Protein AF-0000000085764142 (afdb_homodimer)

InterPro domains:
  IPR000917 Sulfatase, N-terminal [PF00884] (28-351)
  IPR017850 Alkaline-phosphatase-like, core domain superfamily [G3DSA:3.40.720.10] (28-376)
  IPR017850 Alkaline-phosphatase-like, core domain superfamily [SSF53649] (26-511)
  IPR024607 Sulfatase, conserved site [PS00523] (74-86)
  IPR050738 Sulfatase enzyme [PTHR42693] (14-482)

Radius of gyration: 31.34 Å; Cα contacts (8 Å, |Δi|>4): 2582; chains: 2; bounding box: 112×83×75 Å

Foldseek 3Di:
DPPPPPPPPPPPPPPPVPDFQDDQLALFAEEEEAEEQAAQQFAVCSPPDFFDHFQVNVLLQQFEWEQFEWFLALDFQQSLLLLFQLDRSQAQQQFDQADNFDDLQFQFFRDLPGATLLNQLVVLPAQEEEEEEARGYAHHPFQQPRCRPVVSHNHVQYAKYDDRADDLLLAPPCPRHVHRDQLHAFIDGPRATFFTNDDPACRLVRRLVSLLVVCVVQVRTHYYYYYYYRAQARNHDAYPVQQVVTPLHRSSSRVNSVSVSVNSNCVSCVVSPSQQNYKYKYKYSWHWDPLQFSSIHDHPPAFDHRLWQTCRSIGIIMGIGHPPQAGGNHYEHANAYSSQNSVQSCVSNVGDDDDPDDRNHHHCNVCRRVNRPDGDDDQKRFHDRRNDGQWMGGHQKIWGQKGADGDDPVNCCVQQVVRGGPDPDDSDNGPDDDRMDGCNVPTFMDRCVVPVHSPDTDDCVVVVVVVVVRVVVVVVCVVPDDGDHNRRDPPGDSSNRHANDPPVSGHHNDDPPPVPPPVD/DPPPPPPPPPPPPPPPVVDFQDDQLALFAEEEEAEEQAAQQFAVCSPPDFFDHFQVNVLLQQFEWEQFEWFLALDFQQSLLLLFQLDRSQAQQQFDQADNFDDLQFQFFRDLPGATLLNQLVVLPAQEEEEEEARGYAHHPFQQPRCRPVVSHNHVQYAKYDDRADDLLLAPPCPRHVHRDQLHAFIDGPRATFFGRDDPACRLVRRLVSLLVVCVVQVRHHYYYYYYYRAQAHNHDAYPVLQVVTPLHRSSSRVNSVSVSVNSNCVSCVVSPSQQNYKYKYKYSWHWDPLQFSSIHDHPPAFDHRLWQTCRSIGIIMGIGHPPQAGGNHYEHANAYSSQNSVQSCVSNVGDDDDPDDRNHHHCNVCRRVNRPDGDDDQKRFHDRRNDGQWMGGHQKIWGQKGADGDDPVNCCVQQPVRGGPDPDDSDNGPDDDRMDGCNVPTFMDRCVVPVHSPDTDDCVVVVVVVVVRVVVVVVCVVPRDGDHNRRDPPGDSSNRHANDPPVSGHHNDDPPPVPPPVD

Sequence (1040 aa):
MFALTLLYFTLWLQVICEVGCRDPLDQPNIVLIVADDMGYGDLSSFGHPTQEPGAIDRMVVEGMKFTQWYSPESMCSPSRGAMLTGRLPVRVGLYGPTERVFLPDMMAGLPKDEITIAEALKGVGYATGMTGKWHLGINEFQASDGNHLPSHHGFDDVGIITPWTHHATCDEKKQIVPFPNRNMCYLYYNTAIIQQPVSHHNLTKAMLLDAKAFIYNHEYQPFFYLFSFLQLHDSLFAAPEFQGSSVRGNYGDSLNEVSWVVGEILETLKSLKLERNTLVLFISDHGSHVEICSDGGKNSPFRGGKETTWEGGFRVPAIAWWPGVIQAGVVSQDIISSMDIFSTFLELAGAISPDDRVIDGISFKPHLLSSGKVPHTRVTIHYYCADRLMAMRYKAYKAHFFSKPNFSPDRYSALCREGWPEIRSYSCYSCYNSCIRSHELSPLLYNVEKDPEELHQLSSKKHNKILMEIWQAKEQHLNSLVKGRPLFTSDGSVSLIPCCNPPYCYCNYFPKYSLNQYTEMFALTLLYFTLWLQVICEVGCRDPLDQPNIVLIVADDMGYGDLSSFGHPTQEPGAIDRMVVEGMKFTQWYSPESMCSPSRGAMLTGRLPVRVGLYGPTERVFLPDMMAGLPKDEITIAEALKGVGYATGMTGKWHLGINEFQASDGNHLPSHHGFDDVGIITPWTHHATCDEKKQIVPFPNRNMCYLYYNTAIIQQPVSHHNLTKAMLLDAKAFIYNHEYQPFFYLFSFLQLHDSLFAAPEFQGSSVRGNYGDSLNEVSWVVGEILETLKSLKLERNTLVLFISDHGSHVEICSDGGKNSPFRGGKETTWEGGFRVPAIAWWPGVIQAGVVSQDIISSMDIFSTFLELAGAISPDDRVIDGISFKPHLLSSGKVPHTRVTIHYYCADRLMAMRYKAYKAHFFSKPNFSPDRYSALCREGWPEIRSYSCYSCYNSCIRSHELSPLLYNVEKDPEELHQLSSKKHNKILMEIWQAKEQHLNSLVKGRPLFTSDGSVSLIPCCNPPYCYCNYFPKYSLNQYTE

pLDDT: mean 91.63, std 14.53, range [23.89, 98.94]

Secondary structure (DSSP, 8-state):
-----------------------TTSS-EEEEEEESS--GGGSGGGT-SSSPP-HHHHHHHHSEEEEEEE-S-SSHHHHHHHHHHSS-HHHHT---SS-SS--TT-S--S-TTS--HHHHHHTTT-EEEEEEE--S---SSSTT--TTSGGGTT-SEEEEEESS---GGG-SSSSS-SS--TTT--EEETTEEEEES---TTHHHHHHHHHHHHHHHTTTS-EEEEEE--TTSSS----GGGTT--TT-HHHHHHHHHHHHHHHHHHHHHHTT-GGGEEEEEEESS---GGGGGGS---TTSS--TT--SHHHHEEEEEEE-TTTSPTTEEE-S-EETTHHHHHHHHHHTPPPPSSS-------HHHHHTTTSS-----EEEEEETTEEEEEEETTEEEESEE-----HHHHHHH-GGG--SS---S---SSSTTPEE-SSS-EEEETTT-TT--SPBPTTTTHHHHHHHHHHHHHHHHH--PPPP---S---GGGS--SSTTT--EE------GGGTT-/-----------------------TTSS-EEEEEEESS--GGGSGGGT-SSSPP-HHHHHHHHSEEEEEEE-S-SSHHHHHHHHHHSS-HHHHT---SS-SS--TT-S--S-TTS--HHHHHHTTT-EEEEEEE--S---SSSTT--TTSGGGTT-SEEEEEESS---GGG-SSSSS-SS--TTT--EEETTEEEEES---TTHHHHHHHHHHHHHHHTTTS-EEEEEE--TTSSS----GGGTT--TT-HHHHHHHHHHHHHHHHHHHHHHTT-GGGEEEEEEESS---GGGGGGS---TTSS--TT--SHHHHEEEEEEE-TTTSPTTEEE-S-EETTHHHHHHHHHHTPPPPSSS-------HHHHHTTTSS-----EEEEEETTEEEEEEETTEEEESEE-----HHHHHHH-GGG--SS---S---SSSTTPEE-SSS-EEEETTT-TT--SPBPTTTTHHHHHHHHHHHHHHHHH--PPPP---S---GGGS--SSTTT--EE------GGGTT-

Nearest PDB structures (foldseek):
  1n2k-assembly1_A  TM=8.769E-01  e=6.864E-48  Homo sapiens
  1e3c-assembly1_P-2  TM=8.883E-01  e=4.018E-46  Homo sapiens
  1e2s-assembly1_P-2  TM=8.815E-01  e=5.123E-46  Homo sapiens
  1e33-assembly1_P-2  TM=8.826E-01  e=1.624E-45  Homo sapiens
  6ust-assembly1_D-3  TM=7.437E-01  e=1.160E-29  Hungatella hathewayi

Solvent-accessible surface area (backbone atoms only — not comparable to full-atom values): 51839 Å² total; per-residue (Å²): 134,86,71,78,74,72,75,74,74,70,74,68,70,68,71,64,67,70,71,85,72,62,54,48,73,61,39,37,27,36,36,41,37,34,38,30,27,34,13,31,16,47,40,29,62,33,27,24,61,48,37,74,74,46,42,58,42,48,39,33,56,48,2,32,30,35,51,35,28,29,29,58,20,24,39,67,27,23,10,52,53,11,30,34,45,8,29,53,27,40,48,72,6,46,16,30,93,81,37,61,45,67,53,65,29,23,46,49,42,62,61,77,86,58,62,29,46,37,36,48,43,40,73,65,65,32,47,26,30,36,30,29,45,62,27,39,17,38,14,54,88,36,33,74,63,39,66,29,32,61,67,68,50,36,26,76,46,46,35,45,25,25,51,48,63,58,43,50,48,45,16,83,82,44,78,79,27,88,57,50,37,41,79,63,17,54,25,26,44,59,80,39,73,29,23,21,45,48,67,71,78,62,39,66,59,51,39,49,48,45,53,52,49,52,52,63,76,40,71,90,50,38,33,39,36,39,44,22,44,58,48,48,23,50,53,68,55,55,57,75,92,26,58,83,70,26,71,29,40,65,48,31,8,18,47,52,47,53,21,48,52,52,36,51,53,54,49,50,31,48,75,69,64,36,38,54,25,28,45,37,37,42,34,29,45,12,8,5,46,53,58,37,32,53,53,23,36,35,26,45,65,24,36,54,13,39,62,33,82,39,49,4,0,22,40,16,41,33,35,38,35,23,46,95,57,30,52,58,56,34,76,38,72,49,52,43,45,45,21,16,50,28,39,23,52,31,56,52,51,70,36,80,77,78,81,90,57,83,65,69,27,54,56,42,50,63,18,49,65,48,51,53,74,40,76,48,85,55,46,67,48,70,34,44,40,50,84,41,74,27,30,41,32,46,68,54,32,33,36,27,33,37,47,64,76,67,83,44,66,68,51,38,33,70,38,12,45,69,30,40,37,78,54,89,53,69,91,52,75,63,75,78,49,87,67,50,45,81,20,73,92,60,45,53,28,29,44,47,42,58,32,54,46,66,35,34,43,40,54,58,80,84,38,41,68,61,50,50,51,46,50,50,53,47,50,53,50,58,73,69,58,63,71,31,69,64,47,25,55,86,79,39,38,76,67,24,31,56,52,79,42,75,89,74,22,58,48,75,66,63,7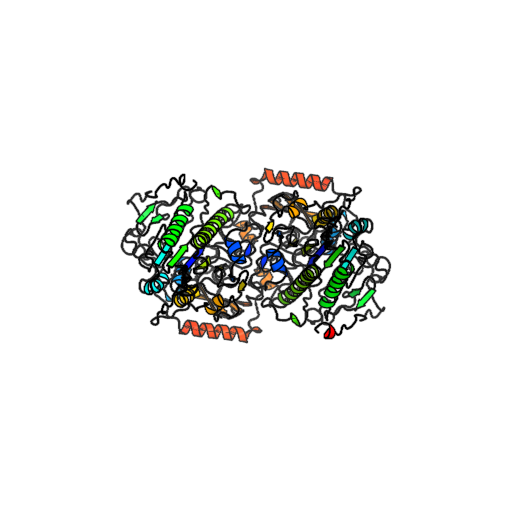8,77,71,71,66,78,62,76,78,105,130,86,71,77,76,72,74,74,74,69,74,68,69,67,69,64,67,67,73,84,71,63,56,48,71,60,37,38,28,36,38,42,35,35,37,30,28,33,13,31,15,48,41,28,62,33,28,23,61,48,38,74,76,47,40,57,43,48,38,33,55,49,2,31,30,36,50,36,27,28,30,59,21,24,39,68,25,23,10,51,53,10,30,37,47,7,28,54,26,40,49,71,6,45,16,29,92,81,37,61,44,65,53,66,30,23,45,48,43,63,61,76,86,59,62,30,47,36,37,47,41,40,72,66,65,29,46,25,28,36,30,29,43,62,28,39,17,39,14,54,88,36,33,73,62,38,65,30,32,62,69,70,49,37,24,76,45,47,35,45,25,25,52,49,62,59,41,52,49,45,16,83,82,45,80,81,26,86,59,50,37,40,79,64,18,53,26,26,44,59,80,39,74,30,23,21,44,47,64,70,78,62,40,66,59,52,38,50,48,45,53,52,51,51,51,63,76,38,71,90,51,38,32,38,35,38,44,22,43,57,50,48,24,50,56,66,55,55,56,76,91,26,60,81,71,25,70,29,39,65,49,30,8,17,46,51,47,52,20,48,51,52,35,52,52,54,49,50,33,49,75,70,65,37,39,52,24,27,45,37,38,41,34,30,45,13,8,5,47,52,58,37,32,53,54,24,37,34,25,44,65,26,36,54,14,39,62,34,81,39,50,4,0,23,38,15,41,33,34,39,34,24,47,93,56,29,52,59,55,35,76,38,72,52,55,41,45,43,20,16,49,27,38,24,52,30,56,52,50,70,35,80,76,77,82,90,58,83,65,69,27,54,56,42,52,63,18,50,65,48,53,51,74,40,74,49,83,55,47,67,48,69,34,44,39,49,84,40,75,26,30,39,32,46,68,55,32,34,35,27,33,37,46,64,76,68,81,42,66,69,51,38,32,70,39,11,45,69,32,41,38,77,54,88,51,69,91,51,75,63,73,78,50,86,66,50,46,82,21,74,92,61,46,53,29,29,46,47,41,57,34,55,48,67,37,33,42,41,56,58,80,85,37,42,69,61,51,49,52,45,50,50,53,51,49,53,49,60,73,68,56,63,71,32,68,66,48,26,53,85,80,39,41,75,68,24,32,58,51,79,42,76,89,73,22,58,47,77,66,64,79,77,71,73,65,77,64,76,81,107

Organism: Holothuria leucospilota (NCBI:txid206669)

Structure (mmCIF, N/CA/C/O backbone):
data_AF-0000000085764142-model_v1
#
loop_
_entity.id
_entity.type
_entity.pdbx_description
1 polymer Arylsulfatase
#
loop_
_atom_site.group_PDB
_atom_site.id
_atom_site.type_symbol
_atom_site.label_atom_id
_atom_site.label_alt_id
_atom_site.label_comp_id
_atom_site.label_asym_id
_atom_site.label_entity_id
_atom_site.label_seq_id
_atom_site.pdbx_PDB_ins_code
_atom_site.Cartn_x
_atom_site.Cartn_y
_atom_site.Cartn_z
_atom_site.occupancy
_atom_site.B_iso_or_equiv
_atom_site.auth_seq_id
_atom_site.auth_comp_id
_atom_site.auth_asym_id
_atom_site.auth_atom_id
_atom_site.pdbx_PDB_model_num
ATOM 1 N N . MET A 1 1 ? -84.188 13.602 16.156 1 27.08 1 MET A N 1
ATOM 2 C CA . MET A 1 1 ? -83.188 14.594 15.812 1 27.08 1 MET A CA 1
ATOM 3 C C . MET A 1 1 ? -81.812 14.195 16.344 1 27.08 1 MET A C 1
ATOM 5 O O . MET A 1 1 ? -81.062 15.031 16.875 1 27.08 1 MET A O 1
ATOM 9 N N . PHE A 1 2 ? -81.562 12.914 16.578 1 29.25 2 PHE A N 1
ATOM 10 C CA . PHE A 1 2 ? -80.375 12.227 17.047 1 29.25 2 PHE A CA 1
ATOM 11 C C . PHE A 1 2 ? -79.188 12.469 16.094 1 29.25 2 PHE A C 1
ATOM 13 O O . PHE A 1 2 ? -79.188 11.906 14.992 1 29.25 2 PHE A O 1
ATOM 20 N N . ALA A 1 3 ? -78.875 13.797 15.969 1 27.81 3 ALA A N 1
ATOM 21 C CA . ALA A 1 3 ? -77.75 14.273 15.172 1 27.81 3 ALA A CA 1
ATOM 22 C C . ALA A 1 3 ? -76.438 13.492 15.5 1 27.81 3 ALA A C 1
ATOM 24 O O . ALA A 1 3 ? -76.125 13.273 16.672 1 27.81 3 ALA A O 1
ATOM 25 N N . LEU A 1 4 ? -76.062 12.625 14.539 1 30.34 4 LEU A N 1
ATOM 26 C CA . LEU A 1 4 ? -74.875 11.898 14.281 1 30.34 4 LEU A CA 1
ATOM 27 C C . LEU A 1 4 ? -73.625 12.797 14.484 1 30.34 4 LEU A C 1
ATOM 29 O O . LEU A 1 4 ? -73.438 13.758 13.734 1 30.34 4 LEU A O 1
ATOM 33 N N . THR A 1 5 ? -73.438 13.25 15.703 1 34.12 5 THR A N 1
ATOM 34 C CA . THR A 1 5 ? -72.188 13.953 15.961 1 34.12 5 THR A CA 1
ATOM 35 C C . THR A 1 5 ? -71 13.172 15.406 1 34.12 5 THR A C 1
ATOM 37 O O . THR A 1 5 ? -70.688 12.062 15.867 1 34.12 5 THR A O 1
ATOM 40 N N . LEU A 1 6 ? -70.812 13.242 14.086 1 34.59 6 LEU A N 1
ATOM 41 C CA . LEU A 1 6 ? -69.562 12.82 13.414 1 34.59 6 LEU A CA 1
ATOM 42 C C . LEU A 1 6 ? -68.312 13.383 14.125 1 34.59 6 LEU A C 1
ATOM 44 O O . LEU A 1 6 ? -68.188 14.602 14.195 1 34.59 6 LEU A O 1
ATOM 48 N N . LEU A 1 7 ? -67.938 12.773 15.227 1 35.22 7 LEU A N 1
ATOM 49 C CA . LEU A 1 7 ? -66.625 13.07 15.805 1 35.22 7 LEU A CA 1
ATOM 50 C C . LEU A 1 7 ? -65.562 13.047 14.742 1 35.22 7 LEU A C 1
ATOM 52 O O . LEU A 1 7 ? -65.312 12.008 14.125 1 35.22 7 LEU A O 1
ATOM 56 N N . TYR A 1 8 ? -65.438 14.133 13.992 1 33.97 8 TYR A N 1
ATOM 57 C CA . TYR A 1 8 ? -64.25 14.391 13.203 1 33.97 8 TYR A CA 1
ATOM 58 C C . TYR A 1 8 ? -63 14.133 14.016 1 33.97 8 TYR A C 1
ATOM 60 O O . TYR A 1 8 ? -62.719 14.852 14.977 1 33.97 8 TYR A O 1
ATOM 68 N N . PHE A 1 9 ? -62.688 12.883 14.289 1 36.66 9 PHE A N 1
ATOM 69 C CA . PHE A 1 9 ? -61.312 12.602 14.68 1 36.66 9 PHE A CA 1
ATOM 70 C C . PHE A 1 9 ? -60.312 13.25 13.711 1 36.66 9 PHE A C 1
ATOM 72 O O . PHE A 1 9 ? -60.219 12.836 12.555 1 36.66 9 PHE A O 1
ATOM 79 N N . THR A 1 10 ? -60.25 14.578 13.711 1 35.62 10 THR A N 1
ATOM 80 C CA . THR A 1 10 ? -59.062 15.156 13.086 1 35.62 10 THR A CA 1
ATOM 81 C C . THR A 1 10 ? -57.812 14.422 13.539 1 35.62 10 THR A C 1
ATOM 83 O O . THR A 1 10 ? -57.5 14.398 14.727 1 35.62 10 THR A O 1
ATOM 86 N N . LEU A 1 11 ? -57.531 13.273 12.953 1 37.72 11 LEU A N 1
ATOM 87 C CA . LEU A 1 11 ? -56.188 12.773 12.984 1 37.72 11 LEU A CA 1
ATOM 88 C C . LEU A 1 11 ? -55.188 13.914 12.805 1 37.72 11 LEU A C 1
ATOM 90 O O . LEU A 1 11 ? -55.094 14.492 11.727 1 37.72 11 LEU A O 1
ATOM 94 N N . TRP A 1 12 ? -55.125 14.797 13.82 1 35.88 12 TRP A N 1
ATOM 95 C CA . TRP A 1 12 ? -53.906 15.594 13.867 1 35.88 12 TRP A CA 1
ATOM 96 C C . TRP A 1 12 ? -52.688 14.727 13.617 1 35.88 12 TRP A C 1
ATOM 98 O O . TRP A 1 12 ? -52.281 13.938 14.477 1 35.88 12 TRP A O 1
ATOM 108 N N . LEU A 1 13 ? -52.562 14.203 12.422 1 37.03 13 LEU A N 1
ATOM 109 C CA . LEU A 1 13 ? -51.188 13.875 12.07 1 37.03 13 LEU A CA 1
ATOM 110 C C . LEU A 1 13 ? -50.219 14.898 12.656 1 37.03 13 LEU A C 1
ATOM 112 O O . LEU A 1 13 ? -50.188 16.047 12.234 1 37.03 13 LEU A O 1
ATOM 116 N N . GLN A 1 14 ? -50.062 14.844 13.93 1 34.94 14 GLN A N 1
ATOM 117 C CA . GLN A 1 14 ? -48.875 15.508 14.438 1 34.94 14 GLN A CA 1
ATOM 118 C C . GLN A 1 14 ? -47.688 15.367 13.469 1 34.94 14 GLN A C 1
ATOM 120 O O . GLN A 1 14 ? -47.219 14.258 13.219 1 34.94 14 GLN A O 1
ATOM 125 N N . VAL A 1 15 ? -47.688 16.156 12.43 1 37.84 15 VAL A N 1
ATOM 126 C CA . VAL A 1 15 ? -46.344 16.422 11.898 1 37.84 15 VAL A CA 1
ATOM 127 C C . VAL A 1 15 ? -45.344 16.547 13.047 1 37.84 15 VAL A C 1
ATOM 129 O O . VAL A 1 15 ? -45.344 17.516 13.797 1 37.84 15 VAL A O 1
ATOM 132 N N . ILE A 1 16 ? -45.25 15.508 13.781 1 37.91 16 ILE A N 1
ATOM 133 C CA . ILE A 1 16 ? -43.969 15.57 14.492 1 37.91 16 ILE A CA 1
ATOM 134 C C . ILE A 1 16 ? -42.938 16.25 13.602 1 37.91 16 ILE A C 1
ATOM 136 O O . ILE A 1 16 ? -42.562 15.711 12.562 1 37.91 16 ILE A O 1
ATOM 140 N N . CYS A 1 17 ? -43.094 17.5 13.445 1 35.72 17 CYS A N 1
ATOM 141 C CA . CYS A 1 17 ? -41.875 18.188 13.023 1 35.72 17 CYS A CA 1
ATOM 142 C C . CYS A 1 17 ? -40.625 17.422 13.508 1 35.72 17 CYS A C 1
ATOM 144 O O . CYS A 1 17 ? -40.344 17.406 14.703 1 35.72 17 CYS A O 1
ATOM 146 N N . GLU A 1 18 ? -40.531 16.188 13.117 1 39.34 18 GLU A N 1
ATOM 147 C CA . GLU A 1 18 ? -39.156 15.695 13.336 1 39.34 18 GLU A CA 1
ATOM 148 C C . GLU A 1 18 ? -38.156 16.844 13.391 1 39.34 18 GLU A C 1
ATOM 150 O O . GLU A 1 18 ? -38 17.594 12.422 1 39.34 18 GLU A O 1
ATOM 155 N N . VAL A 1 19 ? -38.062 17.484 14.367 1 43.59 19 VAL A N 1
ATOM 156 C CA . VAL A 1 19 ? -37.062 18.484 14.68 1 43.59 19 VAL A CA 1
ATOM 157 C C . VAL A 1 19 ? -35.969 18.484 13.586 1 43.59 19 VAL A C 1
ATOM 159 O O . VAL A 1 19 ? -35.969 17.609 12.727 1 43.59 19 VAL A O 1
ATOM 162 N N . GLY A 1 20 ? -34.5 18.859 14.055 1 47.75 20 GLY A N 1
ATOM 163 C CA . GLY A 1 20 ? -33.281 19.562 13.742 1 47.75 20 GLY A CA 1
ATOM 164 C C . GLY A 1 20 ? -32.438 18.891 12.672 1 47.75 20 GLY A C 1
ATOM 165 O O . GLY A 1 20 ? -31.219 19.062 12.617 1 47.75 20 GLY A O 1
ATOM 166 N N . CYS A 1 21 ? -32.875 17.922 12.164 1 64.5 21 CYS A N 1
ATOM 167 C CA . CYS A 1 21 ? -31.906 17.344 11.234 1 64.5 21 CYS A CA 1
ATOM 168 C C . CYS A 1 21 ? -31.734 18.234 10.008 1 64.5 21 CYS A C 1
ATOM 170 O O . CYS A 1 21 ? -32.688 18.438 9.242 1 64.5 21 CYS A O 1
ATOM 172 N N . ARG A 1 22 ? -30.75 19.109 9.977 1 79.31 22 ARG A N 1
ATOM 173 C CA . ARG A 1 22 ? -30.375 19.953 8.852 1 79.31 22 ARG A CA 1
ATOM 174 C C . ARG A 1 22 ? -30.156 19.109 7.594 1 79.31 22 ARG A C 1
ATOM 176 O O . ARG A 1 22 ? -29.703 17.969 7.672 1 79.31 22 ARG A O 1
ATOM 183 N N . ASP A 1 23 ? -30.703 19.734 6.469 1 87.81 23 ASP A N 1
ATOM 184 C CA . ASP A 1 23 ? -30.453 19.094 5.176 1 87.81 23 ASP A CA 1
ATOM 185 C C . ASP A 1 23 ? -28.969 18.828 4.969 1 87.81 23 ASP A C 1
ATOM 187 O O . ASP A 1 23 ? -28.125 19.656 5.336 1 87.81 23 ASP A O 1
ATOM 191 N N . PRO A 1 24 ? -28.703 17.766 4.398 1 85.94 24 PRO A N 1
ATOM 192 C CA . PRO A 1 24 ? -27.297 17.359 4.254 1 85.94 24 PRO A CA 1
ATOM 193 C C . PRO A 1 24 ? -26.453 18.406 3.537 1 85.94 24 PRO A C 1
ATOM 195 O O . PRO A 1 24 ? -25.266 18.547 3.818 1 85.94 24 PRO A O 1
ATOM 198 N N . LEU A 1 25 ? -27.109 19.203 2.652 1 88.44 25 LEU A N 1
ATOM 199 C CA . LEU A 1 25 ? -26.297 20.094 1.837 1 88.44 25 LEU A CA 1
ATOM 200 C C . LEU A 1 25 ? -26.5 21.547 2.25 1 88.44 25 LEU A C 1
ATOM 202 O O . LEU A 1 25 ? -25.859 22.453 1.693 1 88.44 25 LEU A O 1
ATOM 206 N N . ASP A 1 26 ? -27.297 21.797 3.188 1 89.88 26 ASP A N 1
ATOM 207 C CA . ASP A 1 26 ? -27.516 23.141 3.705 1 89.88 26 ASP A CA 1
ATOM 208 C C . ASP A 1 26 ? -26.453 23.5 4.742 1 89.88 26 ASP A C 1
ATOM 210 O O . ASP A 1 26 ? -26.609 23.203 5.93 1 89.88 26 ASP A O 1
ATOM 214 N N . GLN A 1 27 ? -25.438 24.188 4.305 1 94.75 27 GLN A N 1
ATOM 215 C CA . GLN A 1 27 ? -24.312 24.578 5.156 1 94.75 27 GLN A CA 1
ATOM 216 C C . GLN A 1 27 ? -23.875 23.422 6.051 1 94.75 27 GLN A C 1
ATOM 218 O O . GLN A 1 27 ? -23.953 23.516 7.277 1 94.75 27 GLN A O 1
ATOM 223 N N . PRO A 1 28 ? -23.422 22.359 5.43 1 98.25 28 PRO A N 1
ATOM 224 C CA . PRO A 1 28 ? -23.016 21.188 6.207 1 98.25 28 PRO A CA 1
ATOM 225 C C . PRO A 1 28 ? -21.891 21.484 7.188 1 98.25 28 PRO A C 1
ATOM 227 O O . PRO A 1 28 ? -21.094 22.406 6.965 1 98.25 28 PRO A O 1
ATOM 230 N N . ASN A 1 29 ? -21.922 20.719 8.328 1 98.75 29 ASN A N 1
ATOM 231 C CA . ASN A 1 29 ? -20.734 20.75 9.18 1 98.75 29 ASN A CA 1
ATOM 232 C C . ASN A 1 29 ? -19.516 20.203 8.445 1 98.75 29 ASN A C 1
ATOM 234 O O . ASN A 1 29 ? -19.641 19.391 7.539 1 98.75 29 ASN A O 1
ATOM 238 N N . ILE A 1 30 ? -18.391 20.734 8.828 1 98.88 30 ILE A N 1
ATOM 239 C CA . ILE A 1 30 ? -17.125 20.281 8.25 1 98.88 30 ILE A CA 1
ATOM 240 C C . ILE A 1 30 ? -16.125 19.984 9.359 1 98.88 30 ILE A C 1
ATOM 242 O O . ILE A 1 30 ? -15.883 20.828 10.227 1 98.88 30 ILE A O 1
ATOM 246 N N . VAL A 1 31 ? -15.641 18.781 9.367 1 98.94 31 VAL A N 1
ATOM 247 C CA . VAL A 1 31 ? -14.539 18.391 10.242 1 98.94 31 VAL A CA 1
ATOM 248 C C . VAL A 1 31 ? -13.32 18.016 9.398 1 98.94 31 VAL A C 1
ATOM 250 O O . VAL A 1 31 ? -13.375 17.094 8.594 1 98.94 31 VAL A O 1
ATOM 253 N N . LEU A 1 32 ? -12.289 18.781 9.531 1 98.94 32 LEU A N 1
ATOM 254 C CA . LEU A 1 32 ? -11.008 18.516 8.883 1 98.94 32 LEU A CA 1
ATOM 255 C C . LEU A 1 32 ? -10.016 17.922 9.867 1 98.94 32 LEU A C 1
ATOM 257 O O . LEU A 1 32 ? -9.695 18.531 10.891 1 98.94 32 LEU A O 1
ATOM 261 N N . ILE A 1 33 ? -9.594 16.719 9.641 1 98.94 33 ILE A N 1
ATOM 262 C CA . ILE A 1 33 ? -8.602 16.031 10.469 1 98.94 33 ILE A CA 1
ATOM 263 C C . ILE A 1 33 ? -7.281 15.945 9.711 1 98.94 33 ILE A C 1
ATOM 265 O O . ILE A 1 33 ? -7.227 15.398 8.609 1 98.94 33 ILE A O 1
ATOM 269 N N . VAL A 1 34 ? -6.203 16.438 10.312 1 98.81 34 VAL A N 1
ATOM 270 C CA . VAL A 1 34 ? -4.914 16.5 9.633 1 98.81 34 VAL A CA 1
ATOM 271 C C . VAL A 1 34 ? -3.867 15.734 10.43 1 98.81 34 VAL A C 1
ATOM 273 O O . VAL A 1 34 ? -3.58 16.062 11.578 1 98.81 34 VAL A O 1
ATOM 276 N N . ALA A 1 35 ? -3.357 14.695 9.805 1 98.5 35 ALA A N 1
ATOM 277 C CA . ALA A 1 35 ? -2.205 14 10.375 1 98.5 35 ALA A CA 1
ATOM 278 C C . ALA A 1 35 ? -0.917 14.781 10.125 1 98.5 35 ALA A C 1
ATOM 280 O O . ALA A 1 35 ? -0.813 15.523 9.148 1 98.5 35 ALA A O 1
ATOM 281 N N . ASP A 1 36 ? -0.011 14.625 11 1 97.31 36 ASP A N 1
ATOM 282 C CA . ASP A 1 36 ? 1.281 15.297 10.906 1 97.31 36 ASP A CA 1
ATOM 283 C C . ASP A 1 36 ? 2.365 14.344 10.422 1 97.31 36 ASP A C 1
ATOM 285 O O . ASP A 1 36 ? 2.814 13.469 11.164 1 97.31 36 ASP A O 1
ATOM 289 N N . ASP A 1 37 ? 2.816 14.469 9.203 1 97.12 37 ASP A N 1
ATOM 290 C CA . ASP A 1 37 ? 3.939 13.711 8.648 1 97.12 37 ASP A CA 1
ATOM 291 C C . ASP A 1 37 ? 3.545 12.266 8.367 1 97.12 37 ASP A C 1
ATOM 293 O O . ASP A 1 37 ? 4.391 11.367 8.406 1 97.12 37 ASP A O 1
ATOM 297 N N . MET A 1 38 ? 2.287 12.008 8.211 1 98.06 38 MET A N 1
ATOM 298 C CA . MET A 1 38 ? 1.89 10.648 7.867 1 98.06 38 MET A CA 1
ATOM 299 C C . MET A 1 38 ? 2.184 10.344 6.398 1 98.06 38 MET A C 1
ATOM 301 O O . MET A 1 38 ? 1.854 11.141 5.52 1 98.06 38 MET A O 1
ATOM 305 N N . GLY A 1 39 ? 2.816 9.203 6.199 1 97.81 39 GLY A N 1
ATOM 306 C CA . GLY A 1 39 ? 3.107 8.812 4.832 1 97.81 39 GLY A CA 1
ATOM 307 C C . GLY A 1 39 ? 1.931 8.148 4.137 1 97.81 39 GLY A C 1
ATOM 308 O O . GLY A 1 39 ? 1.035 7.617 4.797 1 97.81 39 GLY A O 1
ATOM 309 N N . TYR A 1 40 ? 1.959 8.172 2.795 1 98 40 TYR A N 1
ATOM 310 C CA . TYR A 1 40 ? 0.911 7.562 1.982 1 98 40 TYR A CA 1
ATOM 311 C C . TYR A 1 40 ? 0.68 6.109 2.387 1 98 40 TYR A C 1
ATOM 313 O O . TYR A 1 40 ? -0.465 5.66 2.484 1 98 40 TYR A O 1
ATOM 321 N N . GLY A 1 41 ? 1.749 5.375 2.645 1 96.94 41 GLY A N 1
ATOM 322 C CA . GLY A 1 41 ? 1.694 3.936 2.84 1 96.94 41 GLY A CA 1
ATOM 323 C C . GLY A 1 41 ? 1.546 3.537 4.297 1 96.94 41 GLY A C 1
ATOM 324 O O . GLY A 1 41 ? 1.801 2.387 4.66 1 96.94 41 GLY A O 1
ATOM 325 N N . ASP A 1 42 ? 1.146 4.406 5.168 1 98 42 ASP A N 1
ATOM 326 C CA . ASP A 1 42 ? 1.168 4.105 6.594 1 98 42 ASP A CA 1
ATOM 327 C C . ASP A 1 42 ? -0.092 3.355 7.02 1 98 42 ASP A C 1
ATOM 329 O O . ASP A 1 42 ? -0.074 2.602 7.992 1 98 42 ASP A O 1
ATOM 333 N N . LEU A 1 43 ? -1.169 3.518 6.328 1 98.06 43 LEU A N 1
ATOM 334 C CA . LEU A 1 43 ? -2.441 2.908 6.699 1 98.06 43 LEU A CA 1
ATOM 335 C C . LEU A 1 43 ? -2.59 1.53 6.062 1 98.06 43 LEU A C 1
ATOM 337 O O . LEU A 1 43 ? -2.139 1.31 4.938 1 98.06 43 LEU A O 1
ATOM 341 N N . SER A 1 44 ? -3.312 0.7 6.789 1 96.5 44 SER A N 1
ATOM 342 C CA . SER A 1 44 ? -3.631 -0.612 6.234 1 96.5 44 SER A CA 1
ATOM 343 C C . SER A 1 44 ? -4.367 -0.486 4.902 1 96.5 44 SER A C 1
ATOM 345 O O . SER A 1 44 ? -4.051 -1.191 3.943 1 96.5 44 SER A O 1
ATOM 347 N N . SER A 1 45 ? -5.266 0.398 4.781 1 96.31 45 SER A N 1
ATOM 348 C CA . SER A 1 45 ? -6.094 0.597 3.594 1 96.31 45 SER A CA 1
ATOM 349 C C . SER A 1 45 ? -5.289 1.232 2.463 1 96.31 45 SER A C 1
ATOM 351 O O . SER A 1 45 ? -5.742 1.263 1.316 1 96.31 45 SER A O 1
ATOM 353 N N . PHE A 1 46 ? -4.141 1.736 2.736 1 97.5 46 PHE A N 1
ATOM 354 C CA . PHE A 1 46 ? -3.25 2.297 1.728 1 97.5 46 PHE A CA 1
ATOM 355 C C . PHE A 1 46 ? -2.051 1.384 1.496 1 97.5 46 PHE A C 1
ATOM 357 O O . PHE A 1 46 ? -1.101 1.761 0.807 1 97.5 46 PHE A O 1
ATOM 364 N N . GLY A 1 47 ? -2.096 0.236 2.119 1 94.75 47 GLY A N 1
ATOM 365 C CA . GLY A 1 47 ? -1.204 -0.815 1.655 1 94.75 47 GLY A CA 1
ATOM 366 C C . GLY A 1 47 ? -0.157 -1.207 2.682 1 94.75 47 GLY A C 1
ATOM 367 O O . GLY A 1 47 ? 0.68 -2.074 2.424 1 94.75 47 GLY A O 1
ATOM 368 N N . HIS A 1 48 ? -0.167 -0.558 3.883 1 97.19 48 HIS A N 1
ATOM 369 C CA . HIS A 1 48 ? 0.837 -0.992 4.848 1 97.19 48 HIS A CA 1
ATOM 370 C C . HIS A 1 48 ? 0.646 -2.457 5.223 1 97.19 48 HIS A C 1
ATOM 372 O O . HIS A 1 48 ? -0.459 -2.871 5.578 1 97.19 48 HIS A O 1
ATOM 378 N N . PRO A 1 49 ? 1.684 -3.199 5.301 1 96.25 49 PRO A N 1
ATOM 379 C CA . PRO A 1 49 ? 1.51 -4.645 5.461 1 96.25 49 PRO A CA 1
ATOM 380 C C . PRO A 1 49 ? 1.297 -5.059 6.914 1 96.25 49 PRO A C 1
ATOM 382 O O . PRO A 1 49 ? 0.751 -6.129 7.184 1 96.25 49 PRO A O 1
ATOM 385 N N . THR A 1 50 ? 1.684 -4.18 7.91 1 96.31 50 THR A N 1
ATOM 386 C CA . THR A 1 50 ? 1.663 -4.684 9.281 1 96.31 50 THR A CA 1
ATOM 387 C C . THR A 1 50 ? 0.93 -3.713 10.203 1 96.31 50 THR A C 1
ATOM 389 O O . THR A 1 50 ? 0.767 -3.984 11.391 1 96.31 50 THR A O 1
ATOM 392 N N . GLN A 1 51 ? 0.544 -2.543 9.734 1 97.5 51 GLN A N 1
ATOM 393 C CA . GLN A 1 51 ? -0.287 -1.664 10.547 1 97.5 51 GLN A CA 1
ATOM 394 C C . GLN A 1 51 ? -1.685 -2.246 10.734 1 97.5 51 GLN A C 1
ATOM 396 O O . GLN A 1 51 ? -2.322 -2.664 9.766 1 97.5 51 GLN A O 1
ATOM 401 N N . GLU A 1 52 ? -2.205 -2.258 11.961 1 96.69 52 GLU A N 1
ATOM 402 C CA . GLU A 1 52 ? -3.549 -2.75 12.242 1 96.69 52 GLU A CA 1
ATOM 403 C C . GLU A 1 52 ? -4.613 -1.83 11.648 1 96.69 52 GLU A C 1
ATOM 405 O O . GLU A 1 52 ? -4.473 -0.605 11.695 1 96.69 52 GLU A O 1
ATOM 410 N N . PRO A 1 53 ? -5.648 -2.436 11.008 1 96.5 53 PRO A N 1
ATOM 411 C CA . PRO A 1 53 ? -6.75 -1.575 10.562 1 96.5 53 PRO A CA 1
ATOM 412 C C . PRO A 1 53 ? -7.516 -0.955 11.727 1 96.5 53 PRO A C 1
ATOM 414 O O . PRO A 1 53 ? -7.664 -1.583 12.781 1 96.5 53 PRO A O 1
ATOM 417 N N . GLY A 1 54 ? -8.023 0.235 11.617 1 97.25 54 GLY A N 1
ATOM 418 C CA . GLY A 1 54 ? -8.797 0.948 12.617 1 97.25 54 GLY A CA 1
ATOM 419 C C . GLY A 1 54 ? -9.875 1.83 12.016 1 97.25 54 GLY A C 1
ATOM 420 O O . GLY A 1 54 ? -10.383 1.55 10.93 1 97.25 54 GLY A O 1
ATOM 421 N N . ALA A 1 55 ? -10.219 2.801 12.75 1 98.38 55 ALA A N 1
ATOM 422 C CA . ALA A 1 55 ? -11.352 3.652 12.375 1 98.38 55 ALA A CA 1
ATOM 423 C C . ALA A 1 55 ? -11.055 4.414 11.086 1 98.38 55 ALA A C 1
ATOM 425 O O . ALA A 1 55 ? -11.953 4.668 10.289 1 98.38 55 ALA A O 1
ATOM 426 N N . ILE A 1 56 ? -9.797 4.785 10.875 1 98.69 56 ILE A N 1
ATOM 427 C CA . ILE A 1 56 ? -9.453 5.492 9.648 1 98.69 56 ILE A CA 1
ATOM 428 C C . ILE A 1 56 ? -9.672 4.574 8.445 1 98.69 56 ILE A C 1
ATOM 430 O O . ILE A 1 56 ? -10.195 5.004 7.418 1 98.69 56 ILE A O 1
ATOM 434 N N . ASP A 1 57 ? -9.266 3.314 8.586 1 97.5 57 ASP A N 1
ATOM 435 C CA . ASP A 1 57 ? -9.492 2.342 7.52 1 97.5 57 ASP A CA 1
ATOM 436 C C . ASP A 1 57 ? -10.984 2.109 7.301 1 97.5 57 ASP A C 1
ATOM 438 O O . ASP A 1 57 ? -11.422 1.901 6.168 1 97.5 57 ASP A O 1
ATOM 442 N N . ARG A 1 58 ? -11.758 2.137 8.312 1 96.31 58 ARG A N 1
ATOM 443 C CA . ARG A 1 58 ? -13.203 2.027 8.188 1 96.31 58 ARG A CA 1
ATOM 444 C C . ARG A 1 58 ? -13.781 3.203 7.41 1 96.31 58 ARG A C 1
ATOM 446 O O . ARG A 1 58 ? -14.742 3.045 6.656 1 96.31 58 ARG A O 1
ATOM 453 N N . MET A 1 59 ? -13.195 4.379 7.594 1 97.44 59 MET A N 1
ATOM 454 C CA . MET A 1 59 ? -13.609 5.555 6.828 1 97.44 59 MET A CA 1
ATOM 455 C C . MET A 1 59 ? -13.484 5.297 5.328 1 97.44 59 MET A C 1
ATOM 457 O O . MET A 1 59 ? -14.297 5.777 4.539 1 97.44 59 MET A O 1
ATOM 461 N N . VAL A 1 60 ? -12.469 4.551 4.961 1 96.62 60 VAL A N 1
ATOM 462 C CA . VAL A 1 60 ? -12.242 4.23 3.557 1 96.62 60 VAL A CA 1
ATOM 463 C C . VAL A 1 60 ? -13.383 3.363 3.033 1 96.62 60 VAL A C 1
ATOM 465 O O . VAL A 1 60 ? -13.914 3.613 1.946 1 96.62 60 VAL A O 1
ATOM 468 N N . VAL A 1 61 ? -13.805 2.396 3.824 1 94.38 61 VAL A N 1
ATOM 469 C CA . VAL A 1 61 ? -14.852 1.455 3.441 1 94.38 61 VAL A CA 1
ATOM 470 C C . VAL A 1 61 ? -16.188 2.182 3.342 1 94.38 61 VAL A C 1
ATOM 472 O O . VAL A 1 61 ? -17.016 1.874 2.473 1 94.38 61 VAL A O 1
ATOM 475 N N . GLU A 1 62 ? -16.359 3.209 4.172 1 96.69 62 GLU A N 1
ATOM 476 C CA . GLU A 1 62 ? -17.656 3.871 4.297 1 96.69 62 GLU A CA 1
ATOM 477 C C . GLU A 1 62 ? -17.703 5.152 3.467 1 96.69 62 GLU A C 1
ATOM 479 O O . GLU A 1 62 ? -18.75 5.773 3.336 1 96.69 62 GLU A O 1
ATOM 484 N N . GLY A 1 63 ? -16.562 5.547 2.951 1 97.88 63 GLY A N 1
ATOM 485 C CA . GLY A 1 63 ? -16.484 6.828 2.268 1 97.88 63 GLY A CA 1
ATOM 486 C C . GLY A 1 63 ? -15.695 6.762 0.972 1 97.88 63 GLY A C 1
ATOM 487 O O . GLY A 1 63 ? -15.836 5.812 0.2 1 97.88 63 GLY A O 1
ATOM 488 N N . MET A 1 64 ? -14.961 7.836 0.684 1 98.25 64 MET A N 1
ATOM 489 C CA . MET A 1 64 ? -14.203 7.977 -0.556 1 98.25 64 MET A CA 1
ATOM 490 C C . MET A 1 64 ? -12.711 8.094 -0.27 1 98.25 64 MET A C 1
ATOM 492 O O . MET A 1 64 ? -12.289 8.961 0.498 1 98.25 64 MET A O 1
ATOM 496 N N . LYS A 1 65 ? -11.945 7.172 -0.867 1 98.12 65 LYS A N 1
ATOM 497 C CA . LYS A 1 65 ? -10.484 7.172 -0.791 1 98.12 65 LYS A CA 1
ATOM 498 C C . LYS A 1 65 ? -9.875 7.949 -1.952 1 98.12 65 LYS A C 1
ATOM 500 O O . LYS A 1 65 ? -10.266 7.762 -3.105 1 98.12 65 LYS A O 1
ATOM 505 N N . PHE A 1 66 ? -8.953 8.867 -1.678 1 98.56 66 PHE A N 1
ATOM 506 C CA . PHE A 1 66 ? -8.227 9.594 -2.713 1 98.56 66 PHE A CA 1
ATOM 507 C C . PHE A 1 66 ? -6.797 9.07 -2.834 1 98.56 66 PHE A C 1
ATOM 509 O O . PHE A 1 66 ? -6.062 9.016 -1.846 1 98.56 66 PHE A O 1
ATOM 516 N N . THR A 1 67 ? -6.359 8.727 -4.07 1 97.88 67 THR A N 1
ATOM 517 C CA . THR A 1 67 ? -5.035 8.133 -4.219 1 97.88 67 THR A CA 1
ATOM 518 C C . THR A 1 67 ? -4.07 9.117 -4.875 1 97.88 67 THR A C 1
ATOM 520 O O . THR A 1 67 ? -2.867 8.859 -4.941 1 97.88 67 THR A O 1
ATOM 523 N N . GLN A 1 68 ? -4.586 10.219 -5.402 1 98.12 68 GLN A N 1
ATOM 524 C CA . GLN A 1 68 ? -3.742 11.25 -5.992 1 98.12 68 GLN A CA 1
ATOM 525 C C . GLN A 1 68 ? -4.016 12.609 -5.355 1 98.12 68 GLN A C 1
ATOM 527 O O . GLN A 1 68 ? -4.305 13.586 -6.055 1 98.12 68 GLN A O 1
ATOM 532 N N . TRP A 1 69 ? -3.879 12.617 -4.051 1 98.75 69 TRP A N 1
ATOM 533 C CA . TRP A 1 69 ? -3.998 13.836 -3.246 1 98.75 69 TRP A CA 1
ATOM 534 C C . TRP A 1 69 ? -2.625 14.43 -2.959 1 98.75 69 TRP A C 1
ATOM 536 O O . TRP A 1 69 ? -1.739 13.75 -2.439 1 98.75 69 TRP A O 1
ATOM 546 N N . TYR A 1 70 ? -2.482 15.711 -3.25 1 98.88 70 TYR A N 1
ATOM 547 C CA . TYR A 1 70 ? -1.156 16.312 -3.18 1 98.88 70 TYR A CA 1
ATOM 548 C C . TYR A 1 70 ? -1.123 17.453 -2.158 1 98.88 70 TYR A C 1
ATOM 550 O O . TYR A 1 70 ? -1.99 18.328 -2.164 1 98.88 70 TYR A O 1
ATOM 558 N N . SER A 1 71 ? -0.109 17.375 -1.3 1 98.69 71 SER A N 1
ATOM 559 C CA . SER A 1 71 ? 0.219 18.516 -0.448 1 98.69 71 SER A CA 1
ATOM 560 C C . SER A 1 71 ? 0.731 19.703 -1.271 1 98.69 71 SER A C 1
ATOM 562 O O . SER A 1 71 ? 1.359 19.5 -2.314 1 98.69 71 SER A O 1
ATOM 564 N N . PRO A 1 72 ? 0.485 20.891 -0.779 1 97.94 72 PRO A N 1
ATOM 565 C CA . PRO A 1 72 ? 0.989 22.062 -1.495 1 97.94 72 PRO A CA 1
ATOM 566 C C . PRO A 1 72 ? 2.5 22.234 -1.362 1 97.94 72 PRO A C 1
ATOM 568 O O . PRO A 1 72 ? 3.123 22.922 -2.18 1 97.94 72 PRO A O 1
ATOM 571 N N . GLU A 1 73 ? 3.023 21.703 -0.394 1 98.19 73 GLU A N 1
ATOM 572 C CA . GLU A 1 73 ? 4.453 21.719 -0.091 1 98.19 73 GLU A CA 1
ATOM 573 C C . GLU A 1 73 ? 4.848 20.547 0.794 1 98.19 73 GLU A C 1
ATOM 575 O O . GLU A 1 73 ? 4 19.969 1.484 1 98.19 73 GLU A O 1
ATOM 580 N N . SER A 1 74 ? 6.164 20.219 0.765 1 97.38 74 SER A N 1
ATOM 581 C CA . SER A 1 74 ? 6.617 19.031 1.479 1 97.38 74 SER A CA 1
ATOM 582 C C . SER A 1 74 ? 7.098 19.375 2.885 1 97.38 74 SER A C 1
ATOM 584 O O . SER A 1 74 ? 7.812 18.594 3.516 1 97.38 74 SER A O 1
ATOM 586 N N . MET A 1 75 ? 6.727 20.609 3.369 1 97.75 75 MET A N 1
ATOM 587 C CA . MET A 1 75 ? 7.074 21.031 4.719 1 97.75 75 MET A CA 1
ATOM 588 C C . MET A 1 75 ? 5.84 21.531 5.465 1 97.75 75 MET A C 1
ATOM 590 O O . MET A 1 75 ? 4.875 21.984 4.844 1 97.75 75 MET A O 1
ATOM 594 N N . CYS A 1 76 ? 5.902 21.594 6.738 1 98.06 76 CYS A N 1
ATOM 595 C CA . CYS A 1 76 ? 4.754 21.75 7.621 1 98.06 76 CYS A CA 1
ATOM 596 C C . CYS A 1 76 ? 4.105 23.109 7.422 1 98.06 76 CYS A C 1
ATOM 598 O O . CYS A 1 76 ? 2.979 23.203 6.93 1 98.06 76 CYS A O 1
ATOM 600 N N . SER A 1 77 ? 4.84 24.25 7.727 1 98.56 77 SER A N 1
ATOM 601 C CA . SER A 1 77 ? 4.258 25.594 7.738 1 98.56 77 SER A CA 1
ATOM 602 C C . SER A 1 77 ? 3.707 25.969 6.367 1 98.56 77 SER A C 1
ATOM 604 O O . SER A 1 77 ? 2.555 26.391 6.254 1 98.56 77 SER A O 1
ATOM 606 N N . PRO A 1 78 ? 4.504 25.75 5.344 1 98.69 78 PRO A N 1
ATOM 607 C CA . PRO A 1 78 ? 3.963 26.156 4.043 1 98.69 78 PRO A CA 1
ATOM 608 C C . PRO A 1 78 ? 2.781 25.297 3.605 1 98.69 78 PRO A C 1
ATOM 610 O O . PRO A 1 78 ? 1.829 25.797 3.008 1 98.69 78 PRO A O 1
ATOM 613 N N . SER A 1 79 ? 2.803 24 3.818 1 98.75 79 SER A N 1
ATOM 614 C CA . SER A 1 79 ? 1.679 23.141 3.469 1 98.75 79 SER A CA 1
ATOM 615 C C . SER A 1 79 ? 0.414 23.547 4.219 1 98.75 79 SER A C 1
ATOM 617 O O . SER A 1 79 ? -0.653 23.688 3.615 1 98.75 79 SER A O 1
ATOM 619 N N . ARG A 1 80 ? 0.509 23.797 5.504 1 98.75 80 ARG A N 1
ATOM 620 C CA . ARG A 1 80 ? -0.633 24.141 6.344 1 98.75 80 ARG A CA 1
ATOM 621 C C . ARG A 1 80 ? -1.192 25.5 5.969 1 98.75 80 ARG A C 1
ATOM 623 O O . ARG A 1 80 ? -2.41 25.688 5.898 1 98.75 80 ARG A O 1
ATOM 630 N N . GLY A 1 81 ? -0.266 26.469 5.77 1 98.81 81 GLY A N 1
ATOM 631 C CA . GLY A 1 81 ? -0.724 27.781 5.336 1 98.81 81 GLY A CA 1
ATOM 632 C C . GLY A 1 81 ? -1.457 27.75 4.008 1 98.81 81 GLY A C 1
ATOM 633 O O . GLY A 1 81 ? -2.498 28.391 3.854 1 98.81 81 GLY A O 1
ATOM 634 N N . ALA A 1 82 ? -0.915 26.953 3.105 1 98.81 82 ALA A N 1
ATOM 635 C CA . ALA A 1 82 ? -1.523 26.844 1.782 1 98.81 82 ALA A CA 1
ATOM 636 C C . ALA A 1 82 ? -2.881 26.141 1.864 1 98.81 82 ALA A C 1
ATOM 638 O O . ALA A 1 82 ? -3.822 26.531 1.163 1 98.81 82 ALA A O 1
ATOM 639 N N . MET A 1 83 ? -2.979 25.141 2.645 1 98.69 83 MET A N 1
ATOM 640 C CA . MET A 1 83 ? -4.234 24.422 2.848 1 98.69 83 MET A CA 1
ATOM 641 C C . MET A 1 83 ? -5.316 25.344 3.385 1 98.69 83 MET A C 1
ATOM 643 O O . MET A 1 83 ? -6.457 25.312 2.924 1 98.69 83 MET A O 1
ATOM 647 N N . LEU A 1 84 ? -4.98 26.25 4.312 1 98.81 84 LEU A N 1
ATOM 648 C CA . LEU A 1 84 ? -5.949 27.094 4.988 1 98.81 84 LEU A CA 1
ATOM 649 C C . LEU A 1 84 ? -6.336 28.281 4.113 1 98.81 84 LEU A C 1
ATOM 651 O O . LEU A 1 84 ? -7.418 28.844 4.273 1 98.81 84 LEU A O 1
ATOM 655 N N . THR A 1 85 ? -5.461 28.672 3.158 1 98.81 85 THR A N 1
ATOM 656 C CA . THR A 1 85 ? -5.703 29.906 2.41 1 98.81 85 THR A CA 1
ATOM 657 C C . THR A 1 85 ? -6.078 29.594 0.964 1 98.81 85 THR A C 1
ATOM 659 O O . THR A 1 85 ? -6.559 30.469 0.239 1 98.81 85 THR A O 1
ATOM 662 N N . GLY A 1 86 ? -5.781 28.359 0.498 1 98.75 86 GLY A N 1
ATOM 663 C CA . GLY A 1 86 ? -6.02 27.969 -0.886 1 98.75 86 GLY A CA 1
ATOM 664 C C . GLY A 1 86 ? -5.027 28.594 -1.854 1 98.75 86 GLY A C 1
ATOM 665 O O . GLY A 1 86 ? -5.281 28.641 -3.059 1 98.75 86 GLY A O 1
ATOM 666 N N . ARG A 1 87 ? -3.918 29.125 -1.328 1 98.69 87 ARG A N 1
ATOM 667 C CA . ARG A 1 87 ? -2.939 29.828 -2.15 1 98.69 87 ARG A CA 1
ATOM 668 C C . ARG A 1 87 ? -1.569 29.156 -2.059 1 98.69 87 ARG A C 1
ATOM 670 O O . ARG A 1 87 ? -1.181 28.672 -0.998 1 98.69 87 ARG A O 1
ATOM 677 N N . LEU A 1 88 ? -0.823 29.172 -3.113 1 98.69 88 LEU A N 1
ATOM 678 C CA . LEU A 1 88 ? 0.526 28.609 -3.125 1 98.69 88 LEU A CA 1
ATOM 679 C C . LEU A 1 88 ? 1.39 29.266 -2.049 1 98.69 88 LEU A C 1
ATOM 681 O O . LEU A 1 88 ? 1.331 30.469 -1.849 1 98.69 88 LEU A O 1
ATOM 685 N N . PRO A 1 89 ? 2.211 28.453 -1.41 1 98.62 89 PRO A N 1
ATOM 686 C CA . PRO A 1 89 ? 3.082 29 -0.374 1 98.62 89 PRO A CA 1
ATOM 687 C C . PRO A 1 89 ? 3.92 30.188 -0.877 1 98.62 89 PRO A C 1
ATOM 689 O O . PRO A 1 89 ? 4.094 31.172 -0.163 1 98.62 89 PRO A O 1
ATOM 692 N N . VAL A 1 90 ? 4.34 30.109 -2.082 1 98.25 90 VAL A N 1
ATOM 693 C CA . VAL A 1 90 ? 5.207 31.141 -2.656 1 98.25 90 VAL A CA 1
ATOM 694 C C . VAL A 1 90 ? 4.426 32.438 -2.824 1 98.25 90 VAL A C 1
ATOM 696 O O . VAL A 1 90 ? 4.992 33.531 -2.713 1 98.25 90 VAL A O 1
ATOM 699 N N . ARG A 1 91 ? 3.129 32.406 -3.066 1 98 91 ARG A N 1
ATOM 700 C CA . ARG A 1 91 ? 2.281 33.594 -3.188 1 98 91 ARG A CA 1
ATOM 701 C C . ARG A 1 91 ? 2.057 34.25 -1.828 1 98 91 ARG A C 1
ATOM 703 O O . ARG A 1 91 ? 1.961 35.469 -1.729 1 98 91 ARG A O 1
ATOM 710 N N . VAL A 1 92 ? 1.994 33.375 -0.798 1 98.25 92 VAL A N 1
ATOM 711 C CA . VAL A 1 92 ? 1.695 33.875 0.549 1 98.25 92 VAL A CA 1
ATOM 712 C C . VAL A 1 92 ? 2.967 34.406 1.204 1 98.25 92 VAL A C 1
ATOM 714 O O . VAL A 1 92 ? 2.906 35.25 2.076 1 98.25 92 VAL A O 1
ATOM 717 N N . GLY A 1 93 ? 4.094 33.938 0.784 1 98.38 93 GLY A N 1
ATOM 718 C CA . GLY A 1 93 ? 5.375 34.281 1.375 1 98.38 93 GLY A CA 1
ATOM 719 C C . GLY A 1 93 ? 5.902 33.219 2.318 1 98.38 93 GLY A C 1
ATOM 720 O O . GLY A 1 93 ? 6.844 33.469 3.076 1 98.38 93 GLY A O 1
ATOM 721 N N . LEU A 1 94 ? 5.355 32.062 2.27 1 98.5 94 LEU A N 1
ATOM 722 C CA . LEU A 1 94 ? 5.738 30.969 3.166 1 98.5 94 LEU A CA 1
ATOM 723 C C . LEU A 1 94 ? 6.973 30.234 2.643 1 98.5 94 LEU A C 1
ATOM 725 O O . LEU A 1 94 ? 6.922 29.031 2.369 1 98.5 94 LEU A O 1
ATOM 729 N N . TYR A 1 95 ? 8.008 30.875 2.5 1 98 95 TYR A N 1
ATOM 730 C CA . TYR A 1 95 ? 9.328 30.391 2.109 1 98 95 TYR A CA 1
ATOM 731 C C . TYR A 1 95 ? 10.43 31.281 2.666 1 98 95 TYR A C 1
ATOM 733 O O . TYR A 1 95 ? 10.141 32.344 3.25 1 98 95 TYR A O 1
ATOM 741 N N . GLY A 1 96 ? 11.664 30.875 2.643 1 95.75 96 GLY A N 1
ATOM 742 C CA . GLY A 1 96 ? 12.836 31.625 3.049 1 95.75 96 GLY A CA 1
ATOM 743 C C . GLY A 1 96 ? 14.125 31.078 2.463 1 95.75 96 GLY A C 1
ATOM 744 O O . GLY A 1 96 ? 14.141 30.016 1.861 1 95.75 96 GLY A O 1
ATOM 745 N N . PRO A 1 97 ? 15.164 31.875 2.623 1 90.5 97 PRO A N 1
ATOM 746 C CA . PRO A 1 97 ? 16.438 31.469 2.025 1 90.5 97 PRO A CA 1
ATOM 747 C C . PRO A 1 97 ? 17.094 30.297 2.75 1 90.5 97 PRO A C 1
ATOM 749 O O . PRO A 1 97 ? 17.766 29.469 2.121 1 90.5 97 PRO A O 1
ATOM 752 N N . THR A 1 98 ? 16.875 30.25 4.059 1 90.81 98 THR A N 1
ATOM 753 C CA . THR A 1 98 ? 17.547 29.219 4.836 1 90.81 98 THR A CA 1
ATOM 754 C C . THR A 1 98 ? 16.547 28.328 5.547 1 90.81 98 THR A C 1
ATOM 756 O O . THR A 1 98 ? 16.719 27.094 5.582 1 90.81 98 THR A O 1
ATOM 759 N N . GLU A 1 99 ? 15.5 28.938 6.062 1 94.31 99 GLU A N 1
ATOM 760 C CA . GLU A 1 99 ? 14.484 28.188 6.793 1 94.31 99 GLU A CA 1
ATOM 761 C C . GLU A 1 99 ? 13.305 27.828 5.891 1 94.31 99 GLU A C 1
ATOM 763 O O . GLU A 1 99 ? 13.031 28.531 4.918 1 94.31 99 GLU A O 1
ATOM 768 N N . ARG A 1 100 ? 12.656 26.812 6.27 1 95.75 100 ARG A N 1
ATOM 769 C CA . ARG A 1 100 ? 11.57 26.328 5.422 1 95.75 100 ARG A CA 1
ATOM 770 C C . ARG A 1 100 ? 10.266 26.25 6.199 1 95.75 100 ARG A C 1
ATOM 772 O O . ARG A 1 100 ? 9.234 25.859 5.652 1 95.75 100 ARG A O 1
ATOM 779 N N . VAL A 1 101 ? 10.352 26.578 7.5 1 97.12 101 VAL A N 1
ATOM 780 C CA . VAL A 1 101 ? 9.172 26.625 8.352 1 97.12 101 VAL A CA 1
ATOM 781 C C . VAL A 1 101 ? 9.297 27.781 9.344 1 97.12 101 VAL A C 1
ATOM 783 O O . VAL A 1 101 ? 10.383 28.359 9.508 1 97.12 101 VAL A O 1
ATOM 786 N N . PHE A 1 102 ? 8.227 28.141 10 1 97.19 102 PHE A N 1
ATOM 787 C CA . PHE A 1 102 ? 8.281 29.094 11.102 1 97.19 102 PHE A CA 1
ATOM 788 C C . PHE A 1 102 ? 8.977 28.484 12.305 1 97.19 102 PHE A C 1
ATOM 790 O O . PHE A 1 102 ? 8.758 27.328 12.633 1 97.19 102 PHE A O 1
ATOM 797 N N . LEU A 1 103 ? 9.797 29.281 12.922 1 95.94 103 LEU A N 1
ATOM 798 C CA . LEU A 1 103 ? 10.445 28.922 14.172 1 95.94 103 LEU A CA 1
ATOM 799 C C . LEU A 1 103 ? 9.906 29.766 15.328 1 95.94 103 LEU A C 1
ATOM 801 O O . LEU A 1 103 ? 9.32 30.828 15.109 1 95.94 103 LEU A O 1
ATOM 805 N N . PRO A 1 104 ? 10.117 29.281 16.547 1 95.44 104 PRO A N 1
ATOM 806 C CA . PRO A 1 104 ? 9.516 29.953 17.703 1 95.44 104 PRO A CA 1
ATOM 807 C C . PRO A 1 104 ? 10.039 31.375 17.906 1 95.44 104 PRO A C 1
ATOM 809 O O . PRO A 1 104 ? 9.367 32.219 18.516 1 95.44 104 PRO A O 1
ATOM 812 N N . ASP A 1 105 ? 11.211 31.656 17.438 1 95.56 105 ASP A N 1
ATOM 813 C CA . ASP A 1 105 ? 11.828 32.938 17.688 1 95.56 105 ASP A CA 1
ATOM 814 C C . ASP A 1 105 ? 11.547 33.906 16.547 1 95.56 105 ASP A C 1
ATOM 816 O O . ASP A 1 105 ? 12.055 35.062 16.547 1 95.56 105 ASP A O 1
ATOM 820 N N . MET A 1 106 ? 10.734 33.5 15.594 1 95.81 106 MET A N 1
ATOM 821 C CA . MET A 1 106 ? 10.484 34.344 14.43 1 95.81 106 MET A CA 1
ATOM 822 C C . MET A 1 106 ? 9.359 35.344 14.703 1 95.81 106 MET A C 1
ATOM 824 O O . MET A 1 106 ? 8.383 35 15.383 1 95.81 106 MET A O 1
ATOM 828 N N . MET A 1 107 ? 9.43 36.469 14.07 1 95.12 107 MET A N 1
ATOM 829 C CA . MET A 1 107 ? 8.445 37.531 14.242 1 95.12 107 MET A CA 1
ATOM 830 C C . MET A 1 107 ? 7.262 37.344 13.305 1 95.12 107 MET A C 1
ATOM 832 O O . MET A 1 107 ? 6.148 37.781 13.609 1 95.12 107 MET A O 1
ATOM 836 N N . ALA A 1 108 ? 7.504 36.688 12.242 1 95.81 108 ALA A N 1
ATOM 837 C CA . ALA A 1 108 ? 6.48 36.562 11.211 1 95.81 108 ALA A CA 1
ATOM 838 C C . ALA A 1 108 ? 5.559 35.375 11.508 1 95.81 108 ALA A C 1
ATOM 840 O O . ALA A 1 108 ? 5.926 34.469 12.258 1 95.81 108 ALA A O 1
ATOM 841 N N . GLY A 1 109 ? 4.402 35.375 11.023 1 97.38 109 GLY A N 1
ATOM 842 C CA . GLY A 1 109 ? 3.387 34.312 10.961 1 97.38 109 GLY A CA 1
ATOM 843 C C . GLY A 1 109 ? 2.523 34.406 9.711 1 97.38 109 GLY A C 1
ATOM 844 O O . GLY A 1 109 ? 2.83 35.188 8.797 1 97.38 109 GLY A O 1
ATOM 845 N N . LEU A 1 110 ? 1.581 33.5 9.672 1 98.38 110 LEU A N 1
ATOM 846 C CA . LEU A 1 110 ? 0.638 33.656 8.57 1 98.38 110 LEU A CA 1
ATOM 847 C C . LEU A 1 110 ? 0.111 35.062 8.469 1 98.38 110 LEU A C 1
ATOM 849 O O . LEU A 1 110 ? -0.412 35.625 9.445 1 98.38 110 LEU A O 1
ATOM 853 N N . PRO A 1 111 ? 0.24 35.688 7.289 1 97.62 111 PRO A N 1
ATOM 854 C CA . PRO A 1 111 ? -0.168 37.094 7.18 1 97.62 111 PRO A CA 1
ATOM 855 C C . PRO A 1 111 ? -1.646 37.312 7.5 1 97.62 111 PRO A C 1
ATOM 857 O O . PRO A 1 111 ? -2.492 36.531 7.082 1 97.62 111 PRO A O 1
ATOM 860 N N . LYS A 1 112 ? -1.906 38.406 8.172 1 95.56 112 LYS A N 1
ATOM 861 C CA . LYS A 1 112 ? -3.262 38.688 8.641 1 95.56 112 LYS A CA 1
ATOM 862 C C . LYS A 1 112 ? -4.16 39.125 7.484 1 95.56 112 LYS A C 1
ATOM 864 O O . LYS A 1 112 ? -5.387 39.062 7.594 1 95.56 112 LYS A O 1
ATOM 869 N N . ASP A 1 113 ? -3.568 39.562 6.465 1 95.31 113 ASP A N 1
ATOM 870 C CA . ASP A 1 113 ? -4.363 39.969 5.312 1 95.31 113 ASP A CA 1
ATOM 871 C C . ASP A 1 113 ? -4.812 38.781 4.492 1 95.31 113 ASP A C 1
ATOM 873 O O . ASP A 1 113 ? -5.699 38.875 3.645 1 95.31 113 ASP A O 1
ATOM 877 N N . GLU A 1 114 ? -4.195 37.594 4.711 1 97.62 114 GLU A N 1
ATOM 878 C CA . GLU A 1 114 ? -4.73 36.375 4.113 1 97.62 114 GLU A CA 1
ATOM 879 C C . GLU A 1 114 ? -6.078 36 4.727 1 97.62 114 GLU A C 1
ATOM 881 O O . GLU A 1 114 ? -6.367 36.375 5.867 1 97.62 114 GLU A O 1
ATOM 886 N N . ILE A 1 115 ? -6.934 35.375 3.936 1 98.38 115 ILE A N 1
ATOM 887 C CA . ILE A 1 115 ? -8.219 34.906 4.406 1 98.38 115 ILE A CA 1
ATOM 888 C C . ILE A 1 115 ? -8.172 33.375 4.547 1 98.38 115 ILE A C 1
ATOM 890 O O . ILE A 1 115 ? -7.945 32.656 3.562 1 98.38 115 ILE A O 1
ATOM 894 N N . THR A 1 116 ? -8.344 32.906 5.758 1 98.75 116 THR A N 1
ATOM 895 C CA . THR A 1 116 ? -8.328 31.453 5.996 1 98.75 116 THR A CA 1
ATOM 896 C C . THR A 1 116 ? -9.719 30.859 5.793 1 98.75 116 THR A C 1
ATOM 898 O O . THR A 1 116 ? -10.703 31.578 5.707 1 98.75 116 THR A O 1
ATOM 901 N N . ILE A 1 117 ? -9.781 29.516 5.723 1 98.81 117 ILE A N 1
ATOM 902 C CA . ILE A 1 117 ? -11.031 28.781 5.695 1 98.81 117 ILE A CA 1
ATOM 903 C C . ILE A 1 117 ? -11.914 29.203 6.871 1 98.81 117 ILE A C 1
ATOM 905 O O . ILE A 1 117 ? -13.102 29.453 6.707 1 98.81 117 ILE A O 1
ATOM 909 N N . ALA A 1 118 ? -11.305 29.281 8.062 1 98.81 118 ALA A N 1
ATOM 910 C CA . A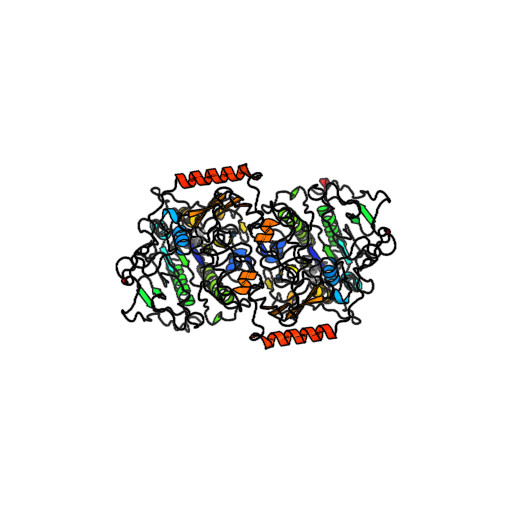LA A 1 118 ? -12.047 29.609 9.273 1 98.81 118 ALA A CA 1
ATOM 911 C C . ALA A 1 118 ? -12.656 31.016 9.18 1 98.81 118 ALA A C 1
ATOM 913 O O . ALA A 1 118 ? -13.828 31.203 9.508 1 98.81 118 ALA A O 1
ATOM 914 N N . GLU A 1 119 ? -11.906 31.969 8.695 1 98.69 119 GLU A N 1
ATOM 915 C CA . GLU A 1 119 ? -12.398 33.344 8.547 1 98.69 119 GLU A CA 1
ATOM 916 C C . GLU A 1 119 ? -13.539 33.406 7.539 1 98.69 119 GLU A C 1
ATOM 918 O O . GLU A 1 119 ? -14.555 34.062 7.785 1 98.69 119 GLU A O 1
ATOM 923 N N . ALA A 1 120 ? -13.375 32.75 6.434 1 98.62 120 ALA A N 1
ATOM 924 C CA . ALA A 1 120 ? -14.391 32.75 5.383 1 98.62 120 ALA A CA 1
ATOM 925 C C . ALA A 1 120 ? -15.688 32.125 5.867 1 98.62 120 ALA A C 1
ATOM 927 O O . ALA A 1 120 ? -16.781 32.656 5.637 1 98.62 120 ALA A O 1
ATOM 928 N N . LEU A 1 121 ? -15.555 30.984 6.512 1 98.75 121 LEU A N 1
ATOM 929 C CA . LEU A 1 121 ? -16.734 30.266 6.973 1 98.75 121 LEU A CA 1
ATOM 930 C C . LEU A 1 121 ? -17.422 31.016 8.109 1 98.75 121 LEU A C 1
ATOM 932 O O . LEU A 1 121 ? -18.641 31.062 8.195 1 98.75 121 LEU A O 1
ATOM 936 N N . LYS A 1 122 ? -16.641 31.594 8.961 1 98.44 122 LYS A N 1
ATOM 937 C CA . LYS A 1 122 ? -17.188 32.438 10.016 1 98.44 122 LYS A CA 1
ATOM 938 C C . LYS A 1 122 ? -18.047 33.562 9.438 1 98.44 122 LYS A C 1
ATOM 940 O O . LYS A 1 122 ? -19.094 33.906 9.984 1 98.44 122 LYS A O 1
ATOM 945 N N . GLY A 1 123 ? -17.656 34.062 8.359 1 97.81 123 GLY A N 1
ATOM 946 C CA . GLY A 1 123 ? -18.344 35.156 7.699 1 97.81 123 GLY A CA 1
ATOM 947 C C . GLY A 1 123 ? -19.75 34.781 7.238 1 97.81 123 GLY A C 1
ATOM 948 O O . GLY A 1 123 ? -20.578 35.688 7 1 97.81 123 GLY A O 1
ATOM 949 N N . VAL A 1 124 ? -20.016 33.5 7.164 1 98.12 124 VAL A N 1
ATOM 950 C CA . VAL A 1 124 ? -21.328 33.094 6.703 1 98.12 124 VAL A CA 1
ATOM 951 C C . VAL A 1 124 ? -22.031 32.281 7.805 1 98.12 124 VAL A C 1
ATOM 953 O O . VAL A 1 124 ? -22.906 31.469 7.523 1 98.12 124 VAL A O 1
ATOM 956 N N . GLY A 1 125 ? -21.547 32.406 9.039 1 97.94 125 GLY A N 1
ATOM 957 C CA . GLY A 1 125 ? -22.344 31.969 10.172 1 97.94 125 GLY A CA 1
ATOM 958 C C . GLY A 1 125 ? -21.828 30.688 10.805 1 97.94 125 GLY A C 1
ATOM 959 O O . GLY A 1 125 ? -22.422 30.172 11.75 1 97.94 125 GLY A O 1
ATOM 960 N N . TYR A 1 126 ? -20.688 30.188 10.414 1 98.69 126 TYR A N 1
ATOM 961 C CA . TYR A 1 126 ? -20.156 28.953 10.992 1 98.69 126 TYR A CA 1
ATOM 962 C C . TYR A 1 126 ? -19.531 29.234 12.352 1 98.69 126 TYR A C 1
ATOM 964 O O . TYR A 1 126 ? -18.844 30.234 12.531 1 98.69 126 TYR A O 1
ATOM 972 N N . ALA A 1 127 ? -19.812 28.328 13.266 1 98.81 127 ALA A N 1
ATOM 973 C CA . ALA A 1 127 ? -18.891 28.234 14.398 1 98.81 127 ALA A CA 1
ATOM 974 C C . ALA A 1 127 ? -17.562 27.609 13.977 1 98.81 127 ALA A C 1
ATOM 976 O O . ALA A 1 127 ? -17.547 26.672 13.172 1 98.81 127 ALA A O 1
ATOM 977 N N . THR A 1 128 ? -16.469 28.172 14.445 1 98.88 128 THR A N 1
ATOM 978 C CA . THR A 1 128 ? -15.156 27.688 14.031 1 98.88 128 THR A CA 1
ATOM 979 C C . THR A 1 128 ? -14.305 27.312 15.234 1 98.88 128 THR A C 1
ATOM 981 O O . THR A 1 128 ? -14.289 28.031 16.234 1 98.88 128 THR A O 1
ATOM 984 N N . GLY A 1 129 ? -13.719 26.141 15.203 1 98.81 129 GLY A N 1
ATOM 985 C CA . GLY A 1 129 ? -12.867 25.672 16.281 1 98.81 129 GLY A CA 1
ATOM 986 C C . GLY A 1 129 ? -11.664 24.875 15.797 1 98.81 129 GLY A C 1
ATOM 987 O O . GLY A 1 129 ? -11.617 24.469 14.633 1 98.81 129 GLY A O 1
ATOM 988 N N . MET A 1 130 ? -10.672 24.719 16.703 1 98.56 130 MET A N 1
ATOM 989 C CA . MET A 1 130 ? -9.523 23.891 16.359 1 98.56 130 MET A CA 1
ATOM 990 C C . MET A 1 130 ? -8.844 23.359 17.609 1 98.56 130 MET A C 1
ATOM 992 O O . MET A 1 130 ? -8.977 23.938 18.688 1 98.56 130 MET A O 1
ATOM 996 N N . THR A 1 131 ? -8.18 22.297 17.469 1 98.19 131 THR A N 1
ATOM 997 C CA . THR A 1 131 ? -7.266 21.719 18.453 1 98.19 131 THR A CA 1
ATOM 998 C C . THR A 1 131 ? -6.047 21.109 17.766 1 98.19 131 THR A C 1
ATOM 1000 O O . THR A 1 131 ? -6.121 20.703 16.609 1 98.19 131 THR A O 1
ATOM 1003 N N . GLY A 1 132 ? -4.918 21.188 18.484 1 97.81 132 GLY A N 1
ATOM 1004 C CA . GLY A 1 132 ? -3.734 20.5 18 1 97.81 132 GLY A CA 1
ATOM 1005 C C . GLY A 1 132 ? -2.701 21.422 17.391 1 97.81 132 GLY A C 1
ATOM 1006 O O . GLY A 1 132 ? -2.533 22.547 17.828 1 97.81 132 GLY A O 1
ATOM 1007 N N . LYS A 1 133 ? -1.95 20.969 16.375 1 98.12 133 LYS A N 1
ATOM 1008 C CA . LYS A 1 133 ? -0.799 21.656 15.805 1 98.12 133 LYS A CA 1
ATOM 1009 C C . LYS A 1 133 ? -1.241 22.828 14.938 1 98.12 133 LYS A C 1
ATOM 1011 O O . LYS A 1 133 ? -2.109 22.688 14.07 1 98.12 133 LYS A O 1
ATOM 1016 N N . TRP A 1 134 ? -0.636 23.984 15.188 1 98.5 134 TRP A N 1
ATOM 1017 C CA . TRP A 1 134 ? -0.892 25.188 14.406 1 98.5 134 TRP A CA 1
ATOM 1018 C C . TRP A 1 134 ? 0.237 25.438 13.406 1 98.5 134 TRP A C 1
ATOM 1020 O O . TRP A 1 134 ? 0.084 25.188 12.211 1 98.5 134 TRP A O 1
ATOM 1030 N N . HIS A 1 135 ? 1.414 25.797 13.82 1 98.5 135 HIS A N 1
ATOM 1031 C CA . HIS A 1 135 ? 2.697 25.922 13.141 1 98.5 135 HIS A CA 1
ATOM 1032 C C . HIS A 1 135 ? 2.65 27.016 12.086 1 98.5 135 HIS A C 1
ATOM 1034 O O . HIS A 1 135 ? 3.264 26.891 11.023 1 98.5 135 HIS A O 1
ATOM 1040 N N . LEU A 1 136 ? 1.9 28.109 12.305 1 98.62 136 LEU A N 1
ATOM 1041 C CA . LEU A 1 136 ? 1.837 29.203 11.352 1 98.62 136 LEU A CA 1
ATOM 1042 C C . LEU A 1 136 ? 2.209 30.531 12.023 1 98.62 136 LEU A C 1
ATOM 1044 O O . LEU A 1 136 ? 1.642 31.578 11.703 1 98.62 136 LEU A O 1
ATOM 1048 N N . GLY A 1 137 ? 3.115 30.422 12.992 1 97 137 GLY A N 1
ATOM 1049 C CA . GLY A 1 137 ? 3.59 31.562 13.742 1 97 137 GLY A CA 1
ATOM 1050 C C . GLY A 1 137 ? 3.006 31.641 15.141 1 97 137 GLY A C 1
ATOM 1051 O O . GLY A 1 137 ? 1.948 31.062 15.414 1 97 137 GLY A O 1
ATOM 1052 N N . ILE A 1 138 ? 3.754 32.375 16.016 1 97.06 138 ILE A N 1
ATOM 1053 C CA . ILE A 1 138 ? 3.326 32.438 17.406 1 97.06 138 ILE A CA 1
ATOM 1054 C C . ILE A 1 138 ? 3.211 33.906 17.828 1 97.06 138 ILE A C 1
ATOM 1056 O O . ILE A 1 138 ? 2.111 34.469 17.875 1 97.06 138 ILE A O 1
ATOM 1060 N N . ASN A 1 139 ? 4.395 34.469 18.047 1 96.31 139 ASN A N 1
ATOM 1061 C CA . ASN A 1 139 ? 4.473 35.844 18.562 1 96.31 139 ASN A CA 1
ATOM 1062 C C . ASN A 1 139 ? 5.023 36.812 17.516 1 96.31 139 ASN A C 1
ATOM 1064 O O . ASN A 1 139 ? 5.605 36.375 16.516 1 96.31 139 ASN A O 1
ATOM 1068 N N . GLU A 1 140 ? 4.801 38.094 17.75 1 95.31 140 GLU A N 1
ATOM 1069 C CA . GLU A 1 140 ? 5.258 39.094 16.797 1 95.31 140 GLU A CA 1
ATOM 1070 C C . GLU A 1 140 ? 6.164 40.125 17.469 1 95.31 140 GLU A C 1
ATOM 1072 O O . GLU A 1 140 ? 7.215 40.469 16.938 1 95.31 140 GLU A O 1
ATOM 1077 N N . PHE A 1 141 ? 5.789 40.625 18.672 1 94.06 141 PHE A N 1
ATOM 1078 C CA . PHE A 1 141 ? 6.504 41.75 19.297 1 94.06 141 PHE A CA 1
ATOM 1079 C C . PHE A 1 141 ? 7.094 41.312 20.641 1 94.06 141 PHE A C 1
ATOM 1081 O O . PHE A 1 141 ? 8.141 41.844 21.047 1 94.06 141 PHE A O 1
ATOM 1088 N N . GLN A 1 142 ? 6.406 40.5 21.359 1 93.31 142 GLN A N 1
ATOM 1089 C CA . GLN A 1 142 ? 6.859 40 22.656 1 93.31 142 GLN A CA 1
ATOM 1090 C C . GLN A 1 142 ? 6.473 38.531 22.828 1 93.31 142 GLN A C 1
ATOM 1092 O O . GLN A 1 142 ? 5.617 38 22.109 1 93.31 142 GLN A O 1
ATOM 1097 N N . ALA A 1 143 ? 6.961 37.906 23.766 1 93.25 143 ALA A N 1
ATOM 1098 C CA . ALA A 1 143 ? 6.918 36.438 23.953 1 93.25 143 ALA A CA 1
ATOM 1099 C C . ALA A 1 143 ? 5.512 35.969 24.312 1 93.25 143 ALA A C 1
ATOM 1101 O O . ALA A 1 143 ? 5.207 34.781 24.234 1 93.25 143 ALA A O 1
ATOM 1102 N N . SER A 1 144 ? 4.629 36.906 24.625 1 93 144 SER A N 1
ATOM 1103 C CA . SER A 1 144 ? 3.328 36.469 25.141 1 93 144 SER A CA 1
ATOM 1104 C C . SER A 1 144 ? 2.191 37.062 24.312 1 93 144 SER A C 1
ATOM 1106 O O . SER A 1 144 ? 1.023 36.969 24.688 1 93 144 SER A O 1
ATOM 1108 N N . ASP A 1 145 ? 2.484 37.719 23.203 1 94.31 145 ASP A N 1
ATOM 1109 C CA . ASP A 1 145 ? 1.433 38.438 22.516 1 94.31 145 ASP A CA 1
ATOM 1110 C C . ASP A 1 145 ? 0.553 37.531 21.688 1 94.31 145 ASP A C 1
ATOM 1112 O O . ASP A 1 145 ? -0.618 37.812 21.438 1 94.31 145 ASP A O 1
ATOM 1116 N N . GLY A 1 146 ? 1.126 36.375 21.297 1 96.31 146 GLY A N 1
ATOM 1117 C CA . GLY A 1 146 ? 0.346 35.375 20.562 1 96.31 146 GLY A CA 1
ATOM 1118 C C . GLY A 1 146 ? -0.277 35.938 19.297 1 96.31 146 GLY A C 1
ATOM 1119 O O . GLY A 1 146 ? -1.339 35.469 18.859 1 96.31 146 GLY A O 1
ATOM 1120 N N . ASN A 1 147 ? 0.279 36.875 18.641 1 96.62 147 ASN A N 1
ATOM 1121 C CA . ASN A 1 147 ? -0.314 37.656 17.562 1 96.62 147 ASN A CA 1
ATOM 1122 C C . ASN A 1 147 ? -0.574 36.812 16.328 1 96.62 147 ASN A C 1
ATOM 1124 O O . ASN A 1 147 ? -1.347 37.188 15.445 1 96.62 147 ASN A O 1
ATOM 1128 N N . HIS A 1 148 ? 0.061 35.656 16.266 1 97.62 148 HIS A N 1
ATOM 1129 C CA . HIS A 1 148 ? -0.095 34.812 15.062 1 97.62 148 HIS A CA 1
ATOM 1130 C C . HIS A 1 148 ? -0.836 33.531 15.383 1 97.62 148 HIS A C 1
ATOM 1132 O O . HIS A 1 148 ? -0.884 32.625 14.555 1 97.62 148 HIS A O 1
ATOM 1138 N N . LEU A 1 149 ? -1.424 33.406 16.547 1 98.19 149 LEU A N 1
ATOM 1139 C CA . LEU A 1 149 ? -2.125 32.188 16.969 1 98.19 149 LEU A CA 1
ATOM 1140 C C . LEU A 1 149 ? -3.463 32.062 16.25 1 98.19 149 LEU A C 1
ATOM 1142 O O . LEU A 1 149 ? -3.914 33 15.602 1 98.19 149 LEU A O 1
ATOM 1146 N N . PRO A 1 150 ? -4.145 30.875 16.312 1 98.38 150 PRO A N 1
ATOM 1147 C CA . PRO A 1 150 ? -5.336 30.578 15.516 1 98.38 150 PRO A CA 1
ATOM 1148 C C . PRO A 1 150 ? -6.473 31.578 15.758 1 98.38 150 PRO A C 1
ATOM 1150 O O . PRO A 1 150 ? -7.238 31.875 14.836 1 98.38 150 PRO A O 1
ATOM 1153 N N . SER A 1 151 ? -6.551 32.156 16.953 1 97.19 151 SER A N 1
ATOM 1154 C CA . SER A 1 151 ? -7.641 33.062 17.297 1 97.19 151 SER A CA 1
ATOM 1155 C C . SER A 1 151 ? -7.602 34.344 16.438 1 97.19 151 SER A C 1
ATOM 1157 O O . SER A 1 151 ? -8.609 35.031 16.312 1 97.19 151 SER A O 1
ATOM 1159 N N . HIS A 1 152 ? -6.48 34.594 15.883 1 97.19 152 HIS A N 1
ATOM 1160 C CA . HIS A 1 152 ? -6.332 35.75 15.031 1 97.19 152 HIS A CA 1
ATOM 1161 C C . HIS A 1 152 ? -6.512 35.406 13.562 1 97.19 152 HIS A C 1
ATOM 1163 O O . HIS A 1 152 ? -6.277 36.25 12.68 1 97.19 152 HIS A O 1
ATOM 1169 N N . HIS A 1 153 ? -6.906 34.188 13.32 1 98.31 153 HIS A N 1
ATOM 1170 C CA . HIS A 1 153 ? -7.066 33.719 11.953 1 98.31 153 HIS A CA 1
ATOM 1171 C C . HIS A 1 153 ? -8.398 33 11.758 1 98.31 153 HIS A C 1
ATOM 1173 O O . HIS A 1 153 ? -8.492 32.062 10.992 1 98.31 153 HIS A O 1
ATOM 1179 N N . GLY A 1 154 ? -9.391 33.406 12.492 1 98.5 154 GLY A N 1
ATOM 1180 C CA . GLY A 1 154 ? -10.766 33.031 12.195 1 98.5 154 GLY A CA 1
ATOM 1181 C C . GLY A 1 154 ? -11.281 31.906 13.094 1 98.5 154 GLY A C 1
ATOM 1182 O O . GLY A 1 154 ? -12.469 31.578 13.055 1 98.5 154 GLY A O 1
ATOM 1183 N N . PHE A 1 155 ? -10.461 31.344 13.984 1 98.75 155 PHE A N 1
ATOM 1184 C CA . PHE A 1 155 ? -10.922 30.312 14.906 1 98.75 155 PHE A CA 1
ATOM 1185 C C . PHE A 1 155 ? -11.391 30.938 16.219 1 98.75 155 PHE A C 1
ATOM 1187 O O . PHE A 1 155 ? -10.594 31.5 16.969 1 98.75 155 PHE A O 1
ATOM 1194 N N . ASP A 1 156 ? -12.648 30.734 16.531 1 98.31 156 ASP A N 1
ATOM 1195 C CA . ASP A 1 156 ? -13.234 31.359 17.719 1 98.31 156 ASP A CA 1
ATOM 1196 C C . ASP A 1 156 ? -13.055 30.469 18.953 1 98.31 156 ASP A C 1
ATOM 1198 O O . ASP A 1 156 ? -12.836 30.969 20.062 1 98.31 156 ASP A O 1
ATOM 1202 N N . ASP A 1 157 ? -13.188 29.188 18.75 1 98 157 ASP A N 1
ATOM 1203 C CA . ASP A 1 157 ? -13.047 28.203 19.828 1 98 157 ASP A CA 1
ATOM 1204 C C . ASP A 1 157 ? -11.75 27.422 19.672 1 98 157 ASP A C 1
ATOM 1206 O O . ASP A 1 157 ? -11.742 26.328 19.094 1 98 157 ASP A O 1
ATOM 1210 N N . VAL A 1 158 ? -10.727 27.922 20.328 1 98.19 158 VAL A N 1
ATOM 1211 C CA . VAL A 1 158 ? -9.414 27.266 20.234 1 98.19 158 VAL A CA 1
ATOM 1212 C C . VAL A 1 158 ? -9.133 26.484 21.516 1 98.19 158 VAL A C 1
ATOM 1214 O O . VAL A 1 158 ? -9.055 27.062 22.609 1 98.19 158 VAL A O 1
ATOM 1217 N N . GLY A 1 159 ? -9.055 25.156 21.406 1 97.06 159 GLY A N 1
ATOM 1218 C CA . GLY A 1 159 ? -8.734 24.297 22.531 1 97.06 159 GLY A CA 1
ATOM 1219 C C . GLY A 1 159 ? -7.246 24.156 22.781 1 97.06 159 GLY A C 1
ATOM 1220 O O . GLY A 1 159 ? -6.508 25.141 22.734 1 97.06 159 GLY A O 1
ATOM 1221 N N . ILE A 1 160 ? -6.898 22.984 23.156 1 96.31 160 ILE A N 1
ATOM 1222 C CA . ILE A 1 160 ? -5.496 22.656 23.375 1 96.31 160 ILE A CA 1
ATOM 1223 C C . ILE A 1 160 ? -4.746 22.672 22.031 1 96.31 160 ILE A C 1
ATOM 1225 O O . ILE A 1 160 ? -5.141 22 21.078 1 96.31 160 ILE A O 1
ATOM 1229 N N . ILE A 1 161 ? -3.654 23.469 22 1 96.38 161 ILE A N 1
ATOM 1230 C CA . ILE A 1 161 ? -2.896 23.5 20.766 1 96.38 161 ILE A CA 1
ATOM 1231 C C . ILE A 1 161 ? -1.4 23.516 21.062 1 96.38 161 ILE A C 1
ATOM 1233 O O . ILE A 1 161 ? -0.989 23.859 22.172 1 96.38 161 ILE A O 1
ATOM 1237 N N . THR A 1 162 ? -0.628 23.031 20.188 1 95.69 162 THR A N 1
ATOM 1238 C CA . THR A 1 162 ? 0.788 23.359 20.062 1 95.69 162 THR A CA 1
ATOM 1239 C C . THR A 1 162 ? 1.012 24.391 18.969 1 95.69 162 THR A C 1
ATOM 1241 O O . THR A 1 162 ? 0.798 24.125 17.797 1 95.69 162 THR A O 1
ATOM 1244 N N . PRO A 1 163 ? 1.407 25.578 19.422 1 95.06 163 PRO A N 1
ATOM 1245 C CA . PRO A 1 163 ? 1.522 26.641 18.438 1 95.06 163 PRO A CA 1
ATOM 1246 C C . PRO A 1 163 ? 2.621 26.375 17.406 1 95.06 163 PRO A C 1
ATOM 1248 O O . PRO A 1 163 ? 2.559 26.891 16.281 1 95.06 163 PRO A O 1
ATOM 1251 N N . TRP A 1 164 ? 3.607 25.609 17.812 1 95 164 TRP A N 1
ATOM 1252 C CA . TRP A 1 164 ? 4.664 25.188 16.891 1 95 164 TRP A CA 1
ATOM 1253 C C . TRP A 1 164 ? 4.496 23.734 16.484 1 95 164 TRP A C 1
ATOM 1255 O O . TRP A 1 164 ? 3.518 23.375 15.828 1 95 164 TRP A O 1
ATOM 1265 N N . THR A 1 165 ? 5.387 22.859 16.656 1 92.56 165 THR A N 1
ATOM 1266 C CA . THR A 1 165 ? 5.309 21.438 16.344 1 92.56 165 THR A CA 1
ATOM 1267 C C . THR A 1 165 ? 5.746 20.594 17.547 1 92.56 165 THR A C 1
ATOM 1269 O O . THR A 1 165 ? 6.176 21.141 18.562 1 92.56 165 THR A O 1
ATOM 1272 N N . HIS A 1 166 ? 5.359 19.359 17.516 1 90.44 166 HIS A N 1
ATOM 1273 C CA . HIS A 1 166 ? 5.941 18.422 18.469 1 90.44 166 HIS A CA 1
ATOM 1274 C C . HIS A 1 166 ? 7.332 17.984 18.031 1 90.44 166 HIS A C 1
ATOM 1276 O O . HIS A 1 166 ? 7.48 16.969 17.344 1 90.44 166 HIS A O 1
ATOM 1282 N N . HIS A 1 167 ? 8.297 18.578 18.578 1 87.56 167 HIS A N 1
ATOM 1283 C CA . HIS A 1 167 ? 9.68 18.484 18.141 1 87.56 167 HIS A CA 1
ATOM 1284 C C . HIS A 1 167 ? 10.398 17.312 18.797 1 87.56 167 HIS A C 1
ATOM 1286 O O . HIS A 1 167 ? 9.969 16.828 19.844 1 87.56 167 HIS A O 1
ATOM 1292 N N . ALA A 1 168 ? 11.508 16.922 18.156 1 88.25 168 ALA A N 1
ATOM 1293 C CA . ALA A 1 168 ? 12.312 15.82 18.672 1 88.25 168 ALA A CA 1
ATOM 1294 C C . ALA A 1 168 ? 12.766 16.094 20.094 1 88.25 168 ALA A C 1
ATOM 1296 O O . ALA A 1 168 ? 12.883 15.172 20.906 1 88.25 168 ALA A O 1
ATOM 1297 N N . THR A 1 169 ? 12.93 17.328 20.438 1 91.12 169 THR A N 1
ATOM 1298 C CA . THR A 1 169 ? 13.453 17.703 21.75 1 91.12 169 THR A CA 1
ATOM 1299 C C . THR A 1 169 ? 12.344 17.656 22.797 1 91.12 169 THR A C 1
ATOM 1301 O O . THR A 1 169 ? 12.586 17.938 23.969 1 91.12 169 THR A O 1
ATOM 1304 N N . CYS A 1 170 ? 11.117 17.359 22.391 1 91.88 170 CYS A N 1
ATOM 1305 C CA . CYS A 1 170 ? 10.023 17.188 23.344 1 91.88 170 CYS A CA 1
ATOM 1306 C C . CYS A 1 170 ? 9.93 15.742 23.828 1 91.88 170 CYS A C 1
ATOM 1308 O O . CYS A 1 170 ? 8.914 15.336 24.391 1 91.88 170 CYS A O 1
ATOM 1310 N N . ASP A 1 171 ? 10.953 14.977 23.641 1 89.75 171 ASP A N 1
ATOM 1311 C CA . ASP A 1 171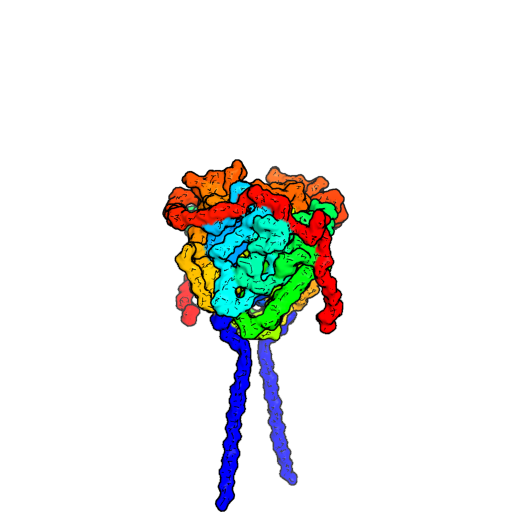 ? 11.039 13.555 23.969 1 89.75 171 ASP A CA 1
ATOM 1312 C C . ASP A 1 171 ? 10.977 13.328 25.484 1 89.75 171 ASP A C 1
ATOM 1314 O O . ASP A 1 171 ? 11.922 13.648 26.203 1 89.75 171 ASP A O 1
ATOM 1318 N N . GLU A 1 172 ? 9.938 12.727 25.891 1 89 172 GLU A N 1
ATOM 1319 C CA . GLU A 1 172 ? 9.797 12.414 27.297 1 89 172 GLU A CA 1
ATOM 1320 C C . GLU A 1 172 ? 10.43 11.062 27.641 1 89 172 GLU A C 1
ATOM 1322 O O . GLU A 1 172 ? 10.648 10.75 28.812 1 89 172 GLU A O 1
ATOM 1327 N N . LYS A 1 173 ? 10.695 10.234 26.688 1 85.31 173 LYS A N 1
ATOM 1328 C CA . LYS A 1 173 ? 11.188 8.875 26.891 1 85.31 173 LYS A CA 1
ATOM 1329 C C . LYS A 1 173 ? 12.703 8.852 27.062 1 85.31 173 LYS A C 1
ATOM 1331 O O . LYS A 1 173 ? 13.289 7.801 27.328 1 85.31 173 LYS A O 1
ATOM 1336 N N . LYS A 1 174 ? 13.336 9.984 26.875 1 86.25 174 LYS A N 1
ATOM 1337 C CA . LYS A 1 174 ? 14.773 10.156 27.047 1 86.25 174 LYS A CA 1
ATOM 1338 C C . LYS A 1 174 ? 15.555 9.336 26.016 1 86.25 174 LYS A C 1
ATOM 1340 O O . LYS A 1 174 ? 16.609 8.773 26.328 1 86.25 174 LYS A O 1
ATOM 1345 N N . GLN A 1 175 ? 15.016 9.188 24.922 1 83.25 175 GLN A N 1
ATOM 1346 C CA . GLN A 1 175 ? 15.68 8.445 23.844 1 83.25 175 GLN A CA 1
ATOM 1347 C C . GLN A 1 175 ? 16.5 9.375 22.969 1 83.25 175 GLN A C 1
ATOM 1349 O O . GLN A 1 175 ? 17.578 8.992 22.484 1 83.25 175 GLN A O 1
ATOM 1354 N N . ILE A 1 176 ? 15.977 10.555 22.766 1 84.25 176 ILE A N 1
ATOM 1355 C CA . ILE A 1 176 ? 16.625 11.516 21.875 1 84.25 176 ILE A CA 1
ATOM 1356 C C . ILE A 1 176 ? 17.359 12.562 22.703 1 84.25 176 ILE A C 1
ATOM 1358 O O . ILE A 1 176 ? 18.5 12.914 22.391 1 84.25 176 ILE A O 1
ATOM 1362 N N . VAL A 1 177 ? 16.656 13.039 23.734 1 89.69 177 VAL A N 1
ATOM 1363 C CA . VAL A 1 177 ? 17.219 14.016 24.656 1 89.69 177 VAL A CA 1
ATOM 1364 C C . VAL A 1 177 ? 17 13.562 26.094 1 89.69 177 VAL A C 1
ATOM 1366 O O . VAL A 1 177 ? 16.016 12.867 26.391 1 89.69 177 VAL A O 1
ATOM 1369 N N . PRO A 1 178 ? 17.922 13.961 26.938 1 91.38 178 PRO A N 1
ATOM 1370 C CA . PRO A 1 178 ? 17.766 13.547 28.328 1 91.38 178 PRO A CA 1
ATOM 1371 C C . PRO A 1 178 ? 16.547 14.18 29 1 91.38 178 PRO A C 1
ATOM 1373 O O . PRO A 1 178 ? 15.953 13.586 29.891 1 91.38 178 PRO A O 1
ATOM 1376 N N . PHE A 1 179 ? 16.281 15.469 28.594 1 91.88 179 PHE A N 1
ATOM 1377 C CA . PHE A 1 179 ? 15.109 16.188 29.094 1 91.88 179 PHE A CA 1
ATOM 1378 C C . PHE A 1 179 ? 14.492 17.047 28 1 91.88 179 PHE A C 1
ATOM 1380 O O . PHE A 1 179 ? 15.203 17.594 27.156 1 91.88 179 PHE A O 1
ATOM 1387 N N . PRO A 1 180 ? 13.133 17.172 28.094 1 93.19 180 PRO A N 1
ATOM 1388 C CA . PRO A 1 180 ? 12.5 18 27.078 1 93.19 180 PRO A CA 1
ATOM 1389 C C . PRO A 1 180 ? 12.992 19.453 27.109 1 93.19 180 PRO A C 1
ATOM 1391 O O . PRO A 1 180 ? 13.242 20 28.172 1 93.19 180 PRO A O 1
ATOM 1394 N N . ASN A 1 181 ? 13.109 20 25.938 1 93.75 181 ASN A N 1
ATOM 1395 C CA . ASN A 1 181 ? 13.562 21.375 25.781 1 93.75 181 ASN A CA 1
ATOM 1396 C C . ASN A 1 181 ? 12.453 22.375 26.078 1 93.75 181 ASN A C 1
ATOM 1398 O O . ASN A 1 181 ? 11.523 22.547 25.281 1 93.75 181 ASN A O 1
ATOM 1402 N N . ARG A 1 182 ? 12.57 23.141 27.094 1 92.31 182 ARG A N 1
ATOM 1403 C CA . ARG A 1 182 ? 11.523 24.031 27.578 1 92.31 182 ARG A CA 1
ATOM 1404 C C . ARG A 1 182 ? 11.312 25.188 26.594 1 92.31 182 ARG A C 1
ATOM 1406 O O . ARG A 1 182 ? 10.234 25.781 26.547 1 92.31 182 ARG A O 1
ATOM 1413 N N . ASN A 1 183 ? 12.289 25.484 25.812 1 92.19 183 ASN A N 1
ATOM 1414 C CA . ASN A 1 183 ? 12.195 26.594 24.875 1 92.19 183 ASN A CA 1
ATOM 1415 C C . ASN A 1 183 ? 11.516 26.188 23.578 1 92.19 183 ASN A C 1
ATOM 1417 O O . ASN A 1 183 ? 11.195 27.031 22.734 1 92.19 183 ASN A O 1
ATOM 1421 N N . MET A 1 184 ? 11.188 24.859 23.5 1 93.94 184 MET A N 1
ATOM 1422 C CA . MET A 1 184 ? 10.664 24.375 22.234 1 93.94 184 MET A CA 1
ATOM 1423 C C . MET A 1 184 ? 9.359 23.609 22.438 1 93.94 184 MET A C 1
ATOM 1425 O O . MET A 1 184 ? 8.625 23.344 21.484 1 93.94 184 MET A O 1
ATOM 1429 N N . CYS A 1 185 ? 9.078 23.297 23.625 1 94.88 185 CYS A N 1
ATOM 1430 C CA . CYS A 1 185 ? 7.977 22.375 23.906 1 94.88 185 CYS A CA 1
ATOM 1431 C C . CYS A 1 185 ? 6.922 23.031 24.781 1 94.88 185 CYS A C 1
ATOM 1433 O O . CYS A 1 185 ? 7.074 23.094 26.016 1 94.88 185 CYS A O 1
ATOM 1435 N N . TYR A 1 186 ? 5.793 23.5 24.094 1 93.06 186 TYR A N 1
ATOM 1436 C CA . TYR A 1 186 ? 4.738 24.25 24.766 1 93.06 186 TYR A CA 1
ATOM 1437 C C . TYR A 1 186 ? 3.369 23.641 24.469 1 93.06 186 TYR A C 1
ATOM 1439 O O . TYR A 1 186 ? 3.131 23.141 23.375 1 93.06 186 TYR A O 1
ATOM 1447 N N . LEU A 1 187 ? 2.592 23.766 25.484 1 95.12 187 LEU A N 1
ATOM 1448 C CA . LEU A 1 187 ? 1.172 23.484 25.297 1 95.12 187 LEU A CA 1
ATOM 1449 C C . LEU A 1 187 ? 0.33 24.719 25.625 1 95.12 187 LEU A C 1
ATOM 1451 O O . LEU A 1 187 ? 0.51 25.328 26.688 1 95.12 187 LEU A O 1
ATOM 1455 N N . TYR A 1 188 ? -0.516 25.078 24.703 1 96.06 188 TYR A N 1
ATOM 1456 C CA . TYR A 1 188 ? -1.39 26.219 24.875 1 96.06 188 TYR A CA 1
ATOM 1457 C C . TYR A 1 188 ? -2.844 25.797 25.016 1 96.06 188 TYR A C 1
ATOM 1459 O O . TYR A 1 188 ? -3.229 24.719 24.531 1 96.06 188 TYR A O 1
ATOM 1467 N N . TYR A 1 189 ? -3.582 26.531 25.688 1 94.94 189 TYR A N 1
ATOM 1468 C CA . TYR A 1 189 ? -5.035 26.609 25.562 1 94.94 189 TYR A CA 1
ATOM 1469 C C . TYR A 1 189 ? -5.477 27.984 25.109 1 94.94 189 TYR A C 1
ATOM 1471 O O . TYR A 1 189 ? -5.176 28.984 25.75 1 94.94 189 TYR A O 1
ATOM 1479 N N . ASN A 1 190 ? -6.141 27.969 23.984 1 93.69 190 ASN A N 1
ATOM 1480 C CA . ASN A 1 190 ? -6.449 29.25 23.359 1 93.69 190 ASN A CA 1
ATOM 1481 C C . ASN A 1 190 ? -5.188 30.062 23.109 1 93.69 190 ASN A C 1
ATOM 1483 O O . ASN A 1 190 ? -4.371 29.734 22.266 1 93.69 190 ASN A O 1
ATOM 1487 N N . THR A 1 191 ? -4.891 31.109 23.953 1 93.69 191 THR A N 1
ATOM 1488 C CA . THR A 1 191 ? -3.729 31.969 23.719 1 93.69 191 THR A CA 1
ATOM 1489 C C . THR A 1 191 ? -2.758 31.906 24.891 1 93.69 191 THR A C 1
ATOM 1491 O O . THR A 1 191 ? -1.762 32.625 24.922 1 93.69 191 THR A O 1
ATOM 1494 N N . ALA A 1 192 ? -2.994 31.016 25.844 1 93.75 192 ALA A N 1
ATOM 1495 C CA . ALA A 1 192 ? -2.178 30.969 27.062 1 93.75 192 ALA A CA 1
ATOM 1496 C C . ALA A 1 192 ? -1.396 29.672 27.141 1 93.75 192 ALA A C 1
ATOM 1498 O O . ALA A 1 192 ? -1.924 28.594 26.812 1 93.75 192 ALA A O 1
ATOM 1499 N N . ILE A 1 193 ? -0.176 29.781 27.578 1 95.38 193 ILE A N 1
ATOM 1500 C CA . ILE A 1 193 ? 0.602 28.578 27.844 1 95.38 193 ILE A CA 1
ATOM 1501 C C . ILE A 1 193 ? 0.047 27.875 29.078 1 95.38 193 ILE A C 1
ATOM 1503 O O . ILE A 1 193 ? -0.116 28.484 30.141 1 95.38 193 ILE A O 1
ATOM 1507 N N . ILE A 1 194 ? -0.199 26.609 28.953 1 94.62 194 ILE A N 1
ATOM 1508 C CA . ILE A 1 194 ? -0.751 25.891 30.109 1 94.62 194 ILE A CA 1
ATOM 1509 C C . ILE A 1 194 ? 0.241 24.828 30.578 1 94.62 194 ILE A C 1
ATOM 1511 O O . ILE A 1 194 ? 0.103 24.297 31.688 1 94.62 194 ILE A O 1
ATOM 1515 N N . GLN A 1 195 ? 1.228 24.469 29.75 1 94.88 195 GLN A N 1
ATOM 1516 C CA . GLN A 1 195 ? 2.252 23.516 30.156 1 94.88 195 GLN A CA 1
ATOM 1517 C C . GLN A 1 195 ? 3.549 23.75 29.375 1 94.88 195 GLN A C 1
ATOM 1519 O O . GLN A 1 195 ? 3.525 23.953 28.156 1 94.88 195 GLN A O 1
ATOM 1524 N N . GLN A 1 196 ? 4.672 23.672 30.109 1 94.94 196 GLN A N 1
ATOM 1525 C CA . GLN A 1 196 ? 6 23.875 29.547 1 94.94 196 GLN A CA 1
ATOM 1526 C C . GLN A 1 196 ? 7.074 23.234 30.422 1 94.94 196 GLN A C 1
ATOM 1528 O O . GLN A 1 196 ? 7.281 23.641 31.562 1 94.94 196 GLN A O 1
ATOM 1533 N N . PRO A 1 197 ? 7.746 22.25 29.953 1 94.81 197 PRO A N 1
ATOM 1534 C CA . PRO A 1 197 ? 7.555 21.578 28.672 1 94.81 197 PRO A CA 1
ATOM 1535 C C . PRO A 1 197 ? 6.266 20.75 28.625 1 94.81 197 PRO A C 1
ATOM 1537 O O . PRO A 1 197 ? 5.754 20.344 29.672 1 94.81 197 PRO A O 1
ATOM 1540 N N . VAL A 1 198 ? 5.824 20.547 27.422 1 93.19 198 VAL A N 1
ATOM 1541 C CA . VAL A 1 198 ? 4.605 19.766 27.188 1 93.19 198 VAL A CA 1
ATOM 1542 C C . VAL A 1 198 ? 4.801 18.344 27.688 1 93.19 198 VAL A C 1
ATOM 1544 O O . VAL A 1 198 ? 5.883 17.766 27.547 1 93.19 198 VAL A O 1
ATOM 1547 N N . SER A 1 199 ? 3.775 17.797 28.297 1 92.06 199 SER A N 1
ATOM 1548 C CA . SER A 1 199 ? 3.703 16.391 28.672 1 92.06 199 SER A CA 1
ATOM 1549 C C . SER A 1 199 ? 2.701 15.641 27.797 1 92.06 199 SER A C 1
ATOM 1551 O O . SER A 1 199 ? 1.661 16.188 27.422 1 92.06 199 SER A O 1
ATOM 1553 N N . HIS A 1 200 ? 3.016 14.398 27.484 1 92.19 200 HIS A N 1
ATOM 1554 C CA . HIS A 1 200 ? 2.131 13.609 26.641 1 92.19 200 HIS A CA 1
ATOM 1555 C C . HIS A 1 200 ? 1.032 12.938 27.469 1 92.19 200 HIS A C 1
ATOM 1557 O O . HIS A 1 200 ? 0.094 12.367 26.906 1 92.19 200 HIS A O 1
ATOM 1563 N N . HIS A 1 201 ? 1.155 13.055 28.75 1 89 201 HIS A N 1
ATOM 1564 C CA . HIS A 1 201 ? 0.184 12.43 29.656 1 89 201 HIS A CA 1
ATOM 1565 C C . HIS A 1 201 ? -1.209 13.016 29.438 1 89 201 HIS A C 1
ATOM 1567 O O . HIS A 1 201 ? -1.416 14.219 29.625 1 89 201 HIS A O 1
ATOM 1573 N N . ASN A 1 202 ? -2.129 12.289 28.953 1 90.56 202 ASN A N 1
ATOM 1574 C CA . ASN A 1 202 ? -3.537 12.594 28.734 1 90.56 202 ASN A CA 1
ATOM 1575 C C . ASN A 1 202 ? -3.717 13.641 27.641 1 90.56 202 ASN A C 1
ATOM 1577 O O . ASN A 1 202 ? -4.781 14.25 27.516 1 90.56 202 ASN A O 1
ATOM 1581 N N . LEU A 1 203 ? -2.732 13.883 26.969 1 94.12 203 LEU A N 1
ATOM 1582 C CA . LEU A 1 203 ? -2.762 14.938 25.969 1 94.12 203 LEU A CA 1
ATOM 1583 C C . LEU A 1 203 ? -3.785 14.633 24.891 1 94.12 203 LEU A C 1
ATOM 1585 O O . LEU A 1 203 ? -4.645 15.461 24.578 1 94.12 203 LEU A O 1
ATOM 1589 N N . THR A 1 204 ? -3.715 13.422 24.344 1 95.88 204 THR A N 1
ATOM 1590 C CA . THR A 1 204 ? -4.605 13.023 23.25 1 95.88 204 THR A CA 1
ATOM 1591 C C . THR A 1 204 ? -6.059 13.031 23.719 1 95.88 204 THR A C 1
ATOM 1593 O O . THR A 1 204 ? -6.941 13.516 23 1 95.88 204 THR A O 1
ATOM 1596 N N . LYS A 1 205 ? -6.277 12.523 24.875 1 95.69 205 LYS A N 1
ATOM 1597 C CA . LYS A 1 205 ? -7.625 12.492 25.438 1 95.69 205 LYS A CA 1
ATOM 1598 C C . LYS A 1 205 ? -8.164 13.906 25.641 1 95.69 205 LYS A C 1
ATOM 1600 O O . LYS A 1 205 ? -9.344 14.172 25.391 1 95.69 205 LYS A O 1
ATOM 1605 N N . ALA A 1 206 ? -7.336 14.758 26.156 1 95.62 206 ALA A N 1
ATOM 1606 C CA . ALA A 1 206 ? -7.75 16.141 26.375 1 95.62 206 ALA A CA 1
ATOM 1607 C C . ALA A 1 206 ? -8.117 16.812 25.047 1 95.62 206 ALA A C 1
ATOM 1609 O O . ALA A 1 206 ? -9.117 17.531 24.969 1 95.62 206 ALA A O 1
ATOM 1610 N N . MET A 1 207 ? -7.336 16.609 24.062 1 97.19 207 MET A N 1
ATOM 1611 C CA . MET A 1 207 ? -7.625 17.156 22.734 1 97.19 207 MET A CA 1
ATOM 1612 C C . MET A 1 207 ? -8.938 16.609 22.188 1 97.19 207 MET A C 1
ATOM 1614 O O . MET A 1 207 ? -9.734 17.359 21.609 1 97.19 207 MET A O 1
ATOM 1618 N N . LEU A 1 208 ? -9.133 15.305 22.328 1 98.12 208 LEU A N 1
ATOM 1619 C CA . LEU A 1 208 ? -10.375 14.672 21.891 1 98.12 208 LEU A CA 1
ATOM 1620 C C . LEU A 1 208 ? -11.578 15.266 22.609 1 98.12 208 LEU A C 1
ATOM 1622 O O . LEU A 1 208 ? -12.617 15.516 22 1 98.12 208 LEU A O 1
ATOM 1626 N N . LEU A 1 209 ? -11.445 15.484 23.875 1 97.19 209 LEU A N 1
ATOM 1627 C CA . LEU A 1 209 ? -12.531 16.062 24.656 1 97.19 209 LEU A CA 1
ATOM 1628 C C . LEU A 1 209 ? -12.883 17.453 24.141 1 97.19 209 LEU A C 1
ATOM 1630 O O . LEU A 1 209 ? -14.055 17.828 24.125 1 97.19 209 LEU A O 1
ATOM 1634 N N . ASP A 1 210 ? -11.867 18.234 23.812 1 97.12 210 ASP A N 1
ATOM 1635 C CA . ASP A 1 210 ? -12.125 19.547 23.203 1 97.12 210 ASP A CA 1
ATOM 1636 C C . ASP A 1 210 ? -12.977 19.422 21.953 1 97.12 210 ASP A C 1
ATOM 1638 O O . ASP A 1 210 ? -13.93 20.188 21.766 1 97.12 210 ASP A O 1
ATOM 1642 N N . ALA A 1 211 ? -12.602 18.484 21.125 1 98.56 211 ALA A N 1
ATOM 1643 C CA . ALA A 1 211 ? -13.328 18.281 19.875 1 98.56 211 ALA A CA 1
ATOM 1644 C C . ALA A 1 211 ? -14.773 17.859 20.141 1 98.56 211 ALA A C 1
ATOM 1646 O O . ALA A 1 211 ? -15.703 18.406 19.547 1 98.56 211 ALA A O 1
ATOM 1647 N N . LYS A 1 212 ? -14.945 16.906 21 1 98.44 212 LYS A N 1
ATOM 1648 C CA . LYS A 1 212 ? -16.281 16.422 21.328 1 98.44 212 LYS A CA 1
ATOM 1649 C C . LYS A 1 212 ? -17.141 17.531 21.922 1 98.44 212 LYS A C 1
ATOM 1651 O O . LYS A 1 212 ? -18.312 17.688 21.562 1 98.44 212 LYS A O 1
ATOM 1656 N N . ALA A 1 213 ? -16.531 18.312 22.844 1 97.88 213 ALA A N 1
ATOM 1657 C CA . ALA A 1 213 ? -17.25 19.422 23.469 1 97.88 213 ALA A CA 1
ATOM 1658 C C . ALA A 1 213 ? -17.672 20.453 22.422 1 97.88 213 ALA A C 1
ATOM 1660 O O . ALA A 1 213 ? -18.797 20.938 22.453 1 97.88 213 ALA A O 1
ATOM 1661 N N . PHE A 1 214 ? -16.812 20.766 21.562 1 98.44 214 PHE A N 1
ATOM 1662 C CA . PHE A 1 214 ? -17.125 21.719 20.5 1 98.44 214 PHE A CA 1
ATOM 1663 C C . PHE A 1 214 ? -18.312 21.234 19.672 1 98.44 214 PHE A C 1
ATOM 1665 O O . PHE A 1 214 ? -19.25 22 19.406 1 98.44 214 PHE A O 1
ATOM 1672 N N . ILE A 1 215 ? -18.25 19.969 19.188 1 98.5 215 ILE A N 1
ATOM 1673 C CA . ILE A 1 215 ? -19.297 19.391 18.344 1 98.5 215 ILE A CA 1
ATOM 1674 C C . ILE A 1 215 ? -20.625 19.406 19.094 1 98.5 215 ILE A C 1
ATOM 1676 O O . ILE A 1 215 ? -21.641 19.812 18.531 1 98.5 215 ILE A O 1
ATOM 1680 N N . TYR A 1 216 ? -20.531 19.062 20.344 1 97.5 216 TYR A N 1
ATOM 1681 C CA . TYR A 1 216 ? -21.734 19.031 21.172 1 97.5 216 TYR A CA 1
ATOM 1682 C C . TYR A 1 216 ? -22.328 20.438 21.312 1 97.5 216 TYR A C 1
ATOM 1684 O O . TYR A 1 216 ? -23.531 20.625 21.156 1 97.5 216 TYR A O 1
ATOM 1692 N N . ASN A 1 217 ? -21.5 21.406 21.531 1 97.81 217 ASN A N 1
ATOM 1693 C CA . ASN A 1 217 ? -21.938 22.766 21.812 1 97.81 217 ASN A CA 1
ATOM 1694 C C . ASN A 1 217 ? -22.516 23.438 20.562 1 97.81 217 ASN A C 1
ATOM 1696 O O . ASN A 1 217 ? -23.266 24.406 20.656 1 97.81 217 ASN A O 1
ATOM 1700 N N . HIS A 1 218 ? -22.203 22.906 19.422 1 97.81 218 HIS A N 1
ATOM 1701 C CA . HIS A 1 218 ? -22.625 23.562 18.188 1 97.81 218 HIS A CA 1
ATOM 1702 C C . HIS A 1 218 ? -23.469 22.641 17.312 1 97.81 218 HIS A C 1
ATOM 1704 O O . HIS A 1 218 ? -23.516 22.797 16.094 1 97.81 218 HIS A O 1
ATOM 1710 N N . GLU A 1 219 ? -24.109 21.625 17.844 1 96 219 GLU A N 1
ATOM 1711 C CA . GLU A 1 219 ? -24.828 20.594 17.125 1 96 219 GLU A CA 1
ATOM 1712 C C . GLU A 1 219 ? -26.016 21.172 16.359 1 96 219 GLU A C 1
ATOM 1714 O O . GLU A 1 219 ? -26.531 20.562 15.43 1 96 219 GLU A O 1
ATOM 1719 N N . TYR A 1 220 ? -26.469 22.438 16.656 1 95.5 220 TYR A N 1
ATOM 1720 C CA . TYR A 1 220 ? -27.672 22.984 16.047 1 95.5 220 TYR A CA 1
ATOM 1721 C C . TYR A 1 220 ? -27.328 24.109 15.07 1 95.5 220 TYR A C 1
ATOM 1723 O O . TYR A 1 220 ? -28.219 24.812 14.578 1 95.5 220 TYR A O 1
ATOM 1731 N N . GLN A 1 221 ? -26.094 24.344 14.82 1 96.62 221 GLN A N 1
ATOM 1732 C CA . GLN A 1 221 ? -25.625 25.328 13.844 1 96.62 221 GLN A CA 1
ATOM 1733 C C . GLN A 1 221 ? -24.469 24.766 13.008 1 96.62 221 GLN A C 1
ATOM 1735 O O . GLN A 1 221 ? -23.797 23.828 13.438 1 96.62 221 GLN A O 1
ATOM 1740 N N . PRO A 1 222 ? -24.297 25.328 11.836 1 98.25 222 PRO A N 1
ATOM 1741 C CA . PRO A 1 222 ? -23.156 24.859 11.055 1 98.25 222 PRO A CA 1
ATOM 1742 C C . PRO A 1 222 ? -21.812 25.141 11.734 1 98.25 222 PRO A C 1
ATOM 1744 O O . PRO A 1 222 ? -21.641 26.188 12.352 1 98.25 222 PRO A O 1
ATOM 1747 N N . PHE A 1 223 ? -20.828 24.188 11.594 1 98.81 223 PHE A N 1
ATOM 1748 C CA . PHE A 1 223 ? -19.547 24.406 12.234 1 98.81 223 PHE A CA 1
ATOM 1749 C C . PHE A 1 223 ? -18.406 23.875 11.359 1 98.81 223 PHE A C 1
ATOM 1751 O O . PHE A 1 223 ? -18.641 23.031 10.484 1 98.81 223 PHE A O 1
ATOM 1758 N N . PHE A 1 224 ? -17.312 24.453 11.516 1 98.88 224 PHE A N 1
ATOM 1759 C CA . PHE A 1 224 ? -16.031 24 10.984 1 98.88 224 PHE A CA 1
ATOM 1760 C C . PHE A 1 224 ? -15.055 23.688 12.117 1 98.88 224 PHE A C 1
ATOM 1762 O O . PHE A 1 224 ? -14.766 24.562 12.945 1 98.88 224 PHE A O 1
ATOM 1769 N N . TYR A 1 225 ? -14.547 22.453 12.164 1 98.94 225 TYR A N 1
ATOM 1770 C CA . TYR A 1 225 ? -13.594 22.047 13.195 1 98.94 225 TYR A CA 1
ATOM 1771 C C . TYR A 1 225 ? -12.336 21.453 12.57 1 98.94 225 TYR A C 1
ATOM 1773 O O . TYR A 1 225 ? -12.422 20.531 11.758 1 98.94 225 TYR A O 1
ATOM 1781 N N . LEU A 1 226 ? -11.234 22.016 12.945 1 98.94 226 LEU A N 1
ATOM 1782 C CA . LEU A 1 226 ? -9.938 21.484 12.523 1 98.94 226 LEU A CA 1
ATOM 1783 C C . LEU A 1 226 ? -9.273 20.703 13.648 1 98.94 226 LEU A C 1
ATOM 1785 O O . LEU A 1 226 ? -8.914 21.281 14.68 1 98.94 226 LEU A O 1
ATOM 1789 N N . PHE A 1 227 ? -9.203 19.438 13.523 1 98.88 227 PHE A N 1
ATOM 1790 C CA . PHE A 1 227 ? -8.398 18.609 14.414 1 98.88 227 PHE A CA 1
ATOM 1791 C C . PHE A 1 227 ? -7.043 18.312 13.797 1 98.88 227 PHE A C 1
ATOM 1793 O O . PHE A 1 227 ? -6.945 17.531 12.852 1 98.88 227 PHE A O 1
ATOM 1800 N N . SER A 1 228 ? -6.02 18.875 14.32 1 98.5 228 SER A N 1
ATOM 1801 C CA . SER A 1 228 ? -4.664 18.766 13.797 1 98.5 228 SER A CA 1
ATOM 1802 C C . SER A 1 228 ? -3.764 17.969 14.727 1 98.5 228 SER A C 1
ATOM 1804 O O . SER A 1 228 ? -3.285 18.484 15.742 1 98.5 228 SER A O 1
ATOM 1806 N N . PHE A 1 229 ? -3.412 16.828 14.359 1 98.25 229 PHE A N 1
ATOM 1807 C CA . PHE A 1 229 ? -2.717 15.906 15.25 1 98.25 229 PHE A CA 1
ATOM 1808 C C . PHE A 1 229 ? -1.284 16.375 15.492 1 98.25 229 PHE A C 1
ATOM 1810 O O . PHE A 1 229 ? -0.676 17 14.625 1 98.25 229 PHE A O 1
ATOM 1817 N N . LEU A 1 230 ? -0.794 15.938 16.672 1 95.56 230 LEU A N 1
ATOM 1818 C CA . LEU A 1 230 ? 0.614 16.078 17.031 1 95.56 230 LEU A CA 1
ATOM 1819 C C . LEU A 1 230 ? 1.374 14.781 16.766 1 95.56 230 LEU A C 1
ATOM 1821 O O . LEU A 1 230 ? 2.588 14.805 16.562 1 95.56 230 LEU A O 1
ATOM 1825 N N . GLN A 1 231 ? 0.67 13.688 16.812 1 93.38 231 GLN A N 1
ATOM 1826 C CA . GLN A 1 231 ? 1.219 12.336 16.703 1 93.38 231 GLN A CA 1
ATOM 1827 C C . GLN A 1 231 ? 1.837 12.094 15.336 1 93.38 231 GLN A C 1
ATOM 1829 O O . GLN A 1 231 ? 1.57 12.836 14.391 1 93.38 231 GLN A O 1
ATOM 1834 N N . LEU A 1 232 ? 2.658 10.992 15.203 1 93.56 232 LEU A N 1
ATOM 1835 C CA . LEU A 1 232 ? 3.227 10.445 13.977 1 93.56 232 LEU A CA 1
ATOM 1836 C C . LEU A 1 232 ? 4.387 11.305 13.484 1 93.56 232 LEU A C 1
ATOM 1838 O O . LEU A 1 232 ? 5.016 10.977 12.477 1 93.56 232 LEU A O 1
ATOM 1842 N N . HIS A 1 233 ? 4.605 12.344 14.148 1 87.38 233 HIS A N 1
ATOM 1843 C CA . HIS A 1 233 ? 5.758 13.219 13.953 1 87.38 233 HIS A CA 1
ATOM 1844 C C . HIS A 1 233 ? 6.91 12.836 14.875 1 87.38 233 HIS A C 1
ATOM 1846 O O . HIS A 1 233 ? 6.727 12.047 15.805 1 87.38 233 HIS A O 1
ATOM 1852 N N . ASP A 1 234 ? 8.094 13.328 14.625 1 82.88 234 ASP A N 1
ATOM 1853 C CA . ASP A 1 234 ? 9.266 13.055 15.453 1 82.88 234 ASP A CA 1
ATOM 1854 C C . ASP A 1 234 ? 8.914 13.078 16.938 1 82.88 234 ASP A C 1
ATOM 1856 O O . ASP A 1 234 ? 7.957 13.742 17.344 1 82.88 234 ASP A O 1
ATOM 1860 N N . SER A 1 235 ? 9.555 12.258 17.75 1 86.06 235 SER A N 1
ATOM 1861 C CA . SER A 1 235 ? 9.258 12.055 19.156 1 86.06 235 SER A CA 1
ATOM 1862 C C . SER A 1 235 ? 7.895 11.398 19.344 1 86.06 235 SER A C 1
ATOM 1864 O O . SER A 1 235 ? 7.012 11.969 20 1 86.06 235 SER A O 1
ATOM 1866 N N . LEU A 1 236 ? 7.859 10.227 18.844 1 92.69 236 LEU A N 1
ATOM 1867 C CA . LEU A 1 236 ? 6.621 9.461 18.844 1 92.69 236 LEU A CA 1
ATOM 1868 C C . LEU A 1 236 ? 6.117 9.234 20.266 1 92.69 236 LEU A C 1
ATOM 1870 O O . LEU A 1 236 ? 6.91 9.016 21.188 1 92.69 236 LEU A O 1
ATOM 1874 N N . PHE A 1 237 ? 4.84 9.328 20.453 1 93.88 237 PHE A N 1
ATOM 1875 C CA . PHE A 1 237 ? 4.227 9.016 21.734 1 93.88 237 PHE A CA 1
ATOM 1876 C C . PHE A 1 237 ? 2.865 8.359 21.531 1 93.88 237 PHE A C 1
ATOM 1878 O O . PHE A 1 237 ? 2.275 8.445 20.453 1 93.88 237 PHE A O 1
ATOM 1885 N N . ALA A 1 238 ? 2.449 7.645 22.484 1 95.94 238 ALA A N 1
ATOM 1886 C CA . ALA A 1 238 ? 1.126 7.039 22.609 1 95.94 238 ALA A CA 1
ATOM 1887 C C . ALA A 1 238 ? 0.711 6.918 24.062 1 95.94 238 ALA A C 1
ATOM 1889 O O . ALA A 1 238 ? 1.556 6.723 24.953 1 95.94 238 ALA A O 1
ATOM 1890 N N . ALA A 1 239 ? -0.546 7.07 24.297 1 96.38 239 ALA A N 1
ATOM 1891 C CA . ALA A 1 239 ? -1.058 6.824 25.656 1 96.38 239 ALA A CA 1
ATOM 1892 C C . ALA A 1 239 ? -0.818 5.379 26.078 1 96.38 239 ALA A C 1
ATOM 1894 O O . ALA A 1 239 ? -0.653 4.496 25.234 1 96.38 239 ALA A O 1
ATOM 1895 N N . PRO A 1 240 ? -0.78 5.141 27.391 1 95.94 240 PRO A N 1
ATOM 1896 C CA . PRO A 1 240 ? -0.454 3.809 27.906 1 95.94 240 PRO A CA 1
ATOM 1897 C C . PRO A 1 240 ? -1.336 2.713 27.312 1 95.94 240 PRO A C 1
ATOM 1899 O O . PRO A 1 240 ? -0.851 1.616 27.016 1 95.94 240 PRO A O 1
ATOM 1902 N N . GLU A 1 241 ? -2.572 3.051 27.062 1 96.69 241 GLU A N 1
ATOM 1903 C CA . GLU A 1 241 ? -3.521 2.057 26.578 1 96.69 241 GLU A CA 1
ATOM 1904 C C . GLU A 1 241 ? -3.166 1.611 25.156 1 96.69 241 GLU A C 1
ATOM 1906 O O . GLU A 1 241 ? -3.602 0.549 24.719 1 96.69 241 GLU A O 1
ATOM 1911 N N . PHE A 1 242 ? -2.344 2.35 24.469 1 97.81 242 PHE A N 1
ATOM 1912 C CA . PHE A 1 242 ? -2.029 2.031 23.078 1 97.81 242 PHE A CA 1
ATOM 1913 C C . PHE A 1 242 ? -0.6 1.518 22.953 1 97.81 242 PHE A C 1
ATOM 1915 O O . PHE A 1 242 ? -0.197 1.048 21.875 1 97.81 242 PHE A O 1
ATOM 1922 N N . GLN A 1 243 ? 0.226 1.673 24 1 96.88 243 GLN A N 1
ATOM 1923 C CA . GLN A 1 243 ? 1.591 1.157 23.969 1 96.88 243 GLN A CA 1
ATOM 1924 C C . GLN A 1 243 ? 1.602 -0.364 23.844 1 96.88 243 GLN A C 1
ATOM 1926 O O . GLN A 1 243 ? 0.977 -1.059 24.656 1 96.88 243 GLN A O 1
ATOM 1931 N N . GLY A 1 244 ? 2.277 -0.872 22.766 1 96.75 244 GLY A N 1
ATOM 1932 C CA . GLY A 1 244 ? 2.348 -2.303 22.531 1 96.75 244 GLY A CA 1
ATOM 1933 C C . GLY A 1 244 ? 1.158 -2.836 21.75 1 96.75 244 GLY A C 1
ATOM 1934 O O . GLY A 1 244 ? 1.046 -4.043 21.531 1 96.75 244 GLY A O 1
ATOM 1935 N N . SER A 1 245 ? 0.302 -1.918 21.312 1 97.44 245 SER A N 1
ATOM 1936 C CA . SER A 1 245 ? -0.914 -2.35 20.625 1 97.44 245 SER A CA 1
ATOM 1937 C C . SER A 1 245 ? -0.635 -2.697 19.172 1 97.44 245 SER A C 1
ATOM 1939 O O . SER A 1 245 ? -1.469 -3.314 18.5 1 97.44 245 SER A O 1
ATOM 1941 N N . SER A 1 246 ? 0.533 -2.365 18.641 1 97.62 246 SER A N 1
ATOM 1942 C CA . SER A 1 246 ? 0.854 -2.625 17.234 1 97.62 246 SER A CA 1
ATOM 1943 C C . SER A 1 246 ? 2.119 -3.467 17.109 1 97.62 246 SER A C 1
ATOM 1945 O O . SER A 1 246 ? 3.098 -3.242 17.828 1 97.62 246 SER A O 1
ATOM 1947 N N . VAL A 1 247 ? 2.113 -4.375 16.125 1 96.06 247 VAL A N 1
ATOM 1948 C CA . VAL A 1 247 ? 3.309 -5.16 15.828 1 96.06 247 VAL A CA 1
ATOM 1949 C C . VAL A 1 247 ? 4.344 -4.281 15.133 1 96.06 247 VAL A C 1
ATOM 1951 O O . VAL A 1 247 ? 5.516 -4.652 15.031 1 96.06 247 VAL A O 1
ATOM 1954 N N . ARG A 1 248 ? 3.938 -3.107 14.656 1 95.38 248 ARG A N 1
ATOM 1955 C CA . ARG A 1 248 ? 4.801 -2.168 13.945 1 95.38 248 ARG A CA 1
ATOM 1956 C C . ARG A 1 248 ? 5.629 -1.341 14.922 1 95.38 248 ARG A C 1
ATOM 1958 O O . ARG A 1 248 ? 6.457 -0.525 14.508 1 95.38 248 ARG A O 1
ATOM 1965 N N . GLY A 1 249 ? 5.426 -1.456 16.25 1 94.94 249 GLY A N 1
ATOM 1966 C CA . GLY A 1 249 ? 6.195 -0.72 17.25 1 94.94 249 GLY A CA 1
ATOM 1967 C C . GLY A 1 249 ? 5.613 0.646 17.562 1 94.94 249 GLY A C 1
ATOM 1968 O O . GLY A 1 249 ? 4.398 0.84 17.484 1 94.94 249 GLY A O 1
ATOM 1969 N N . ASN A 1 250 ? 6.477 1.588 17.922 1 94.56 250 ASN A N 1
ATOM 1970 C CA . ASN A 1 250 ? 6.059 2.877 18.453 1 94.56 250 ASN A CA 1
ATOM 1971 C C . ASN A 1 250 ? 5.23 3.664 17.438 1 94.56 250 ASN A C 1
ATOM 1973 O O . ASN A 1 250 ? 4.25 4.316 17.812 1 94.56 250 ASN A O 1
ATOM 1977 N N . TYR A 1 251 ? 5.668 3.635 16.203 1 96.62 251 TYR A N 1
ATOM 1978 C CA . TYR A 1 251 ? 4.902 4.359 15.188 1 96.62 251 TYR A CA 1
ATOM 1979 C C . TYR A 1 251 ? 3.488 3.797 15.07 1 96.62 251 TYR A C 1
ATOM 1981 O O . TYR A 1 251 ? 2.516 4.551 15.023 1 96.62 251 TYR A O 1
ATOM 1989 N N . GLY A 1 252 ? 3.414 2.473 15.031 1 97.94 252 GLY A N 1
ATOM 1990 C CA . GLY A 1 252 ? 2.115 1.825 14.961 1 97.94 252 GLY A CA 1
ATOM 1991 C C . GLY A 1 252 ? 1.241 2.104 16.172 1 97.94 252 GLY A C 1
ATOM 1992 O O . GLY A 1 252 ? 0.031 2.297 16.031 1 97.94 252 GLY A O 1
ATOM 1993 N N . ASP A 1 253 ? 1.826 2.115 17.375 1 98 253 ASP A N 1
ATOM 1994 C CA . ASP A 1 253 ? 1.104 2.451 18.594 1 98 253 ASP A CA 1
ATOM 1995 C C . ASP A 1 253 ? 0.484 3.844 18.5 1 98 253 ASP A C 1
ATOM 1997 O O . ASP A 1 253 ? -0.689 4.031 18.828 1 98 253 ASP A O 1
ATOM 2001 N N . SER A 1 254 ? 1.34 4.734 18.047 1 97.81 254 SER A N 1
ATOM 2002 C CA . SER A 1 254 ? 0.884 6.109 17.891 1 97.81 254 SER A CA 1
ATOM 2003 C C . SER A 1 254 ? -0.249 6.203 16.875 1 97.81 254 SER A C 1
ATOM 2005 O O . SER A 1 254 ? -1.243 6.895 17.109 1 97.81 254 SER A O 1
ATOM 2007 N N . LEU A 1 255 ? -0.138 5.492 15.789 1 98.56 255 LEU A N 1
ATOM 2008 C CA . LEU A 1 255 ? -1.154 5.516 14.742 1 98.56 255 LEU A CA 1
ATOM 2009 C C . LEU A 1 255 ? -2.449 4.875 15.227 1 98.56 255 LEU A C 1
ATOM 2011 O O . LEU A 1 255 ? -3.541 5.328 14.875 1 98.56 255 LEU A O 1
ATOM 2015 N N . ASN A 1 256 ? -2.361 3.826 16 1 98.62 256 ASN A N 1
ATOM 2016 C CA . ASN A 1 256 ? -3.559 3.236 16.594 1 98.62 256 ASN A CA 1
ATOM 2017 C C . ASN A 1 256 ? -4.316 4.246 17.453 1 98.62 256 ASN A C 1
ATOM 2019 O O . ASN A 1 256 ? -5.547 4.285 17.422 1 98.62 256 ASN A O 1
ATOM 2023 N N . GLU A 1 257 ? -3.59 5.023 18.203 1 98.62 257 GLU A N 1
ATOM 2024 C CA . GLU A 1 257 ? -4.215 6.059 19.016 1 98.62 257 GLU A CA 1
ATOM 2025 C C . GLU A 1 257 ? -4.875 7.125 18.141 1 98.62 257 GLU A C 1
ATOM 2027 O O . GLU A 1 257 ? -6 7.547 18.406 1 98.62 257 GLU A O 1
ATOM 2032 N N . VAL A 1 258 ? -4.172 7.535 17.094 1 98.69 258 VAL A N 1
ATOM 2033 C CA . VAL A 1 258 ? -4.727 8.484 16.141 1 98.69 258 VAL A CA 1
ATOM 2034 C C . VAL A 1 258 ? -6.027 7.938 15.555 1 98.69 258 VAL A C 1
ATOM 2036 O O . VAL A 1 258 ? -7.039 8.641 15.508 1 98.69 258 VAL A O 1
ATOM 2039 N N . SER A 1 259 ? -5.984 6.703 15.141 1 98.81 259 SER A N 1
ATOM 2040 C CA . SER A 1 259 ? -7.16 6.051 14.578 1 98.81 259 SER A CA 1
ATOM 2041 C C . SER A 1 259 ? -8.305 6.012 15.578 1 98.81 259 SER A C 1
ATOM 2043 O O . SER A 1 259 ? -9.469 6.211 15.211 1 98.81 259 SER A O 1
ATOM 2045 N N . TRP A 1 260 ? -8 5.742 16.781 1 98.75 260 TRP A N 1
ATOM 2046 C CA . TRP A 1 260 ? -9.008 5.723 17.844 1 98.75 260 TRP A CA 1
ATOM 2047 C C . TRP A 1 260 ? -9.688 7.082 17.969 1 98.75 260 TRP A C 1
ATOM 2049 O O . TRP A 1 260 ? -10.914 7.156 18.062 1 98.75 260 TRP A O 1
ATOM 2059 N N . VAL A 1 261 ? -8.938 8.141 17.938 1 98.81 261 VAL A N 1
ATOM 2060 C CA . VAL A 1 261 ? -9.484 9.492 18.047 1 98.81 261 VAL A CA 1
ATOM 2061 C C . VAL A 1 261 ? -10.453 9.75 16.891 1 98.81 261 VAL A C 1
ATOM 2063 O O . VAL A 1 261 ? -11.555 10.258 17.094 1 98.81 261 VAL A O 1
ATOM 2066 N N . VAL A 1 262 ? -10.031 9.375 15.703 1 98.88 262 VAL A N 1
ATOM 2067 C CA . VAL A 1 262 ? -10.891 9.547 14.531 1 98.88 262 VAL A CA 1
ATOM 2068 C C . VAL A 1 262 ? -12.195 8.781 14.734 1 98.88 262 VAL A C 1
ATOM 2070 O O . VAL A 1 262 ? -13.281 9.312 14.477 1 98.88 262 VAL A O 1
ATOM 2073 N N . GLY A 1 263 ? -12.07 7.59 15.188 1 98.88 263 GLY A N 1
ATOM 2074 C CA . GLY A 1 263 ? -13.258 6.801 15.477 1 98.88 263 GLY A CA 1
ATOM 2075 C C . GLY A 1 263 ? -14.188 7.469 16.469 1 98.88 263 GLY A C 1
ATOM 2076 O O . GLY A 1 263 ? -15.406 7.484 16.266 1 98.88 263 GLY A O 1
ATOM 2077 N N . GLU A 1 264 ? -13.633 8.023 17.516 1 98.81 264 GLU A N 1
ATOM 2078 C CA . GLU A 1 264 ? -14.422 8.695 18.547 1 98.81 264 GLU A CA 1
ATOM 2079 C C . GLU A 1 264 ? -15.148 9.914 17.984 1 98.81 264 GLU A C 1
ATOM 2081 O O . GLU A 1 264 ? -16.281 10.188 18.359 1 98.81 264 GLU A O 1
ATOM 2086 N N . ILE A 1 265 ? -14.484 10.625 17.125 1 98.88 265 ILE A N 1
ATOM 2087 C CA . ILE A 1 265 ? -15.109 11.789 16.516 1 98.88 265 ILE A CA 1
ATOM 2088 C C . ILE A 1 265 ? -16.281 11.344 15.641 1 98.88 265 ILE A C 1
ATOM 2090 O O . ILE A 1 265 ? -17.375 11.914 15.719 1 98.88 265 ILE A O 1
ATOM 2094 N N . LEU A 1 266 ? -16.094 10.297 14.82 1 98.81 266 LEU A N 1
ATOM 2095 C CA . LEU A 1 266 ? -17.156 9.789 13.969 1 98.81 266 LEU A CA 1
ATOM 2096 C C . LEU A 1 266 ? -18.344 9.305 14.805 1 98.81 266 LEU A C 1
ATOM 2098 O O . LEU A 1 266 ? -19.5 9.586 14.477 1 98.81 266 LEU A O 1
ATOM 2102 N N . GLU A 1 267 ? -18.016 8.602 15.875 1 98.56 267 GLU A N 1
ATOM 2103 C CA . GLU A 1 267 ? -19.062 8.094 16.75 1 98.56 267 GLU A CA 1
ATOM 2104 C C . GLU A 1 267 ? -19.828 9.234 17.406 1 98.56 267 GLU A C 1
ATOM 2106 O O . GLU A 1 267 ? -21.047 9.141 17.625 1 98.56 267 GLU A O 1
ATOM 2111 N N . THR A 1 268 ? -19.094 10.281 17.781 1 98.62 268 THR A N 1
ATOM 2112 C CA . THR A 1 268 ? -19.75 11.453 18.359 1 98.62 268 THR A CA 1
ATOM 2113 C C . THR A 1 268 ? -20.75 12.055 17.375 1 98.62 268 THR A C 1
ATOM 2115 O O . THR A 1 268 ? -21.875 12.367 17.75 1 98.62 268 THR A O 1
ATOM 2118 N N . LEU A 1 269 ? -20.391 12.18 16.156 1 98.56 269 LEU A N 1
ATOM 2119 C CA . LEU A 1 269 ? -21.266 12.711 15.117 1 98.56 269 LEU A CA 1
ATOM 2120 C C . LEU A 1 269 ? -22.5 11.82 14.953 1 98.56 269 LEU A C 1
ATOM 2122 O O . LEU A 1 269 ? -23.625 12.328 14.828 1 98.56 269 LEU A O 1
ATOM 2126 N N . LYS A 1 270 ? -22.312 10.5 14.953 1 98 270 LYS A N 1
ATOM 2127 C CA . LYS A 1 270 ? -23.422 9.555 14.812 1 98 270 LYS A CA 1
ATOM 2128 C C . LYS A 1 270 ? -24.359 9.633 16 1 98 270 LYS A C 1
ATOM 2130 O O . LYS A 1 270 ? -25.594 9.664 15.836 1 98 270 LYS A O 1
ATOM 2135 N N . SER A 1 271 ? -23.734 9.695 17.188 1 97.81 271 SER A N 1
ATOM 2136 C CA . SER A 1 271 ? -24.531 9.719 18.406 1 97.81 271 SER A CA 1
ATOM 2137 C C . SER A 1 271 ? -25.406 10.969 18.469 1 97.81 271 SER A C 1
ATOM 2139 O O . SER A 1 271 ? -26.5 10.945 19.062 1 97.81 271 SER A O 1
ATOM 2141 N N . LEU A 1 272 ? -25 12.016 17.828 1 97.31 272 LEU A N 1
ATOM 2142 C CA . LEU A 1 272 ? -25.734 13.273 17.812 1 97.31 272 LEU A CA 1
ATOM 2143 C C . LEU A 1 272 ? -26.578 13.391 16.547 1 97.31 272 LEU A C 1
ATOM 2145 O O . LEU A 1 272 ? -27.203 14.438 16.297 1 97.31 272 LEU A O 1
ATOM 2149 N N . LYS A 1 273 ? -26.562 12.328 15.68 1 96.88 273 LYS A N 1
ATOM 2150 C CA . LYS A 1 273 ? -27.328 12.25 14.438 1 96.88 273 LYS A CA 1
ATOM 2151 C C . LYS A 1 273 ? -26.906 13.359 13.469 1 96.88 273 LYS A C 1
ATOM 2153 O O . LYS A 1 273 ? -27.75 13.945 12.789 1 96.88 273 LYS A O 1
ATOM 2158 N N . LEU A 1 274 ? -25.641 13.633 13.477 1 97.69 274 LEU A N 1
ATOM 2159 C CA . LEU A 1 274 ? -25.094 14.688 12.617 1 97.69 274 LEU A CA 1
ATOM 2160 C C . LEU A 1 274 ? -24.391 14.086 11.406 1 97.69 274 LEU A C 1
ATOM 2162 O O . LEU A 1 274 ? -23.938 14.82 10.516 1 97.69 274 LEU A O 1
ATOM 2166 N N . GLU A 1 275 ? -24.266 12.75 11.312 1 97.25 275 GLU A N 1
ATOM 2167 C CA . GLU A 1 275 ? -23.391 12.094 10.344 1 97.25 275 GLU A CA 1
ATOM 2168 C C . GLU A 1 275 ? -23.812 12.422 8.914 1 97.25 275 GLU A C 1
ATOM 2170 O O . GLU A 1 275 ? -22.969 12.523 8.016 1 97.25 275 GLU A O 1
ATOM 2175 N N . ARG A 1 276 ? -25.062 12.648 8.625 1 96.69 276 ARG A N 1
ATOM 2176 C CA . ARG A 1 276 ? -25.547 12.859 7.262 1 96.69 276 ARG A CA 1
ATOM 2177 C C . ARG A 1 276 ? -25.391 14.32 6.844 1 96.69 276 ARG A C 1
ATOM 2179 O O . ARG A 1 276 ? -25.516 14.648 5.664 1 96.69 276 ARG A O 1
ATOM 2186 N N . ASN A 1 277 ? -25.125 15.172 7.82 1 97.44 277 ASN A N 1
ATOM 2187 C CA . ASN A 1 277 ? -24.938 16.594 7.539 1 97.44 277 ASN A CA 1
ATOM 2188 C C . ASN A 1 277 ? -23.5 17.031 7.832 1 97.44 277 ASN A C 1
ATOM 2190 O O . ASN A 1 277 ? -23.25 18.203 8.117 1 97.44 277 ASN A O 1
ATOM 2194 N N . THR A 1 278 ? -22.547 16.094 7.891 1 98.62 278 THR A N 1
ATOM 2195 C CA . THR A 1 278 ? -21.172 16.453 8.203 1 98.62 278 THR A CA 1
ATOM 2196 C C . THR A 1 278 ? -20.203 15.812 7.207 1 98.62 278 THR A C 1
ATOM 2198 O O . THR A 1 278 ? -20.219 14.602 7.016 1 98.62 278 THR A O 1
ATOM 2201 N N . LEU A 1 279 ? -19.422 16.625 6.535 1 98.81 279 LEU A N 1
ATOM 2202 C CA . LEU A 1 279 ? -18.25 16.156 5.809 1 98.81 279 LEU A CA 1
ATOM 2203 C C . LEU A 1 279 ? -17.047 16.031 6.738 1 98.81 279 LEU A C 1
ATOM 2205 O O . LEU A 1 279 ? -16.625 17.016 7.355 1 98.81 279 LEU A O 1
ATOM 2209 N N . VAL A 1 280 ? -16.562 14.828 6.91 1 98.94 280 VAL A N 1
ATOM 2210 C CA . VAL A 1 280 ? -15.289 14.609 7.582 1 98.94 280 VAL A CA 1
ATOM 2211 C C . VAL A 1 280 ? -14.211 14.305 6.551 1 98.94 280 VAL A C 1
ATOM 2213 O O . VAL A 1 280 ? -14.344 13.375 5.758 1 98.94 280 VAL A O 1
ATOM 2216 N N . LEU A 1 281 ? -13.227 15.125 6.516 1 98.94 281 LEU A N 1
ATOM 2217 C CA . LEU A 1 281 ? -12.078 14.945 5.637 1 98.94 281 LEU A CA 1
ATOM 2218 C C . LEU A 1 281 ? -10.82 14.648 6.441 1 98.94 281 LEU A C 1
ATOM 2220 O O . LEU A 1 281 ? -10.469 15.391 7.363 1 98.94 281 LEU A O 1
ATOM 2224 N N . PHE A 1 282 ? -10.188 13.5 6.199 1 98.94 282 PHE A N 1
ATOM 2225 C CA . PHE A 1 282 ? -8.914 13.109 6.793 1 98.94 282 PHE A CA 1
ATOM 2226 C C . PHE A 1 282 ? -7.781 13.234 5.777 1 98.94 282 PHE A C 1
ATOM 2228 O O . PHE A 1 282 ? -7.859 12.672 4.68 1 98.94 282 PHE A O 1
ATOM 2235 N N . ILE A 1 283 ? -6.656 13.961 6.121 1 98.88 283 ILE A N 1
ATOM 2236 C CA . ILE A 1 283 ? -5.516 14.094 5.223 1 98.88 283 ILE A CA 1
ATOM 2237 C C . ILE A 1 283 ? -4.219 14.102 6.031 1 98.88 283 ILE A C 1
ATOM 2239 O O . ILE A 1 283 ? -4.25 14.164 7.266 1 98.88 283 ILE A O 1
ATOM 2243 N N . SER A 1 284 ? -3.148 13.922 5.367 1 98.75 284 SER A N 1
ATOM 2244 C CA . SER A 1 284 ? -1.849 14.281 5.922 1 98.75 284 SER A CA 1
ATOM 2245 C C . SER A 1 284 ? -1.367 15.625 5.375 1 98.75 284 SER A C 1
ATOM 2247 O O . SER A 1 284 ? -1.732 16.016 4.262 1 98.75 284 SER A O 1
ATOM 2249 N N . ASP A 1 285 ? -0.599 16.297 6.137 1 98.31 285 ASP A N 1
ATOM 2250 C CA . ASP A 1 285 ? -0.162 17.609 5.703 1 98.31 285 ASP A CA 1
ATOM 2251 C C . ASP A 1 285 ? 0.925 17.516 4.637 1 98.31 285 ASP A C 1
ATOM 2253 O O . ASP A 1 285 ? 1.053 18.391 3.787 1 98.31 285 ASP A O 1
ATOM 2257 N N . HIS A 1 286 ? 1.736 16.547 4.648 1 98.25 286 HIS A N 1
ATOM 2258 C CA . HIS A 1 286 ? 2.729 16.219 3.633 1 98.25 286 HIS A CA 1
ATOM 2259 C C . HIS A 1 286 ? 3.348 14.852 3.883 1 98.25 286 HIS A C 1
ATOM 2261 O O . HIS A 1 286 ? 2.914 14.125 4.777 1 98.25 286 HIS A O 1
ATOM 2267 N N . GLY A 1 287 ? 4.277 14.422 2.994 1 97.5 287 GLY A N 1
ATOM 2268 C CA . GLY A 1 287 ? 4.902 13.109 3.141 1 97.5 287 GLY A CA 1
ATOM 2269 C C . GLY A 1 287 ? 5.727 12.984 4.406 1 97.5 287 GLY A C 1
ATOM 2270 O O . GLY A 1 287 ? 6.062 13.984 5.043 1 97.5 287 GLY A O 1
ATOM 2271 N N . SER A 1 288 ? 6.105 11.781 4.73 1 96.31 288 SER A N 1
ATOM 2272 C CA . SER A 1 288 ? 6.738 11.492 6.012 1 96.31 288 SER A CA 1
ATOM 2273 C C . SER A 1 288 ? 8.242 11.75 5.957 1 96.31 288 SER A C 1
ATOM 2275 O O . SER A 1 288 ? 8.828 11.828 4.875 1 96.31 288 SER A O 1
ATOM 2277 N N . HIS A 1 289 ? 8.773 11.914 7.168 1 93.44 289 HIS A N 1
ATOM 2278 C CA . HIS A 1 289 ? 10.211 12.086 7.344 1 93.44 289 HIS A CA 1
ATOM 2279 C C . HIS A 1 289 ? 10.93 10.742 7.348 1 93.44 289 HIS A C 1
ATOM 2281 O O . HIS A 1 289 ? 11.25 10.211 8.414 1 93.44 289 HIS A O 1
ATOM 2287 N N . VAL A 1 290 ? 11.352 10.281 6.215 1 88.94 290 VAL A N 1
ATOM 2288 C CA . VAL A 1 290 ? 11.781 8.891 6.059 1 88.94 290 VAL A CA 1
ATOM 2289 C C . VAL A 1 290 ? 13.188 8.719 6.629 1 88.94 290 VAL A C 1
ATOM 2291 O O . VAL A 1 290 ? 13.57 7.617 7.027 1 88.94 290 VAL A O 1
ATOM 2294 N N . GLU A 1 291 ? 13.969 9.766 6.824 1 88.88 291 GLU A N 1
ATOM 2295 C CA . GLU A 1 291 ? 15.367 9.68 7.25 1 88.88 291 GLU A CA 1
ATOM 2296 C C . GLU A 1 291 ? 15.469 9.383 8.742 1 88.88 291 GLU A C 1
ATOM 2298 O O . GLU A 1 291 ? 16.547 9.039 9.242 1 88.88 291 GLU A O 1
ATOM 2303 N N . ILE A 1 292 ? 14.375 9.438 9.406 1 90.31 292 ILE A N 1
ATOM 2304 C CA . ILE A 1 292 ? 14.453 9.203 10.844 1 90.31 292 ILE A CA 1
ATOM 2305 C C . ILE A 1 292 ? 14.047 7.762 11.148 1 90.31 292 ILE A C 1
ATOM 2307 O O . ILE A 1 292 ? 13.828 7.406 12.312 1 90.31 292 ILE A O 1
ATOM 2311 N N . CYS A 1 293 ? 14.016 6.949 10.195 1 90.19 293 CYS A N 1
ATOM 2312 C CA . CYS A 1 293 ? 13.961 5.496 10.305 1 90.19 293 CYS A CA 1
ATOM 2313 C C . CYS A 1 293 ? 12.648 5.043 10.938 1 90.19 293 CYS A C 1
ATOM 2315 O O . CYS A 1 293 ? 11.57 5.41 10.469 1 90.19 293 CYS A O 1
ATOM 2317 N N . SER A 1 294 ? 12.656 4.387 12.094 1 89.69 294 SER A N 1
ATOM 2318 C CA . SER A 1 294 ? 11.461 3.807 12.695 1 89.69 294 SER A CA 1
ATOM 2319 C C . SER A 1 294 ? 10.586 4.883 13.32 1 89.69 294 SER A C 1
ATOM 2321 O O . SER A 1 294 ? 9.414 4.633 13.641 1 89.69 294 SER A O 1
ATOM 2323 N N . ASP A 1 295 ? 11.141 6.051 13.414 1 90.62 295 ASP A N 1
ATOM 2324 C CA . ASP A 1 295 ? 10.367 7.148 13.984 1 90.62 295 ASP A CA 1
ATOM 2325 C C . ASP A 1 295 ? 9.57 7.879 12.906 1 90.62 295 ASP A C 1
ATOM 2327 O O . ASP A 1 295 ? 8.68 8.672 13.219 1 90.62 295 ASP A O 1
ATOM 2331 N N . GLY A 1 296 ? 9.859 7.59 11.711 1 93.06 296 GLY A N 1
ATOM 2332 C CA . GLY A 1 296 ? 9.148 8.219 10.609 1 93.06 296 GLY A CA 1
ATOM 2333 C C . GLY A 1 296 ? 8.141 7.305 9.953 1 93.06 296 GLY A C 1
ATOM 2334 O O . GLY A 1 296 ? 8.195 6.082 10.117 1 93.06 296 GLY A O 1
ATOM 2335 N N . GLY A 1 297 ? 7.203 7.879 9.242 1 95.06 297 GLY A N 1
ATOM 2336 C CA . GLY A 1 297 ? 6.203 7.121 8.508 1 95.06 297 GLY A CA 1
ATOM 2337 C C . GLY A 1 297 ? 6.75 6.477 7.242 1 95.06 297 GLY A C 1
ATOM 2338 O O . GLY A 1 297 ? 7.961 6.477 7.016 1 95.06 297 GLY A O 1
ATOM 2339 N N . LYS A 1 298 ? 5.844 5.852 6.516 1 95.38 298 LYS A N 1
ATOM 2340 C CA . LYS A 1 298 ? 6.195 5.172 5.273 1 95.38 298 LYS A CA 1
ATOM 2341 C C . LYS A 1 298 ? 5.484 5.809 4.078 1 95.38 298 LYS A C 1
ATOM 2343 O O . LYS A 1 298 ? 4.254 5.91 4.066 1 95.38 298 LYS A O 1
ATOM 2348 N N . ASN A 1 299 ? 6.305 6.164 3.08 1 95.31 299 ASN A N 1
ATOM 2349 C CA . ASN A 1 299 ? 5.758 6.789 1.881 1 95.31 299 ASN A CA 1
ATOM 2350 C C . ASN A 1 299 ? 5.586 5.777 0.751 1 95.31 299 ASN A C 1
ATOM 2352 O O . ASN A 1 299 ? 4.93 6.066 -0.251 1 95.31 299 ASN A O 1
ATOM 2356 N N . SER A 1 300 ? 6.16 4.598 0.882 1 92.56 300 SER A N 1
ATOM 2357 C CA . SER A 1 300 ? 6.09 3.596 -0.176 1 92.56 300 SER A CA 1
ATOM 2358 C C . SER A 1 300 ? 4.664 3.439 -0.696 1 92.56 300 SER A C 1
ATOM 2360 O O . SER A 1 300 ? 3.707 3.484 0.078 1 92.56 300 SER A O 1
ATOM 2362 N N . PRO A 1 301 ? 4.605 3.355 -2.025 1 93.5 301 PRO A N 1
ATOM 2363 C CA . PRO A 1 301 ? 5.609 3.012 -3.035 1 93.5 301 PRO A CA 1
ATOM 2364 C C . PRO A 1 301 ? 6.332 4.238 -3.588 1 93.5 301 PRO A C 1
ATOM 2366 O O . PRO A 1 301 ? 7.223 4.102 -4.43 1 93.5 301 PRO A O 1
ATOM 2369 N N . PHE A 1 302 ? 6.074 5.395 -3.088 1 95.56 302 PHE A N 1
ATOM 2370 C CA . PHE A 1 302 ? 6.598 6.613 -3.689 1 95.56 302 PHE A CA 1
ATOM 2371 C C . PHE A 1 302 ? 8.047 6.84 -3.285 1 95.56 302 PHE A C 1
ATOM 2373 O O . PHE A 1 302 ? 8.438 6.535 -2.156 1 95.56 302 PHE A O 1
ATOM 2380 N N . ARG A 1 303 ? 8.734 7.367 -4.18 1 91.31 303 ARG A N 1
ATOM 2381 C CA . ARG A 1 303 ? 10.109 7.797 -3.945 1 91.31 303 ARG A CA 1
ATOM 2382 C C . ARG A 1 303 ? 10.156 9.078 -3.125 1 91.31 303 ARG A C 1
ATOM 2384 O O . ARG A 1 303 ? 9.328 9.977 -3.326 1 91.31 303 ARG A O 1
ATOM 2391 N N . GLY A 1 304 ? 11.094 9.148 -2.178 1 91.81 304 GLY A N 1
ATOM 2392 C CA . GLY A 1 304 ? 11.328 10.367 -1.415 1 91.81 304 GLY A CA 1
ATOM 2393 C C . GLY A 1 304 ? 10.375 10.531 -0.249 1 91.81 304 GLY A C 1
ATOM 2394 O O . GLY A 1 304 ? 9.703 9.578 0.151 1 91.81 304 GLY A O 1
ATOM 2395 N N . GLY A 1 305 ? 10.398 11.75 0.364 1 94.31 305 GLY A N 1
ATOM 2396 C CA . GLY A 1 305 ? 9.602 12.117 1.525 1 94.31 305 GLY A CA 1
ATOM 2397 C C . GLY A 1 305 ? 9.672 13.594 1.854 1 94.31 305 GLY A C 1
ATOM 2398 O O . GLY A 1 305 ? 9.914 14.422 0.973 1 94.31 305 GLY A O 1
ATOM 2399 N N . LYS A 1 306 ? 9.391 13.852 3.086 1 94.5 306 LYS A N 1
ATOM 2400 C CA . LYS A 1 306 ? 9.5 15.219 3.586 1 94.5 306 LYS A CA 1
ATOM 2401 C C . LYS A 1 306 ? 10.742 15.906 3.035 1 94.5 306 LYS A C 1
ATOM 2403 O O . LYS A 1 306 ? 11.805 15.281 2.92 1 94.5 306 LYS A O 1
ATOM 2408 N N . GLU A 1 307 ? 10.633 17.125 2.629 1 93.44 307 GLU A N 1
ATOM 2409 C CA . GLU A 1 307 ? 11.656 18.062 2.152 1 93.44 307 GLU A CA 1
ATOM 2410 C C . GLU A 1 307 ? 11.992 17.797 0.685 1 93.44 307 GLU A C 1
ATOM 2412 O O . GLU A 1 307 ? 12.664 18.609 0.046 1 93.44 307 GLU A O 1
ATOM 2417 N N . THR A 1 308 ? 11.547 16.656 0.071 1 94.25 308 THR A N 1
ATOM 2418 C CA . THR A 1 308 ? 11.859 16.375 -1.326 1 94.25 308 THR A CA 1
ATOM 2419 C C . THR A 1 308 ? 10.672 16.719 -2.227 1 94.25 308 THR A C 1
ATOM 2421 O O . THR A 1 308 ? 9.586 17.016 -1.736 1 94.25 308 THR A O 1
ATOM 2424 N N . THR A 1 309 ? 10.945 16.688 -3.551 1 95.88 309 THR A N 1
ATOM 2425 C CA . THR A 1 309 ? 9.891 16.969 -4.512 1 95.88 309 THR A CA 1
ATOM 2426 C C . THR A 1 309 ? 9.547 15.734 -5.336 1 95.88 309 THR A C 1
ATOM 2428 O O . THR A 1 309 ? 8.961 15.844 -6.414 1 95.88 309 THR A O 1
ATOM 2431 N N . TRP A 1 310 ? 10 14.57 -4.852 1 95.75 310 TRP A N 1
ATOM 2432 C CA . TRP A 1 310 ? 9.484 13.32 -5.383 1 95.75 310 TRP A CA 1
ATOM 2433 C C . TRP A 1 310 ? 8.055 13.078 -4.91 1 95.75 310 TRP A C 1
ATOM 2435 O O . TRP A 1 310 ? 7.559 13.781 -4.023 1 95.75 310 TRP A O 1
ATOM 2445 N N . GLU A 1 311 ? 7.367 12.094 -5.477 1 97.25 311 GLU A N 1
ATOM 2446 C CA . GLU A 1 311 ? 5.973 11.852 -5.117 1 97.25 311 GLU A CA 1
ATOM 2447 C C . GLU A 1 311 ? 5.816 11.641 -3.611 1 97.25 311 GLU A C 1
ATOM 2449 O O . GLU A 1 311 ? 4.828 12.07 -3.016 1 97.25 311 GLU A O 1
ATOM 2454 N N . GLY A 1 312 ? 6.801 11.086 -2.98 1 96.56 312 GLY A N 1
ATOM 2455 C CA . GLY A 1 312 ? 6.699 10.727 -1.575 1 96.56 312 GLY A CA 1
ATOM 2456 C C . GLY A 1 312 ? 6.633 11.93 -0.656 1 96.56 312 GLY A C 1
ATOM 2457 O O . GLY A 1 312 ? 6.23 11.812 0.503 1 96.56 312 GLY A O 1
ATOM 2458 N N . GLY A 1 313 ? 7.07 13.086 -1.129 1 97 313 GLY A N 1
ATOM 2459 C CA . GLY A 1 313 ? 7.012 14.297 -0.328 1 97 313 GLY A CA 1
ATOM 2460 C C . GLY A 1 313 ? 5.68 15.016 -0.43 1 97 313 GLY A C 1
ATOM 2461 O O . GLY A 1 313 ? 5.336 15.82 0.44 1 97 313 GLY A O 1
ATOM 2462 N N . PHE A 1 314 ? 4.949 14.703 -1.509 1 98.44 314 PHE A N 1
ATOM 2463 C CA . PHE A 1 314 ? 3.787 15.531 -1.806 1 98.44 314 PHE A CA 1
ATOM 2464 C C . PHE A 1 314 ? 2.514 14.695 -1.803 1 98.44 314 PHE A C 1
ATOM 2466 O O . PHE A 1 314 ? 1.432 15.211 -1.506 1 98.44 314 PHE A O 1
ATOM 2473 N N . ARG A 1 315 ? 2.562 13.484 -2.277 1 98.38 315 ARG A N 1
ATOM 2474 C CA . ARG A 1 315 ? 1.368 12.648 -2.395 1 98.38 315 ARG A CA 1
ATOM 2475 C C . ARG A 1 315 ? 1.042 11.969 -1.068 1 98.38 315 ARG A C 1
ATOM 2477 O O . ARG A 1 315 ? 1.865 11.234 -0.524 1 98.38 315 ARG A O 1
ATOM 2484 N N . VAL A 1 316 ? -0.14 12.242 -0.557 1 98.69 316 VAL A N 1
ATOM 2485 C CA . VAL A 1 316 ? -0.474 11.844 0.807 1 98.69 316 VAL A CA 1
ATOM 2486 C C . VAL A 1 316 ? -1.83 11.141 0.823 1 98.69 316 VAL A C 1
ATOM 2488 O O . VAL A 1 316 ? -2.576 11.195 -0.157 1 98.69 316 VAL A O 1
ATOM 2491 N N . PRO A 1 317 ? -2.152 10.391 1.926 1 98.44 317 PRO A N 1
ATOM 2492 C CA . PRO A 1 317 ? -3.492 9.812 2.055 1 98.44 317 PRO A CA 1
ATOM 2493 C C . PRO A 1 317 ? -4.566 10.867 2.303 1 98.44 317 PRO A C 1
ATOM 2495 O O . PRO A 1 317 ? -4.32 11.859 2.996 1 98.44 317 PRO A O 1
ATOM 2498 N N . ALA A 1 318 ? -5.695 10.625 1.739 1 98.81 318 ALA A N 1
ATOM 2499 C CA . ALA A 1 318 ? -6.871 11.453 1.989 1 98.81 318 ALA A CA 1
ATOM 2500 C C . ALA A 1 318 ? -8.156 10.641 1.878 1 98.81 318 ALA A C 1
ATOM 2502 O O . ALA A 1 318 ? -8.25 9.734 1.041 1 98.81 318 ALA A O 1
ATOM 2503 N N . ILE A 1 319 ? -9.086 10.875 2.768 1 98.88 319 ILE A N 1
ATOM 2504 C CA . ILE A 1 319 ? -10.344 10.148 2.838 1 98.88 319 ILE A CA 1
ATOM 2505 C C . ILE A 1 319 ? -11.484 11.117 3.152 1 98.88 319 ILE A C 1
ATOM 2507 O O . ILE A 1 319 ? -11.352 11.977 4.031 1 98.88 319 ILE A O 1
ATOM 2511 N N . ALA A 1 320 ? -12.562 11.008 2.439 1 98.88 320 ALA A N 1
ATOM 2512 C CA . ALA A 1 320 ? -13.781 11.75 2.738 1 98.88 320 ALA A CA 1
ATOM 2513 C C . ALA A 1 320 ? -14.891 10.812 3.215 1 98.88 320 ALA A C 1
ATOM 2515 O O . ALA A 1 320 ? -15.086 9.734 2.656 1 98.88 320 ALA A O 1
ATOM 2516 N N . TRP A 1 321 ? -15.516 11.18 4.266 1 98.81 321 TRP A N 1
ATOM 2517 C CA . TRP A 1 321 ? -16.609 10.43 4.871 1 98.81 321 TRP A CA 1
ATOM 2518 C C . TRP A 1 321 ? -17.844 11.312 5.055 1 98.81 321 TRP A C 1
ATOM 2520 O O . TRP A 1 321 ? -17.781 12.352 5.715 1 98.81 321 TRP A O 1
ATOM 2530 N N . TRP A 1 322 ? -18.938 11.031 4.422 1 98.5 322 TRP A N 1
ATOM 2531 C CA . TRP A 1 322 ? -20.203 11.766 4.441 1 98.5 322 TRP A CA 1
ATOM 2532 C C . TRP A 1 322 ? -21.359 10.836 4.125 1 98.5 322 TRP A C 1
ATOM 2534 O O . TRP A 1 322 ? -21.938 10.891 3.035 1 98.5 322 TRP A O 1
ATOM 2544 N N . PRO A 1 323 ? -21.75 10.031 5.184 1 97.19 323 PRO A N 1
ATOM 2545 C CA . PRO A 1 323 ? -22.828 9.055 4.945 1 97.19 323 PRO A CA 1
ATOM 2546 C C . PRO A 1 323 ? -24.078 9.688 4.363 1 97.19 323 PRO A C 1
ATOM 2548 O O . PRO A 1 323 ? -24.516 10.758 4.812 1 97.19 323 PRO A O 1
ATOM 2551 N N . GLY A 1 324 ? -24.656 9.016 3.355 1 96.25 324 GLY A N 1
ATOM 2552 C CA . GLY A 1 324 ? -25.875 9.492 2.725 1 96.25 324 GLY A CA 1
ATOM 2553 C C . GLY A 1 324 ? -25.625 10.438 1.569 1 96.25 324 GLY A C 1
ATOM 2554 O O . GLY A 1 324 ? -26.516 10.672 0.748 1 96.25 324 GLY A O 1
ATOM 2555 N N . VAL A 1 325 ? -24.438 10.953 1.477 1 97.06 325 VAL A N 1
ATOM 2556 C CA . VAL A 1 325 ? -24.109 11.891 0.406 1 97.06 325 VAL A CA 1
ATOM 2557 C C . VAL A 1 325 ? -23.031 11.297 -0.491 1 97.06 325 VAL A C 1
ATOM 2559 O O . VAL A 1 325 ? -23.188 11.234 -1.712 1 97.06 325 VAL A O 1
ATOM 2562 N N . ILE A 1 326 ? -21.906 10.82 0.127 1 97.06 326 ILE A N 1
ATOM 2563 C CA . ILE A 1 326 ? -20.844 10.125 -0.588 1 97.06 326 ILE A CA 1
ATOM 2564 C C . ILE A 1 326 ? -21.109 8.625 -0.567 1 97.06 326 ILE A C 1
ATOM 2566 O O . ILE A 1 326 ? -21.344 8.039 0.494 1 97.06 326 ILE A O 1
ATOM 2570 N N . GLN A 1 327 ? -21.094 8.055 -1.746 1 95.88 327 GLN A N 1
ATOM 2571 C CA . GLN A 1 327 ? -21.25 6.605 -1.824 1 95.88 327 GLN A CA 1
ATOM 2572 C C . GLN A 1 327 ? -20.094 5.898 -1.105 1 95.88 327 GLN A C 1
ATOM 2574 O O . GLN A 1 327 ? -18.953 6.34 -1.173 1 95.88 327 GLN A O 1
ATOM 2579 N N . ALA A 1 328 ? -20.391 4.805 -0.448 1 94.69 328 ALA A N 1
ATOM 2580 C CA . ALA A 1 328 ? -19.406 4.039 0.296 1 94.69 328 ALA A CA 1
ATOM 2581 C C . ALA A 1 328 ? -18.469 3.293 -0.649 1 94.69 328 ALA A C 1
ATOM 2583 O O . ALA A 1 328 ? -18.891 2.816 -1.705 1 94.69 328 ALA A O 1
ATOM 2584 N N . GLY A 1 329 ? -17.172 3.242 -0.256 1 93.69 329 GLY A N 1
ATOM 2585 C CA . GLY A 1 329 ? -16.219 2.363 -0.899 1 93.69 329 GLY A CA 1
ATOM 2586 C C . GLY A 1 329 ? -15.719 2.891 -2.232 1 93.69 329 GLY A C 1
ATOM 2587 O O . GLY A 1 329 ? -15.289 2.119 -3.09 1 93.69 329 GLY A O 1
ATOM 2588 N N . VAL A 1 330 ? -15.781 4.203 -2.469 1 95.5 330 VAL A N 1
ATOM 2589 C CA . VAL A 1 330 ? -15.359 4.805 -3.732 1 95.5 330 VAL A CA 1
ATOM 2590 C C . VAL A 1 330 ? -13.867 5.145 -3.674 1 95.5 330 VAL A C 1
ATOM 2592 O O . VAL A 1 330 ? -13.367 5.57 -2.633 1 95.5 330 VAL A O 1
ATOM 2595 N N . VAL A 1 331 ? -13.18 4.918 -4.785 1 96.06 331 VAL A N 1
ATOM 2596 C CA . VAL A 1 331 ? -11.781 5.32 -4.926 1 96.06 331 VAL A CA 1
ATOM 2597 C C . VAL A 1 331 ? -11.656 6.363 -6.035 1 96.06 331 VAL A C 1
ATOM 2599 O O . VAL A 1 331 ? -12.07 6.121 -7.172 1 96.06 331 VAL A O 1
ATOM 2602 N N . SER A 1 332 ? -11.164 7.52 -5.688 1 97.31 332 SER A N 1
ATOM 2603 C CA . SER A 1 332 ? -10.906 8.578 -6.66 1 97.31 332 SER A CA 1
ATOM 2604 C C . SER A 1 332 ? -9.438 8.617 -7.055 1 97.31 332 SER A C 1
ATOM 2606 O O . SER A 1 332 ? -8.555 8.594 -6.191 1 97.31 332 SER A O 1
ATOM 2608 N N . GLN A 1 333 ? -9.195 8.734 -8.32 1 95.38 333 GLN A N 1
ATOM 2609 C CA . GLN A 1 333 ? -7.836 8.859 -8.836 1 95.38 333 GLN A CA 1
ATOM 2610 C C . GLN A 1 333 ? -7.598 10.242 -9.43 1 95.38 333 GLN A C 1
ATOM 2612 O O . GLN A 1 333 ? -6.625 10.453 -10.156 1 95.38 333 GLN A O 1
ATOM 2617 N N . ASP A 1 334 ? -8.531 11.133 -9.188 1 97.31 334 ASP A N 1
ATOM 2618 C CA . ASP A 1 334 ? -8.375 12.484 -9.711 1 97.31 334 ASP A CA 1
ATOM 2619 C C . ASP A 1 334 ? -7.285 13.242 -8.953 1 97.31 334 ASP A C 1
ATOM 2621 O O . ASP A 1 334 ? -6.992 12.93 -7.797 1 97.31 334 ASP A O 1
ATOM 2625 N N . ILE A 1 335 ? -6.703 14.211 -9.688 1 98.25 335 ILE A N 1
ATOM 2626 C CA . ILE A 1 335 ? -5.66 15.047 -9.102 1 98.25 335 ILE A CA 1
ATOM 2627 C C . ILE A 1 335 ? -6.289 16.109 -8.203 1 98.25 335 ILE A C 1
ATOM 2629 O O . ILE A 1 335 ? -7.055 16.953 -8.68 1 98.25 335 ILE A O 1
ATOM 2633 N N . ILE A 1 336 ? -5.969 16.031 -6.922 1 98.62 336 ILE A N 1
ATOM 2634 C CA . ILE A 1 336 ? -6.484 17 -5.961 1 98.62 336 ILE A CA 1
ATOM 2635 C C . ILE A 1 336 ? -5.332 17.578 -5.145 1 98.62 336 ILE A C 1
ATOM 2637 O O . ILE A 1 336 ? -4.363 16.875 -4.84 1 98.62 336 ILE A O 1
ATOM 2641 N N . SER A 1 337 ? -5.355 18.828 -4.859 1 98.81 337 SER A N 1
ATOM 2642 C CA . SER A 1 337 ? -4.418 19.484 -3.955 1 98.81 337 SER A CA 1
ATOM 2643 C C . SER A 1 337 ? -5.094 19.859 -2.641 1 98.81 337 SER A C 1
ATOM 2645 O O . SER A 1 337 ? -6.27 20.234 -2.625 1 98.81 337 SER A O 1
ATOM 2647 N N . SER A 1 338 ? -4.332 19.797 -1.552 1 98.88 338 SER A N 1
ATOM 2648 C CA . SER A 1 338 ? -4.887 20.266 -0.285 1 98.88 338 SER A CA 1
ATOM 2649 C C . SER A 1 338 ? -5.332 21.719 -0.38 1 98.88 338 SER A C 1
ATOM 2651 O O . SER A 1 338 ? -6.16 22.172 0.412 1 98.88 338 SER A O 1
ATOM 2653 N N . MET A 1 339 ? -4.895 22.484 -1.354 1 98.81 339 MET A N 1
ATOM 2654 C CA . MET A 1 339 ? -5.363 23.844 -1.574 1 98.81 339 MET A CA 1
ATOM 2655 C C . MET A 1 339 ? -6.82 23.859 -2.016 1 98.81 339 MET A C 1
ATOM 2657 O O . MET A 1 339 ? -7.523 24.859 -1.828 1 98.81 339 MET A O 1
ATOM 2661 N N . ASP A 1 340 ? -7.27 22.781 -2.621 1 98.88 340 ASP A N 1
ATOM 2662 C CA . ASP A 1 340 ? -8.633 22.688 -3.141 1 98.88 340 ASP A CA 1
ATOM 2663 C C . ASP A 1 340 ? -9.648 22.672 -2.006 1 98.88 340 ASP A C 1
ATOM 2665 O O . ASP A 1 340 ? -10.836 22.922 -2.225 1 98.88 340 ASP A O 1
ATOM 2669 N N . ILE A 1 341 ? -9.18 22.375 -0.776 1 98.88 341 ILE A N 1
ATOM 2670 C CA . ILE A 1 341 ? -10.047 22.328 0.4 1 98.88 341 ILE A CA 1
ATOM 2671 C C . ILE A 1 341 ? -10.68 23.703 0.619 1 98.88 341 ILE A C 1
ATOM 2673 O O . ILE A 1 341 ? -11.883 23.797 0.902 1 98.88 341 ILE A O 1
ATOM 2677 N N . PHE A 1 342 ? -9.883 24.75 0.45 1 98.88 342 PHE A N 1
ATOM 2678 C CA . PHE A 1 342 ? -10.344 26.125 0.66 1 98.88 342 PHE A CA 1
ATOM 2679 C C . PHE A 1 342 ? -11.555 26.422 -0.22 1 98.88 342 PHE A C 1
ATOM 2681 O O . PHE A 1 342 ? -12.625 26.75 0.285 1 98.88 342 PHE A O 1
ATOM 2688 N N . SER A 1 343 ? -11.414 26.203 -1.515 1 98.81 343 SER A N 1
ATOM 2689 C CA . SER A 1 343 ? -12.469 26.516 -2.473 1 98.81 343 SER A CA 1
ATOM 2690 C C . SER A 1 343 ? -13.672 25.594 -2.293 1 98.81 343 SER A C 1
ATOM 2692 O O . SER A 1 343 ? -14.82 26.031 -2.439 1 98.81 343 SER A O 1
ATOM 2694 N N . THR A 1 344 ? -13.438 24.375 -1.974 1 98.81 344 THR A N 1
ATOM 2695 C CA . THR A 1 344 ? -14.508 23.391 -1.799 1 98.81 344 THR A CA 1
ATOM 2696 C C . THR A 1 344 ? -15.352 23.734 -0.572 1 98.81 344 THR A C 1
ATOM 2698 O O . THR A 1 344 ? -16.578 23.75 -0.645 1 98.81 344 THR A O 1
ATOM 2701 N N . PHE A 1 345 ? -14.695 24.047 0.567 1 98.88 345 PHE A N 1
ATOM 2702 C CA . PHE A 1 345 ? -15.406 24.344 1.804 1 98.88 345 PHE A CA 1
ATOM 2703 C C . PHE A 1 345 ? -16.203 25.641 1.673 1 98.88 345 PHE A C 1
ATOM 2705 O O . PHE A 1 345 ? -17.328 25.734 2.162 1 98.88 345 PHE A O 1
ATOM 2712 N N . LEU A 1 346 ? -15.617 26.656 1.018 1 98.69 346 LEU A N 1
ATOM 2713 C CA . LEU A 1 346 ? -16.344 27.891 0.795 1 98.69 346 LEU A CA 1
ATOM 2714 C C . LEU A 1 346 ? -17.594 27.656 -0.034 1 98.69 346 LEU A C 1
ATOM 2716 O O . LEU A 1 346 ? -18.672 28.125 0.312 1 98.69 346 LEU A O 1
ATOM 2720 N N . GLU A 1 347 ? -17.422 26.859 -1.07 1 98.44 347 GLU A N 1
ATOM 2721 C CA . GLU A 1 347 ? -18.562 26.578 -1.93 1 98.44 347 GLU A CA 1
ATOM 2722 C C . GLU A 1 347 ? -19.641 25.797 -1.176 1 98.44 347 GLU A C 1
ATOM 2724 O O . GLU A 1 347 ? -20.828 26.125 -1.281 1 98.44 347 GLU A O 1
ATOM 2729 N N . LEU A 1 348 ? -19.281 24.828 -0.418 1 98.19 348 LEU A N 1
ATOM 2730 C CA . LEU A 1 348 ? -20.234 24.047 0.362 1 98.19 348 LEU A CA 1
ATOM 2731 C C . LEU A 1 348 ? -20.969 24.922 1.363 1 98.19 348 LEU A C 1
ATOM 2733 O O . LEU A 1 348 ? -22.156 24.688 1.642 1 98.19 348 LEU A O 1
ATOM 2737 N N . ALA A 1 349 ? -20.281 25.953 1.879 1 98 349 ALA A N 1
ATOM 2738 C CA . ALA A 1 349 ? -20.812 26.797 2.939 1 98 349 ALA A CA 1
ATOM 2739 C C . ALA A 1 349 ? -21.641 27.938 2.359 1 98 349 ALA A C 1
ATOM 2741 O O . ALA A 1 349 ? -22.391 28.609 3.082 1 98 349 ALA A O 1
ATOM 2742 N N . GLY A 1 350 ? -21.5 28.141 1.064 1 97.19 350 GLY A N 1
ATOM 2743 C CA . GLY A 1 350 ? -22.141 29.297 0.445 1 97.19 350 GLY A CA 1
ATOM 2744 C C . GLY A 1 350 ? -21.375 30.594 0.651 1 97.19 350 GLY A C 1
ATOM 2745 O O . GLY A 1 350 ? -21.938 31.672 0.578 1 97.19 350 GLY A O 1
ATOM 2746 N N . ALA A 1 351 ? -20.125 30.453 0.989 1 97.44 351 ALA A N 1
ATOM 2747 C CA . ALA A 1 351 ? -19.266 31.625 1.161 1 97.44 351 ALA A CA 1
ATOM 2748 C C . ALA A 1 351 ? -18.672 32.062 -0.173 1 97.44 351 ALA A C 1
ATOM 2750 O O . ALA A 1 351 ? -18.516 31.266 -1.096 1 97.44 351 ALA A O 1
ATOM 2751 N N . ILE A 1 352 ? -18.312 33.344 -0.248 1 94.88 352 ILE A N 1
ATOM 2752 C CA . ILE A 1 352 ? -17.766 33.906 -1.479 1 94.88 352 ILE A CA 1
ATOM 2753 C C . ILE A 1 352 ? -16.25 33.906 -1.427 1 94.88 352 ILE A C 1
ATOM 2755 O O . ILE A 1 352 ? -15.648 34.281 -0.421 1 94.88 352 ILE A O 1
ATOM 2759 N N . SER A 1 353 ? -15.664 33.438 -2.441 1 96.56 353 SER A N 1
ATOM 2760 C CA . SER A 1 353 ? -14.211 33.469 -2.559 1 96.56 353 SER A CA 1
ATOM 2761 C C . SER A 1 353 ? -13.695 34.906 -2.719 1 96.56 353 SER A C 1
ATOM 2763 O O . SER A 1 353 ? -14.305 35.719 -3.416 1 96.56 353 SER A O 1
ATOM 2765 N N . PRO A 1 354 ? -12.547 35.188 -2.109 1 96.12 354 PRO A N 1
ATOM 2766 C CA . PRO A 1 354 ? -11.977 36.5 -2.32 1 96.12 354 PRO A CA 1
ATOM 2767 C C . PRO A 1 354 ? -11.617 36.781 -3.781 1 96.12 354 PRO A C 1
ATOM 2769 O O . PRO A 1 354 ? -11.156 35.875 -4.484 1 96.12 354 PRO A O 1
ATOM 2772 N N . ASP A 1 355 ? -11.789 38.031 -4.211 1 95.19 355 ASP A N 1
ATOM 2773 C CA . ASP A 1 355 ? -11.539 38.344 -5.609 1 95.19 355 ASP A CA 1
ATOM 2774 C C . ASP A 1 355 ? -10.344 39.312 -5.742 1 95.19 355 ASP A C 1
ATOM 2776 O O . ASP A 1 355 ? -9.984 39.688 -6.848 1 95.19 355 ASP A O 1
ATOM 2780 N N . ASP A 1 356 ? -9.703 39.656 -4.695 1 96.19 356 ASP A N 1
ATOM 2781 C CA . ASP A 1 356 ? -8.609 40.625 -4.707 1 96.19 356 ASP A CA 1
ATOM 2782 C C . ASP A 1 356 ? -7.258 39.906 -4.75 1 96.19 356 ASP A C 1
ATOM 2784 O O . ASP A 1 356 ? -6.211 40.562 -4.621 1 96.19 356 ASP A O 1
ATOM 2788 N N . ARG A 1 357 ? -7.289 38.625 -4.805 1 96.06 357 ARG A N 1
ATOM 2789 C CA . ARG A 1 357 ? -6.07 37.844 -4.852 1 96.06 357 ARG A CA 1
ATOM 2790 C C . ARG A 1 357 ? -6.281 36.562 -5.676 1 96.06 357 ARG A C 1
ATOM 2792 O O . ARG A 1 357 ? -7.418 36.156 -5.945 1 96.06 357 ARG A O 1
ATOM 2799 N N . VAL A 1 358 ? -5.203 35.969 -6.105 1 96.81 358 VAL A N 1
ATOM 2800 C CA . VAL A 1 358 ? -5.266 34.719 -6.84 1 96.81 358 VAL A CA 1
ATOM 2801 C C . VAL A 1 358 ? -5.465 33.562 -5.863 1 96.81 358 VAL A C 1
ATOM 2803 O O . VAL A 1 358 ? -4.695 33.406 -4.914 1 96.81 358 VAL A O 1
ATOM 2806 N N . ILE A 1 359 ? -6.52 32.844 -6.012 1 98.12 359 ILE A N 1
ATOM 2807 C CA . ILE A 1 359 ? -6.762 31.578 -5.289 1 98.12 359 ILE A CA 1
ATOM 2808 C C . ILE A 1 359 ? -6.391 30.391 -6.172 1 98.12 359 ILE A C 1
ATOM 2810 O O . ILE A 1 359 ? -6.945 30.219 -7.258 1 98.12 359 ILE A O 1
ATOM 2814 N N . ASP A 1 360 ? -5.426 29.641 -5.711 1 98.12 360 ASP A N 1
ATOM 2815 C CA . ASP A 1 360 ? -4.945 28.5 -6.488 1 98.12 360 ASP A CA 1
ATOM 2816 C C . ASP A 1 360 ? -5.844 27.281 -6.289 1 98.12 360 ASP A C 1
ATOM 2818 O O . ASP A 1 360 ? -5.824 26.344 -7.102 1 98.12 360 ASP A O 1
ATOM 2822 N N . GLY A 1 361 ? -6.613 27.188 -5.195 1 98.38 361 GLY A N 1
ATOM 2823 C CA . GLY A 1 361 ? -7.535 26.094 -4.934 1 98.38 361 GLY A CA 1
ATOM 2824 C C . GLY A 1 361 ? -8.68 26.031 -5.926 1 98.38 361 GLY A C 1
ATOM 2825 O O . GLY A 1 361 ? -9.211 27.062 -6.34 1 98.38 361 GLY A O 1
ATOM 2826 N N . ILE A 1 362 ? -9.047 24.828 -6.344 1 98.31 362 ILE A N 1
ATOM 2827 C CA . ILE A 1 362 ? -10.18 24.562 -7.219 1 98.31 362 ILE A CA 1
ATOM 2828 C C . ILE A 1 362 ? -11.18 23.656 -6.5 1 98.31 362 ILE A C 1
ATOM 2830 O O . ILE A 1 362 ? -10.812 22.594 -5.992 1 98.31 362 ILE A O 1
ATOM 2834 N N . SER A 1 363 ? -12.422 24.047 -6.492 1 98.69 363 SER A N 1
ATOM 2835 C CA . SER A 1 363 ? -13.422 23.266 -5.766 1 98.69 363 SER A CA 1
ATOM 2836 C C . SER A 1 363 ? -13.648 21.906 -6.414 1 98.69 363 SER A C 1
ATOM 2838 O O . SER A 1 363 ? -13.82 21.812 -7.629 1 98.69 363 SER A O 1
ATOM 2840 N N . PHE A 1 364 ? -13.586 20.875 -5.555 1 98.44 364 PHE A N 1
ATOM 2841 C CA . PHE A 1 364 ? -13.922 19.531 -6.051 1 98.44 364 PHE A CA 1
ATOM 2842 C C . PHE A 1 364 ? -15.273 19.094 -5.523 1 98.44 364 PHE A C 1
ATOM 2844 O O . PHE A 1 364 ? -15.539 17.891 -5.422 1 98.44 364 PHE A O 1
ATOM 2851 N N . LYS A 1 365 ? -16.172 20.062 -5.16 1 98.12 365 LYS A N 1
ATOM 2852 C CA . LYS A 1 365 ? -17.516 19.797 -4.684 1 98.12 365 LYS A CA 1
ATOM 2853 C C . LYS A 1 365 ? -18.297 18.922 -5.668 1 98.12 365 LYS A C 1
ATOM 2855 O O . LYS A 1 365 ? -18.875 17.906 -5.285 1 98.12 365 LYS A O 1
ATOM 2860 N N . PRO A 1 366 ? -18.297 19.188 -6.988 1 98.06 366 PRO A N 1
ATOM 2861 C CA . PRO A 1 366 ? -19.031 18.312 -7.898 1 98.06 366 PRO A CA 1
ATOM 2862 C C . PRO A 1 366 ? -18.5 16.875 -7.887 1 98.06 366 PRO A C 1
ATOM 2864 O O . PRO A 1 366 ? -19.281 15.93 -7.996 1 98.06 366 PRO A O 1
ATOM 2867 N N . HIS A 1 367 ? -17.156 16.781 -7.73 1 97.5 367 HIS A N 1
ATOM 2868 C CA . HIS A 1 367 ? -16.531 15.461 -7.664 1 97.5 367 HIS A CA 1
ATOM 2869 C C . HIS A 1 367 ? -16.984 14.695 -6.422 1 97.5 367 HIS A C 1
ATOM 2871 O O . HIS A 1 367 ? -17.312 13.516 -6.496 1 97.5 367 HIS A O 1
ATOM 2877 N N . LEU A 1 368 ? -17.047 15.359 -5.316 1 97.25 368 LEU A N 1
ATOM 2878 C CA . LEU A 1 368 ? -17.453 14.781 -4.039 1 97.25 368 LEU A CA 1
ATOM 2879 C C . LEU A 1 368 ? -18.922 14.352 -4.074 1 97.25 368 LEU A C 1
ATOM 2881 O O . LEU A 1 368 ? -19.25 13.227 -3.707 1 97.25 368 LEU A O 1
ATOM 2885 N N . LEU A 1 369 ? -19.828 15.227 -4.559 1 97 369 LEU A N 1
ATOM 2886 C CA . LEU A 1 369 ? -21.266 15.016 -4.484 1 97 369 LEU A CA 1
ATOM 2887 C C . LEU A 1 369 ? -21.719 13.961 -5.488 1 97 369 LEU A C 1
ATOM 2889 O O . LEU A 1 369 ? -22.766 13.344 -5.32 1 97 369 LEU A O 1
ATOM 2893 N N . SER A 1 370 ? -20.875 13.75 -6.496 1 96.56 370 SER A N 1
ATOM 2894 C CA . SER A 1 370 ? -21.203 12.727 -7.48 1 96.56 370 SER A CA 1
ATOM 2895 C C . SER A 1 370 ? -20.516 11.406 -7.16 1 96.56 370 SER A C 1
ATOM 2897 O O . SER A 1 370 ? -20.547 10.469 -7.957 1 96.56 370 SER A O 1
ATOM 2899 N N . SER A 1 371 ? -19.812 11.43 -6.055 1 94.62 371 SER A N 1
ATOM 2900 C CA . SER A 1 371 ? -19.047 10.258 -5.648 1 94.62 371 SER A CA 1
ATOM 2901 C C . SER A 1 371 ? -18.078 9.836 -6.742 1 94.62 371 SER A C 1
ATOM 2903 O O . SER A 1 371 ? -18 8.656 -7.09 1 94.62 371 SER A O 1
ATOM 2905 N N . GLY A 1 372 ? -17.484 10.844 -7.359 1 92.62 372 GLY A N 1
ATOM 2906 C CA . GLY A 1 372 ? -16.391 10.578 -8.289 1 92.62 372 GLY A CA 1
ATOM 2907 C C . GLY A 1 372 ? -16.844 10.531 -9.734 1 92.62 372 GLY A C 1
ATOM 2908 O O . GLY A 1 372 ? -16.016 10.422 -10.641 1 92.62 372 GLY A O 1
ATOM 2909 N N . LYS A 1 373 ? -18.078 10.609 -10.07 1 93.25 373 LYS A N 1
ATOM 2910 C CA . LYS A 1 373 ? -18.578 10.516 -11.438 1 93.25 373 LYS A CA 1
ATOM 2911 C C . LYS A 1 373 ? -18.203 11.766 -12.242 1 93.25 373 LYS A C 1
ATOM 2913 O O . LYS A 1 373 ? -17.906 11.672 -13.438 1 93.25 373 LYS A O 1
ATOM 2918 N N . VAL A 1 374 ? -18.234 12.945 -11.555 1 95.44 374 VAL A N 1
ATOM 2919 C CA . VAL A 1 374 ? -17.766 14.188 -12.172 1 95.44 374 VAL A CA 1
ATOM 2920 C C . VAL A 1 374 ? -16.281 14.375 -11.883 1 95.44 374 VAL A C 1
ATOM 2922 O O . VAL A 1 374 ? -15.883 14.539 -10.727 1 95.44 374 VAL A O 1
ATOM 2925 N N . PRO A 1 375 ? -15.445 14.352 -12.906 1 95.12 375 PRO A N 1
ATOM 2926 C CA . PRO A 1 375 ? -14.008 14.5 -12.672 1 95.12 375 PRO A CA 1
ATOM 2927 C C . PRO A 1 375 ? -13.641 15.883 -12.133 1 95.12 375 PRO A C 1
ATOM 2929 O O . PRO A 1 375 ? -14.289 16.875 -12.477 1 95.12 375 PRO A O 1
ATOM 2932 N N . HIS A 1 376 ? -12.672 15.875 -11.234 1 94.31 376 HIS A N 1
ATOM 2933 C CA . HIS A 1 376 ? -12.086 17.141 -10.82 1 94.31 376 HIS A CA 1
ATOM 2934 C C . HIS A 1 376 ? -11.305 17.797 -11.961 1 94.31 376 HIS A C 1
ATOM 2936 O O . HIS A 1 376 ? -10.695 17.094 -12.773 1 94.31 376 HIS A O 1
ATOM 2942 N N . THR A 1 377 ? -11.195 19.094 -12.023 1 92.62 377 THR A N 1
ATOM 2943 C CA . THR A 1 377 ? -10.711 19.781 -13.211 1 92.62 377 THR A CA 1
ATOM 2944 C C . THR A 1 377 ? -9.211 20.062 -13.094 1 92.62 377 THR A C 1
ATOM 2946 O O . THR A 1 377 ? -8.57 20.438 -14.078 1 92.62 377 THR A O 1
ATOM 2949 N N . ARG A 1 378 ? -8.625 19.906 -11.93 1 96.62 378 ARG A N 1
ATOM 2950 C CA . ARG A 1 378 ? -7.199 20.172 -11.781 1 96.62 378 ARG A CA 1
ATOM 2951 C C . ARG A 1 378 ? -6.371 19.203 -12.617 1 96.62 378 ARG A C 1
ATOM 2953 O O . ARG A 1 378 ? -6.602 18 -12.586 1 96.62 378 ARG A O 1
ATOM 2960 N N . VAL A 1 379 ? -5.34 19.812 -13.336 1 96.81 379 VAL A N 1
ATOM 2961 C CA . VAL A 1 379 ? -4.508 18.938 -14.156 1 96.81 379 VAL A CA 1
ATOM 2962 C C . VAL A 1 379 ? -3.031 19.234 -13.891 1 96.81 379 VAL A C 1
ATOM 2964 O O . VAL A 1 379 ? -2.15 18.609 -14.477 1 96.81 379 VAL A O 1
ATOM 2967 N N . THR A 1 380 ? -2.746 20.25 -12.977 1 98 380 THR A N 1
ATOM 2968 C CA . THR A 1 380 ? -1.36 20.609 -12.703 1 98 380 THR A CA 1
ATOM 2969 C C . THR A 1 380 ? -1.076 20.562 -11.203 1 98 380 THR A C 1
ATOM 2971 O O . THR A 1 380 ? -1.978 20.766 -10.383 1 98 380 THR A O 1
ATOM 2974 N N . ILE A 1 381 ? 0.074 20.219 -10.828 1 98.56 381 ILE A N 1
ATOM 2975 C CA . ILE A 1 381 ? 0.658 20.344 -9.5 1 98.56 381 ILE A CA 1
ATOM 2976 C C . ILE A 1 381 ? 1.998 21.078 -9.594 1 98.56 381 ILE A C 1
ATOM 2978 O O . ILE A 1 381 ? 2.818 20.766 -10.461 1 98.56 381 ILE A O 1
ATOM 2982 N N . HIS A 1 382 ? 2.232 22.062 -8.812 1 98.62 382 HIS A N 1
ATOM 2983 C CA . HIS A 1 382 ? 3.492 22.797 -8.727 1 98.62 382 HIS A CA 1
ATOM 2984 C C . HIS A 1 382 ? 4.309 22.344 -7.52 1 98.62 382 HIS A C 1
ATOM 2986 O O . HIS A 1 382 ? 3.885 22.516 -6.375 1 98.62 382 HIS A O 1
ATOM 2992 N N . TYR A 1 383 ? 5.449 21.766 -7.773 1 98.56 383 TYR A N 1
ATOM 2993 C CA . TYR A 1 383 ? 6.328 21.297 -6.711 1 98.56 383 TYR A CA 1
ATOM 2994 C C . TYR A 1 383 ? 7.395 22.328 -6.379 1 98.56 383 TYR A C 1
ATOM 2996 O O . TYR A 1 383 ? 8.406 22.438 -7.078 1 98.56 383 TYR A O 1
ATOM 3004 N N . TYR A 1 384 ? 7.188 23.016 -5.328 1 98.06 384 TYR A N 1
ATOM 3005 C CA . TYR A 1 384 ? 8.141 24.047 -4.922 1 98.06 384 TYR A CA 1
ATOM 3006 C C . TYR A 1 384 ? 9.016 23.547 -3.777 1 98.06 384 TYR A C 1
ATOM 3008 O O . TYR A 1 384 ? 8.602 22.703 -2.984 1 98.06 384 TYR A O 1
ATOM 3016 N N . CYS A 1 385 ? 10.172 23.938 -3.709 1 97.44 385 CYS A N 1
ATOM 3017 C CA . CYS A 1 385 ? 11.07 24.047 -2.568 1 97.44 385 CYS A CA 1
ATOM 3018 C C . CYS A 1 385 ? 11.414 25.516 -2.285 1 97.44 385 CYS A C 1
ATOM 3020 O O . CYS A 1 385 ? 12.133 26.141 -3.059 1 97.44 385 CYS A O 1
ATOM 3022 N N . ALA A 1 386 ? 10.898 25.969 -1.15 1 96.88 386 ALA A N 1
ATOM 3023 C CA . ALA A 1 386 ? 10.953 27.406 -0.931 1 96.88 386 ALA A CA 1
ATOM 3024 C C . ALA A 1 386 ? 10.352 28.172 -2.113 1 96.88 386 ALA A C 1
ATOM 3026 O O . ALA A 1 386 ? 9.203 27.938 -2.49 1 96.88 386 ALA A O 1
ATOM 3027 N N . ASP A 1 387 ? 11.062 29.047 -2.775 1 97.38 387 ASP A N 1
ATOM 3028 C CA . ASP A 1 387 ? 10.484 29.781 -3.904 1 97.38 387 ASP A CA 1
ATOM 3029 C C . ASP A 1 387 ? 11.031 29.266 -5.23 1 97.38 387 ASP A C 1
ATOM 3031 O O . ASP A 1 387 ? 10.906 29.922 -6.262 1 97.38 387 ASP A O 1
ATOM 3035 N N . ARG A 1 388 ? 11.633 28.094 -5.234 1 97.19 388 ARG A N 1
ATOM 3036 C CA . ARG A 1 388 ? 12.141 27.453 -6.449 1 97.19 388 ARG A CA 1
ATOM 3037 C C . ARG A 1 388 ? 11.172 26.391 -6.957 1 97.19 388 ARG A C 1
ATOM 3039 O O . ARG A 1 388 ? 10.859 25.438 -6.238 1 97.19 388 ARG A O 1
ATOM 3046 N N . LEU A 1 389 ? 10.727 26.578 -8.141 1 97.94 389 LEU A N 1
ATOM 3047 C CA . LEU A 1 389 ? 9.898 25.562 -8.773 1 97.94 389 LEU A CA 1
ATOM 3048 C C . LEU A 1 389 ? 10.75 24.359 -9.203 1 97.94 389 LEU A C 1
ATOM 3050 O O . LEU A 1 389 ? 11.438 24.422 -10.219 1 97.94 389 LEU A O 1
ATOM 3054 N N . MET A 1 390 ? 10.68 23.297 -8.469 1 98 390 MET A N 1
ATOM 3055 C CA . MET A 1 390 ? 11.539 22.125 -8.664 1 98 390 MET A CA 1
ATOM 3056 C C . MET A 1 390 ? 10.984 21.219 -9.758 1 98 390 MET A C 1
ATOM 3058 O O . MET A 1 390 ? 11.75 20.578 -10.484 1 98 390 MET A O 1
ATOM 3062 N N . ALA A 1 391 ? 9.68 21.078 -9.82 1 98.5 391 ALA A N 1
ATOM 3063 C CA . ALA A 1 391 ? 9 20.188 -10.758 1 98.5 391 ALA A CA 1
ATOM 3064 C C . ALA A 1 391 ? 7.574 20.672 -11.031 1 98.5 391 ALA A C 1
ATOM 3066 O O . ALA A 1 391 ? 7.059 21.531 -10.312 1 98.5 391 ALA A O 1
ATOM 3067 N N . MET A 1 392 ? 7.008 20.172 -12.047 1 98.25 392 MET A N 1
ATOM 3068 C CA . MET A 1 392 ? 5.609 20.406 -12.375 1 98.25 392 MET A CA 1
ATOM 3069 C C . MET A 1 392 ? 4.957 19.156 -12.953 1 98.25 392 MET A C 1
ATOM 3071 O O . MET A 1 392 ? 5.566 18.453 -13.758 1 98.25 392 MET A O 1
ATOM 3075 N N . ARG A 1 393 ? 3.795 18.875 -12.422 1 98.5 393 ARG A N 1
ATOM 3076 C CA . ARG A 1 393 ? 2.969 17.844 -13.023 1 98.5 393 ARG A CA 1
ATOM 3077 C C . ARG A 1 393 ? 1.927 18.438 -13.961 1 98.5 393 ARG A C 1
ATOM 3079 O O . ARG A 1 393 ? 1.318 19.469 -13.648 1 98.5 393 ARG A O 1
ATOM 3086 N N . TYR A 1 394 ? 1.751 17.906 -15.086 1 98.31 394 TYR A N 1
ATOM 3087 C CA . TYR A 1 394 ? 0.671 18.141 -16.031 1 98.31 394 TYR A CA 1
ATOM 3088 C C . TYR A 1 394 ? 0.011 16.828 -16.453 1 98.31 394 TYR A C 1
ATOM 3090 O O . TYR A 1 394 ? 0.629 16 -17.125 1 98.31 394 TYR A O 1
ATOM 3098 N N . LYS A 1 395 ? -1.292 16.688 -16.047 1 97.44 395 LYS A N 1
ATOM 3099 C CA . LYS A 1 395 ? -2.002 15.43 -16.266 1 97.44 395 LYS A CA 1
ATOM 3100 C C . LYS A 1 395 ? -1.197 14.25 -15.734 1 97.44 395 LYS A C 1
ATOM 3102 O O . LYS A 1 395 ? -0.801 14.234 -14.562 1 97.44 395 LYS A O 1
ATOM 3107 N N . ALA A 1 396 ? -0.836 13.266 -16.562 1 97.81 396 ALA A N 1
ATOM 3108 C CA . ALA A 1 396 ? -0.182 12.055 -16.078 1 97.81 396 ALA A CA 1
ATOM 3109 C C . ALA A 1 396 ? 1.328 12.25 -15.977 1 97.81 396 ALA A C 1
ATOM 3111 O O . ALA A 1 396 ? 2.035 11.391 -15.445 1 97.81 396 ALA A O 1
ATOM 3112 N N . TYR A 1 397 ? 1.83 13.414 -16.406 1 98.5 397 TYR A N 1
ATOM 3113 C CA . TYR A 1 397 ? 3.271 13.562 -16.578 1 98.5 397 TYR A CA 1
ATOM 3114 C C . TYR A 1 397 ? 3.838 14.562 -15.578 1 98.5 397 TYR A C 1
ATOM 3116 O O . TYR A 1 397 ? 3.211 15.586 -15.281 1 98.5 397 TYR A O 1
ATOM 3124 N N . LYS A 1 398 ? 4.996 14.281 -15.102 1 98.44 398 LYS A N 1
ATOM 3125 C CA . LYS A 1 398 ? 5.738 15.148 -14.195 1 98.44 398 LYS A CA 1
ATOM 3126 C C . LYS A 1 398 ? 7.156 15.398 -14.703 1 98.44 398 LYS A C 1
ATOM 3128 O O . LYS A 1 398 ? 7.867 14.453 -15.047 1 98.44 398 LYS A O 1
ATOM 3133 N N . ALA A 1 399 ? 7.547 16.609 -14.742 1 98.5 399 ALA A N 1
ATOM 3134 C CA . ALA A 1 399 ? 8.898 17 -15.141 1 98.5 399 ALA A CA 1
ATOM 3135 C C . ALA A 1 399 ? 9.656 17.625 -13.977 1 98.5 399 ALA A C 1
ATOM 3137 O O . ALA A 1 399 ? 9.18 18.578 -13.367 1 98.5 399 ALA A O 1
ATOM 3138 N N . HIS A 1 400 ? 10.789 17.047 -13.664 1 97.81 400 HIS A N 1
ATOM 3139 C CA . HIS A 1 400 ? 11.695 17.641 -12.688 1 97.81 400 HIS A CA 1
ATOM 3140 C C . HIS A 1 400 ? 12.688 18.578 -13.367 1 97.81 400 HIS A C 1
ATOM 3142 O O . HIS A 1 400 ? 13.461 18.156 -14.234 1 97.81 400 HIS A O 1
ATOM 3148 N N . PHE A 1 401 ? 12.695 19.797 -12.961 1 97.81 401 PHE A N 1
ATOM 3149 C CA . PHE A 1 401 ? 13.695 20.75 -13.406 1 97.81 401 PHE A CA 1
ATOM 3150 C C . PHE A 1 401 ? 14.914 20.719 -12.492 1 97.81 401 PHE A C 1
ATOM 3152 O O . PHE A 1 401 ? 16.016 21.078 -12.906 1 97.81 401 PHE A O 1
ATOM 3159 N N . PHE A 1 402 ? 14.664 20.453 -11.273 1 97.12 402 PHE A N 1
ATOM 3160 C CA . PHE A 1 402 ? 15.648 20.203 -10.234 1 97.12 402 PHE A CA 1
ATOM 3161 C C . PHE A 1 402 ? 15.281 18.953 -9.422 1 97.12 402 PHE A C 1
ATOM 3163 O O . PHE A 1 402 ? 14.102 18.609 -9.32 1 97.12 402 PHE A O 1
ATOM 3170 N N . SER A 1 403 ? 16.25 18.25 -8.914 1 93.38 403 SER A N 1
ATOM 3171 C CA . SER A 1 403 ? 15.961 17.094 -8.078 1 93.38 403 SER A CA 1
ATOM 3172 C C . SER A 1 403 ? 16.875 17.031 -6.863 1 93.38 403 SER A C 1
ATOM 3174 O O . SER A 1 403 ? 17.969 17.609 -6.871 1 93.38 403 SER A O 1
ATOM 3176 N N . LYS A 1 404 ? 16.375 16.438 -5.828 1 92.19 404 LYS A N 1
ATOM 3177 C CA . LYS A 1 404 ? 17.141 16.156 -4.617 1 92.19 404 LYS A CA 1
ATOM 3178 C C . LYS A 1 404 ? 17.547 14.68 -4.551 1 92.19 404 LYS A C 1
ATOM 3180 O O . LYS A 1 404 ? 16.891 13.836 -5.16 1 92.19 404 LYS A O 1
ATOM 3185 N N . PRO A 1 405 ? 18.641 14.414 -3.852 1 86.25 405 PRO A N 1
ATOM 3186 C CA . PRO A 1 405 ? 19.016 13.008 -3.713 1 86.25 405 PRO A CA 1
ATOM 3187 C C . PRO A 1 405 ? 18.031 12.219 -2.846 1 86.25 405 PRO A C 1
ATOM 3189 O O . PRO A 1 405 ? 17.297 12.812 -2.049 1 86.25 405 PRO A O 1
ATOM 3192 N N . ASN A 1 406 ? 17.922 10.953 -3.115 1 78.31 406 ASN A N 1
ATOM 3193 C CA . ASN A 1 406 ? 17.141 10.031 -2.295 1 78.31 406 ASN A CA 1
ATOM 3194 C C . ASN A 1 406 ? 18.016 8.922 -1.712 1 78.31 406 ASN A C 1
ATOM 3196 O O . ASN A 1 406 ? 18.984 8.508 -2.332 1 78.31 406 ASN A O 1
ATOM 3200 N N . PHE A 1 407 ? 17.594 8.492 -0.548 1 75.44 407 PHE A N 1
ATOM 3201 C CA . PHE A 1 407 ? 18.328 7.402 0.07 1 75.44 407 PHE A CA 1
ATOM 3202 C C . PHE A 1 407 ? 18.062 6.086 -0.653 1 75.44 407 PHE A C 1
ATOM 3204 O O . PHE A 1 407 ? 16.922 5.781 -0.992 1 75.44 407 PHE A O 1
ATOM 3211 N N . SER A 1 408 ? 19.125 5.414 -0.922 1 75.19 408 SER A N 1
ATOM 3212 C CA . SER A 1 408 ? 19 4.031 -1.37 1 75.19 408 SER A CA 1
ATOM 3213 C C . SER A 1 408 ? 18.703 3.096 -0.199 1 75.19 408 SER A C 1
ATOM 3215 O O . SER A 1 408 ? 18.938 3.453 0.958 1 75.19 408 SER A O 1
ATOM 3217 N N . PRO A 1 409 ? 18.188 1.924 -0.47 1 75.31 409 PRO A N 1
ATOM 3218 C CA . PRO A 1 409 ? 18.016 0.956 0.616 1 75.31 409 PRO A CA 1
ATOM 3219 C C . PRO A 1 409 ? 19.312 0.715 1.397 1 75.31 409 PRO A C 1
ATOM 3221 O O . PRO A 1 409 ? 19.281 0.6 2.625 1 75.31 409 PRO A O 1
ATOM 3224 N N . ASP A 1 410 ? 20.422 0.679 0.75 1 75.56 410 ASP A N 1
ATOM 3225 C CA . ASP A 1 410 ? 21.703 0.462 1.412 1 75.56 410 ASP A CA 1
ATOM 3226 C C . ASP A 1 410 ? 22.047 1.631 2.33 1 75.56 410 ASP A C 1
ATOM 3228 O O . ASP A 1 410 ? 22.609 1.433 3.41 1 75.56 410 ASP A O 1
ATOM 3232 N N . ARG A 1 411 ? 21.75 2.799 1.859 1 78.25 411 ARG A N 1
ATOM 3233 C CA . ARG A 1 411 ? 22.016 3.969 2.689 1 78.25 411 ARG A CA 1
ATOM 3234 C C . ARG A 1 411 ? 21.141 3.963 3.941 1 78.25 411 ARG A C 1
ATOM 3236 O O . ARG A 1 411 ? 21.594 4.336 5.023 1 78.25 411 ARG A O 1
ATOM 3243 N N . TYR A 1 412 ? 19.938 3.555 3.771 1 79.06 412 TYR A N 1
ATOM 3244 C CA . TYR A 1 412 ? 19.078 3.408 4.938 1 79.06 412 TYR A CA 1
ATOM 3245 C C . TYR A 1 412 ? 19.641 2.393 5.918 1 79.06 412 TYR A C 1
ATOM 3247 O O . TYR A 1 412 ? 19.688 2.639 7.125 1 79.06 412 TYR A O 1
ATOM 3255 N N . SER A 1 413 ? 20.062 1.319 5.383 1 76.88 413 SER A N 1
ATOM 3256 C CA . SER A 1 413 ? 20.641 0.272 6.227 1 76.88 413 SER A CA 1
ATOM 3257 C C . SER A 1 413 ? 21.828 0.791 7.02 1 76.88 413 SER A C 1
ATOM 3259 O O . SER A 1 413 ? 22.031 0.394 8.164 1 76.88 413 SER A O 1
ATOM 3261 N N . ALA A 1 414 ? 22.547 1.71 6.43 1 80.69 414 ALA A N 1
ATOM 3262 C CA . ALA A 1 414 ? 23.75 2.246 7.07 1 80.69 414 ALA A CA 1
ATOM 3263 C C . ALA A 1 414 ? 23.391 3.293 8.125 1 80.69 414 ALA A C 1
ATOM 3265 O O . ALA A 1 414 ? 24.031 3.371 9.172 1 80.69 414 ALA A O 1
ATOM 3266 N N . LEU A 1 415 ? 22.281 3.98 7.828 1 86.12 415 LEU A N 1
ATOM 3267 C CA . LEU A 1 415 ? 22 5.141 8.664 1 86.12 415 LEU A CA 1
ATOM 3268 C C . LEU A 1 415 ? 20.922 4.82 9.695 1 86.12 415 LEU A C 1
ATOM 3270 O O . LEU A 1 415 ? 20.734 5.57 10.648 1 86.12 415 LEU A O 1
ATOM 3274 N N . CYS A 1 416 ? 20.234 3.746 9.5 1 88.44 416 CYS A N 1
ATOM 3275 C CA . CYS A 1 416 ? 19.109 3.402 10.352 1 88.44 416 CYS A CA 1
ATOM 3276 C C . CYS A 1 416 ? 19.344 2.066 11.055 1 88.44 416 CYS A C 1
ATOM 3278 O O . CYS A 1 416 ? 18.453 1.22 11.094 1 88.44 416 CYS A O 1
ATOM 3280 N N . ARG A 1 417 ? 20.531 1.911 11.703 1 81.81 417 ARG A N 1
ATOM 3281 C CA . ARG A 1 417 ? 20.797 0.683 12.445 1 81.81 417 ARG A CA 1
ATOM 3282 C C . ARG A 1 417 ? 19.922 0.586 13.688 1 81.81 417 ARG A C 1
ATOM 3284 O O . ARG A 1 417 ? 19.734 1.57 14.406 1 81.81 417 ARG A O 1
ATOM 3291 N N . GLU A 1 418 ? 19.297 -0.556 13.852 1 85.12 418 GLU A N 1
ATOM 3292 C CA . GLU A 1 418 ? 18.391 -0.823 14.969 1 85.12 418 GLU A CA 1
ATOM 3293 C C . GLU A 1 418 ? 17.141 0.046 14.883 1 85.12 418 GLU A C 1
ATOM 3295 O O . GLU A 1 418 ? 16.422 0.216 15.875 1 85.12 418 GLU A O 1
ATOM 3300 N N . GLY A 1 419 ? 17.016 0.647 13.688 1 84.88 419 GLY A N 1
ATOM 3301 C CA . GLY A 1 419 ? 15.836 1.48 13.461 1 84.88 419 GLY A CA 1
ATOM 3302 C C . GLY A 1 419 ? 16 2.895 13.992 1 84.88 419 GLY A C 1
ATOM 3303 O O . GLY A 1 419 ? 15.055 3.682 13.977 1 84.88 419 GLY A O 1
ATOM 3304 N N . TRP A 1 420 ? 17.109 3.188 14.477 1 86.31 420 TRP A N 1
ATOM 3305 C CA . TRP A 1 420 ? 17.391 4.52 15 1 86.31 420 TRP A CA 1
ATOM 3306 C C . TRP A 1 420 ? 18.328 5.277 14.07 1 86.31 420 TRP A C 1
ATOM 3308 O O . TRP A 1 420 ? 19.312 4.719 13.586 1 86.31 420 TRP A O 1
ATOM 3318 N N . PRO A 1 421 ? 18 6.508 13.844 1 85.94 421 PRO A N 1
ATOM 3319 C CA . PRO A 1 421 ? 18.891 7.27 12.961 1 85.94 421 PRO A CA 1
ATOM 3320 C C . PRO A 1 421 ? 20.203 7.641 13.625 1 85.94 421 PRO A C 1
ATOM 3322 O O . PRO A 1 421 ? 20.219 8.086 14.781 1 85.94 421 PRO A O 1
ATOM 3325 N N . GLU A 1 422 ? 21.281 7.387 12.914 1 80.69 422 GLU A N 1
ATOM 3326 C CA . GLU A 1 422 ? 22.578 7.828 13.406 1 80.69 422 GLU A CA 1
ATOM 3327 C C . GLU A 1 422 ? 22.656 9.352 13.492 1 80.69 422 GLU A C 1
ATOM 3329 O O . GLU A 1 422 ? 23.234 9.891 14.438 1 80.69 422 GLU A O 1
ATOM 3334 N N . ILE A 1 423 ? 22.047 9.875 12.484 1 74.69 423 ILE A N 1
ATOM 3335 C CA . ILE A 1 423 ? 21.953 11.336 12.414 1 74.69 423 ILE A CA 1
ATOM 3336 C C . ILE A 1 423 ? 20.531 11.742 12.07 1 74.69 423 ILE A C 1
ATOM 3338 O O . ILE A 1 423 ? 19.938 11.219 11.117 1 74.69 423 ILE A O 1
ATOM 3342 N N . ARG A 1 424 ? 20.031 12.469 12.938 1 73.25 424 ARG A N 1
ATOM 3343 C CA . ARG A 1 424 ? 18.703 12.984 12.656 1 73.25 424 ARG A CA 1
ATOM 3344 C C . ARG A 1 424 ? 18.766 14.211 11.75 1 73.25 424 ARG A C 1
ATOM 3346 O O . ARG A 1 424 ? 18.828 15.344 12.234 1 73.25 424 ARG A O 1
ATOM 3353 N N . SER A 1 425 ? 18.984 13.844 10.445 1 74.06 425 SER A N 1
ATOM 3354 C CA . SER A 1 425 ? 19.109 14.938 9.484 1 74.06 425 SER A CA 1
ATOM 3355 C C . SER A 1 425 ? 18.375 14.633 8.188 1 74.06 425 SER A C 1
ATOM 3357 O O . SER A 1 425 ? 17.938 13.5 7.969 1 74.06 425 SER A O 1
ATOM 3359 N N . TYR A 1 426 ? 18.125 15.727 7.52 1 82.88 426 TYR A N 1
ATOM 3360 C CA . TYR A 1 426 ? 17.562 15.648 6.176 1 82.88 426 TYR A CA 1
ATOM 3361 C C . TYR A 1 426 ? 18.641 15.312 5.152 1 82.88 426 TYR A C 1
ATOM 3363 O O . TYR A 1 426 ? 19.812 15.68 5.328 1 82.88 426 TYR A O 1
ATOM 3371 N N . SER A 1 427 ? 18.25 14.609 4.113 1 79.25 427 SER A N 1
ATOM 3372 C CA . SER A 1 427 ? 19.188 14.32 3.033 1 79.25 427 SER A CA 1
ATOM 3373 C C . SER A 1 427 ? 19.625 15.594 2.318 1 79.25 427 SER A C 1
ATOM 3375 O O . SER A 1 427 ? 20.797 15.75 1.967 1 79.25 427 SER A O 1
ATOM 3377 N N . CYS A 1 428 ? 18.734 16.453 2.125 1 89.06 428 CYS A N 1
ATOM 3378 C CA . CYS A 1 428 ? 18.984 17.75 1.477 1 89.06 428 CYS A CA 1
ATOM 3379 C C . CYS A 1 428 ? 17.938 18.766 1.883 1 89.06 428 CYS A C 1
ATOM 3381 O O . CYS A 1 428 ? 16.984 19.016 1.144 1 89.06 428 CYS A O 1
ATOM 3383 N N . TYR A 1 429 ? 18.141 19.422 2.951 1 90.75 429 TYR A N 1
ATOM 3384 C CA . TYR A 1 429 ? 17.172 20.375 3.514 1 90.75 429 TYR A CA 1
ATOM 3385 C C . TYR A 1 429 ? 17.094 21.641 2.678 1 90.75 429 TYR A C 1
ATOM 3387 O O . TYR A 1 429 ? 16.016 22.172 2.428 1 90.75 429 TYR A O 1
ATOM 3395 N N . SER A 1 430 ? 18.25 22.078 2.143 1 91.56 430 SER A N 1
ATOM 3396 C CA . SER A 1 430 ? 18.344 23.312 1.391 1 91.56 430 SER A CA 1
ATOM 3397 C C . SER A 1 430 ? 17.656 23.203 0.032 1 91.56 430 SER A C 1
ATOM 3399 O O . SER A 1 430 ? 17.625 22.109 -0.56 1 91.56 430 SER A O 1
ATOM 3401 N N . CYS A 1 431 ? 17.125 24.312 -0.438 1 95.44 431 CYS A N 1
ATOM 3402 C CA . CYS A 1 431 ? 16.484 24.328 -1.748 1 95.44 431 CYS A CA 1
ATOM 3403 C C . CYS A 1 431 ? 17.406 24.938 -2.797 1 95.44 431 CYS A C 1
ATOM 3405 O O . CYS A 1 431 ? 17.062 25 -3.975 1 95.44 431 CYS A O 1
ATOM 3407 N N . TYR A 1 432 ? 18.672 25.312 -2.383 1 92.88 432 TYR A N 1
ATOM 3408 C CA . TYR A 1 432 ? 19.516 26.094 -3.297 1 92.88 432 TYR A CA 1
ATOM 3409 C C . TYR A 1 432 ? 20.938 25.562 -3.305 1 92.88 432 TYR A C 1
ATOM 3411 O O . TYR A 1 432 ? 21.75 25.953 -4.152 1 92.88 432 TYR A O 1
ATOM 3419 N N . ASN A 1 433 ? 21.266 24.672 -2.496 1 88.81 433 ASN A N 1
ATOM 3420 C CA . ASN A 1 433 ? 22.672 24.312 -2.324 1 88.81 433 ASN A CA 1
ATOM 3421 C C . ASN A 1 433 ? 23.078 23.203 -3.285 1 88.81 433 ASN A C 1
ATOM 3423 O O . ASN A 1 433 ? 22.344 22.875 -4.219 1 88.81 433 ASN A O 1
ATOM 3427 N N . SER A 1 434 ? 24.281 22.641 -2.975 1 87.25 434 SER A N 1
ATOM 3428 C CA . SER A 1 434 ? 24.969 21.781 -3.941 1 87.25 434 SER A CA 1
ATOM 3429 C C . SER A 1 434 ? 24.344 20.391 -3.975 1 87.25 434 SER A C 1
ATOM 3431 O O . SER A 1 434 ? 24.594 19.609 -4.898 1 87.25 434 SER A O 1
ATOM 3433 N N . CYS A 1 435 ? 23.516 20.141 -3.047 1 89.44 435 CYS A N 1
ATOM 3434 C CA . CYS A 1 435 ? 22.922 18.812 -3.076 1 89.44 435 CYS A CA 1
ATOM 3435 C C . CYS A 1 435 ? 21.812 18.734 -4.117 1 89.44 435 CYS A C 1
ATOM 3437 O O . CYS A 1 435 ? 21.344 17.641 -4.461 1 89.44 435 CYS A O 1
ATOM 3439 N N . ILE A 1 436 ? 21.453 19.828 -4.617 1 93.69 436 ILE A N 1
ATOM 3440 C CA . ILE A 1 436 ? 20.406 19.906 -5.637 1 93.69 436 ILE A CA 1
ATOM 3441 C C . ILE A 1 436 ? 21.031 19.703 -7.02 1 93.69 436 ILE A C 1
ATOM 3443 O O . ILE A 1 436 ? 22.031 20.344 -7.359 1 93.69 436 ILE A O 1
ATOM 3447 N N . ARG A 1 437 ? 20.469 18.828 -7.809 1 93.12 437 ARG A N 1
ATOM 3448 C CA . ARG A 1 437 ? 20.906 18.609 -9.188 1 93.12 437 ARG A CA 1
ATOM 3449 C C . ARG A 1 437 ? 20 19.344 -10.164 1 93.12 437 ARG A C 1
ATOM 3451 O O . ARG A 1 437 ? 18.766 19.219 -10.086 1 93.12 437 ARG A O 1
ATOM 3458 N N . SER A 1 438 ? 20.578 19.984 -11.117 1 95.5 438 SER A N 1
ATOM 3459 C CA . SER A 1 438 ? 19.797 20.719 -12.117 1 95.5 438 SER A CA 1
ATOM 3460 C C . SER A 1 438 ? 19.531 19.844 -13.344 1 95.5 438 SER A C 1
ATOM 3462 O O . SER A 1 438 ? 20.406 19.109 -13.797 1 95.5 438 SER A O 1
ATOM 3464 N N . HIS A 1 439 ? 18.266 19.922 -13.773 1 95 439 HIS A N 1
ATOM 3465 C CA . HIS A 1 439 ? 17.828 19.266 -15.008 1 95 439 HIS A CA 1
ATOM 3466 C C . HIS A 1 439 ? 17.125 20.25 -15.93 1 95 439 HIS A C 1
ATOM 3468 O O . HIS A 1 439 ? 16.219 19.875 -16.672 1 95 439 HIS A O 1
ATOM 3474 N N . GLU A 1 440 ? 17.438 21.453 -15.883 1 89.44 440 GLU A N 1
ATOM 3475 C CA . GLU A 1 440 ? 16.703 22.516 -16.578 1 89.44 440 GLU A CA 1
ATOM 3476 C C . GLU A 1 440 ? 16.828 22.375 -18.094 1 89.44 440 GLU A C 1
ATOM 3478 O O . GLU A 1 440 ? 15.867 22.656 -18.812 1 89.44 440 GLU A O 1
ATOM 3483 N N . LEU A 1 441 ? 17.906 21.906 -18.562 1 88.62 441 LEU A N 1
ATOM 3484 C CA . LEU A 1 441 ? 18.109 21.75 -20 1 88.62 441 LEU A CA 1
ATOM 3485 C C . LEU A 1 441 ? 17.438 20.469 -20.516 1 88.62 441 LEU A C 1
ATOM 3487 O O . LEU A 1 441 ? 16.953 20.438 -21.641 1 88.62 441 LEU A O 1
ATOM 3491 N N . SER A 1 442 ? 17.406 19.516 -19.688 1 92.5 442 SER A N 1
ATOM 3492 C CA . SER A 1 442 ? 16.781 18.234 -19.984 1 92.5 442 SER A CA 1
ATOM 3493 C C . SER A 1 442 ? 16.031 17.688 -18.781 1 92.5 442 SER A C 1
ATOM 3495 O O . SER A 1 442 ? 16.531 16.797 -18.094 1 92.5 442 SER A O 1
ATOM 3497 N N . PRO A 1 443 ? 14.82 18.156 -18.609 1 96.62 443 PRO A N 1
ATOM 3498 C CA . PRO A 1 443 ? 14.062 17.75 -17.422 1 96.62 443 PRO A CA 1
ATOM 3499 C C . PRO A 1 443 ? 13.891 16.234 -17.328 1 96.62 443 PRO A C 1
ATOM 3501 O O . PRO A 1 443 ? 13.766 15.562 -18.359 1 96.62 443 PRO A O 1
ATOM 3504 N N . LEU A 1 444 ? 13.969 15.695 -16.047 1 95.19 444 LEU A N 1
ATOM 3505 C CA . LEU A 1 444 ? 13.578 14.305 -15.828 1 95.19 444 LEU A CA 1
ATOM 3506 C C . LEU A 1 444 ? 12.07 14.141 -15.969 1 95.19 444 LEU A C 1
ATOM 3508 O O . LEU A 1 444 ? 11.305 14.656 -15.156 1 95.19 444 LEU A O 1
ATOM 3512 N N . LEU A 1 445 ? 11.656 13.445 -16.984 1 96.56 445 LEU A N 1
ATOM 3513 C CA . LEU A 1 445 ? 10.242 13.281 -17.297 1 96.56 445 LEU A CA 1
ATOM 3514 C C . LEU A 1 445 ? 9.75 11.898 -16.906 1 96.56 445 LEU A C 1
ATOM 3516 O O . LEU A 1 445 ? 10.406 10.891 -17.203 1 96.56 445 LEU A O 1
ATOM 3520 N N . TYR A 1 446 ? 8.641 11.859 -16.188 1 96.38 446 TYR A N 1
ATOM 3521 C CA . TYR A 1 446 ? 8.008 10.609 -15.789 1 96.38 446 TYR A CA 1
ATOM 3522 C C . TYR A 1 446 ? 6.512 10.633 -16.078 1 96.38 446 TYR A C 1
ATOM 3524 O O . TYR A 1 446 ? 5.895 11.703 -16.094 1 96.38 446 TYR A O 1
ATOM 3532 N N . ASN A 1 447 ? 5.898 9.492 -16.438 1 97.19 447 ASN A N 1
ATOM 3533 C CA . ASN A 1 447 ? 4.461 9.273 -16.328 1 97.19 447 ASN A CA 1
ATOM 3534 C C . ASN A 1 447 ? 4.074 8.703 -14.969 1 97.19 447 ASN A C 1
ATOM 3536 O O . ASN A 1 447 ? 4.203 7.5 -14.734 1 97.19 447 ASN A O 1
ATOM 3540 N N . VAL A 1 448 ? 3.564 9.523 -14.047 1 97.44 448 VAL A N 1
ATOM 3541 C CA . VAL A 1 448 ? 3.42 9.148 -12.648 1 97.44 448 VAL A CA 1
ATOM 3542 C C . VAL A 1 448 ? 2.115 8.375 -12.453 1 97.44 448 VAL A C 1
ATOM 3544 O O . VAL A 1 448 ? 1.792 7.965 -11.336 1 97.44 448 VAL A O 1
ATOM 3547 N N . GLU A 1 449 ? 1.299 8.172 -13.43 1 96.38 449 GLU A N 1
ATOM 3548 C CA . GLU A 1 449 ? 0.167 7.25 -13.375 1 96.38 449 GLU A CA 1
ATOM 3549 C C . GLU A 1 449 ? 0.592 5.828 -13.727 1 96.38 449 GLU A C 1
ATOM 3551 O O . GLU A 1 449 ? 0.17 4.867 -13.078 1 96.38 449 GLU A O 1
ATOM 3556 N N . LYS A 1 450 ? 1.521 5.672 -14.703 1 95 450 LYS A N 1
ATOM 3557 C CA . LYS A 1 450 ? 2.043 4.371 -15.109 1 95 450 LYS A CA 1
ATOM 3558 C C . LYS A 1 450 ? 3.193 3.936 -14.211 1 95 450 LYS A C 1
ATOM 3560 O O . LYS A 1 450 ? 3.402 2.74 -13.992 1 95 450 LYS A O 1
ATOM 3565 N N . ASP A 1 451 ? 3.895 4.895 -13.742 1 94.31 451 ASP A N 1
ATOM 3566 C CA . ASP A 1 451 ? 5.082 4.715 -12.914 1 94.31 451 ASP A CA 1
ATOM 3567 C C . ASP A 1 451 ? 5.047 5.645 -11.703 1 94.31 451 ASP A C 1
ATOM 3569 O O . ASP A 1 451 ? 5.887 6.539 -11.578 1 94.31 451 ASP A O 1
ATOM 3573 N N . PRO A 1 452 ? 4.191 5.34 -10.766 1 95.12 452 PRO A N 1
ATOM 3574 C CA . PRO A 1 452 ? 4.062 6.242 -9.617 1 95.12 452 PRO A CA 1
ATOM 3575 C C . PRO A 1 452 ? 5.332 6.301 -8.773 1 95.12 452 PRO A C 1
ATOM 3577 O O . PRO A 1 452 ? 5.5 7.223 -7.973 1 95.12 452 PRO A O 1
ATOM 3580 N N . GLU A 1 453 ? 6.242 5.359 -8.938 1 93.19 453 GLU A N 1
ATOM 3581 C CA . GLU A 1 453 ? 7.469 5.312 -8.148 1 93.19 453 GLU A CA 1
ATOM 3582 C C . GLU A 1 453 ? 8.562 6.172 -8.773 1 93.19 453 GLU A C 1
ATOM 3584 O O . GLU A 1 453 ? 9.633 6.355 -8.18 1 93.19 453 GLU A O 1
ATOM 3589 N N . GLU A 1 454 ? 8.312 6.734 -9.984 1 93.31 454 GLU A N 1
ATOM 3590 C CA . GLU A 1 454 ? 9.266 7.562 -10.719 1 93.31 454 GLU A CA 1
ATOM 3591 C C . GLU A 1 454 ? 10.586 6.828 -10.938 1 93.31 454 GLU A C 1
ATOM 3593 O O . GLU A 1 454 ? 11.656 7.363 -10.641 1 93.31 454 GLU A O 1
ATOM 3598 N N . LEU A 1 455 ? 10.469 5.648 -11.469 1 90.44 455 LEU A N 1
ATOM 3599 C CA . LEU A 1 455 ? 11.625 4.793 -11.695 1 90.44 455 LEU A CA 1
ATOM 3600 C C . LEU A 1 455 ? 12.031 4.801 -13.164 1 90.44 455 LEU A C 1
ATOM 3602 O O . LEU A 1 455 ? 13.188 4.559 -13.492 1 90.44 455 LEU A O 1
ATOM 3606 N N . HIS A 1 456 ? 11.039 5.082 -14.062 1 92.25 456 HIS A N 1
ATOM 3607 C CA . HIS A 1 456 ? 11.234 4.938 -15.5 1 92.25 456 HIS A CA 1
ATOM 3608 C C . HIS A 1 456 ? 11.273 6.297 -16.188 1 92.25 456 HIS A C 1
ATOM 3610 O O . HIS A 1 456 ? 10.25 6.781 -16.672 1 92.25 456 HIS A O 1
ATOM 3616 N N . GLN A 1 457 ? 12.43 6.785 -16.344 1 92.69 457 GLN A N 1
ATOM 3617 C CA . GLN A 1 457 ? 12.547 8.078 -17 1 92.69 457 GLN A CA 1
ATOM 3618 C C . GLN A 1 457 ? 12.141 7.988 -18.469 1 92.69 457 GLN A C 1
ATOM 3620 O O . GLN A 1 457 ? 12.484 7.02 -19.156 1 92.69 457 GLN A O 1
ATOM 3625 N N . LEU A 1 458 ? 11.398 8.969 -18.922 1 94.88 458 LEU A N 1
ATOM 3626 C CA . LEU A 1 458 ? 10.953 9.031 -20.312 1 94.88 458 LEU A CA 1
ATOM 3627 C C . LEU A 1 458 ? 11.906 9.883 -21.141 1 94.88 458 LEU A C 1
ATOM 3629 O O . LEU A 1 458 ? 12.484 10.852 -20.641 1 94.88 458 LEU A O 1
ATOM 3633 N N . SER A 1 459 ? 12.055 9.539 -22.391 1 92.31 459 SER A N 1
ATOM 3634 C CA . SER A 1 459 ? 12.867 10.312 -23.328 1 92.31 459 SER A CA 1
ATOM 3635 C C . SER A 1 459 ? 12.219 11.641 -23.672 1 92.31 459 SER A C 1
ATOM 3637 O O . SER A 1 459 ? 11.078 11.68 -24.156 1 92.31 459 SER A O 1
ATOM 3639 N N . SER A 1 460 ? 12.961 12.641 -23.484 1 90.56 460 SER A N 1
ATOM 3640 C CA . SER A 1 460 ? 12.453 13.961 -23.844 1 90.56 460 SER A CA 1
ATOM 3641 C C . SER A 1 460 ? 12.164 14.07 -25.328 1 90.56 460 SER A C 1
ATOM 3643 O O . SER A 1 460 ? 11.211 14.75 -25.734 1 90.56 460 SER A O 1
ATOM 3645 N N . LYS A 1 461 ? 12.961 13.406 -26.125 1 91.56 461 LYS A N 1
ATOM 3646 C CA . LYS A 1 461 ? 12.797 13.445 -27.578 1 91.56 461 LYS A CA 1
ATOM 3647 C C . LYS A 1 461 ? 11.5 12.773 -28 1 91.56 461 LYS A C 1
ATOM 3649 O O . LYS A 1 461 ? 10.75 13.32 -28.828 1 91.56 461 LYS A O 1
ATOM 3654 N N . LYS A 1 462 ? 11.234 11.633 -27.391 1 93.94 462 LYS A N 1
ATOM 3655 C CA . LYS A 1 462 ? 10.047 10.867 -27.766 1 93.94 462 LYS A CA 1
ATOM 3656 C C . LYS A 1 462 ? 8.781 11.516 -27.219 1 93.94 462 LYS A C 1
ATOM 3658 O O . LYS A 1 462 ? 7.684 11.281 -27.734 1 93.94 462 LYS A O 1
ATOM 3663 N N . HIS A 1 463 ? 8.984 12.359 -26.219 1 96.31 463 HIS A N 1
ATOM 3664 C CA . HIS A 1 463 ? 7.832 12.961 -25.547 1 96.31 463 HIS A CA 1
ATOM 3665 C C . HIS A 1 463 ? 7.895 14.484 -25.609 1 96.31 463 HIS A C 1
ATOM 3667 O O . HIS A 1 463 ? 7.543 15.164 -24.641 1 96.31 463 HIS A O 1
ATOM 3673 N N . ASN A 1 464 ? 8.367 14.93 -26.656 1 95.81 464 ASN A N 1
ATOM 3674 C CA . ASN A 1 464 ? 8.578 16.359 -26.828 1 95.81 464 ASN A CA 1
ATOM 3675 C C . ASN A 1 464 ? 7.27 17.141 -26.734 1 95.81 464 ASN A C 1
ATOM 3677 O O . ASN A 1 464 ? 7.242 18.25 -26.203 1 95.81 464 ASN A O 1
ATOM 3681 N N . LYS A 1 465 ? 6.184 16.578 -27.234 1 97.19 465 LYS A N 1
ATOM 3682 C CA . LYS A 1 465 ? 4.898 17.266 -27.203 1 97.19 465 LYS A CA 1
ATOM 3683 C C . LYS A 1 465 ? 4.441 17.531 -25.781 1 97.19 465 LYS A C 1
ATOM 3685 O O . LYS A 1 465 ? 4.035 18.641 -25.438 1 97.19 465 LYS A O 1
ATOM 3690 N N . ILE A 1 466 ? 4.512 16.531 -24.984 1 96.88 466 ILE A N 1
ATOM 3691 C CA . ILE A 1 466 ? 4.098 16.656 -23.594 1 96.88 466 ILE A CA 1
ATOM 3692 C C . ILE A 1 466 ? 5.027 17.625 -22.875 1 96.88 466 ILE A C 1
ATOM 3694 O O . ILE A 1 466 ? 4.582 18.406 -22.031 1 96.88 466 ILE A O 1
ATOM 3698 N N . LEU A 1 467 ? 6.281 17.562 -23.125 1 96.94 467 LEU A N 1
ATOM 3699 C CA . LEU A 1 467 ? 7.238 18.453 -22.5 1 96.94 467 LEU A CA 1
ATOM 3700 C C . LEU A 1 467 ? 6.941 19.906 -22.859 1 96.94 467 LEU A C 1
ATOM 3702 O O . LEU A 1 467 ? 7.07 20.797 -22.031 1 96.94 467 LEU A O 1
ATOM 3706 N N . MET A 1 468 ? 6.574 20.125 -24.078 1 97.06 468 MET A N 1
ATOM 3707 C CA . MET A 1 468 ? 6.211 21.469 -24.516 1 97.06 468 MET A CA 1
ATOM 3708 C C . MET A 1 468 ? 4.973 21.969 -23.781 1 97.06 468 MET A C 1
ATOM 3710 O O . MET A 1 468 ? 4.898 23.141 -23.391 1 97.06 468 MET A O 1
ATOM 3714 N N . GLU A 1 469 ? 4.023 21.078 -23.609 1 97.88 469 GLU A N 1
ATOM 3715 C CA . GLU A 1 469 ? 2.832 21.438 -22.859 1 97.88 469 GLU A CA 1
ATOM 3716 C C . GLU A 1 469 ? 3.184 21.797 -21.406 1 97.88 469 GLU A C 1
ATOM 3718 O O . GLU A 1 469 ? 2.631 22.734 -20.844 1 97.88 469 GLU A O 1
ATOM 3723 N N . ILE A 1 470 ? 4.078 21.078 -20.828 1 98 470 ILE A N 1
ATOM 3724 C CA . ILE A 1 470 ? 4.52 21.359 -19.469 1 98 470 ILE A CA 1
ATOM 3725 C C . ILE A 1 470 ? 5.23 22.703 -19.422 1 98 470 ILE A C 1
ATOM 3727 O O . ILE A 1 470 ? 4.996 23.5 -18.516 1 98 470 ILE A O 1
ATOM 3731 N N . TRP A 1 471 ? 6.062 23 -20.391 1 96.88 471 TRP A N 1
ATOM 3732 C CA . TRP A 1 471 ? 6.773 24.266 -20.453 1 96.88 471 TRP A CA 1
ATOM 3733 C C . TRP A 1 471 ? 5.797 25.422 -20.594 1 96.88 471 TRP A C 1
ATOM 3735 O O . TRP A 1 471 ? 5.98 26.484 -19.984 1 96.88 471 TRP A O 1
ATOM 3745 N N . GLN A 1 472 ? 4.824 25.219 -21.422 1 97.69 472 GLN A N 1
ATOM 3746 C CA . GLN A 1 472 ? 3.814 26.266 -21.578 1 97.69 472 GLN A CA 1
ATOM 3747 C C . GLN A 1 472 ? 3.07 26.516 -20.281 1 97.69 472 GLN A C 1
ATOM 3749 O O . GLN A 1 472 ? 2.85 27.672 -19.906 1 97.69 472 GLN A O 1
ATOM 3754 N N . ALA A 1 473 ? 2.676 25.484 -19.656 1 97.5 473 ALA A N 1
ATOM 3755 C CA . ALA A 1 473 ? 2.01 25.609 -18.359 1 97.5 473 ALA A CA 1
ATOM 3756 C C . ALA A 1 473 ? 2.918 26.297 -17.344 1 97.5 473 ALA A C 1
ATOM 3758 O O . ALA A 1 473 ? 2.461 27.125 -16.562 1 97.5 473 ALA A O 1
ATOM 3759 N N . LYS A 1 474 ? 4.164 25.891 -17.359 1 97.44 474 LYS A N 1
ATOM 3760 C CA . LYS A 1 474 ? 5.152 26.5 -16.469 1 97.44 474 LYS A CA 1
ATOM 3761 C C . LYS A 1 474 ? 5.281 28 -16.734 1 97.44 474 LYS A C 1
ATOM 3763 O O . LYS A 1 474 ? 5.285 28.797 -15.797 1 97.44 474 LYS A O 1
ATOM 3768 N N . GLU A 1 475 ? 5.398 28.359 -17.984 1 97.19 475 GLU A N 1
ATOM 3769 C CA . GLU A 1 475 ? 5.523 29.766 -18.359 1 97.19 475 GLU A CA 1
ATOM 3770 C C . GLU A 1 475 ? 4.293 30.562 -17.938 1 97.19 475 GLU A C 1
ATOM 3772 O O . GLU A 1 475 ? 4.414 31.672 -17.422 1 97.19 475 GLU A O 1
ATOM 3777 N N . GLN A 1 476 ? 3.17 30.016 -18.188 1 97.06 476 GLN A N 1
ATOM 3778 C CA . GLN A 1 476 ? 1.935 30.672 -17.781 1 97.06 476 GLN A CA 1
ATOM 3779 C C . GLN A 1 476 ? 1.897 30.891 -16.281 1 97.06 476 GLN A C 1
ATOM 3781 O O . GLN A 1 476 ? 1.504 31.953 -15.805 1 97.06 476 GLN A O 1
ATOM 3786 N N . HIS A 1 477 ? 2.303 29.891 -15.531 1 97.5 477 HIS A N 1
ATOM 3787 C CA . HIS A 1 477 ? 2.34 29.953 -14.078 1 97.5 477 HIS A CA 1
ATOM 3788 C C . HIS A 1 477 ? 3.309 31.047 -13.602 1 97.5 477 HIS A C 1
ATOM 3790 O O . HIS A 1 477 ? 2.951 31.891 -12.781 1 97.5 477 HIS A O 1
ATOM 3796 N N . LEU A 1 478 ? 4.496 31.047 -14.18 1 97.06 478 LEU A N 1
ATOM 3797 C CA . LEU A 1 478 ? 5.531 31.969 -13.742 1 97.06 478 LEU A CA 1
ATOM 3798 C C . LEU A 1 478 ? 5.164 33.406 -14.125 1 97.06 478 LEU A C 1
ATOM 3800 O O . LEU A 1 478 ? 5.453 34.344 -13.383 1 97.06 478 LEU A O 1
ATOM 3804 N N . ASN A 1 479 ? 4.488 33.562 -15.219 1 96 479 ASN A N 1
ATOM 3805 C CA . ASN A 1 479 ? 4.09 34.875 -15.68 1 96 479 ASN A CA 1
ATOM 3806 C C . ASN A 1 479 ? 3 35.469 -14.797 1 96 479 ASN A C 1
ATOM 3808 O O . ASN A 1 479 ? 2.908 36.688 -14.648 1 96 479 ASN A O 1
ATOM 3812 N N . SER A 1 480 ? 2.211 34.625 -14.219 1 93.56 480 SER A N 1
ATOM 3813 C CA . SER A 1 480 ? 1.097 35.094 -13.414 1 93.56 480 SER A CA 1
ATOM 3814 C C . SER A 1 480 ? 1.462 35.125 -11.93 1 93.56 480 SER A C 1
ATOM 3816 O O . SER A 1 480 ? 0.694 35.625 -11.109 1 93.56 480 SER A O 1
ATOM 3818 N N . LEU A 1 481 ? 2.621 34.688 -11.641 1 97.19 481 LEU A N 1
ATOM 3819 C CA . LEU A 1 481 ? 3.006 34.531 -10.242 1 97.19 481 LEU A CA 1
ATOM 3820 C C . LEU A 1 481 ? 3.518 35.844 -9.656 1 97.19 481 LEU A C 1
ATOM 3822 O O . LEU A 1 481 ? 4.449 36.438 -10.195 1 97.19 481 LEU A O 1
ATOM 3826 N N . VAL A 1 482 ? 2.871 36.344 -8.664 1 96.81 482 VAL A N 1
ATOM 3827 C CA . VAL A 1 482 ? 3.393 37.375 -7.789 1 96.81 482 VAL A CA 1
ATOM 3828 C C . VAL A 1 482 ? 3.799 36.781 -6.445 1 96.81 482 VAL A C 1
ATOM 3830 O O . VAL A 1 482 ? 2.943 36.375 -5.652 1 96.81 482 VAL A O 1
ATOM 3833 N N . LYS A 1 483 ? 5.098 36.75 -6.199 1 97.31 483 LYS A N 1
ATOM 3834 C CA . LYS A 1 483 ? 5.605 36.156 -4.965 1 97.31 483 LYS A CA 1
ATOM 3835 C C . LYS A 1 483 ? 5.328 37.062 -3.766 1 97.31 483 LYS A C 1
ATOM 3837 O O . LYS A 1 483 ? 5.445 38.281 -3.861 1 97.31 483 LYS A O 1
ATOM 3842 N N . GLY A 1 484 ? 4.938 36.438 -2.717 1 97.44 484 GLY A N 1
ATOM 3843 C CA . GLY A 1 484 ? 4.898 37.156 -1.46 1 97.44 484 GLY A CA 1
ATOM 3844 C C . GLY A 1 484 ? 6.273 37.438 -0.879 1 97.44 484 GLY A C 1
ATOM 3845 O O . GLY A 1 484 ? 7.262 36.844 -1.315 1 97.44 484 GLY A O 1
ATOM 3846 N N . ARG A 1 485 ? 6.34 38.375 0.051 1 95.75 485 ARG A N 1
ATOM 3847 C CA . ARG A 1 485 ? 7.59 38.594 0.774 1 95.75 485 ARG A CA 1
ATOM 3848 C C . ARG A 1 485 ? 7.934 37.375 1.635 1 95.75 485 ARG A C 1
ATOM 3850 O O . ARG A 1 485 ? 7.066 36.812 2.318 1 95.75 485 ARG A O 1
ATOM 3857 N N . PRO A 1 486 ? 9.219 36.906 1.547 1 97.06 486 PRO A N 1
ATOM 3858 C CA . PRO A 1 486 ? 9.578 35.75 2.355 1 97.06 486 PRO A CA 1
ATOM 3859 C C . PRO A 1 486 ? 9.32 35.969 3.844 1 97.06 486 PRO A C 1
ATOM 3861 O O . PRO A 1 486 ? 9.68 37 4.398 1 97.06 486 PRO A O 1
ATOM 3864 N N . LEU A 1 487 ? 8.727 34.938 4.406 1 97.56 487 LEU A N 1
ATOM 3865 C CA . LEU A 1 487 ? 8.328 35.094 5.805 1 97.56 487 LEU A CA 1
ATOM 3866 C C . LEU A 1 487 ? 9.266 34.312 6.715 1 97.56 487 LEU A C 1
ATOM 3868 O O . LEU A 1 487 ? 9.328 34.562 7.922 1 97.56 487 LEU A O 1
ATOM 3872 N N . PHE A 1 488 ? 9.922 33.25 6.18 1 96.88 488 PHE A N 1
ATOM 3873 C CA . PHE A 1 488 ? 10.859 32.5 6.984 1 96.88 488 PHE A CA 1
ATOM 3874 C C . PHE A 1 488 ? 12.227 33.156 7.012 1 96.88 488 PHE A C 1
ATOM 3876 O O . PHE A 1 488 ? 13.18 32.688 6.402 1 96.88 488 PHE A O 1
ATOM 3883 N N . THR A 1 489 ? 12.312 34.281 7.727 1 89.12 489 THR A N 1
ATOM 3884 C CA . THR A 1 489 ? 13.539 35.062 7.754 1 89.12 489 THR A CA 1
ATOM 3885 C C . THR A 1 489 ? 14.234 34.938 9.102 1 89.12 489 THR A C 1
ATOM 3887 O O . THR A 1 489 ? 13.641 34.469 10.07 1 89.12 489 THR A O 1
ATOM 3890 N N . SER A 1 490 ? 15.484 35.219 9.148 1 78.44 490 SER A N 1
ATOM 3891 C CA . SER A 1 490 ? 16.297 35.094 10.344 1 78.44 490 SER A CA 1
ATOM 3892 C C . SER A 1 490 ? 16.172 36.312 11.242 1 78.44 490 SER A C 1
ATOM 3894 O O . SER A 1 490 ? 16.984 36.531 12.141 1 78.44 490 SER A O 1
ATOM 3896 N N . ASP A 1 491 ? 15.227 37.062 11.102 1 77.88 491 ASP A N 1
ATOM 3897 C CA . ASP A 1 491 ? 15.086 38.281 11.898 1 77.88 491 ASP A CA 1
ATOM 3898 C C . ASP A 1 491 ? 14.461 38 13.258 1 77.88 491 ASP A C 1
ATOM 3900 O O . ASP A 1 491 ? 14.07 38.906 13.977 1 77.88 491 ASP A O 1
ATOM 3904 N N . GLY A 1 492 ? 14.586 36.844 13.617 1 81.06 492 GLY A N 1
ATOM 3905 C CA . GLY A 1 492 ? 13.953 36.469 14.875 1 81.06 492 GLY A CA 1
ATOM 3906 C C . GLY A 1 492 ? 14.781 36.844 16.094 1 81.06 492 GLY A C 1
ATOM 3907 O O . GLY A 1 492 ? 15.898 37.344 15.953 1 81.06 492 GLY A O 1
ATOM 3908 N N . SER A 1 493 ? 14.086 36.906 17.172 1 90.25 493 SER A N 1
ATOM 3909 C CA . SER A 1 493 ? 14.688 37.219 18.453 1 90.25 493 SER A CA 1
ATOM 3910 C C . SER A 1 493 ? 14.344 36.156 19.5 1 90.25 493 SER A C 1
ATOM 3912 O O . SER A 1 493 ? 13.195 35.719 19.578 1 90.25 493 SER A O 1
ATOM 3914 N N . VAL A 1 494 ? 15.258 35.906 20.297 1 90.88 494 VAL A N 1
ATOM 3915 C CA . VAL A 1 494 ? 15.062 34.938 21.359 1 90.88 494 VAL A CA 1
ATOM 3916 C C . VAL A 1 494 ? 13.984 35.438 22.328 1 90.88 494 VAL A C 1
ATOM 3918 O O . VAL A 1 494 ? 13.328 34.656 23 1 90.88 494 VAL A O 1
ATOM 3921 N N . SER A 1 495 ? 13.773 36.75 22.297 1 92.38 495 SER A N 1
ATOM 3922 C CA . SER A 1 495 ? 12.805 37.344 23.203 1 92.38 495 SER A CA 1
ATOM 3923 C C . SER A 1 495 ? 11.375 37 22.797 1 92.38 495 SER A C 1
ATOM 3925 O O . SER A 1 495 ? 10.438 37.219 23.562 1 92.38 495 SER A O 1
ATOM 3927 N N . LEU A 1 496 ? 11.25 36.406 21.625 1 95.06 496 LEU A N 1
ATOM 3928 C CA . LEU A 1 496 ? 9.914 36.062 21.141 1 95.06 496 LEU A CA 1
ATOM 3929 C C . LEU A 1 496 ? 9.531 34.625 21.531 1 95.06 496 LEU A C 1
ATOM 3931 O O . LEU A 1 496 ? 8.367 34.25 21.422 1 95.06 496 LEU A O 1
ATOM 3935 N N . ILE A 1 497 ? 10.492 33.906 22.016 1 96.31 497 ILE A N 1
ATOM 3936 C CA . ILE A 1 497 ? 10.234 32.5 22.391 1 96.31 497 ILE A CA 1
ATOM 3937 C C . ILE A 1 497 ? 9.273 32.469 23.578 1 96.31 497 ILE A C 1
ATOM 3939 O O . ILE A 1 497 ? 9.5 33.125 24.594 1 96.31 497 ILE A O 1
ATOM 3943 N N . PRO A 1 498 ? 8.219 31.734 23.484 1 96.44 498 PRO A N 1
ATOM 3944 C CA . PRO A 1 498 ? 7.246 31.656 24.578 1 96.44 498 PRO A CA 1
ATOM 3945 C C . PRO A 1 498 ? 7.863 31.188 25.891 1 96.44 498 PRO A C 1
ATOM 3947 O O . PRO A 1 498 ? 8.711 30.297 25.891 1 96.44 498 PRO A O 1
ATOM 3950 N N . CYS A 1 499 ? 7.484 31.812 26.938 1 95 499 CYS A N 1
ATOM 3951 C CA . CYS A 1 499 ? 7.914 31.453 28.281 1 95 499 CYS A CA 1
ATOM 3952 C C . CYS A 1 499 ? 6.84 31.781 29.312 1 95 499 CYS A C 1
ATOM 3954 O O . CYS A 1 499 ? 6.492 32.938 29.5 1 95 499 CYS A O 1
ATOM 3956 N N . CYS A 1 500 ? 6.371 30.797 29.984 1 93.25 500 CYS A N 1
ATOM 3957 C CA . CYS A 1 500 ? 5.238 30.984 30.875 1 93.25 500 CYS A CA 1
ATOM 3958 C C . CYS A 1 500 ? 5.652 31.75 32.125 1 93.25 500 CYS A C 1
ATOM 3960 O O . CYS A 1 500 ? 4.855 32.5 32.719 1 93.25 500 CYS A O 1
ATOM 3962 N N . ASN A 1 501 ? 6.859 31.5 32.656 1 90.56 501 ASN A N 1
ATOM 3963 C CA . ASN A 1 501 ? 7.375 32.188 33.844 1 90.56 501 ASN A CA 1
ATOM 3964 C C . ASN A 1 501 ? 8.852 32.531 33.688 1 90.56 501 ASN A C 1
ATOM 3966 O O . ASN A 1 501 ? 9.711 31.938 34.312 1 90.56 501 ASN A O 1
ATOM 3970 N N . PRO A 1 502 ? 9.07 33.531 33 1 87.75 502 PRO A N 1
ATOM 3971 C CA . PRO A 1 502 ? 10.469 33.906 32.75 1 87.75 502 PRO A CA 1
ATOM 3972 C C . PRO A 1 502 ? 11.227 34.188 34.062 1 87.75 502 PRO A C 1
ATOM 3974 O O . PRO A 1 502 ? 10.656 34.719 35 1 87.75 502 PRO A O 1
ATOM 3977 N N . PRO A 1 503 ? 12.422 33.719 34.188 1 88.06 503 PRO A N 1
ATOM 3978 C CA . PRO A 1 503 ? 13.203 33.125 33.094 1 88.06 503 PRO A CA 1
ATOM 3979 C C . PRO A 1 503 ? 13.156 31.609 33.094 1 88.06 503 PRO A C 1
ATOM 3981 O O . PRO A 1 503 ? 13.828 30.969 32.25 1 88.06 503 PRO A O 1
ATOM 3984 N N . TYR A 1 504 ? 12.5 30.969 34 1 90.5 504 TYR A N 1
ATOM 3985 C CA . TYR A 1 504 ? 12.555 29.516 34.188 1 90.5 504 TYR A CA 1
ATOM 3986 C C . TYR A 1 504 ? 11.836 28.797 33.062 1 90.5 504 TYR A C 1
ATOM 3988 O O . TYR A 1 504 ? 12.266 27.719 32.625 1 90.5 504 TYR A O 1
ATOM 3996 N N . CYS A 1 505 ? 10.734 29.375 32.531 1 93.31 505 CYS A N 1
ATOM 3997 C CA . CYS A 1 505 ? 9.922 28.812 31.469 1 93.31 505 CYS A CA 1
ATOM 3998 C C . CYS A 1 505 ? 9.492 27.391 31.812 1 93.31 505 CYS A C 1
ATOM 4000 O O . CYS A 1 505 ? 9.703 26.469 31.016 1 93.31 505 CYS A O 1
ATOM 4002 N N . TYR A 1 506 ? 9 27.156 32.906 1 94.31 506 TYR A N 1
ATOM 4003 C CA . TYR A 1 506 ? 8.477 25.891 33.406 1 94.31 506 TYR A CA 1
ATOM 4004 C C . TYR A 1 506 ? 7.141 26.078 34.125 1 94.31 506 TYR A C 1
ATOM 4006 O O . TYR A 1 506 ? 7.051 26.844 35.094 1 94.31 506 TYR A O 1
ATOM 4014 N N . CYS A 1 507 ? 6.09 25.516 33.625 1 93.5 507 CYS A N 1
ATOM 4015 C CA . CYS A 1 507 ? 4.777 25.609 34.25 1 93.5 507 CYS A CA 1
ATOM 4016 C C . CYS A 1 507 ? 3.912 24.406 33.875 1 93.5 507 CYS A C 1
ATOM 4018 O O . CYS A 1 507 ? 4.203 23.688 32.906 1 93.5 507 CYS A O 1
ATOM 4020 N N . ASN A 1 508 ? 2.949 23.984 34.625 1 92.12 508 ASN A N 1
ATOM 4021 C CA . ASN A 1 508 ? 1.918 22.984 34.406 1 92.12 508 ASN A CA 1
ATOM 4022 C C . ASN A 1 508 ? 0.572 23.422 34.969 1 92.12 508 ASN A C 1
ATOM 4024 O O . ASN A 1 508 ? 0.292 23.203 36.156 1 92.12 508 ASN A O 1
ATOM 4028 N N . TYR A 1 509 ? -0.262 23.969 34.188 1 81.25 509 TYR A N 1
ATOM 4029 C CA . TYR A 1 509 ? -1.6 24.406 34.562 1 81.25 509 TYR A CA 1
ATOM 4030 C C . TYR A 1 509 ? -2.664 23.5 33.969 1 81.25 509 TYR A C 1
ATOM 4032 O O . TYR A 1 509 ? -3.855 23.812 34 1 81.25 509 TYR A O 1
ATOM 4040 N N . PHE A 1 510 ? -2.205 22.406 33.344 1 72.19 510 PHE A N 1
ATOM 4041 C CA . PHE A 1 510 ? -3.055 21.438 32.688 1 72.19 510 PHE A CA 1
ATOM 4042 C C . PHE A 1 510 ? -3.873 20.641 33.688 1 72.19 510 PHE A C 1
ATOM 4044 O O . PHE A 1 510 ? -3.32 20.078 34.625 1 72.19 510 PHE A O 1
ATOM 4051 N N . PRO A 1 511 ? -5.332 20.891 33.562 1 65.31 511 PRO A N 1
ATOM 4052 C CA . PRO A 1 511 ? -6.141 20.234 34.594 1 65.31 511 PRO A CA 1
ATOM 4053 C C . PRO A 1 511 ? -5.887 18.734 34.688 1 65.31 511 PRO A C 1
ATOM 4055 O O . PRO A 1 511 ? -5.664 18.078 33.656 1 65.31 511 PRO A O 1
ATOM 4058 N N . LYS A 1 512 ? -5.555 18.219 35.688 1 55.59 512 LYS A N 1
ATOM 4059 C CA . LYS A 1 512 ? -5.457 16.781 35.938 1 55.59 512 LYS A CA 1
ATOM 4060 C C . LYS A 1 512 ? -6.832 16.125 35.875 1 55.59 512 LYS A C 1
ATOM 4062 O O . LYS A 1 512 ? -7.738 16.484 36.625 1 55.59 512 LYS A O 1
ATOM 4067 N N . TYR A 1 513 ? -7.438 15.977 34.656 1 49.06 513 TYR A N 1
ATOM 4068 C CA . TYR A 1 513 ? -8.711 15.266 34.656 1 49.06 513 TYR A CA 1
ATOM 4069 C C . TYR A 1 513 ? -8.57 13.891 35.312 1 49.06 513 TYR A C 1
ATOM 4071 O O . TYR A 1 513 ? -7.668 13.125 34.969 1 49.06 513 TYR A O 1
ATOM 4079 N N . SER A 1 514 ? -8.75 13.789 36.469 1 39.09 514 SER A N 1
ATOM 4080 C CA . SER A 1 514 ? -8.977 12.43 36.938 1 39.09 514 SER A CA 1
ATOM 4081 C C . SER A 1 514 ? -10.047 11.719 36.125 1 39.09 514 SER A C 1
ATOM 4083 O O . SER A 1 514 ? -11.227 12.062 36.188 1 39.09 514 SER A O 1
ATOM 4085 N N . LEU A 1 515 ? -9.836 11.422 34.906 1 39.09 515 LEU A N 1
ATOM 4086 C CA . LEU A 1 515 ? -10.711 10.672 34.031 1 39.09 515 LEU A CA 1
ATOM 4087 C C . LEU A 1 515 ? -11.336 9.484 34.75 1 39.09 515 LEU A C 1
ATOM 4089 O O . LEU A 1 515 ? -11.984 8.641 34.125 1 39.09 515 LEU A O 1
ATOM 4093 N N . ASN A 1 516 ? -11.102 9.211 35.969 1 34.56 516 ASN A N 1
ATOM 4094 C CA . ASN A 1 516 ? -11.836 8.117 36.594 1 34.56 516 ASN A CA 1
ATOM 4095 C C . ASN A 1 516 ? -13.344 8.281 36.438 1 34.56 516 ASN A C 1
ATOM 4097 O O . ASN A 1 516 ? -14.117 7.426 36.844 1 34.56 516 ASN A O 1
ATOM 4101 N N . GLN A 1 517 ? -13.914 9.438 36.156 1 31.86 517 GLN A N 1
ATOM 4102 C CA . GLN A 1 517 ? -15.359 9.586 36.312 1 31.86 517 GLN A CA 1
ATOM 4103 C C . GLN A 1 517 ? -16.094 9.109 35.062 1 31.86 517 GLN A C 1
ATOM 4105 O O . GLN A 1 517 ? -17.312 8.922 35.094 1 31.86 517 GLN A O 1
ATOM 4110 N N . TYR A 1 518 ? -15.703 9.359 33.812 1 29.64 518 TYR A N 1
ATOM 4111 C CA . TYR A 1 518 ? -16.656 9.047 32.75 1 29.64 518 TYR A CA 1
ATOM 4112 C C . TYR A 1 518 ? -16.594 7.574 32.375 1 29.64 518 TYR A C 1
ATOM 4114 O O . TYR A 1 518 ? -17.125 7.164 31.344 1 29.64 518 TYR A O 1
ATOM 4122 N N . THR A 1 519 ? -15.773 6.766 33 1 29.03 519 THR A N 1
ATOM 4123 C CA . THR A 1 519 ? -15.914 5.34 32.719 1 29.03 519 THR A CA 1
ATOM 4124 C C . THR A 1 519 ? -17.109 4.766 33.469 1 29.03 519 THR A C 1
ATOM 4126 O O . THR A 1 519 ? -17.328 3.551 33.469 1 29.03 519 THR A O 1
ATOM 4129 N N . GLU A 1 520 ? -17.781 5.59 34.344 1 23.89 520 GLU A N 1
ATOM 4130 C CA . GLU A 1 520 ? -19.031 5 34.812 1 23.89 520 GLU A CA 1
ATOM 4131 C C . GLU A 1 520 ? -20.172 5.23 33.812 1 23.89 520 GLU A C 1
ATOM 4133 O O . GLU A 1 520 ? -20.297 6.32 33.25 1 23.89 520 GLU A O 1
ATOM 4138 N N . MET B 1 1 ? -75.562 -38.344 17.438 1 27.19 1 MET B N 1
ATOM 4139 C CA . MET B 1 1 ? -74.438 -39.062 16.844 1 27.19 1 MET B CA 1
ATOM 4140 C C . MET B 1 1 ? -73.75 -38.25 15.727 1 27.19 1 MET B C 1
ATOM 4142 O O . MET B 1 1 ? -73 -38.812 14.914 1 27.19 1 MET B O 1
ATOM 4146 N N . PHE B 1 2 ? -74.188 -37.031 15.57 1 28.73 2 PHE B N 1
ATOM 4147 C CA . PHE B 1 2 ? -73.625 -36.062 14.664 1 28.73 2 PHE B CA 1
ATOM 4148 C C . PHE B 1 2 ? -72.125 -35.875 14.945 1 28.73 2 PHE B C 1
ATOM 4150 O O . PHE B 1 2 ? -71.75 -35.312 15.984 1 28.73 2 PHE B O 1
ATOM 4157 N N . ALA B 1 3 ? -71.375 -36.969 14.641 1 27.61 3 ALA B N 1
ATOM 4158 C CA . ALA B 1 3 ? -69.875 -37.062 14.648 1 27.61 3 ALA B CA 1
ATOM 4159 C C . ALA B 1 3 ? -69.25 -35.906 13.859 1 27.61 3 ALA B C 1
ATOM 4161 O O . ALA B 1 3 ? -69.562 -35.719 12.68 1 27.61 3 ALA B O 1
ATOM 4162 N N . LEU B 1 4 ? -69 -34.812 14.586 1 30.25 4 LEU B N 1
ATOM 4163 C CA . LEU B 1 4 ? -68.188 -33.656 14.211 1 30.25 4 LEU B CA 1
ATOM 4164 C C . LEU B 1 4 ? -66.938 -34.125 13.508 1 30.25 4 LEU B C 1
ATOM 4166 O O . LEU B 1 4 ? -66.125 -34.844 14.094 1 30.25 4 LEU B O 1
ATOM 4170 N N . THR B 1 5 ? -67.062 -34.5 12.25 1 34.28 5 THR B N 1
ATOM 4171 C CA . THR B 1 5 ? -65.875 -34.719 11.391 1 34.28 5 THR B CA 1
ATOM 4172 C C . THR B 1 5 ? -64.875 -33.562 11.508 1 34.28 5 THR B C 1
ATOM 4174 O O . THR B 1 5 ? -65.188 -32.438 11.125 1 34.28 5 THR B O 1
ATOM 4177 N N . LEU B 1 6 ? -64.188 -33.469 12.633 1 35 6 LEU B N 1
ATOM 4178 C CA . LEU B 1 6 ? -63.031 -32.594 12.75 1 35 6 LEU B CA 1
ATOM 4179 C C . LEU B 1 6 ? -62.094 -32.781 11.562 1 35 6 LEU B C 1
ATOM 4181 O O . LEU B 1 6 ? -61.562 -33.875 11.352 1 35 6 LEU B O 1
ATOM 4185 N N . LEU B 1 7 ? -62.406 -32.125 10.445 1 35.69 7 LEU B N 1
ATOM 4186 C CA . LEU B 1 7 ? -61.438 -32 9.375 1 35.69 7 LEU B CA 1
ATOM 4187 C C . LEU B 1 7 ? -60.094 -31.578 9.922 1 35.69 7 LEU B C 1
ATOM 4189 O O . LEU B 1 7 ? -59.969 -30.484 10.477 1 35.69 7 LEU B O 1
ATOM 4193 N N . TYR B 1 8 ? -59.312 -32.5 10.461 1 34.91 8 TYR B N 1
ATOM 4194 C CA . TYR B 1 8 ? -57.906 -32.312 10.688 1 34.91 8 TYR B CA 1
ATOM 4195 C C . TYR B 1 8 ? -57.219 -31.734 9.453 1 34.91 8 TYR B C 1
ATOM 4197 O O . TYR B 1 8 ? -57.125 -32.406 8.414 1 34.91 8 TYR B O 1
ATOM 4205 N N . PHE B 1 9 ? -57.531 -30.484 9.133 1 37.22 9 PHE B N 1
ATOM 4206 C CA . PHE B 1 9 ? -56.562 -29.828 8.234 1 37.22 9 PHE B CA 1
ATOM 4207 C C . PHE B 1 9 ? -55.156 -30.016 8.734 1 37.22 9 PHE B C 1
ATOM 4209 O O . PHE B 1 9 ? -54.75 -29.453 9.758 1 37.22 9 PHE B O 1
ATOM 4216 N N . THR B 1 10 ? -54.656 -31.266 8.656 1 35.78 10 THR B N 1
ATOM 4217 C CA . THR B 1 10 ? -53.188 -31.375 8.734 1 35.78 10 THR B CA 1
ATOM 4218 C C . THR B 1 10 ? -52.531 -30.328 7.84 1 35.78 10 THR B C 1
ATOM 4220 O O . THR B 1 10 ? -52.688 -30.344 6.621 1 35.78 10 THR B O 1
ATOM 4223 N N . LEU B 1 11 ? -52.469 -29.094 8.289 1 38.19 11 LEU B N 1
ATOM 4224 C CA . LEU B 1 11 ? -51.469 -28.219 7.715 1 38.19 11 LEU B CA 1
ATOM 4225 C C . LEU B 1 11 ? -50.156 -28.984 7.473 1 38.19 11 LEU B C 1
ATOM 4227 O O . LEU B 1 11 ? -49.469 -29.375 8.422 1 38.19 11 LEU B O 1
ATOM 4231 N N . TRP B 1 12 ? -50.188 -29.891 6.477 1 35.53 12 TRP B N 1
ATOM 4232 C CA . TRP B 1 12 ? -48.906 -30.281 5.941 1 35.53 12 TRP B CA 1
ATOM 4233 C C . TRP B 1 12 ? -48 -29.062 5.738 1 35.53 12 TRP B C 1
ATOM 4235 O O . TRP B 1 12 ? -48.219 -28.266 4.828 1 35.53 12 TRP B O 1
ATOM 4245 N N . LEU B 1 13 ? -47.625 -28.422 6.812 1 36.84 13 LEU B N 1
ATOM 4246 C CA . LEU B 1 13 ? -46.375 -27.688 6.609 1 36.84 13 LEU B CA 1
ATOM 4247 C C . LEU B 1 13 ? -45.438 -28.453 5.652 1 36.84 13 LEU B C 1
ATOM 4249 O O . LEU B 1 13 ? -44.938 -29.516 5.992 1 36.84 13 LEU B O 1
ATOM 4253 N N . GLN B 1 14 ? -45.812 -28.438 4.434 1 34.22 14 GLN B N 1
ATOM 4254 C CA . GLN B 1 14 ? -44.75 -28.781 3.477 1 34.22 14 GLN B CA 1
ATOM 4255 C C . GLN B 1 14 ? -43.406 -28.25 3.926 1 34.22 14 GLN B C 1
ATOM 4257 O O . GLN B 1 14 ? -43.219 -27.031 3.988 1 34.22 14 GLN B O 1
ATOM 4262 N N . VAL B 1 15 ? -42.812 -28.875 4.867 1 38.22 15 VAL B N 1
ATOM 4263 C CA . VAL B 1 15 ? -41.344 -28.734 4.824 1 38.22 15 VAL B CA 1
ATOM 4264 C C . VAL B 1 15 ? -40.875 -28.719 3.371 1 38.22 15 VAL B C 1
ATOM 4266 O O . VAL B 1 15 ? -40.906 -29.734 2.689 1 38.22 15 VAL B O 1
ATOM 4269 N N . ILE B 1 16 ? -41.375 -27.766 2.652 1 37.84 16 ILE B N 1
ATOM 4270 C CA . ILE B 1 16 ? -40.5 -27.578 1.503 1 37.84 16 ILE B CA 1
ATOM 4271 C C . ILE B 1 16 ? -39.062 -27.859 1.902 1 37.84 16 ILE B C 1
ATOM 4273 O O . ILE B 1 16 ? -38.469 -27.125 2.709 1 37.84 16 ILE B O 1
ATOM 4277 N N . CYS B 1 17 ? -38.781 -29.109 2.135 1 36.06 17 CYS B N 1
ATOM 4278 C CA . CYS B 1 17 ? -37.375 -29.375 2.006 1 36.06 17 CYS B CA 1
ATOM 4279 C C . CYS B 1 17 ? -36.688 -28.406 1.046 1 36.06 17 CYS B C 1
ATOM 4281 O O . CYS B 1 17 ? -36.938 -28.453 -0.163 1 36.06 17 CYS B O 1
ATOM 4283 N N . GLU B 1 18 ? -36.844 -27.141 1.339 1 39.72 18 GLU B N 1
ATOM 4284 C CA . GLU B 1 18 ? -35.875 -26.359 0.548 1 39.72 18 GLU B CA 1
ATOM 4285 C C . GLU B 1 18 ? -34.719 -27.203 0.094 1 39.72 18 GLU B C 1
ATOM 4287 O O . GLU B 1 18 ? -34 -27.781 0.92 1 39.72 18 GLU B O 1
ATOM 4292 N N . VAL B 1 19 ? -34.812 -27.859 -0.88 1 44.09 19 VAL B N 1
ATOM 4293 C CA . VAL B 1 19 ? -33.75 -28.609 -1.553 1 44.09 19 VAL B CA 1
ATOM 4294 C C . VAL B 1 19 ? -32.406 -28.297 -0.904 1 44.09 19 VAL B C 1
ATOM 4296 O O . VAL B 1 19 ? -32.312 -27.406 -0.061 1 44.09 19 VAL B O 1
ATOM 4299 N N . GLY B 1 20 ? -31.172 -28.266 -1.912 1 48.44 20 GLY B N 1
ATOM 4300 C CA . GLY B 1 20 ? -29.781 -28.594 -2.145 1 48.44 20 GLY B CA 1
ATOM 4301 C C . GLY B 1 20 ? -28.812 -27.703 -1.406 1 48.44 20 GLY B C 1
ATOM 4302 O O . GLY B 1 20 ? -27.656 -27.562 -1.802 1 48.44 20 GLY B O 1
ATOM 4303 N N . CYS B 1 21 ? -29.266 -26.875 -0.707 1 65.06 21 CYS B N 1
ATOM 4304 C CA . CYS B 1 21 ? -28.188 -26.031 -0.174 1 65.06 21 CYS B CA 1
ATOM 4305 C C . CYS B 1 21 ? -27.359 -26.781 0.857 1 65.06 21 CYS B C 1
ATOM 4307 O O . CYS B 1 21 ? -27.875 -27.172 1.907 1 65.06 21 CYS B O 1
ATOM 4309 N N . ARG B 1 22 ? -26.25 -27.391 0.486 1 79.94 22 ARG B N 1
ATOM 4310 C CA . ARG B 1 22 ? -25.281 -28.047 1.358 1 79.94 22 ARG B CA 1
ATOM 4311 C C . ARG B 1 22 ? -24.844 -27.125 2.488 1 79.94 22 ARG B C 1
ATOM 4313 O O . ARG B 1 22 ? -24.766 -25.906 2.305 1 79.94 22 ARG B O 1
ATOM 4320 N N . ASP B 1 23 ? -24.766 -27.812 3.703 1 88.44 23 ASP B N 1
ATOM 4321 C CA . ASP B 1 23 ? -24.234 -27.062 4.844 1 88.44 23 ASP B CA 1
ATOM 4322 C C . ASP B 1 23 ? -22.891 -26.406 4.508 1 88.44 23 ASP B C 1
ATOM 4324 O O . ASP B 1 23 ? -22.062 -27 3.811 1 88.44 23 ASP B O 1
ATOM 4328 N N . PRO B 1 24 ? -22.703 -25.281 4.988 1 86.38 24 PRO B N 1
ATOM 4329 C CA . PRO B 1 24 ? -21.5 -24.516 4.629 1 86.38 24 PRO B CA 1
ATOM 4330 C C . PRO B 1 24 ? -20.219 -25.281 4.926 1 86.38 24 PRO B C 1
ATOM 4332 O O . PRO B 1 24 ? -19.219 -25.109 4.215 1 86.38 24 PRO B O 1
ATOM 4335 N N . LEU B 1 25 ? -20.266 -26.172 5.945 1 88.81 25 LEU B N 1
ATOM 4336 C CA . LEU B 1 25 ? -19.016 -26.781 6.352 1 88.81 25 LEU B CA 1
ATOM 4337 C C . LEU B 1 25 ? -18.969 -28.25 5.965 1 88.81 25 LEU B C 1
ATOM 4339 O O . LEU B 1 25 ? -17.969 -28.922 6.199 1 88.81 25 LEU B O 1
ATOM 4343 N N . ASP B 1 26 ? -19.969 -28.734 5.387 1 90.25 26 ASP B N 1
ATOM 4344 C CA . ASP B 1 26 ? -20 -30.125 4.91 1 90.25 26 ASP B CA 1
ATOM 4345 C C . ASP B 1 26 ? -19.328 -30.234 3.541 1 90.25 26 ASP B C 1
ATOM 4347 O O . ASP B 1 26 ? -19.984 -30.047 2.512 1 90.25 26 ASP B O 1
ATOM 4351 N N . GLN B 1 27 ? -18.094 -30.641 3.545 1 94.94 27 GLN B N 1
ATOM 4352 C CA . GLN B 1 27 ? -17.297 -30.766 2.33 1 94.94 27 GLN B CA 1
ATOM 4353 C C . GLN B 1 27 ? -17.531 -29.578 1.394 1 94.94 27 GLN B C 1
ATOM 4355 O O . GLN B 1 27 ? -18.016 -29.75 0.271 1 94.94 27 GLN B O 1
ATOM 4360 N N . PRO B 1 28 ? -17.172 -28.406 1.855 1 98.25 28 PRO B N 1
ATOM 4361 C CA . PRO B 1 28 ? -17.406 -27.203 1.047 1 98.25 28 PRO B CA 1
ATOM 4362 C C . PRO B 1 28 ? -16.672 -27.25 -0.295 1 98.25 28 PRO B C 1
ATOM 4364 O O . PRO B 1 28 ? -15.656 -27.922 -0.425 1 98.25 28 PRO B O 1
ATOM 4367 N N . ASN B 1 29 ? -17.328 -26.578 -1.303 1 98.75 29 ASN B N 1
ATOM 4368 C CA . ASN B 1 29 ? -16.578 -26.344 -2.529 1 98.75 29 ASN B CA 1
ATOM 4369 C C . ASN B 1 29 ? -15.352 -25.469 -2.275 1 98.75 29 ASN B C 1
ATOM 4371 O O . ASN B 1 29 ? -15.336 -24.656 -1.344 1 98.75 29 ASN B O 1
ATOM 4375 N N . ILE B 1 30 ? -14.352 -25.719 -3.062 1 98.88 30 ILE B N 1
ATOM 4376 C CA . ILE B 1 30 ? -13.125 -24.922 -2.969 1 98.88 30 ILE B CA 1
ATOM 4377 C C . ILE B 1 30 ? -12.719 -24.438 -4.355 1 98.88 30 ILE B C 1
ATOM 4379 O O . ILE B 1 30 ? -12.594 -25.234 -5.289 1 98.88 30 ILE B O 1
ATOM 4383 N N . VAL B 1 31 ? -12.602 -23.125 -4.473 1 98.94 31 VAL B N 1
ATOM 4384 C CA . VAL B 1 31 ? -12.039 -22.516 -5.672 1 98.94 31 VAL B CA 1
ATOM 4385 C C . VAL B 1 31 ? -10.734 -21.797 -5.32 1 98.94 31 VAL B C 1
ATOM 4387 O O . VAL B 1 31 ? -10.727 -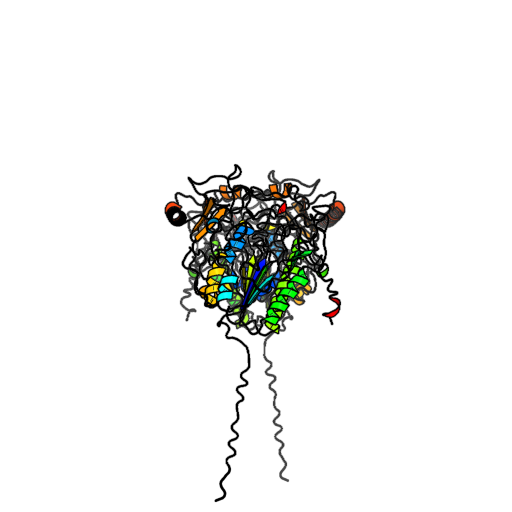20.875 -4.504 1 98.94 31 VAL B O 1
ATOM 4390 N N . LEU B 1 32 ? -9.664 -22.281 -5.863 1 98.94 32 LEU B N 1
ATOM 4391 C CA . LEU B 1 32 ? -8.359 -21.656 -5.719 1 98.94 32 LEU B CA 1
ATOM 4392 C C . LEU B 1 32 ? -7.988 -20.875 -6.977 1 98.94 32 LEU B C 1
ATOM 4394 O O . LEU B 1 32 ? -7.926 -21.438 -8.07 1 98.94 32 LEU B O 1
ATOM 4398 N N . ILE B 1 33 ? -7.84 -19.594 -6.852 1 98.94 33 ILE B N 1
ATOM 4399 C CA . ILE B 1 33 ? -7.438 -18.719 -7.949 1 98.94 33 ILE B CA 1
ATOM 4400 C C . ILE B 1 33 ? -6.004 -18.25 -7.734 1 98.94 33 ILE B C 1
ATOM 4402 O O . ILE B 1 33 ? -5.688 -17.656 -6.703 1 98.94 33 ILE B O 1
ATOM 4406 N N . VAL B 1 34 ? -5.129 -18.484 -8.711 1 98.81 34 VAL B N 1
ATOM 4407 C CA . VAL B 1 34 ? -3.709 -18.188 -8.555 1 98.81 34 VAL B CA 1
ATOM 4408 C C . VAL B 1 34 ? -3.264 -17.203 -9.641 1 98.81 34 VAL B C 1
ATOM 4410 O O . VAL B 1 34 ? -3.348 -17.516 -10.836 1 98.81 34 VAL B O 1
ATOM 4413 N N . ALA B 1 35 ? -2.85 -16.047 -9.203 1 98.56 35 ALA B N 1
ATOM 4414 C CA . ALA B 1 35 ? -2.211 -15.102 -10.125 1 98.56 35 ALA B CA 1
ATOM 4415 C C . ALA B 1 35 ? -0.767 -15.508 -10.406 1 98.56 35 ALA B C 1
ATOM 4417 O O . ALA B 1 35 ? -0.12 -16.141 -9.57 1 98.56 35 ALA B O 1
ATOM 4418 N N . ASP B 1 36 ? -0.32 -15.164 -11.547 1 97.31 36 ASP B N 1
ATOM 4419 C CA . ASP B 1 36 ? 1.042 -15.477 -11.977 1 97.31 36 ASP B CA 1
ATOM 4420 C C . ASP B 1 36 ? 1.942 -14.25 -11.867 1 97.31 36 ASP B C 1
ATOM 4422 O O . ASP B 1 36 ? 1.848 -13.328 -12.688 1 97.31 36 ASP B O 1
ATOM 4426 N N . ASP B 1 37 ? 2.822 -14.188 -10.914 1 97.12 37 ASP B N 1
ATOM 4427 C CA . ASP B 1 37 ? 3.834 -13.141 -10.773 1 97.12 37 ASP B CA 1
ATOM 4428 C C . ASP B 1 37 ? 3.211 -11.836 -10.297 1 97.12 37 ASP B C 1
ATOM 4430 O O . ASP B 1 37 ? 3.717 -10.75 -10.602 1 97.12 37 ASP B O 1
ATOM 4434 N N . MET B 1 38 ? 2.084 -11.906 -9.656 1 98.06 38 MET B N 1
ATOM 4435 C CA . MET B 1 38 ? 1.501 -10.68 -9.133 1 98.06 38 MET B CA 1
ATOM 4436 C C . MET B 1 38 ? 2.223 -10.234 -7.859 1 98.06 38 MET B C 1
ATOM 4438 O O . MET B 1 38 ? 2.457 -11.047 -6.961 1 98.06 38 MET B O 1
ATOM 4442 N N . GLY B 1 39 ? 2.57 -8.961 -7.855 1 97.88 39 GLY B N 1
ATOM 4443 C CA . GLY B 1 39 ? 3.232 -8.438 -6.672 1 97.88 39 GLY B CA 1
ATOM 4444 C C . GLY B 1 39 ? 2.266 -8.07 -5.562 1 97.88 39 GLY B C 1
ATOM 4445 O O . GLY B 1 39 ? 1.085 -7.816 -5.816 1 97.88 39 GLY B O 1
ATOM 4446 N N . TYR B 1 40 ? 2.789 -8.008 -4.32 1 98 40 TYR B N 1
ATOM 4447 C CA . TYR B 1 40 ? 1.995 -7.652 -3.15 1 98 40 TYR B CA 1
ATOM 4448 C C . TYR B 1 40 ? 1.262 -6.332 -3.369 1 98 40 TYR B C 1
ATOM 4450 O O . TYR B 1 40 ? 0.088 -6.203 -3.014 1 98 40 TYR B O 1
ATOM 4458 N N . GLY B 1 41 ? 1.933 -5.355 -3.965 1 96.94 41 GLY B N 1
ATOM 4459 C CA . GLY B 1 41 ? 1.437 -3.992 -4.055 1 96.94 41 GLY B CA 1
ATOM 4460 C C . GLY B 1 41 ? 0.664 -3.723 -5.332 1 96.94 41 GLY B C 1
ATOM 4461 O O . GLY B 1 41 ? 0.456 -2.566 -5.707 1 96.94 41 GLY B O 1
ATOM 4462 N N . ASP B 1 42 ? 0.215 -4.707 -6.043 1 98 42 ASP B N 1
ATOM 4463 C CA . ASP B 1 42 ? -0.367 -4.492 -7.363 1 98 42 ASP B CA 1
ATOM 4464 C C . ASP B 1 42 ? -1.844 -4.117 -7.258 1 98 42 ASP B C 1
ATOM 4466 O O . ASP B 1 42 ? -2.383 -3.441 -8.141 1 98 42 ASP B O 1
ATOM 4470 N N . LEU B 1 43 ? -2.512 -4.512 -6.223 1 98.06 43 LEU B N 1
ATOM 4471 C CA . LEU B 1 43 ? -3.943 -4.273 -6.07 1 98.06 43 LEU B CA 1
ATOM 4472 C C . LEU B 1 43 ? -4.199 -2.949 -5.355 1 98.06 43 LEU B C 1
ATOM 4474 O O . LEU B 1 43 ? -3.436 -2.561 -4.469 1 98.06 43 LEU B O 1
ATOM 4478 N N . SER B 1 44 ? -5.328 -2.369 -5.715 1 96.5 44 SER B N 1
ATOM 4479 C CA . SER B 1 44 ? -5.746 -1.156 -5.02 1 96.5 44 SER B CA 1
ATOM 4480 C C . SER B 1 44 ? -5.883 -1.398 -3.52 1 96.5 44 SER B C 1
ATOM 4482 O O . SER B 1 44 ? -5.43 -0.588 -2.709 1 96.5 44 SER B O 1
ATOM 4484 N N . SER B 1 45 ? -6.414 -2.482 -3.119 1 96.31 45 SER B N 1
ATOM 4485 C CA . SER B 1 45 ? -6.664 -2.824 -1.725 1 96.31 45 SER B CA 1
ATOM 4486 C C . SER B 1 45 ? -5.371 -3.174 -0.998 1 96.31 45 SER B C 1
ATOM 4488 O O . SER B 1 45 ? -5.348 -3.258 0.232 1 96.31 45 SER B O 1
ATOM 4490 N N . PHE B 1 46 ? -4.309 -3.383 -1.701 1 97.5 46 PHE B N 1
ATOM 4491 C CA . PHE B 1 46 ? -2.998 -3.639 -1.118 1 97.5 46 PHE B CA 1
ATOM 4492 C C . PHE B 1 46 ? -2.08 -2.436 -1.298 1 97.5 46 PHE B C 1
ATOM 4494 O O . PHE B 1 46 ? -0.882 -2.516 -1.022 1 97.5 46 PHE B O 1
ATOM 4501 N N . GLY B 1 47 ? -2.646 -1.372 -1.803 1 94.75 47 GLY B N 1
ATOM 4502 C CA . GLY B 1 47 ? -1.951 -0.104 -1.648 1 94.75 47 GLY B CA 1
ATOM 4503 C C . GLY B 1 47 ? -1.498 0.493 -2.969 1 94.75 47 GLY B C 1
ATOM 4504 O O . GLY B 1 47 ? -0.877 1.558 -2.994 1 94.75 47 GLY B O 1
ATOM 4505 N N . HIS B 1 48 ? -1.779 -0.195 -4.113 1 97.25 48 HIS B N 1
ATOM 4506 C CA . HIS B 1 48 ? -1.348 0.433 -5.359 1 97.25 48 HIS B CA 1
ATOM 4507 C C . HIS B 1 48 ? -2.037 1.777 -5.562 1 97.25 48 HIS B C 1
ATOM 4509 O O . HIS B 1 48 ? -3.264 1.872 -5.473 1 97.25 48 HIS B O 1
ATOM 4515 N N . PRO B 1 49 ? -1.334 2.764 -5.969 1 96.31 49 PRO B N 1
ATOM 4516 C CA . PRO B 1 49 ? -1.924 4.105 -5.977 1 96.31 49 PRO B CA 1
ATOM 4517 C C . PRO B 1 49 ? -2.754 4.375 -7.23 1 96.31 49 PRO B C 1
ATOM 4519 O O . PRO B 1 49 ? -3.615 5.258 -7.223 1 96.31 49 PRO B O 1
ATOM 4522 N N . THR B 1 50 ? -2.541 3.578 -8.344 1 96.44 50 THR B N 1
ATOM 4523 C CA . THR B 1 50 ? -3.193 3.99 -9.578 1 96.44 50 THR B CA 1
ATOM 4524 C C . THR B 1 50 ? -3.939 2.82 -10.211 1 96.44 50 THR B C 1
ATOM 4526 O O . THR B 1 50 ? -4.605 2.984 -11.242 1 96.44 50 THR B O 1
ATOM 4529 N N . GLN B 1 51 ? -3.814 1.611 -9.703 1 97.56 51 GLN B N 1
ATOM 4530 C CA . GLN B 1 51 ? -4.625 0.506 -10.195 1 97.56 51 GLN B CA 1
ATOM 4531 C C . GLN B 1 51 ? -6.094 0.692 -9.828 1 97.56 51 GLN B C 1
ATOM 4533 O O . GLN B 1 51 ? -6.418 0.979 -8.68 1 97.56 51 GLN B O 1
ATOM 4538 N N . GLU B 1 52 ? -7.008 0.508 -10.781 1 96.75 52 GLU B N 1
ATOM 4539 C CA . GLU B 1 52 ? -8.445 0.619 -10.523 1 96.75 52 GLU B CA 1
ATOM 4540 C C . GLU B 1 52 ? -8.938 -0.512 -9.625 1 96.75 52 GLU B C 1
ATOM 4542 O O . GLU B 1 52 ? -8.508 -1.659 -9.773 1 96.75 52 GLU B O 1
ATOM 4547 N N . PRO B 1 53 ? -9.781 -0.167 -8.625 1 96.5 53 PRO B N 1
ATOM 4548 C CA . PRO B 1 53 ? -10.375 -1.257 -7.852 1 96.5 53 PRO B CA 1
ATOM 4549 C C . PRO B 1 53 ? -11.336 -2.115 -8.68 1 96.5 53 PRO B C 1
ATOM 4551 O O . PRO B 1 53 ? -12.016 -1.602 -9.57 1 96.5 53 PRO B O 1
ATOM 4554 N N . GLY B 1 54 ? -11.43 -3.389 -8.453 1 97.25 54 GLY B N 1
ATOM 4555 C CA . GLY B 1 54 ? -12.312 -4.328 -9.125 1 97.25 54 GLY B CA 1
ATOM 4556 C C . GLY B 1 54 ? -12.82 -5.426 -8.219 1 97.25 54 GLY B C 1
ATOM 4557 O O . GLY B 1 54 ? -12.938 -5.23 -7.004 1 97.25 54 GLY B O 1
ATOM 4558 N N . ALA B 1 55 ? -13.156 -6.5 -8.82 1 98.38 55 ALA B N 1
ATOM 4559 C CA . ALA B 1 55 ? -13.797 -7.594 -8.094 1 98.38 55 ALA B CA 1
ATOM 4560 C C . ALA B 1 55 ? -12.867 -8.188 -7.047 1 98.38 55 ALA B C 1
ATOM 4562 O O . ALA B 1 55 ? -13.312 -8.625 -5.984 1 98.38 55 ALA B O 1
ATOM 4563 N N . ILE B 1 56 ? -11.57 -8.195 -7.332 1 98.69 56 ILE B N 1
ATOM 4564 C CA . ILE B 1 56 ? -10.625 -8.727 -6.352 1 98.69 56 ILE B CA 1
ATOM 4565 C C . ILE B 1 56 ? -10.617 -7.832 -5.109 1 98.69 56 ILE B C 1
ATOM 4567 O O . ILE B 1 56 ? -10.594 -8.328 -3.982 1 98.69 56 ILE B O 1
ATOM 4571 N N . ASP B 1 57 ? -10.633 -6.527 -5.32 1 97.5 57 ASP B N 1
ATOM 4572 C CA . ASP B 1 57 ? -10.695 -5.59 -4.199 1 97.5 57 ASP B CA 1
ATOM 4573 C C . ASP B 1 57 ? -12.008 -5.742 -3.434 1 97.5 57 ASP B C 1
ATOM 4575 O O . ASP B 1 57 ? -12.039 -5.598 -2.211 1 97.5 57 ASP B O 1
ATOM 4579 N N . ARG B 1 58 ? -13.07 -6.023 -4.098 1 96.38 58 ARG B N 1
ATOM 4580 C CA . ARG B 1 58 ? -14.344 -6.289 -3.445 1 96.38 58 ARG B CA 1
ATOM 4581 C C . ARG B 1 58 ? -14.266 -7.531 -2.566 1 96.38 58 ARG B C 1
ATOM 4583 O O . ARG B 1 58 ? -14.883 -7.59 -1.504 1 96.38 58 ARG B O 1
ATOM 4590 N N . MET B 1 59 ? -13.508 -8.523 -3.01 1 97.5 59 MET B N 1
ATOM 4591 C CA . MET B 1 59 ? -13.289 -9.727 -2.205 1 97.5 59 MET B CA 1
ATOM 4592 C C . MET B 1 59 ? -12.68 -9.367 -0.85 1 97.5 59 MET B C 1
ATOM 4594 O O . MET B 1 59 ? -13 -9.992 0.161 1 97.5 59 MET B O 1
ATOM 4598 N N . VAL B 1 60 ? -11.836 -8.367 -0.842 1 96.75 60 VAL B N 1
ATOM 4599 C CA . VAL B 1 60 ? -11.195 -7.93 0.394 1 96.75 60 VAL B CA 1
ATOM 4600 C C . VAL B 1 60 ? -12.242 -7.363 1.347 1 96.75 60 VAL B C 1
ATOM 4602 O O . VAL B 1 60 ? -12.25 -7.684 2.537 1 96.75 60 VAL B O 1
ATOM 4605 N N . VAL B 1 61 ? -13.164 -6.574 0.812 1 94.5 61 VAL B N 1
ATOM 4606 C CA . VAL B 1 61 ? -14.203 -5.918 1.603 1 94.5 61 VAL B CA 1
ATOM 4607 C C . VAL B 1 61 ? -15.172 -6.961 2.152 1 94.5 61 VAL B C 1
ATOM 4609 O O . VAL B 1 61 ? -15.664 -6.836 3.277 1 94.5 61 VAL B O 1
ATOM 4612 N N . GLU B 1 62 ? -15.359 -8.047 1.389 1 96.69 62 GLU B N 1
ATOM 4613 C CA . GLU B 1 62 ? -16.391 -9.023 1.72 1 96.69 62 GLU B CA 1
ATOM 4614 C C . GLU B 1 62 ? -15.789 -10.227 2.441 1 96.69 62 GLU B C 1
ATOM 4616 O O . GLU B 1 62 ? -16.516 -11.094 2.922 1 96.69 62 GLU B O 1
ATOM 4621 N N . GLY B 1 63 ? -14.484 -10.289 2.479 1 97.88 63 GLY B N 1
ATOM 4622 C CA . GLY B 1 63 ? -13.828 -11.469 3.018 1 97.88 63 GLY B CA 1
ATOM 4623 C C . GLY B 1 63 ? -12.664 -11.141 3.936 1 97.88 63 GLY B C 1
ATOM 4624 O O . GLY B 1 63 ? -12.758 -10.219 4.75 1 97.88 63 GLY B O 1
ATOM 4625 N N . MET B 1 64 ? -11.633 -11.969 3.889 1 98.25 64 MET B N 1
ATOM 4626 C CA . MET B 1 64 ? -10.461 -11.844 4.75 1 98.25 64 MET B CA 1
ATOM 4627 C C . MET B 1 64 ? -9.203 -11.586 3.93 1 98.25 64 MET B C 1
ATOM 4629 O O . MET B 1 64 ? -8.891 -12.352 3.016 1 98.25 64 MET B O 1
ATOM 4633 N N . LYS B 1 65 ? -8.539 -10.469 4.246 1 98.12 65 LYS B N 1
ATOM 4634 C CA . LYS B 1 65 ? -7.27 -10.094 3.639 1 98.12 65 LYS B CA 1
ATOM 4635 C C . LYS B 1 65 ? -6.094 -10.625 4.453 1 98.12 65 LYS B C 1
ATOM 4637 O O . LYS B 1 65 ? -6.066 -10.484 5.676 1 98.12 65 LYS B O 1
ATOM 4642 N N . PHE B 1 66 ? -5.129 -11.289 3.814 1 98.56 66 PHE B N 1
ATOM 4643 C CA . PHE B 1 66 ? -3.91 -11.742 4.469 1 98.56 66 PHE B CA 1
ATOM 4644 C C . PHE B 1 66 ? -2.729 -10.859 4.082 1 98.56 66 PHE B C 1
ATOM 4646 O O . PHE B 1 66 ? -2.449 -10.672 2.896 1 98.56 66 PHE B O 1
ATOM 4653 N N . THR B 1 67 ? -1.97 -10.359 5.09 1 97.88 67 THR B N 1
ATOM 4654 C CA . THR B 1 67 ? -0.888 -9.438 4.77 1 97.88 67 THR B CA 1
ATOM 4655 C C . THR B 1 67 ? 0.47 -10.102 4.977 1 97.88 67 THR B C 1
ATOM 4657 O O . THR B 1 67 ? 1.505 -9.539 4.613 1 97.88 67 THR B O 1
ATOM 4660 N N . GLN B 1 68 ? 0.487 -11.266 5.598 1 98.12 68 GLN B N 1
ATOM 4661 C CA . GLN B 1 68 ? 1.725 -12.016 5.785 1 98.12 68 GLN B CA 1
ATOM 4662 C C . GLN B 1 68 ? 1.6 -13.43 5.223 1 98.12 68 GLN B C 1
ATOM 4664 O O . GLN B 1 68 ? 1.855 -14.406 5.93 1 98.12 68 GLN B O 1
ATOM 4669 N N . TRP B 1 69 ? 1.247 -13.469 3.951 1 98.75 69 TRP B N 1
ATOM 4670 C CA . TRP B 1 69 ? 1.158 -14.711 3.188 1 98.75 69 TRP B CA 1
ATOM 4671 C C . TRP B 1 69 ? 2.434 -14.953 2.387 1 98.75 69 TRP B C 1
ATOM 4673 O O . TRP B 1 69 ? 2.855 -14.094 1.608 1 98.75 69 TRP B O 1
ATOM 4683 N N . TYR B 1 70 ? 3 -16.141 2.543 1 98.88 70 TYR B N 1
ATOM 4684 C CA . TYR B 1 70 ? 4.316 -16.375 1.962 1 98.88 70 TYR B CA 1
ATOM 4685 C C . TYR B 1 70 ? 4.262 -17.516 0.942 1 98.88 70 TYR B C 1
ATOM 4687 O O . TYR B 1 70 ? 3.725 -18.578 1.224 1 98.88 70 TYR B O 1
ATOM 4695 N N . SER B 1 71 ? 4.828 -17.219 -0.227 1 98.69 71 SER B N 1
ATOM 4696 C CA . SER B 1 71 ? 5.105 -18.281 -1.197 1 98.69 71 SER B CA 1
ATOM 4697 C C . SER B 1 71 ? 6.172 -19.234 -0.679 1 98.69 71 SER B C 1
ATOM 4699 O O . SER B 1 71 ? 7.066 -18.844 0.068 1 98.69 71 SER B O 1
ATOM 4701 N N . PRO B 1 72 ? 6.078 -20.484 -1.103 1 97.94 72 PRO B N 1
ATOM 4702 C CA . PRO B 1 72 ? 7.098 -21.453 -0.682 1 97.94 72 PRO B CA 1
ATOM 4703 C C . PRO B 1 72 ? 8.445 -21.219 -1.368 1 97.94 72 PRO B C 1
ATOM 4705 O O . PRO B 1 72 ? 9.477 -21.672 -0.872 1 97.94 72 PRO B O 1
ATOM 4708 N N . GLU B 1 73 ? 8.414 -20.625 -2.438 1 98.12 73 GLU B N 1
ATOM 4709 C CA . GLU B 1 73 ? 9.586 -20.297 -3.242 1 98.12 73 GLU B CA 1
ATOM 4710 C C . GLU B 1 73 ? 9.305 -19.094 -4.152 1 98.12 73 GLU B C 1
ATOM 4712 O O . GLU B 1 73 ? 8.148 -18.797 -4.461 1 98.12 73 GLU B O 1
ATOM 4717 N N . SER B 1 74 ? 10.414 -18.438 -4.59 1 97.38 74 SER B N 1
ATOM 4718 C CA . SER B 1 74 ? 10.25 -17.219 -5.363 1 97.38 74 SER B CA 1
ATOM 4719 C C . SER B 1 74 ? 10.25 -17.5 -6.859 1 97.38 74 SER B C 1
ATOM 4721 O O . SER B 1 74 ? 10.461 -16.594 -7.668 1 97.38 74 SER B O 1
ATOM 4723 N N . MET B 1 75 ? 10.047 -18.797 -7.238 1 97.75 75 MET B N 1
ATOM 4724 C CA . MET B 1 75 ? 9.977 -19.188 -8.641 1 97.75 75 MET B CA 1
ATOM 4725 C C . MET B 1 75 ? 8.727 -20.031 -8.906 1 97.75 75 MET B C 1
ATOM 4727 O O . MET B 1 75 ? 8.211 -20.688 -8 1 97.75 75 MET B O 1
ATOM 4731 N N . CYS B 1 76 ? 8.328 -20.125 -10.125 1 98.06 76 CYS B N 1
ATOM 4732 C CA . CYS B 1 76 ? 7.016 -20.625 -10.523 1 98.06 76 CYS B CA 1
ATOM 4733 C C . CYS B 1 76 ? 6.863 -22.094 -10.172 1 98.06 76 CYS B C 1
ATOM 4735 O O . CYS B 1 76 ? 6.059 -22.453 -9.312 1 98.06 76 CYS B O 1
ATOM 4737 N N . SER B 1 77 ? 7.707 -23.016 -10.773 1 98.56 77 SER B N 1
ATOM 4738 C CA . SER B 1 77 ? 7.531 -24.469 -10.641 1 98.56 77 SER B CA 1
ATOM 4739 C C . SER B 1 77 ? 7.637 -24.906 -9.188 1 98.56 77 SER B C 1
ATOM 4741 O O . SER B 1 77 ? 6.758 -25.594 -8.672 1 98.56 77 SER B O 1
ATOM 4743 N N . PRO B 1 78 ? 8.664 -24.438 -8.516 1 98.69 78 PRO B N 1
ATOM 4744 C CA . PRO B 1 78 ? 8.766 -24.891 -7.129 1 98.69 78 PRO B CA 1
ATOM 4745 C C . PRO B 1 78 ? 7.648 -24.344 -6.246 1 98.69 78 PRO B C 1
ATOM 4747 O O . PRO B 1 78 ? 7.148 -25.047 -5.363 1 98.69 78 PRO B O 1
ATOM 4750 N N . SER B 1 79 ? 7.266 -23.109 -6.387 1 98.75 79 SER B N 1
ATOM 4751 C CA . SER B 1 79 ? 6.164 -22.562 -5.605 1 98.75 79 SER B CA 1
ATOM 4752 C C . SER B 1 79 ? 4.867 -23.312 -5.855 1 98.75 79 SER B C 1
ATOM 4754 O O . SER B 1 79 ? 4.172 -23.688 -4.91 1 98.75 79 SER B O 1
ATOM 4756 N N . ARG B 1 80 ? 4.535 -23.594 -7.098 1 98.75 80 ARG B N 1
ATOM 4757 C CA . ARG B 1 80 ? 3.297 -24.266 -7.473 1 98.75 80 ARG B CA 1
ATOM 4758 C C . ARG B 1 80 ? 3.289 -25.703 -6.984 1 98.75 80 ARG B C 1
ATOM 4760 O O . ARG B 1 80 ? 2.275 -26.188 -6.473 1 98.75 80 ARG B O 1
ATOM 4767 N N . GLY B 1 81 ? 4.441 -26.391 -7.191 1 98.81 81 GLY B N 1
ATOM 4768 C CA . GLY B 1 81 ? 4.531 -27.75 -6.688 1 98.81 81 GLY B CA 1
ATOM 4769 C C . GLY B 1 81 ? 4.359 -27.844 -5.184 1 98.81 81 GLY B C 1
ATOM 4770 O O . GLY B 1 81 ? 3.654 -28.719 -4.688 1 98.81 81 GLY B O 1
ATOM 4771 N N . ALA B 1 82 ? 4.973 -26.891 -4.504 1 98.81 82 ALA B N 1
ATOM 4772 C CA . ALA B 1 82 ? 4.883 -26.859 -3.049 1 98.81 82 ALA B CA 1
ATOM 4773 C C . ALA B 1 82 ? 3.463 -26.547 -2.59 1 98.81 82 ALA B C 1
ATOM 4775 O O . ALA B 1 82 ? 2.979 -27.141 -1.614 1 98.81 82 ALA B O 1
ATOM 4776 N N . MET B 1 83 ? 2.824 -25.641 -3.227 1 98.69 83 MET B N 1
ATOM 4777 C CA . MET B 1 83 ? 1.443 -25.281 -2.916 1 98.69 83 MET B CA 1
ATOM 4778 C C . MET B 1 83 ? 0.521 -26.5 -3.064 1 98.69 83 MET B C 1
ATOM 4780 O O . MET B 1 83 ? -0.337 -26.734 -2.213 1 98.69 83 MET B O 1
ATOM 4784 N N . LEU B 1 84 ? 0.71 -27.312 -4.09 1 98.81 84 LEU B N 1
ATOM 4785 C CA . LEU B 1 84 ? -0.186 -28.422 -4.406 1 98.81 84 LEU B CA 1
ATOM 4786 C C . LEU B 1 84 ? 0.1 -29.625 -3.512 1 98.81 84 LEU B C 1
ATOM 4788 O O . LEU B 1 84 ? -0.779 -30.469 -3.287 1 98.81 84 LEU B O 1
ATOM 4792 N N . THR B 1 85 ? 1.337 -29.734 -2.959 1 98.81 85 THR B N 1
ATOM 4793 C CA . THR B 1 85 ? 1.714 -30.938 -2.24 1 98.81 85 THR B CA 1
ATOM 4794 C C . THR B 1 85 ? 1.833 -30.672 -0.743 1 98.81 85 THR B C 1
ATOM 4796 O O . THR B 1 85 ? 1.898 -31.594 0.061 1 98.81 85 THR B O 1
ATOM 4799 N N . GLY B 1 86 ? 1.951 -29.375 -0.359 1 98.75 86 GLY B N 1
ATOM 4800 C CA . GLY B 1 86 ? 2.148 -29 1.033 1 98.75 86 GLY B CA 1
ATOM 4801 C C . GLY B 1 86 ? 3.551 -29.281 1.533 1 98.75 86 GLY B C 1
ATOM 4802 O O . GLY B 1 86 ? 3.785 -29.344 2.742 1 98.75 86 GLY B O 1
ATOM 4803 N N . ARG B 1 87 ? 4.48 -29.531 0.604 1 98.69 87 ARG B N 1
ATOM 4804 C CA . ARG B 1 87 ? 5.84 -29.906 0.973 1 98.69 87 ARG B CA 1
ATOM 4805 C C . ARG B 1 87 ? 6.859 -28.922 0.419 1 98.69 87 ARG B C 1
ATOM 4807 O O . ARG B 1 87 ? 6.684 -28.391 -0.681 1 98.69 87 ARG B O 1
ATOM 4814 N N . LEU B 1 88 ? 7.914 -28.688 1.117 1 98.69 88 LEU B N 1
ATOM 4815 C CA . LEU B 1 88 ? 8.977 -27.797 0.659 1 98.69 88 LEU B CA 1
ATOM 4816 C C . LEU B 1 88 ? 9.523 -28.25 -0.691 1 98.69 88 LEU B C 1
ATOM 4818 O O . LEU B 1 88 ? 9.711 -29.453 -0.917 1 98.69 88 LEU B O 1
ATOM 4822 N N . PRO B 1 89 ? 9.812 -27.297 -1.542 1 98.62 89 PRO B N 1
ATOM 4823 C CA . PRO B 1 89 ? 10.359 -27.656 -2.854 1 98.62 89 PRO B CA 1
ATOM 4824 C C . PRO B 1 89 ? 11.594 -28.547 -2.752 1 98.62 89 PRO B C 1
ATOM 4826 O O . PRO B 1 89 ? 11.75 -29.484 -3.529 1 98.62 89 PRO B O 1
ATOM 4829 N N . VAL B 1 90 ? 12.391 -28.312 -1.789 1 98.25 90 VAL B N 1
ATOM 4830 C CA . VAL B 1 90 ? 13.641 -29.047 -1.625 1 98.25 90 VAL B CA 1
ATOM 4831 C C . VAL B 1 90 ? 13.344 -30.5 -1.248 1 98.25 90 VAL B C 1
ATOM 4833 O O . VAL B 1 90 ? 14.094 -31.406 -1.617 1 98.25 90 VAL B O 1
ATOM 4836 N N . ARG B 1 91 ? 12.258 -30.781 -0.536 1 98 91 ARG B N 1
ATOM 4837 C CA . ARG B 1 91 ? 11.852 -32.125 -0.173 1 98 91 ARG B CA 1
ATOM 4838 C C . ARG B 1 91 ? 11.32 -32.875 -1.386 1 98 91 ARG B C 1
ATOM 4840 O O . ARG B 1 91 ? 11.523 -34.094 -1.508 1 98 91 ARG B O 1
ATOM 4847 N N . VAL B 1 92 ? 10.664 -32.156 -2.279 1 98.25 92 VAL B N 1
ATOM 4848 C CA . VAL B 1 92 ? 10.023 -32.75 -3.443 1 98.25 92 VAL B CA 1
ATOM 4849 C C . VAL B 1 92 ? 11.062 -32.969 -4.547 1 98.25 92 VAL B C 1
ATOM 4851 O O . VAL B 1 92 ? 10.906 -33.875 -5.375 1 98.25 92 VAL B O 1
ATOM 4854 N N . GLY B 1 93 ? 12.102 -32.188 -4.539 1 98.38 93 GLY B N 1
ATOM 4855 C CA . GLY B 1 93 ? 13.117 -32.219 -5.582 1 98.38 93 GLY B CA 1
ATOM 4856 C C . GLY B 1 93 ? 12.961 -31.109 -6.598 1 98.38 93 GLY B C 1
ATOM 4857 O O . GLY B 1 93 ? 13.586 -31.141 -7.66 1 98.38 93 GLY B O 1
ATOM 4858 N N . LEU B 1 94 ? 12.195 -30.141 -6.297 1 98.5 94 LEU B N 1
ATOM 4859 C CA . LEU B 1 94 ? 11.922 -29.031 -7.219 1 98.5 94 LEU B CA 1
ATOM 4860 C C . LEU B 1 94 ? 13.031 -27.984 -7.156 1 98.5 94 LEU B C 1
ATOM 4862 O O . LEU B 1 94 ? 12.773 -26.828 -6.824 1 98.5 94 LEU B O 1
ATOM 4866 N N . TYR B 1 95 ? 14.172 -28.328 -7.43 1 98 95 TYR B N 1
ATOM 4867 C CA . TYR B 1 95 ? 15.367 -27.484 -7.531 1 98 95 TYR B CA 1
ATOM 4868 C C . TYR B 1 95 ? 16.375 -28.094 -8.5 1 98 95 TYR B C 1
ATOM 4870 O O . TYR B 1 95 ? 16.188 -29.219 -8.984 1 98 95 TYR B O 1
ATOM 4878 N N . GLY B 1 96 ? 17.391 -27.391 -8.898 1 95.69 96 GLY B N 1
ATOM 4879 C CA . GLY B 1 96 ? 18.484 -27.828 -9.75 1 95.69 96 GLY B CA 1
ATOM 4880 C C . GLY B 1 96 ? 19.719 -26.953 -9.648 1 95.69 96 GLY B C 1
ATOM 4881 O O . GLY B 1 96 ? 19.672 -25.875 -9.039 1 95.69 96 GLY B O 1
ATOM 4882 N N . PRO B 1 97 ? 20.781 -27.438 -10.234 1 90.44 97 PRO B N 1
ATOM 4883 C CA . PRO B 1 97 ? 22.031 -26.703 -10.133 1 90.44 97 PRO B CA 1
ATOM 4884 C C . PRO B 1 97 ? 22.047 -25.422 -10.977 1 90.44 97 PRO B C 1
ATOM 4886 O O . PRO B 1 97 ? 22.656 -24.438 -10.594 1 90.44 97 PRO B O 1
ATOM 4889 N N . THR B 1 98 ? 21.344 -25.5 -12.109 1 90.69 98 THR B N 1
ATOM 4890 C CA . THR B 1 98 ? 21.406 -24.359 -13.023 1 90.69 98 THR B CA 1
ATOM 4891 C C . THR B 1 98 ? 20.016 -23.797 -13.266 1 90.69 98 THR B C 1
ATOM 4893 O O . THR B 1 98 ? 19.828 -22.578 -13.289 1 90.69 98 THR B O 1
ATOM 4896 N N . GLU B 1 99 ? 19.047 -24.703 -13.398 1 94.31 99 GLU B N 1
ATOM 4897 C CA . GLU B 1 99 ? 17.672 -24.266 -13.664 1 94.31 99 GLU B CA 1
ATOM 4898 C C . GLU B 1 99 ? 16.859 -24.172 -12.383 1 94.31 99 GLU B C 1
ATOM 4900 O O . GLU B 1 99 ? 17.156 -24.875 -11.406 1 94.31 99 GLU B O 1
ATOM 4905 N N . ARG B 1 100 ? 15.883 -23.375 -12.438 1 95.75 100 ARG B N 1
ATOM 4906 C CA . ARG B 1 100 ? 15.102 -23.156 -11.227 1 95.75 100 ARG B CA 1
ATOM 4907 C C . ARG B 1 100 ? 13.625 -23.453 -11.461 1 95.75 100 ARG B C 1
ATOM 4909 O O . ARG B 1 100 ? 12.805 -23.312 -10.555 1 95.75 100 ARG B O 1
ATOM 4916 N N . VAL B 1 101 ? 13.312 -23.812 -12.727 1 97.12 101 VAL B N 1
ATOM 4917 C CA . VAL B 1 101 ? 11.961 -24.219 -13.086 1 97.12 101 VAL B CA 1
ATOM 4918 C C . VAL B 1 101 ? 12.008 -25.344 -14.109 1 97.12 101 VAL B C 1
ATOM 4920 O O . VAL B 1 101 ? 13.062 -25.625 -14.68 1 97.12 101 VAL B O 1
ATOM 4923 N N . PHE B 1 102 ? 10.898 -26.016 -14.328 1 97.12 102 PHE B N 1
ATOM 4924 C CA . PHE B 1 102 ? 10.789 -26.969 -15.422 1 97.12 102 PHE B CA 1
ATOM 4925 C C . PHE B 1 102 ? 10.805 -26.266 -16.766 1 97.12 102 PHE B C 1
ATOM 4927 O O . PHE B 1 102 ? 10.188 -25.203 -16.938 1 97.12 102 PHE B O 1
ATOM 4934 N N . LEU B 1 103 ? 11.516 -26.859 -17.688 1 95.88 103 LEU B N 1
ATOM 4935 C CA . LEU B 1 103 ? 11.539 -26.406 -19.078 1 95.88 103 LEU B CA 1
ATOM 4936 C C . LEU B 1 103 ? 10.852 -27.406 -19.984 1 95.88 103 LEU B C 1
ATOM 4938 O O . LEU B 1 103 ? 10.688 -28.578 -19.625 1 95.88 103 LEU B O 1
ATOM 4942 N N . PRO B 1 104 ? 10.461 -26.953 -21.172 1 95.44 104 PRO B N 1
ATOM 4943 C CA . PRO B 1 104 ? 9.672 -27.812 -22.047 1 95.44 104 PRO B CA 1
ATOM 4944 C C . PRO B 1 104 ? 10.445 -29.062 -22.5 1 95.44 104 PRO B C 1
ATOM 4946 O O . PRO B 1 104 ? 9.836 -30.062 -22.859 1 95.44 104 PRO B O 1
ATOM 4949 N N . ASP B 1 105 ? 11.734 -29 -22.516 1 95.56 105 ASP B N 1
ATOM 4950 C CA . ASP B 1 105 ? 12.531 -30.109 -23.031 1 95.56 105 ASP B CA 1
ATOM 4951 C C . ASP B 1 105 ? 12.961 -31.047 -21.922 1 95.56 105 ASP B C 1
ATOM 4953 O O . ASP B 1 105 ? 13.703 -32 -22.156 1 95.56 105 ASP B O 1
ATOM 4957 N N . MET B 1 106 ? 12.469 -30.812 -20.719 1 95.75 106 MET B N 1
ATOM 4958 C CA . MET B 1 106 ? 12.898 -31.641 -19.594 1 95.75 106 MET B CA 1
ATOM 4959 C C . MET B 1 106 ? 12.047 -32.906 -19.469 1 95.75 106 MET B C 1
ATOM 4961 O O . MET B 1 106 ? 10.836 -32.875 -19.734 1 95.75 106 MET B O 1
ATOM 4965 N N . MET B 1 107 ? 12.633 -33.938 -18.969 1 95.06 107 MET B N 1
ATOM 4966 C CA . MET B 1 107 ? 11.969 -35.25 -18.812 1 95.06 107 MET B CA 1
ATOM 4967 C C . MET B 1 107 ? 11.195 -35.312 -17.5 1 95.06 107 MET B C 1
ATOM 4969 O O . MET B 1 107 ? 10.211 -36.031 -17.391 1 95.06 107 MET B O 1
ATOM 4973 N N . ALA B 1 108 ? 11.641 -34.562 -16.578 1 95.81 108 ALA B N 1
ATOM 4974 C CA . ALA B 1 108 ? 11.07 -34.625 -15.234 1 95.81 108 ALA B CA 1
ATOM 4975 C C . ALA B 1 108 ? 9.836 -33.75 -15.109 1 95.81 108 ALA B C 1
ATOM 4977 O O . ALA B 1 108 ? 9.648 -32.812 -15.898 1 95.81 108 ALA B O 1
ATOM 4978 N N . GLY B 1 109 ? 8.969 -34.031 -14.25 1 97.31 109 GLY B N 1
ATOM 4979 C CA . GLY B 1 109 ? 7.82 -33.281 -13.758 1 97.31 109 GLY B CA 1
ATOM 4980 C C . GLY B 1 109 ? 7.535 -33.531 -12.289 1 97.31 109 GLY B C 1
ATOM 4981 O O . GLY B 1 109 ? 8.344 -34.156 -11.594 1 97.31 109 GLY B O 1
ATOM 4982 N N . LEU B 1 110 ? 6.48 -32.906 -11.852 1 98.38 110 LEU B N 1
ATOM 4983 C CA . LEU B 1 110 ? 6.082 -33.219 -10.484 1 98.38 110 LEU B CA 1
ATOM 4984 C C . LEU B 1 110 ? 6.016 -34.719 -10.273 1 98.38 110 LEU B C 1
ATOM 4986 O O . LEU B 1 110 ? 5.328 -35.438 -11.016 1 98.38 110 LEU B O 1
ATOM 4990 N N . PRO B 1 111 ? 6.723 -35.219 -9.25 1 97.62 111 PRO B N 1
ATOM 4991 C CA . PRO B 1 111 ? 6.758 -36.688 -9.07 1 97.62 111 PRO B CA 1
ATOM 4992 C C . PRO B 1 111 ? 5.375 -37.281 -8.836 1 97.62 111 PRO B C 1
ATOM 4994 O O . PRO B 1 111 ? 4.566 -36.719 -8.094 1 97.62 111 PRO B O 1
ATOM 4997 N N . LYS B 1 112 ? 5.172 -38.438 -9.422 1 95.56 112 LYS B N 1
ATOM 4998 C CA . LYS B 1 112 ? 3.859 -39.062 -9.367 1 95.56 112 LYS B CA 1
ATOM 4999 C C . LYS B 1 112 ? 3.594 -39.656 -7.988 1 95.56 112 LYS B C 1
ATOM 5001 O O . LYS B 1 112 ? 2.445 -39.938 -7.641 1 95.56 112 LYS B O 1
ATOM 5006 N N . ASP B 1 113 ? 4.613 -39.906 -7.281 1 95.31 113 ASP B N 1
ATOM 5007 C CA . ASP B 1 113 ? 4.434 -40.438 -5.941 1 95.31 113 ASP B CA 1
ATOM 5008 C C . ASP B 1 113 ? 4.027 -39.344 -4.953 1 95.31 113 ASP B C 1
ATOM 5010 O O . ASP B 1 113 ? 3.578 -39.656 -3.842 1 95.31 113 ASP B O 1
ATOM 5014 N N . GLU B 1 114 ? 4.203 -38.062 -5.32 1 97.62 114 GLU B N 1
ATOM 5015 C CA . GLU B 1 114 ? 3.635 -37 -4.508 1 97.62 114 GLU B CA 1
ATOM 5016 C C . GLU B 1 114 ? 2.109 -37.031 -4.566 1 97.62 114 GLU B C 1
ATOM 5018 O O . GLU B 1 114 ? 1.524 -37.5 -5.543 1 97.62 114 GLU B O 1
ATOM 5023 N N . ILE B 1 115 ? 1.472 -36.625 -3.482 1 98.38 115 ILE B N 1
ATOM 5024 C CA . ILE B 1 115 ? 0.02 -36.5 -3.422 1 98.38 115 ILE B CA 1
ATOM 5025 C C . ILE B 1 115 ? -0.378 -35.031 -3.492 1 98.38 115 ILE B C 1
ATOM 5027 O O . ILE B 1 115 ? -0.001 -34.219 -2.625 1 98.38 115 ILE B O 1
ATOM 5031 N N . THR B 1 116 ? -1.102 -34.688 -4.531 1 98.75 116 THR B N 1
ATOM 5032 C CA . THR B 1 116 ? -1.548 -33.281 -4.688 1 98.75 116 THR B CA 1
ATOM 5033 C C . THR B 1 116 ? -2.869 -33.062 -3.955 1 98.75 116 THR B C 1
ATOM 5035 O O . THR B 1 116 ? -3.529 -34.031 -3.547 1 98.75 116 THR B O 1
ATOM 5038 N N . ILE B 1 117 ? -3.252 -31.781 -3.797 1 98.81 117 ILE B N 1
ATOM 5039 C CA . ILE B 1 117 ? -4.555 -31.391 -3.271 1 98.81 117 ILE B CA 1
ATOM 5040 C C . ILE B 1 117 ? -5.66 -32.094 -4.062 1 98.81 117 ILE B C 1
ATOM 5042 O O . ILE B 1 117 ? -6.598 -32.656 -3.479 1 98.81 117 ILE B O 1
ATOM 5046 N N . ALA B 1 118 ? -5.531 -32.094 -5.391 1 98.81 118 ALA B N 1
ATOM 5047 C CA . ALA B 1 118 ? -6.555 -32.656 -6.258 1 98.81 118 ALA B CA 1
ATOM 5048 C C . ALA B 1 118 ? -6.707 -34.156 -6.016 1 98.81 118 ALA B C 1
ATOM 5050 O O . ALA B 1 118 ? -7.824 -34.656 -5.898 1 98.81 118 ALA B O 1
ATOM 5051 N N . GLU B 1 119 ? -5.609 -34.875 -5.891 1 98.69 119 GLU B N 1
ATOM 5052 C CA . GLU B 1 119 ? -5.641 -36.312 -5.645 1 98.69 119 GLU B CA 1
ATOM 5053 C C . GLU B 1 119 ? -6.27 -36.625 -4.293 1 98.69 119 GLU B C 1
ATOM 5055 O O . GLU B 1 119 ? -7.098 -37.531 -4.184 1 98.69 119 GLU B O 1
ATOM 5060 N N . ALA B 1 120 ? -5.887 -35.875 -3.297 1 98.62 120 ALA B N 1
ATOM 5061 C CA . ALA B 1 120 ? -6.402 -36.094 -1.949 1 98.62 120 ALA B CA 1
ATOM 5062 C C . ALA B 1 120 ? -7.906 -35.844 -1.887 1 98.62 120 ALA B C 1
ATOM 5064 O O . ALA B 1 120 ? -8.656 -36.656 -1.306 1 98.62 120 ALA B O 1
ATOM 5065 N N . LEU B 1 121 ? -8.32 -34.75 -2.471 1 98.75 121 LEU B N 1
ATOM 5066 C CA . LEU B 1 121 ? -9.734 -34.375 -2.428 1 98.75 121 LEU B CA 1
ATOM 5067 C C . LEU B 1 121 ? -10.57 -35.344 -3.275 1 98.75 121 LEU B C 1
ATOM 5069 O O . LEU B 1 121 ? -11.688 -35.719 -2.898 1 98.75 121 LEU B O 1
ATOM 5073 N N . LYS B 1 122 ? -10.031 -35.75 -4.379 1 98.44 122 LYS B N 1
ATOM 5074 C CA . LYS B 1 122 ? -10.695 -36.75 -5.203 1 98.44 122 LYS B CA 1
ATOM 5075 C C . LYS B 1 122 ? -10.945 -38.031 -4.41 1 98.44 122 LYS B C 1
ATOM 5077 O O . LYS B 1 122 ? -12.008 -38.656 -4.543 1 98.44 122 LYS B O 1
ATOM 5082 N N . GLY B 1 123 ? -10.086 -38.344 -3.576 1 97.88 123 GLY B N 1
ATOM 5083 C CA . GLY B 1 123 ? -10.172 -39.562 -2.764 1 97.88 123 GLY B CA 1
ATOM 5084 C C . GLY B 1 123 ? -11.344 -39.531 -1.802 1 97.88 123 GLY B C 1
ATOM 5085 O O . GLY B 1 123 ? -11.766 -40.594 -1.32 1 97.88 123 GLY B O 1
ATOM 5086 N N . VAL B 1 124 ? -11.883 -38.375 -1.578 1 98.12 124 VAL B N 1
ATOM 5087 C CA . VAL B 1 124 ? -13 -38.281 -0.644 1 98.12 124 VAL B CA 1
ATOM 5088 C C . VAL B 1 124 ? -14.234 -37.75 -1.366 1 98.12 124 VAL B C 1
ATOM 5090 O O . VAL B 1 124 ? -15.125 -37.156 -0.743 1 98.12 124 VAL B O 1
ATOM 5093 N N . GLY B 1 125 ? -14.227 -37.781 -2.693 1 98 125 GLY B N 1
ATOM 5094 C CA . GLY B 1 125 ? -15.469 -37.625 -3.43 1 98 125 GLY B CA 1
ATOM 5095 C C . GLY B 1 125 ? -15.578 -36.281 -4.145 1 98 125 GLY B C 1
ATOM 5096 O O . GLY B 1 125 ? -16.594 -36 -4.773 1 98 125 GLY B O 1
ATOM 5097 N N . TYR B 1 126 ? -14.555 -35.5 -4.164 1 98.75 126 TYR B N 1
ATOM 5098 C CA . TYR B 1 126 ? -14.602 -34.188 -4.84 1 98.75 126 TYR B CA 1
ATOM 5099 C C . TYR B 1 126 ? -14.469 -34.375 -6.348 1 98.75 126 TYR B C 1
ATOM 5101 O O . TYR B 1 126 ? -13.664 -35.188 -6.82 1 98.75 126 TYR B O 1
ATOM 5109 N N . ALA B 1 127 ? -15.289 -33.625 -7.043 1 98.81 127 ALA B N 1
ATOM 5110 C CA . ALA B 1 127 ? -14.922 -33.344 -8.43 1 98.81 127 ALA B CA 1
ATOM 5111 C C . ALA B 1 127 ? -13.742 -32.375 -8.5 1 98.81 127 ALA B C 1
ATOM 5113 O O . ALA B 1 127 ? -13.664 -31.438 -7.711 1 98.81 127 ALA B O 1
ATOM 5114 N N . THR B 1 128 ? -12.781 -32.656 -9.367 1 98.88 128 THR B N 1
ATOM 5115 C CA . THR B 1 128 ? -11.578 -31.844 -9.438 1 98.88 128 THR B CA 1
ATOM 5116 C C . THR B 1 128 ? -11.359 -31.312 -10.852 1 98.88 128 THR B C 1
ATOM 5118 O O . THR B 1 128 ? -11.531 -32.062 -11.828 1 98.88 128 THR B O 1
ATOM 5121 N N . GLY B 1 129 ? -11.117 -30.031 -10.977 1 98.81 129 GLY B N 1
ATOM 5122 C CA . GLY B 1 129 ? -10.883 -29.406 -12.273 1 98.81 129 GLY B CA 1
ATOM 5123 C C . GLY B 1 129 ? -9.836 -28.312 -12.219 1 98.81 129 GLY B C 1
ATOM 5124 O O . GLY B 1 129 ? -9.477 -27.844 -11.133 1 98.81 129 GLY B O 1
ATOM 5125 N N . MET B 1 130 ? -9.32 -27.953 -13.414 1 98.56 130 MET B N 1
ATOM 5126 C CA . MET B 1 130 ? -8.383 -26.844 -13.477 1 98.56 130 MET B CA 1
ATOM 5127 C C . MET B 1 130 ? -8.367 -26.219 -14.867 1 98.56 130 MET B C 1
ATOM 5129 O O . MET B 1 130 ? -8.734 -26.859 -15.852 1 98.56 130 MET B O 1
ATOM 5133 N N . THR B 1 131 ? -8.008 -25 -14.922 1 98.19 131 THR B N 1
ATOM 5134 C CA . THR B 1 131 ? -7.711 -24.266 -16.141 1 98.19 131 THR B CA 1
ATOM 5135 C C . THR B 1 131 ? -6.527 -23.328 -15.93 1 98.19 131 THR B C 1
ATOM 5137 O O . THR B 1 131 ? -6.281 -22.875 -14.805 1 98.19 131 THR B O 1
ATOM 5140 N N . GLY B 1 132 ? -5.754 -23.156 -17.016 1 97.81 132 GLY B N 1
ATOM 5141 C CA . GLY B 1 132 ? -4.707 -22.141 -16.984 1 97.81 132 GLY B CA 1
ATOM 5142 C C . GLY B 1 132 ? -3.318 -22.734 -16.828 1 97.81 132 GLY B C 1
ATOM 5143 O O . GLY B 1 132 ? -3.033 -23.812 -17.359 1 97.81 132 GLY B O 1
ATOM 5144 N N . LYS B 1 133 ? -2.391 -22.047 -16.141 1 98.12 133 LYS B N 1
ATOM 5145 C CA . LYS B 1 133 ? -0.973 -22.391 -16.062 1 98.12 133 LYS B CA 1
ATOM 5146 C C . LYS B 1 133 ? -0.743 -23.594 -15.156 1 98.12 133 LYS B C 1
ATOM 5148 O O . LYS B 1 133 ? -1.236 -23.625 -14.023 1 98.12 133 LYS B O 1
ATOM 5153 N N . TRP B 1 134 ? -0.003 -24.562 -15.664 1 98.44 134 TRP B N 1
ATOM 5154 C CA . TRP B 1 134 ? 0.367 -25.75 -14.906 1 98.44 134 TRP B CA 1
ATOM 5155 C C . TRP B 1 134 ? 1.807 -25.656 -14.406 1 98.44 134 TRP B C 1
ATOM 5157 O O . TRP B 1 134 ? 2.047 -25.406 -13.227 1 98.44 134 TRP B O 1
ATOM 5167 N N . HIS B 1 135 ? 2.799 -25.719 -15.258 1 98.44 135 HIS B N 1
ATOM 5168 C CA . HIS B 1 135 ? 4.227 -25.469 -15.102 1 98.44 135 HIS B CA 1
ATOM 5169 C C . HIS B 1 135 ? 4.863 -26.484 -14.164 1 98.44 135 HIS B C 1
ATOM 5171 O O . HIS B 1 135 ? 5.766 -26.141 -13.391 1 98.44 135 HIS B O 1
ATOM 5177 N N . LEU B 1 136 ? 4.395 -27.734 -14.141 1 98.62 136 LEU B N 1
ATOM 5178 C CA . LEU B 1 136 ? 4.977 -28.766 -13.297 1 98.62 136 LEU B CA 1
ATOM 5179 C C . LEU B 1 136 ? 5.402 -29.969 -14.125 1 98.62 136 LEU B C 1
ATOM 5181 O O . LEU B 1 136 ? 5.289 -31.109 -13.672 1 98.62 136 LEU B O 1
ATOM 5185 N N . GLY B 1 137 ? 5.824 -29.672 -15.344 1 97 137 GLY B N 1
ATOM 5186 C CA . GLY B 1 137 ? 6.27 -30.703 -16.281 1 97 137 GLY B CA 1
ATOM 5187 C C . GLY B 1 137 ? 5.254 -31 -17.359 1 97 137 GLY B C 1
ATOM 5188 O O . GLY B 1 137 ? 4.062 -30.734 -17.188 1 97 137 GLY B O 1
ATOM 5189 N N . ILE B 1 138 ? 5.789 -31.547 -18.484 1 97.06 138 ILE B N 1
ATOM 5190 C CA . ILE B 1 138 ? 4.914 -31.812 -19.625 1 97.06 138 ILE B CA 1
ATOM 5191 C C . ILE B 1 138 ? 5.039 -33.281 -20.047 1 97.06 138 ILE B C 1
ATOM 5193 O O . ILE B 1 138 ? 4.191 -34.094 -19.703 1 97.06 138 ILE B O 1
ATOM 5197 N N . ASN B 1 139 ? 6.16 -33.531 -20.719 1 96.31 139 ASN B N 1
ATOM 5198 C CA . ASN B 1 139 ? 6.395 -34.844 -21.297 1 96.31 139 ASN B CA 1
ATOM 5199 C C . ASN B 1 139 ? 7.52 -35.562 -20.578 1 96.31 139 ASN B C 1
ATOM 5201 O O . ASN B 1 139 ? 8.305 -34.969 -19.844 1 96.31 139 ASN B O 1
ATOM 5205 N N . GLU B 1 140 ? 7.566 -36.875 -20.766 1 95.31 140 GLU B N 1
ATOM 5206 C CA . GLU B 1 140 ? 8.586 -37.688 -20.109 1 95.31 140 GLU B CA 1
ATOM 5207 C C . GLU B 1 140 ? 9.414 -38.469 -21.109 1 95.31 140 GLU B C 1
ATOM 5209 O O . GLU B 1 140 ? 10.641 -38.531 -21.016 1 95.31 140 GLU B O 1
ATOM 5214 N N . PHE B 1 141 ? 8.766 -39.125 -22.125 1 94.06 141 PHE B N 1
ATOM 5215 C CA . PHE B 1 141 ? 9.461 -40.031 -23.016 1 94.06 141 PHE B CA 1
ATOM 5216 C C . PHE B 1 141 ? 9.391 -39.562 -24.453 1 94.06 141 PHE B C 1
ATOM 5218 O O . PHE B 1 141 ? 10.312 -39.781 -25.25 1 94.06 141 PHE B O 1
ATOM 5225 N N . GLN B 1 142 ? 8.305 -38.969 -24.844 1 93.38 142 GLN B N 1
ATOM 5226 C CA . GLN B 1 142 ? 8.102 -38.438 -26.188 1 93.38 142 GLN B CA 1
ATOM 5227 C C . GLN B 1 142 ? 7.309 -37.125 -26.141 1 93.38 142 GLN B C 1
ATOM 5229 O O . GLN B 1 142 ? 6.672 -36.812 -25.125 1 93.38 142 GLN B O 1
ATOM 5234 N N . ALA B 1 143 ? 7.223 -36.438 -27.156 1 93.31 143 ALA B N 1
ATOM 5235 C CA . ALA B 1 143 ? 6.746 -35.062 -27.234 1 93.31 143 ALA B CA 1
ATOM 5236 C C . ALA B 1 143 ? 5.234 -35 -27.016 1 93.31 143 ALA B C 1
ATOM 5238 O O . ALA B 1 143 ? 4.688 -33.906 -26.781 1 93.31 143 ALA B O 1
ATOM 5239 N N . SER B 1 144 ? 4.57 -36.125 -27.031 1 93 144 SER B N 1
ATOM 5240 C CA . SER B 1 144 ? 3.113 -36.094 -27 1 93 144 SER B CA 1
ATOM 5241 C C . SER B 1 144 ? 2.557 -36.906 -25.844 1 93 144 SER B C 1
ATOM 5243 O O . SER B 1 144 ? 1.349 -37.156 -25.781 1 93 144 SER B O 1
ATOM 5245 N N . ASP B 1 145 ? 3.389 -37.375 -24.953 1 94.25 145 ASP B N 1
ATOM 5246 C CA . ASP B 1 145 ? 2.895 -38.344 -23.969 1 94.25 145 ASP B CA 1
ATOM 5247 C C . ASP B 1 145 ? 2.174 -37.625 -22.828 1 94.25 145 ASP B C 1
ATOM 5249 O O . ASP B 1 145 ? 1.299 -38.219 -22.172 1 94.25 145 ASP B O 1
ATOM 5253 N N . GLY B 1 146 ? 2.529 -36.344 -22.609 1 96.25 146 GLY B N 1
ATOM 5254 C CA . GLY B 1 146 ? 1.849 -35.562 -21.594 1 96.25 146 GLY B CA 1
ATOM 5255 C C . GLY B 1 146 ? 1.903 -36.188 -20.219 1 96.25 146 GLY B C 1
ATOM 5256 O O . GLY B 1 146 ? 0.998 -36 -19.406 1 96.25 146 GLY B O 1
ATOM 5257 N N . ASN B 1 147 ? 2.887 -36.938 -19.859 1 96.56 147 ASN B N 1
ATOM 5258 C CA . ASN B 1 147 ? 2.957 -37.781 -18.688 1 96.56 147 ASN B CA 1
ATOM 5259 C C . ASN B 1 147 ? 2.961 -36.969 -17.391 1 96.56 147 ASN B C 1
ATOM 5261 O O . ASN B 1 147 ? 2.699 -37.5 -16.312 1 96.56 147 ASN B O 1
ATOM 5265 N N . HIS B 1 148 ? 3.25 -35.688 -17.516 1 97.62 148 HIS B N 1
ATOM 5266 C CA . HIS B 1 148 ? 3.34 -34.875 -16.297 1 97.62 148 HIS B CA 1
ATOM 5267 C C . HIS B 1 148 ? 2.225 -33.844 -16.25 1 97.62 148 HIS B C 1
ATOM 5269 O O . HIS B 1 148 ? 2.25 -32.938 -15.422 1 97.62 148 HIS B O 1
ATOM 5275 N N . LEU B 1 149 ? 1.232 -33.938 -17.125 1 98.19 149 LEU B N 1
ATOM 5276 C CA . LEU B 1 149 ? 0.139 -32.969 -17.203 1 98.19 149 LEU B CA 1
ATOM 5277 C C . LEU B 1 149 ? -0.825 -33.156 -16.031 1 98.19 149 LEU B C 1
ATOM 5279 O O . LEU B 1 149 ? -0.745 -34.125 -15.305 1 98.19 149 LEU B O 1
ATOM 5283 N N . PRO B 1 150 ? -1.763 -32.188 -15.773 1 98.31 150 PRO B N 1
ATOM 5284 C CA . PRO B 1 150 ? -2.613 -32.156 -14.578 1 98.31 150 PRO B CA 1
ATOM 5285 C C . PRO B 1 150 ? -3.461 -33.438 -14.438 1 98.31 150 PRO B C 1
ATOM 5287 O O . PRO B 1 150 ? -3.73 -33.875 -13.312 1 98.31 150 PRO B O 1
ATOM 5290 N N . SER B 1 151 ? -3.814 -34.062 -15.547 1 97.19 151 SER B N 1
ATOM 5291 C CA . SER B 1 151 ? -4.684 -35.25 -15.508 1 97.19 151 SER B CA 1
ATOM 5292 C C . SER B 1 151 ? -4.008 -36.406 -14.805 1 97.19 151 SER B C 1
ATOM 5294 O O . SER B 1 151 ? -4.68 -37.344 -14.344 1 97.19 151 SER B O 1
ATOM 5296 N N . HIS B 1 152 ? -2.73 -36.344 -14.703 1 97.12 152 HIS B N 1
ATOM 5297 C CA . HIS B 1 152 ? -1.976 -37.375 -14.031 1 97.12 152 HIS B CA 1
ATOM 5298 C C . HIS B 1 152 ? -1.689 -37 -12.578 1 97.12 152 HIS B C 1
ATOM 5300 O O . HIS B 1 152 ? -0.945 -37.719 -11.891 1 97.12 152 HIS B O 1
ATOM 5306 N N . HIS B 1 153 ? -2.273 -35.938 -12.148 1 98.31 153 HIS B N 1
ATOM 5307 C CA . HIS B 1 153 ? -2.031 -35.438 -10.789 1 98.31 153 HIS B CA 1
ATOM 5308 C C . HIS B 1 153 ? -3.338 -35.094 -10.086 1 98.31 153 HIS B C 1
ATOM 5310 O O . HIS B 1 153 ? -3.389 -34.156 -9.297 1 98.31 153 HIS B O 1
ATOM 5316 N N . GLY B 1 154 ? -4.391 -35.781 -10.43 1 98.5 154 GLY B N 1
ATOM 5317 C CA . GLY B 1 154 ? -5.605 -35.75 -9.633 1 98.5 154 GLY B CA 1
ATOM 5318 C C . GLY B 1 154 ? -6.688 -34.844 -10.219 1 98.5 154 GLY B C 1
ATOM 5319 O O . GLY B 1 154 ? -7.816 -34.844 -9.719 1 98.5 154 GLY B O 1
ATOM 5320 N N . PHE B 1 155 ? -6.422 -34.125 -11.312 1 98.75 155 PHE B N 1
ATOM 5321 C CA . PHE B 1 155 ? -7.441 -33.312 -11.945 1 98.75 155 PHE B CA 1
ATOM 5322 C C . PHE B 1 155 ? -8.18 -34.094 -13.023 1 98.75 155 PHE B C 1
ATOM 5324 O O . PHE B 1 155 ? -7.598 -34.469 -14.047 1 98.75 155 PHE B O 1
ATOM 5331 N N . ASP B 1 156 ? -9.469 -34.25 -12.844 1 98.31 156 ASP B N 1
ATOM 5332 C CA . ASP B 1 156 ? -10.266 -35.062 -13.766 1 98.31 156 ASP B CA 1
ATOM 5333 C C . ASP B 1 156 ? -10.789 -34.219 -14.922 1 98.31 156 ASP B C 1
ATOM 5335 O O . ASP B 1 156 ? -10.875 -34.688 -16.062 1 98.31 156 ASP B O 1
ATOM 5339 N N . ASP B 1 157 ? -11.172 -33 -14.625 1 98 157 ASP B N 1
ATOM 5340 C CA . ASP B 1 157 ? -11.695 -32.094 -15.625 1 98 157 ASP B CA 1
ATOM 5341 C C . ASP B 1 157 ? -10.688 -30.984 -15.922 1 98 157 ASP B C 1
ATOM 5343 O O . ASP B 1 157 ? -10.734 -29.906 -15.32 1 98 157 ASP B O 1
ATOM 5347 N N . VAL B 1 158 ? -9.883 -31.234 -16.938 1 98.12 158 VAL B N 1
ATOM 5348 C CA . VAL B 1 158 ? -8.844 -30.281 -17.297 1 98.12 158 VAL B CA 1
ATOM 5349 C C . VAL B 1 158 ? -9.266 -29.516 -18.547 1 98.12 158 VAL B C 1
ATOM 5351 O O . VAL B 1 158 ? -9.445 -30.109 -19.609 1 98.12 158 VAL B O 1
ATOM 5354 N N . GLY B 1 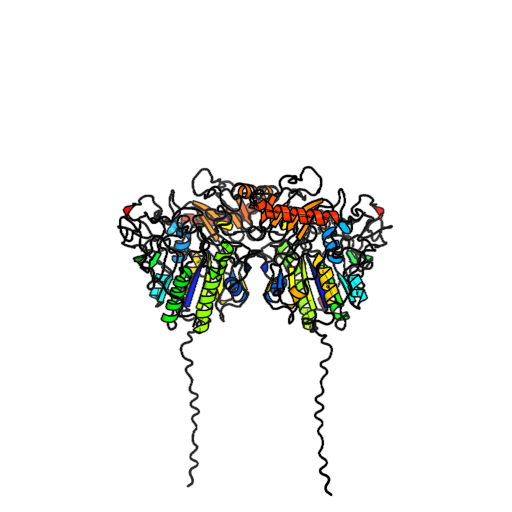159 ? -9.5 -28.188 -18.406 1 97 159 GLY B N 1
ATOM 5355 C CA . GLY B 1 159 ? -9.859 -27.344 -19.531 1 97 159 GLY B CA 1
ATOM 5356 C C . GLY B 1 159 ? -8.656 -26.828 -20.297 1 97 159 GLY B C 1
ATOM 5357 O O . GLY B 1 159 ? -7.719 -27.578 -20.562 1 97 159 GLY B O 1
ATOM 5358 N N . ILE B 1 160 ? -8.789 -25.625 -20.703 1 96.31 160 ILE B N 1
ATOM 5359 C CA . ILE B 1 160 ? -7.699 -24.953 -21.406 1 96.31 160 ILE B CA 1
ATOM 5360 C C . ILE B 1 160 ? -6.535 -24.719 -20.438 1 96.31 160 ILE B C 1
ATOM 5362 O O . ILE B 1 160 ? -6.715 -24.125 -19.375 1 96.31 160 ILE B O 1
ATOM 5366 N N . ILE B 1 161 ? -5.344 -25.203 -20.859 1 96.38 161 ILE B N 1
ATOM 5367 C CA . ILE B 1 161 ? -4.195 -24.984 -19.984 1 96.38 161 ILE B CA 1
ATOM 5368 C C . ILE B 1 161 ? -2.973 -24.609 -20.828 1 96.38 161 ILE B C 1
ATOM 5370 O O . ILE B 1 161 ? -2.922 -24.891 -22.031 1 96.38 161 ILE B O 1
ATOM 5374 N N . THR B 1 162 ? -2.082 -23.891 -20.266 1 95.69 162 THR B N 1
ATOM 5375 C CA . THR B 1 162 ? -0.688 -23.828 -20.688 1 95.69 162 THR B CA 1
ATOM 5376 C C . THR B 1 162 ? 0.185 -24.719 -19.812 1 95.69 162 THR B C 1
ATOM 5378 O O . THR B 1 162 ? 0.368 -24.438 -18.625 1 95.69 162 THR B O 1
ATOM 5381 N N . PRO B 1 163 ? 0.673 -25.797 -20.438 1 95.12 163 PRO B N 1
ATOM 5382 C CA . PRO B 1 163 ? 1.423 -26.734 -19.609 1 95.12 163 PRO B CA 1
ATOM 5383 C C . PRO B 1 163 ? 2.713 -26.141 -19.047 1 95.12 163 PRO B C 1
ATOM 5385 O O . PRO B 1 163 ? 3.205 -26.594 -18.016 1 95.12 163 PRO B O 1
ATOM 5388 N N . TRP B 1 164 ? 3.24 -25.156 -19.75 1 95 164 TRP B N 1
ATOM 5389 C CA . TRP B 1 164 ? 4.41 -24.438 -19.281 1 95 164 TRP B CA 1
ATOM 5390 C C . TRP B 1 164 ? 4.02 -23.047 -18.766 1 95 164 TRP B C 1
ATOM 5392 O O . TRP B 1 164 ? 3.279 -22.922 -17.797 1 95 164 TRP B O 1
ATOM 5402 N N . THR B 1 165 ? 4.551 -22 -19.188 1 92.69 165 THR B N 1
ATOM 5403 C CA . THR B 1 165 ? 4.227 -20.625 -18.797 1 92.69 165 THR B CA 1
ATOM 5404 C C . THR B 1 165 ? 3.961 -19.766 -20.031 1 92.69 165 THR B C 1
ATOM 5406 O O . THR B 1 165 ? 4.117 -20.219 -21.156 1 92.69 165 THR B O 1
ATOM 5409 N N . HIS B 1 166 ? 3.281 -18.672 -19.797 1 90.62 166 HIS B N 1
ATOM 5410 C CA . HIS B 1 166 ? 3.213 -17.656 -20.844 1 90.62 166 HIS B CA 1
ATOM 5411 C C . HIS B 1 166 ? 4.504 -16.859 -20.922 1 90.62 166 HIS B C 1
ATOM 5413 O O . HIS B 1 166 ? 4.637 -15.828 -20.25 1 90.62 166 HIS B O 1
ATOM 5419 N N . HIS B 1 167 ? 5.316 -17.203 -21.828 1 87.75 167 HIS B N 1
ATOM 5420 C CA . HIS B 1 167 ? 6.695 -16.734 -21.906 1 87.75 167 HIS B CA 1
ATOM 5421 C C . HIS B 1 167 ? 6.793 -15.461 -22.734 1 87.75 167 HIS B C 1
ATOM 5423 O O . HIS B 1 167 ? 5.898 -15.156 -23.531 1 87.75 167 HIS B O 1
ATOM 5429 N N . ALA B 1 168 ? 7.914 -14.758 -22.516 1 88.44 168 ALA B N 1
ATOM 5430 C CA . ALA B 1 168 ? 8.164 -13.516 -23.25 1 88.44 168 ALA B CA 1
ATOM 5431 C C . ALA B 1 168 ? 8.117 -13.734 -24.75 1 88.44 168 ALA B C 1
ATOM 5433 O O . ALA B 1 168 ? 7.688 -12.859 -25.5 1 88.44 168 ALA B O 1
ATOM 5434 N N . THR B 1 169 ? 8.461 -14.898 -25.188 1 91.19 169 THR B N 1
ATOM 5435 C CA . THR B 1 169 ? 8.539 -15.195 -26.609 1 91.19 169 THR B CA 1
ATOM 5436 C C . THR B 1 169 ? 7.152 -15.484 -27.188 1 91.19 169 THR B C 1
ATOM 5438 O O . THR B 1 169 ? 7.012 -15.75 -28.375 1 91.19 169 THR B O 1
ATOM 5441 N N . CYS B 1 170 ? 6.125 -15.492 -26.344 1 91.88 170 CYS B N 1
ATOM 5442 C CA . CYS B 1 170 ? 4.758 -15.664 -26.812 1 91.88 170 CYS B CA 1
ATOM 5443 C C . CYS B 1 170 ? 4.121 -14.32 -27.156 1 91.88 170 CYS B C 1
ATOM 5445 O O . CYS B 1 170 ? 2.898 -14.219 -27.266 1 91.88 170 CYS B O 1
ATOM 5447 N N . ASP B 1 171 ? 4.91 -13.305 -27.328 1 89.69 171 ASP B N 1
ATOM 5448 C CA . ASP B 1 171 ? 4.492 -11.93 -27.594 1 89.69 171 ASP B CA 1
ATOM 5449 C C . ASP B 1 171 ? 3.82 -11.812 -28.953 1 89.69 171 ASP B C 1
ATOM 5451 O O . ASP B 1 171 ? 4.484 -11.906 -29.984 1 89.69 171 ASP B O 1
ATOM 5455 N N . GLU B 1 172 ? 2.586 -11.5 -28.922 1 88.94 172 GLU B N 1
ATOM 5456 C CA . GLU B 1 172 ? 1.859 -11.312 -30.172 1 88.94 172 GLU B CA 1
ATOM 5457 C C . GLU B 1 172 ? 1.947 -9.859 -30.641 1 88.94 172 GLU B C 1
ATOM 5459 O O . GLU B 1 172 ? 1.631 -9.562 -31.797 1 88.94 172 GLU B O 1
ATOM 5464 N N . LYS B 1 173 ? 2.322 -8.945 -29.812 1 85.25 173 LYS B N 1
ATOM 5465 C CA . LYS B 1 173 ? 2.332 -7.52 -30.125 1 85.25 173 LYS B CA 1
ATOM 5466 C C . LYS B 1 173 ? 3.621 -7.113 -30.828 1 85.25 173 LYS B C 1
ATOM 5468 O O . LYS B 1 173 ? 3.777 -5.961 -31.234 1 85.25 173 LYS B O 1
ATOM 5473 N N . LYS B 1 174 ? 4.547 -8.039 -30.938 1 86.19 174 LYS B N 1
ATOM 5474 C CA . LYS B 1 174 ? 5.812 -7.844 -31.641 1 86.19 174 LYS B CA 1
ATOM 5475 C C . LYS B 1 174 ? 6.672 -6.797 -30.938 1 86.19 174 LYS B C 1
ATOM 5477 O O . LYS B 1 174 ? 7.359 -6.008 -31.594 1 86.19 174 LYS B O 1
ATOM 5482 N N . GLN B 1 175 ? 6.559 -6.734 -29.703 1 83.25 175 GLN B N 1
ATOM 5483 C CA . GLN B 1 175 ? 7.352 -5.793 -28.922 1 83.25 175 GLN B CA 1
ATOM 5484 C C . GLN B 1 175 ? 8.656 -6.434 -28.453 1 83.25 175 GLN B C 1
ATOM 5486 O O . GLN B 1 175 ? 9.688 -5.762 -28.375 1 83.25 175 GLN B O 1
ATOM 5491 N N . ILE B 1 176 ? 8.555 -7.695 -28.141 1 84.19 176 ILE B N 1
ATOM 5492 C CA . ILE B 1 176 ? 9.703 -8.406 -27.594 1 84.19 176 ILE B CA 1
ATOM 5493 C C . ILE B 1 176 ? 10.344 -9.266 -28.688 1 84.19 176 ILE B C 1
ATOM 5495 O O . ILE B 1 176 ? 11.57 -9.297 -28.828 1 84.19 176 ILE B O 1
ATOM 5499 N N . VAL B 1 177 ? 9.453 -9.961 -29.406 1 89.81 177 VAL B N 1
ATOM 5500 C CA . VAL B 1 177 ? 9.875 -10.805 -30.516 1 89.81 177 VAL B CA 1
ATOM 5501 C C . VAL B 1 177 ? 9.031 -10.5 -31.75 1 89.81 177 VAL B C 1
ATOM 5503 O O . VAL B 1 177 ? 7.867 -10.102 -31.625 1 89.81 177 VAL B O 1
ATOM 5506 N N . PRO B 1 178 ? 9.648 -10.68 -32.906 1 91.31 178 PRO B N 1
ATOM 5507 C CA . PRO B 1 178 ? 8.883 -10.398 -34.094 1 91.31 178 PRO B CA 1
ATOM 5508 C C . PRO B 1 178 ? 7.715 -11.359 -34.312 1 91.31 178 PRO B C 1
ATOM 5510 O O . PRO B 1 178 ? 6.695 -10.977 -34.906 1 91.31 178 PRO B O 1
ATOM 5513 N N . PHE B 1 179 ? 7.953 -12.656 -33.906 1 91.81 179 PHE B N 1
ATOM 5514 C CA . PHE B 1 179 ? 6.914 -13.672 -33.969 1 91.81 179 PHE B CA 1
ATOM 5515 C C . PHE B 1 179 ? 6.988 -14.602 -32.75 1 91.81 179 PHE B C 1
ATOM 5517 O O . PHE B 1 179 ? 8.078 -14.906 -32.281 1 91.81 179 PHE B O 1
ATOM 5524 N N . PRO B 1 180 ? 5.766 -15.07 -32.344 1 93.12 180 PRO B N 1
ATOM 5525 C CA . PRO B 1 180 ? 5.793 -15.992 -31.219 1 93.12 180 PRO B CA 1
ATOM 5526 C C . PRO B 1 180 ? 6.594 -17.266 -31.5 1 93.12 180 PRO B C 1
ATOM 5528 O O . PRO B 1 180 ? 6.555 -17.781 -32.625 1 93.12 180 PRO B O 1
ATOM 5531 N N . ASN B 1 181 ? 7.277 -17.703 -30.484 1 93.75 181 ASN B N 1
ATOM 5532 C CA . ASN B 1 181 ? 8.094 -18.906 -30.578 1 93.75 181 ASN B CA 1
ATOM 5533 C C . ASN B 1 181 ? 7.246 -20.172 -30.516 1 93.75 181 ASN B C 1
ATOM 5535 O O . ASN B 1 181 ? 6.75 -20.531 -29.438 1 93.75 181 ASN B O 1
ATOM 5539 N N . ARG B 1 182 ? 7.184 -20.922 -31.547 1 92.25 182 ARG B N 1
ATOM 5540 C CA . ARG B 1 182 ? 6.312 -22.094 -31.641 1 92.25 182 ARG B CA 1
ATOM 5541 C C . ARG B 1 182 ? 6.781 -23.219 -30.734 1 92.25 182 ARG B C 1
ATOM 5543 O O . ARG B 1 182 ? 5.988 -24.062 -30.312 1 92.25 182 ARG B O 1
ATOM 5550 N N . ASN B 1 183 ? 8.023 -23.203 -30.359 1 92.12 183 ASN B N 1
ATOM 5551 C CA . ASN B 1 183 ? 8.57 -24.25 -29.516 1 92.12 183 ASN B CA 1
ATOM 5552 C C . ASN B 1 183 ? 8.328 -23.969 -28.031 1 92.12 183 ASN B C 1
ATOM 5554 O O . ASN B 1 183 ? 8.57 -24.828 -27.188 1 92.12 183 ASN B O 1
ATOM 5558 N N . MET B 1 184 ? 7.715 -22.766 -27.781 1 93.94 184 MET B N 1
ATOM 5559 C CA . MET B 1 184 ? 7.594 -22.375 -26.391 1 93.94 184 MET B CA 1
ATOM 5560 C C . MET B 1 184 ? 6.156 -21.969 -26.062 1 93.94 184 MET B C 1
ATOM 5562 O O . MET B 1 184 ? 5.789 -21.875 -24.891 1 93.94 184 MET B O 1
ATOM 5566 N N . CYS B 1 185 ? 5.387 -21.812 -27.047 1 94.88 185 CYS B N 1
ATOM 5567 C CA . CYS B 1 185 ? 4.066 -21.234 -26.844 1 94.88 185 CYS B CA 1
ATOM 5568 C C . CYS B 1 185 ? 2.973 -22.188 -27.312 1 94.88 185 CYS B C 1
ATOM 5570 O O . CYS B 1 185 ? 2.684 -22.266 -28.5 1 94.88 185 CYS B O 1
ATOM 5572 N N . TYR B 1 186 ? 2.336 -22.875 -26.281 1 93.06 186 TYR B N 1
ATOM 5573 C CA . TYR B 1 186 ? 1.341 -23.906 -26.547 1 93.06 186 TYR B CA 1
ATOM 5574 C C . TYR B 1 186 ? 0.069 -23.656 -25.75 1 93.06 186 TYR B C 1
ATOM 5576 O O . TYR B 1 186 ? 0.124 -23.172 -24.609 1 93.06 186 TYR B O 1
ATOM 5584 N N . LEU B 1 187 ? -0.969 -24.031 -26.406 1 95.06 187 LEU B N 1
ATOM 5585 C CA . LEU B 1 187 ? -2.246 -24.109 -25.703 1 95.06 187 LEU B CA 1
ATOM 5586 C C . LEU B 1 187 ? -2.799 -25.531 -25.766 1 95.06 187 LEU B C 1
ATOM 5588 O O . LEU B 1 187 ? -2.863 -26.141 -26.828 1 95.06 187 LEU B O 1
ATOM 5592 N N . TYR B 1 188 ? -3.119 -26.062 -24.609 1 96.06 188 TYR B N 1
ATOM 5593 C CA . TYR B 1 188 ? -3.662 -27.406 -24.5 1 96.06 188 TYR B CA 1
ATOM 5594 C C . TYR B 1 188 ? -5.125 -27.375 -24.078 1 96.06 188 TYR B C 1
ATOM 5596 O O . TYR B 1 188 ? -5.57 -26.422 -23.438 1 96.06 188 TYR B O 1
ATOM 5604 N N . TYR B 1 189 ? -5.836 -28.312 -24.469 1 94.94 189 TYR B N 1
ATOM 5605 C CA . TYR B 1 189 ? -7.07 -28.75 -23.828 1 94.94 189 TYR B CA 1
ATOM 5606 C C . TYR B 1 189 ? -6.93 -30.172 -23.297 1 94.94 189 TYR B C 1
ATOM 5608 O O . TYR B 1 189 ? -6.645 -31.094 -24.062 1 94.94 189 TYR B O 1
ATOM 5616 N N . ASN B 1 190 ? -7.109 -30.266 -22.016 1 93.62 190 ASN B N 1
ATOM 5617 C CA . ASN B 1 190 ? -6.816 -31.547 -21.375 1 93.62 190 ASN B CA 1
ATOM 5618 C C . ASN B 1 190 ? -5.391 -32 -21.656 1 93.62 190 ASN B C 1
ATOM 5620 O O . ASN B 1 190 ? -4.43 -31.422 -21.156 1 93.62 190 ASN B O 1
ATOM 5624 N N . THR B 1 191 ? -5.164 -32.969 -22.609 1 93.62 191 THR B N 1
ATOM 5625 C CA . THR B 1 191 ? -3.82 -33.469 -22.859 1 93.62 191 THR B CA 1
ATOM 5626 C C . THR B 1 191 ? -3.406 -33.219 -24.297 1 93.62 191 THR B C 1
ATOM 5628 O O . THR B 1 191 ? -2.338 -33.656 -24.734 1 93.62 191 THR B O 1
ATOM 5631 N N . ALA B 1 192 ? -4.203 -32.5 -25.062 1 93.62 192 ALA B N 1
ATOM 5632 C CA . ALA B 1 192 ? -3.932 -32.281 -26.484 1 93.62 192 ALA B CA 1
ATOM 5633 C C . ALA B 1 192 ? -3.604 -30.844 -26.781 1 93.62 192 ALA B C 1
ATOM 5635 O O . ALA B 1 192 ? -4.23 -29.922 -26.234 1 93.62 192 ALA B O 1
ATOM 5636 N N . ILE B 1 193 ? -2.646 -30.656 -27.641 1 95.38 193 ILE B N 1
ATOM 5637 C CA . ILE B 1 193 ? -2.363 -29.297 -28.109 1 95.38 193 ILE B CA 1
ATOM 5638 C C . ILE B 1 193 ? -3.494 -28.828 -29.031 1 95.38 193 ILE B C 1
ATOM 5640 O O . ILE B 1 193 ? -3.867 -29.516 -29.984 1 95.38 193 ILE B O 1
ATOM 5644 N N . ILE B 1 194 ? -4.012 -27.656 -28.75 1 94.56 194 ILE B N 1
ATOM 5645 C CA . ILE B 1 194 ? -5.109 -27.172 -29.578 1 94.56 194 ILE B CA 1
ATOM 5646 C C . ILE B 1 194 ? -4.676 -25.922 -30.328 1 94.56 194 ILE B C 1
ATOM 5648 O O . ILE B 1 194 ? -5.348 -25.5 -31.281 1 94.56 194 ILE B O 1
ATOM 5652 N N . GLN B 1 195 ? -3.582 -25.281 -29.922 1 94.94 195 GLN B N 1
ATOM 5653 C CA . GLN B 1 195 ? -3.062 -24.109 -30.609 1 94.94 195 GLN B CA 1
ATOM 5654 C C . GLN B 1 195 ? -1.562 -23.953 -30.375 1 94.94 195 GLN B C 1
ATOM 5656 O O . GLN B 1 195 ? -1.083 -24.094 -29.25 1 94.94 195 GLN B O 1
ATOM 5661 N N . GLN B 1 196 ? -0.831 -23.625 -31.469 1 94.88 196 GLN B N 1
ATOM 5662 C CA . GLN B 1 196 ? 0.618 -23.453 -31.438 1 94.88 196 GLN B CA 1
ATOM 5663 C C . GLN B 1 196 ? 1.091 -22.594 -32.594 1 94.88 196 GLN B C 1
ATOM 5665 O O . GLN B 1 196 ? 0.953 -22.984 -33.781 1 94.88 196 GLN B O 1
ATOM 5670 N N . PRO B 1 197 ? 1.61 -21.453 -32.375 1 94.81 197 PRO B N 1
ATOM 5671 C CA . PRO B 1 197 ? 1.735 -20.797 -31.062 1 94.81 197 PRO B CA 1
ATOM 5672 C C . PRO B 1 197 ? 0.391 -20.328 -30.5 1 94.81 197 PRO B C 1
ATOM 5674 O O . PRO B 1 197 ? -0.558 -20.125 -31.266 1 94.81 197 PRO B O 1
ATOM 5677 N N . VAL B 1 198 ? 0.374 -20.188 -29.219 1 93.19 198 VAL B N 1
ATOM 5678 C CA . VAL B 1 198 ? -0.83 -19.75 -28.516 1 93.19 198 VAL B CA 1
ATOM 5679 C C . VAL B 1 198 ? -1.209 -18.344 -28.969 1 93.19 198 VAL B C 1
ATOM 5681 O O . VAL B 1 198 ? -0.337 -17.5 -29.203 1 93.19 198 VAL B O 1
ATOM 5684 N N . SER B 1 199 ? -2.49 -18.109 -29.141 1 92.06 199 SER B N 1
ATOM 5685 C CA . SER B 1 199 ? -3.053 -16.781 -29.391 1 92.06 199 SER B CA 1
ATOM 5686 C C . SER B 1 199 ? -3.818 -16.281 -28.172 1 92.06 199 SER B C 1
ATOM 5688 O O . SER B 1 199 ? -4.469 -17.062 -27.469 1 92.06 199 SER B O 1
ATOM 5690 N N . HIS B 1 200 ? -3.754 -14.992 -27.953 1 92.19 200 HIS B N 1
ATOM 5691 C CA . HIS B 1 200 ? -4.438 -14.414 -26.797 1 92.19 200 HIS B CA 1
ATOM 5692 C C . HIS B 1 200 ? -5.895 -14.102 -27.125 1 92.19 200 HIS B C 1
ATOM 5694 O O . HIS B 1 200 ? -6.676 -13.766 -26.234 1 92.19 200 HIS B O 1
ATOM 5700 N N . HIS B 1 201 ? -6.223 -14.234 -28.359 1 89.06 201 HIS B N 1
ATOM 5701 C CA . HIS B 1 201 ? -7.582 -13.938 -28.797 1 89.06 201 HIS B CA 1
ATOM 5702 C C . HIS B 1 201 ? -8.594 -14.852 -28.125 1 89.06 201 HIS B C 1
ATOM 5704 O O . HIS B 1 201 ? -8.539 -16.078 -28.297 1 89.06 201 HIS B O 1
ATOM 5710 N N . ASN B 1 202 ? -9.43 -14.367 -27.312 1 90.62 202 ASN B N 1
ATOM 5711 C CA . ASN B 1 202 ? -10.531 -15.023 -26.609 1 90.62 202 ASN B CA 1
ATOM 5712 C C . ASN B 1 202 ? -10.016 -16.031 -25.578 1 90.62 202 ASN B C 1
ATOM 5714 O O . ASN B 1 202 ? -10.766 -16.875 -25.109 1 90.62 202 ASN B O 1
ATOM 5718 N N . LEU B 1 203 ? -8.828 -15.969 -25.328 1 94.06 203 LEU B N 1
ATOM 5719 C CA . LEU B 1 203 ? -8.211 -16.938 -24.438 1 94.06 203 LEU B CA 1
ATOM 5720 C C . LEU B 1 203 ? -8.805 -16.859 -23.047 1 94.06 203 LEU B C 1
ATOM 5722 O O . LEU B 1 203 ? -9.25 -17.859 -22.484 1 94.06 203 LEU B O 1
ATOM 5726 N N . THR B 1 204 ? -8.852 -15.633 -22.5 1 95.88 204 THR B N 1
ATOM 5727 C CA . THR B 1 204 ? -9.344 -15.43 -21.156 1 95.88 204 THR B CA 1
ATOM 5728 C C . THR B 1 204 ? -10.812 -15.836 -21.047 1 95.88 204 THR B C 1
ATOM 5730 O O . THR B 1 204 ? -11.211 -16.484 -20.078 1 95.88 204 THR B O 1
ATOM 5733 N N . LYS B 1 205 ? -11.57 -15.453 -22.016 1 95.69 205 LYS B N 1
ATOM 5734 C CA . LYS B 1 205 ? -12.984 -15.805 -22.031 1 95.69 205 LYS B CA 1
ATOM 5735 C C . LYS B 1 205 ? -13.18 -17.312 -22.094 1 95.69 205 LYS B C 1
ATOM 5737 O O . LYS B 1 205 ? -14.07 -17.859 -21.438 1 95.69 205 LYS B O 1
ATOM 5742 N N . ALA B 1 206 ? -12.414 -17.953 -22.906 1 95.62 206 ALA B N 1
ATOM 5743 C CA . ALA B 1 206 ? -12.5 -19.406 -23.031 1 95.62 206 ALA B CA 1
ATOM 5744 C C . ALA B 1 206 ? -12.172 -20.094 -21.703 1 95.62 206 ALA B C 1
ATOM 5746 O O . ALA B 1 206 ? -12.852 -21.031 -21.297 1 95.62 206 ALA B O 1
ATOM 5747 N N . MET B 1 207 ? -11.156 -19.641 -21.047 1 97.19 207 MET B N 1
ATOM 5748 C CA . MET B 1 207 ? -10.781 -20.172 -19.75 1 97.19 207 MET B CA 1
ATOM 5749 C C . MET B 1 207 ? -11.898 -19.953 -18.734 1 97.19 207 MET B C 1
ATOM 5751 O O . MET B 1 207 ? -12.203 -20.844 -17.938 1 97.19 207 MET B O 1
ATOM 5755 N N . LEU B 1 208 ? -12.461 -18.75 -18.719 1 98.12 208 LEU B N 1
ATOM 5756 C CA . LEU B 1 208 ? -13.57 -18.438 -17.828 1 98.12 208 LEU B CA 1
ATOM 5757 C C . LEU B 1 208 ? -14.758 -19.359 -18.078 1 98.12 208 LEU B C 1
ATOM 5759 O O . LEU B 1 208 ? -15.391 -19.844 -17.141 1 98.12 208 LEU B O 1
ATOM 5763 N N . LEU B 1 209 ? -15.039 -19.609 -19.312 1 97.12 209 LEU B N 1
ATOM 5764 C CA . LEU B 1 209 ? -16.156 -20.484 -19.672 1 97.12 209 LEU B CA 1
ATOM 5765 C C . LEU B 1 209 ? -15.922 -21.891 -19.141 1 97.12 209 LEU B C 1
ATOM 5767 O O . LEU B 1 209 ? -16.859 -22.562 -18.703 1 97.12 209 LEU B O 1
ATOM 5771 N N . ASP B 1 210 ? -14.688 -22.359 -19.234 1 97.12 210 ASP B N 1
ATOM 5772 C CA . ASP B 1 210 ? -14.352 -23.656 -18.656 1 97.12 210 ASP B CA 1
ATOM 5773 C C . ASP B 1 210 ? -14.688 -23.703 -17.172 1 97.12 210 ASP B C 1
ATOM 5775 O O . ASP B 1 210 ? -15.273 -24.672 -16.672 1 97.12 210 ASP B O 1
ATOM 5779 N N . ALA B 1 211 ? -14.305 -22.656 -16.484 1 98.5 211 ALA B N 1
ATOM 5780 C CA . ALA B 1 211 ? -14.539 -22.578 -15.047 1 98.5 211 ALA B CA 1
ATOM 5781 C C . ALA B 1 211 ? -16.031 -22.562 -14.742 1 98.5 211 ALA B C 1
ATOM 5783 O O . ALA B 1 211 ? -16.5 -23.312 -13.875 1 98.5 211 ALA B O 1
ATOM 5784 N N . LYS B 1 212 ? -16.75 -21.734 -15.43 1 98.44 212 LYS B N 1
ATOM 5785 C CA . LYS B 1 212 ? -18.188 -21.625 -15.219 1 98.44 212 LYS B CA 1
ATOM 5786 C C . LYS B 1 212 ? -18.875 -22.969 -15.508 1 98.44 212 LYS B C 1
ATOM 5788 O O . LYS B 1 212 ? -19.75 -23.391 -14.75 1 98.44 212 LYS B O 1
ATOM 5793 N N . ALA B 1 213 ? -18.484 -23.594 -16.641 1 97.94 213 ALA B N 1
ATOM 5794 C CA . ALA B 1 213 ? -19.062 -24.891 -17 1 97.94 213 ALA B CA 1
ATOM 5795 C C . ALA B 1 213 ? -18.797 -25.938 -15.922 1 97.94 213 ALA B C 1
ATOM 5797 O O . ALA B 1 213 ? -19.688 -26.703 -15.562 1 97.94 213 ALA B O 1
ATOM 5798 N N . PHE B 1 214 ? -17.625 -25.969 -15.453 1 98.38 214 PHE B N 1
ATOM 5799 C CA . PHE B 1 214 ? -17.266 -26.922 -14.406 1 98.38 214 PHE B CA 1
ATOM 5800 C C . PHE B 1 214 ? -18.141 -26.719 -13.172 1 98.38 214 PHE B C 1
ATOM 5802 O O . PHE B 1 214 ? -18.688 -27.688 -12.625 1 98.38 214 PHE B O 1
ATOM 5809 N N . ILE B 1 215 ? -18.234 -25.453 -12.688 1 98.5 215 ILE B N 1
ATOM 5810 C CA . ILE B 1 215 ? -19 -25.125 -11.492 1 98.5 215 ILE B CA 1
ATOM 5811 C C . ILE B 1 215 ? -20.469 -25.516 -11.695 1 98.5 215 ILE B C 1
ATOM 5813 O O . ILE B 1 215 ? -21.062 -26.141 -10.828 1 98.5 215 ILE B O 1
ATOM 5817 N N . TYR B 1 216 ? -20.938 -25.219 -12.867 1 97.44 216 TYR B N 1
ATOM 5818 C CA . TYR B 1 216 ? -22.328 -25.547 -13.195 1 97.44 216 TYR B CA 1
ATOM 5819 C C . TYR B 1 216 ? -22.547 -27.062 -13.188 1 97.44 216 TYR B C 1
ATOM 5821 O O . TYR B 1 216 ? -23.516 -27.547 -12.602 1 97.44 216 TYR B O 1
ATOM 5829 N N . ASN B 1 217 ? -21.641 -27.797 -13.742 1 97.81 217 ASN B N 1
ATOM 5830 C CA . ASN B 1 217 ? -21.781 -29.234 -13.898 1 97.81 217 ASN B CA 1
ATOM 5831 C C . ASN B 1 217 ? -21.656 -29.969 -12.562 1 97.81 217 ASN B C 1
ATOM 5833 O O . ASN B 1 217 ? -22.094 -31.109 -12.43 1 97.81 217 ASN B O 1
ATOM 5837 N N . HIS B 1 218 ? -21.109 -29.328 -11.594 1 97.75 218 HIS B N 1
ATOM 5838 C CA . HIS B 1 218 ? -20.844 -30 -10.328 1 97.75 218 HIS B CA 1
ATOM 5839 C C . HIS B 1 218 ? -21.516 -29.281 -9.172 1 97.75 218 HIS B C 1
ATOM 5841 O O . HIS B 1 218 ? -21.078 -29.391 -8.023 1 97.75 218 HIS B O 1
ATOM 5847 N N . GLU B 1 219 ? -22.547 -28.5 -9.375 1 95.94 219 GLU B N 1
ATOM 5848 C CA . GLU B 1 219 ? -23.203 -27.641 -8.383 1 95.94 219 GLU B CA 1
ATOM 5849 C C . GLU B 1 219 ? -23.828 -28.484 -7.27 1 95.94 219 GLU B C 1
ATOM 5851 O O . GLU B 1 219 ? -24.109 -27.969 -6.184 1 95.94 219 GLU B O 1
ATOM 5856 N N . TYR B 1 220 ? -24.016 -29.828 -7.426 1 95.44 220 TYR B N 1
ATOM 5857 C CA . TYR B 1 220 ? -24.719 -30.656 -6.445 1 95.44 220 TYR B CA 1
ATOM 5858 C C . TYR B 1 220 ? -23.766 -31.594 -5.727 1 95.44 220 TYR B C 1
ATOM 5860 O O . TYR B 1 220 ? -24.203 -32.469 -4.977 1 95.44 220 TYR B O 1
ATOM 5868 N N . GLN B 1 221 ? -22.5 -31.484 -5.965 1 96.62 221 GLN B N 1
ATOM 5869 C CA . GLN B 1 221 ? -21.469 -32.25 -5.281 1 96.62 221 GLN B CA 1
ATOM 5870 C C . GLN B 1 221 ? -20.281 -31.375 -4.906 1 96.62 221 GLN B C 1
ATOM 5872 O O . GLN B 1 221 ? -20.078 -30.312 -5.504 1 96.62 221 GLN B O 1
ATOM 5877 N N . PRO B 1 222 ? -19.547 -31.812 -3.912 1 98.25 222 PRO B N 1
ATOM 5878 C CA . PRO B 1 222 ? -18.359 -31.016 -3.586 1 98.25 222 PRO B CA 1
ATOM 5879 C C . PRO B 1 222 ? -17.344 -30.984 -4.727 1 98.25 222 PRO B C 1
ATOM 5881 O O . PRO B 1 222 ? -17.141 -31.984 -5.422 1 98.25 222 PRO B O 1
ATOM 5884 N N . PHE B 1 223 ? -16.656 -29.812 -4.91 1 98.81 223 PHE B N 1
ATOM 5885 C CA . PHE B 1 223 ? -15.68 -29.719 -5.988 1 98.81 223 PHE B CA 1
ATOM 5886 C C . PHE B 1 223 ? -14.484 -28.859 -5.566 1 98.81 223 PHE B C 1
ATOM 5888 O O . PHE B 1 223 ? -14.578 -28.078 -4.625 1 98.81 223 PHE B O 1
ATOM 5895 N N . PHE B 1 224 ? -13.398 -29.156 -6.141 1 98.88 224 PHE B N 1
ATOM 5896 C CA . PHE B 1 224 ? -12.18 -28.359 -6.102 1 98.88 224 PHE B CA 1
ATOM 5897 C C . PHE B 1 224 ? -11.805 -27.859 -7.496 1 98.88 224 PHE B C 1
ATOM 5899 O O . PHE B 1 224 ? -11.625 -28.672 -8.414 1 98.88 224 PHE B O 1
ATOM 5906 N N . TYR B 1 225 ? -11.711 -26.531 -7.66 1 98.94 225 TYR B N 1
ATOM 5907 C CA . TYR B 1 225 ? -11.336 -25.953 -8.945 1 98.94 225 TYR B CA 1
ATOM 5908 C C . TYR B 1 225 ? -10.148 -25.016 -8.797 1 98.94 225 TYR B C 1
ATOM 5910 O O . TYR B 1 225 ? -10.156 -24.109 -7.965 1 98.94 225 TYR B O 1
ATOM 5918 N N . LEU B 1 226 ? -9.141 -25.297 -9.586 1 98.94 226 LEU B N 1
ATOM 5919 C CA . LEU B 1 226 ? -7.969 -24.438 -9.641 1 98.94 226 LEU B CA 1
ATOM 5920 C C . LEU B 1 226 ? -7.992 -23.562 -10.898 1 98.94 226 LEU B C 1
ATOM 5922 O O . LEU B 1 226 ? -7.902 -24.078 -12.016 1 98.94 226 LEU B O 1
ATOM 5926 N N . PHE B 1 227 ? -8.219 -22.312 -10.742 1 98.88 227 PHE B N 1
ATOM 5927 C CA . PHE B 1 227 ? -8.047 -21.344 -11.82 1 98.88 227 PHE B CA 1
ATOM 5928 C C . PHE B 1 227 ? -6.68 -20.688 -11.727 1 98.88 227 PHE B C 1
ATOM 5930 O O . PHE B 1 227 ? -6.445 -19.844 -10.852 1 98.88 227 PHE B O 1
ATOM 5937 N N . SER B 1 228 ? -5.805 -20.984 -12.625 1 98.5 228 SER B N 1
ATOM 5938 C CA . SER B 1 228 ? -4.426 -20.516 -12.633 1 98.5 228 SER B CA 1
ATOM 5939 C C . SER B 1 228 ? -4.172 -19.562 -13.789 1 98.5 228 SER B C 1
ATOM 5941 O O . SER B 1 228 ? -3.973 -19.984 -14.922 1 98.5 228 SER B O 1
ATOM 5943 N N . PHE B 1 229 ? -4.035 -18.344 -13.523 1 98.25 229 PHE B N 1
ATOM 5944 C CA . PHE B 1 229 ? -3.979 -17.312 -14.562 1 98.25 229 PHE B CA 1
ATOM 5945 C C . PHE B 1 229 ? -2.67 -17.406 -15.336 1 98.25 229 PHE B C 1
ATOM 5947 O O . PHE B 1 229 ? -1.645 -17.812 -14.789 1 98.25 229 PHE B O 1
ATOM 5954 N N . LEU B 1 230 ? -2.775 -16.922 -16.594 1 95.62 230 LEU B N 1
ATOM 5955 C CA . LEU B 1 230 ? -1.608 -16.703 -17.438 1 95.62 230 LEU B CA 1
ATOM 5956 C C . LEU B 1 230 ? -1.171 -15.242 -17.422 1 95.62 230 LEU B C 1
ATOM 5958 O O . LEU B 1 230 ? -0.004 -14.938 -17.672 1 95.62 230 LEU B O 1
ATOM 5962 N N . GLN B 1 231 ? -2.098 -14.383 -17.125 1 93.56 231 GLN B N 1
ATOM 5963 C CA . GLN B 1 231 ? -1.922 -12.93 -17.172 1 93.56 231 GLN B CA 1
ATOM 5964 C C . GLN B 1 231 ? -0.925 -12.461 -16.109 1 93.56 231 GLN B C 1
ATOM 5966 O O . GLN B 1 231 ? -0.621 -13.195 -15.172 1 93.56 231 GLN B O 1
ATOM 5971 N N . LEU B 1 232 ? -0.426 -11.195 -16.234 1 93.75 232 LEU B N 1
ATOM 5972 C CA . LEU B 1 232 ? 0.389 -10.445 -15.289 1 93.75 232 LEU B CA 1
ATOM 5973 C C . LEU B 1 232 ? 1.83 -10.945 -15.297 1 93.75 232 LEU B C 1
ATOM 5975 O O . LEU B 1 232 ? 2.682 -10.414 -14.586 1 93.75 232 LEU B O 1
ATOM 5979 N N . HIS B 1 233 ? 2.055 -11.93 -16.047 1 87.56 233 HIS B N 1
ATOM 5980 C CA . HIS B 1 233 ? 3.383 -12.461 -16.328 1 87.56 233 HIS B CA 1
ATOM 5981 C C . HIS B 1 233 ? 3.967 -11.828 -17.594 1 87.56 233 HIS B C 1
ATOM 5983 O O . HIS B 1 233 ? 3.252 -11.172 -18.344 1 87.56 233 HIS B O 1
ATOM 5989 N N . ASP B 1 234 ? 5.246 -11.977 -17.828 1 83 234 ASP B N 1
ATOM 5990 C CA . ASP B 1 234 ? 5.914 -11.453 -19 1 83 234 ASP B CA 1
ATOM 5991 C C . ASP B 1 234 ? 5.055 -11.641 -20.25 1 83 234 ASP B C 1
ATOM 5993 O O . ASP B 1 234 ? 4.227 -12.555 -20.312 1 83 234 ASP B O 1
ATOM 5997 N N . SER B 1 235 ? 5.121 -10.727 -21.219 1 86.25 235 SER B N 1
ATOM 5998 C CA . SER B 1 235 ? 4.281 -10.688 -22.406 1 86.25 235 SER B CA 1
ATOM 5999 C C . SER B 1 235 ? 2.824 -10.422 -22.047 1 86.25 235 SER B C 1
ATOM 6001 O O . SER B 1 235 ? 1.946 -11.227 -22.359 1 86.25 235 SER B O 1
ATOM 6003 N N . LEU B 1 236 ? 2.682 -9.273 -21.5 1 92.75 236 LEU B N 1
ATOM 6004 C CA . LEU B 1 236 ? 1.377 -8.852 -21 1 92.75 236 LEU B CA 1
ATOM 6005 C C . LEU B 1 236 ? 0.345 -8.836 -22.125 1 92.75 236 LEU B C 1
ATOM 6007 O O . LEU B 1 236 ? 0.658 -8.453 -23.25 1 92.75 236 LEU B O 1
ATOM 6011 N N . PHE B 1 237 ? -0.838 -9.258 -21.828 1 94 237 PHE B N 1
ATOM 6012 C CA . PHE B 1 237 ? -1.941 -9.188 -22.781 1 94 237 PHE B CA 1
ATOM 6013 C C . PHE B 1 237 ? -3.256 -8.898 -22.062 1 94 237 PHE B C 1
ATOM 6015 O O . PHE B 1 237 ? -3.361 -9.078 -20.859 1 94 237 PHE B O 1
ATOM 6022 N N . ALA B 1 238 ? -4.16 -8.375 -22.75 1 96.06 238 ALA B N 1
ATOM 6023 C CA . ALA B 1 238 ? -5.543 -8.148 -22.344 1 96.06 238 ALA B CA 1
ATOM 6024 C C . ALA B 1 238 ? -6.484 -8.211 -23.547 1 96.06 238 ALA B C 1
ATOM 6026 O O . ALA B 1 238 ? -6.105 -7.848 -24.656 1 96.06 238 ALA B O 1
ATOM 6027 N N . ALA B 1 239 ? -7.66 -8.695 -23.312 1 96.38 239 ALA B N 1
ATOM 6028 C CA . ALA B 1 239 ? -8.672 -8.656 -24.359 1 96.38 239 ALA B CA 1
ATOM 6029 C C . ALA B 1 239 ? -8.984 -7.223 -24.766 1 96.38 239 ALA B C 1
ATOM 6031 O O . ALA B 1 239 ? -8.758 -6.285 -24 1 96.38 239 ALA B O 1
ATOM 6032 N N . PRO B 1 240 ? -9.492 -7.051 -25.984 1 95.94 240 PRO B N 1
ATOM 6033 C CA . PRO B 1 240 ? -9.734 -5.707 -26.516 1 95.94 240 PRO B CA 1
ATOM 6034 C C . PRO B 1 240 ? -10.586 -4.848 -25.594 1 95.94 240 PRO B C 1
ATOM 6036 O O . PRO B 1 240 ? -10.328 -3.65 -25.438 1 95.94 240 PRO B O 1
ATOM 6039 N N . GLU B 1 241 ? -11.508 -5.484 -24.938 1 96.69 241 GLU B N 1
ATOM 6040 C CA . GLU B 1 241 ? -12.43 -4.746 -24.078 1 96.69 241 GLU B CA 1
ATOM 6041 C C . GLU B 1 241 ? -11.711 -4.152 -22.875 1 96.69 241 GLU B C 1
ATOM 6043 O O . GLU B 1 241 ? -12.211 -3.211 -22.25 1 96.69 241 GLU B O 1
ATOM 6048 N N . PHE B 1 242 ? -10.531 -4.617 -22.562 1 97.88 242 PHE B N 1
ATOM 6049 C CA . PHE B 1 242 ? -9.82 -4.16 -21.375 1 97.88 242 PHE B CA 1
ATOM 6050 C C . PHE B 1 242 ? -8.633 -3.289 -21.75 1 97.88 242 PHE B C 1
ATOM 6052 O O . PHE B 1 242 ? -8 -2.678 -20.891 1 97.88 242 PHE B O 1
ATOM 6059 N N . GLN B 1 243 ? -8.25 -3.268 -23.047 1 96.94 243 GLN B N 1
ATOM 6060 C CA . GLN B 1 243 ? -7.152 -2.414 -23.484 1 96.94 243 GLN B CA 1
ATOM 6061 C C . GLN B 1 243 ? -7.496 -0.938 -23.312 1 96.94 243 GLN B C 1
ATOM 6063 O O . GLN B 1 243 ? -8.531 -0.472 -23.797 1 96.94 243 GLN B O 1
ATOM 6068 N N . GLY B 1 244 ? -6.629 -0.215 -22.531 1 96.88 244 GLY B N 1
ATOM 6069 C CA . GLY B 1 244 ? -6.848 1.197 -22.266 1 96.88 244 GLY B CA 1
ATOM 6070 C C . GLY B 1 244 ? -7.762 1.44 -21.078 1 96.88 244 GLY B C 1
ATOM 6071 O O . GLY B 1 244 ? -8.094 2.586 -20.766 1 96.88 244 GLY B O 1
ATOM 6072 N N . SER B 1 245 ? -8.125 0.354 -20.391 1 97.44 245 SER B N 1
ATOM 6073 C CA . SER B 1 245 ? -9.07 0.489 -19.297 1 97.44 245 SER B CA 1
ATOM 6074 C C . SER B 1 245 ? -8.375 0.973 -18.031 1 97.44 245 SER B C 1
ATOM 6076 O O . SER B 1 245 ? -9.031 1.385 -17.062 1 97.44 245 SER B O 1
ATOM 6078 N N . SER B 1 246 ? -7.043 0.977 -17.984 1 97.69 246 SER B N 1
ATOM 6079 C CA . SER B 1 246 ? -6.309 1.382 -16.797 1 97.69 246 SER B CA 1
ATOM 6080 C C . SER B 1 246 ? -5.352 2.529 -17.094 1 97.69 246 SER B C 1
ATOM 6082 O O . SER B 1 246 ? -4.684 2.529 -18.125 1 97.69 246 SER B O 1
ATOM 6084 N N . VAL B 1 247 ? -5.227 3.465 -16.125 1 96.25 247 VAL B N 1
ATOM 6085 C CA . VAL B 1 247 ? -4.254 4.543 -16.25 1 96.25 247 VAL B CA 1
ATOM 6086 C C . VAL B 1 247 ? -2.846 4 -16.031 1 96.25 247 VAL B C 1
ATOM 6088 O O . VAL B 1 247 ? -1.856 4.664 -16.344 1 96.25 247 VAL B O 1
ATOM 6091 N N . ARG B 1 248 ? -2.732 2.779 -15.5 1 95.44 248 ARG B N 1
ATOM 6092 C CA . ARG B 1 248 ? -1.46 2.131 -15.203 1 95.44 248 ARG B CA 1
ATOM 6093 C C . ARG B 1 248 ? -0.863 1.496 -16.453 1 95.44 248 ARG B C 1
ATOM 6095 O O . ARG B 1 248 ? 0.236 0.94 -16.406 1 95.44 248 ARG B O 1
ATOM 6102 N N . GLY B 1 249 ? -1.566 1.494 -17.609 1 95.06 249 GLY B N 1
ATOM 6103 C CA . GLY B 1 249 ? -1.049 0.935 -18.859 1 95.06 249 GLY B CA 1
ATOM 6104 C C . GLY B 1 249 ? -1.328 -0.549 -19 1 95.06 249 GLY B C 1
ATOM 6105 O O . GLY B 1 249 ? -2.34 -1.048 -18.5 1 95.06 249 GLY B O 1
ATOM 6106 N N . ASN B 1 250 ? -0.439 -1.26 -19.703 1 94.62 250 ASN B N 1
ATOM 6107 C CA . ASN B 1 250 ? -0.678 -2.639 -20.109 1 94.62 250 ASN B CA 1
ATOM 6108 C C . ASN B 1 250 ? -0.842 -3.562 -18.906 1 94.62 250 ASN B C 1
ATOM 6110 O O . ASN B 1 250 ? -1.683 -4.465 -18.922 1 94.62 250 ASN B O 1
ATOM 6114 N N . TYR B 1 251 ? -0.001 -3.354 -17.906 1 96.69 251 TYR B N 1
ATOM 6115 C CA . TYR B 1 251 ? -0.13 -4.199 -16.719 1 96.69 251 TYR B CA 1
ATOM 6116 C C . TYR B 1 251 ? -1.495 -4.016 -16.062 1 96.69 251 TYR B C 1
ATOM 6118 O O . TYR B 1 251 ? -2.15 -4.996 -15.703 1 96.69 251 TYR B O 1
ATOM 6126 N N . GLY B 1 252 ? -1.889 -2.758 -15.938 1 97.94 252 GLY B N 1
ATOM 6127 C CA . GLY B 1 252 ? -3.191 -2.467 -15.359 1 97.94 252 GLY B CA 1
ATOM 6128 C C . GLY B 1 252 ? -4.344 -3.02 -16.172 1 97.94 252 GLY B C 1
ATOM 6129 O O . GLY B 1 252 ? -5.328 -3.51 -15.617 1 97.94 252 GLY B O 1
ATOM 6130 N N . ASP B 1 253 ? -4.258 -2.939 -17.516 1 98.06 253 ASP B N 1
ATOM 6131 C CA . ASP B 1 253 ? -5.27 -3.51 -18.406 1 98.06 253 ASP B CA 1
ATOM 6132 C C . ASP B 1 253 ? -5.43 -5.008 -18.156 1 98.06 253 ASP B C 1
ATOM 6134 O O . ASP B 1 253 ? -6.551 -5.508 -18.047 1 98.06 253 ASP B O 1
ATOM 6138 N N . SER B 1 254 ? -4.273 -5.629 -18.094 1 97.88 254 SER B N 1
ATOM 6139 C CA . SER B 1 254 ? -4.27 -7.066 -17.844 1 97.88 254 SER B CA 1
ATOM 6140 C C . SER B 1 254 ? -4.883 -7.402 -16.484 1 97.88 254 SER B C 1
ATOM 6142 O O . SER B 1 254 ? -5.676 -8.336 -16.375 1 97.88 254 SER B O 1
ATOM 6144 N N . LEU B 1 255 ? -4.559 -6.637 -15.477 1 98.62 255 LEU B N 1
ATOM 6145 C CA . LEU B 1 255 ? -5.074 -6.867 -14.133 1 98.62 255 LEU B CA 1
ATOM 6146 C C . LEU B 1 255 ? -6.578 -6.609 -14.078 1 98.62 255 LEU B C 1
ATOM 6148 O O . LEU B 1 255 ? -7.309 -7.312 -13.375 1 98.62 255 LEU B O 1
ATOM 6152 N N . ASN B 1 256 ? -7.055 -5.605 -14.773 1 98.62 256 ASN B N 1
ATOM 6153 C CA . ASN B 1 256 ? -8.492 -5.375 -14.852 1 98.62 256 ASN B CA 1
ATOM 6154 C C . ASN B 1 256 ? -9.227 -6.586 -15.422 1 98.62 256 ASN B C 1
ATOM 6156 O O . ASN B 1 256 ? -10.312 -6.941 -14.945 1 98.62 256 ASN B O 1
ATOM 6160 N N . GLU B 1 257 ? -8.656 -7.195 -16.422 1 98.62 257 GLU B N 1
ATOM 6161 C CA . GLU B 1 257 ? -9.242 -8.398 -17 1 98.62 257 GLU B CA 1
ATOM 6162 C C . GLU B 1 257 ? -9.242 -9.547 -16 1 98.62 257 GLU B C 1
ATOM 6164 O O . GLU B 1 257 ? -10.234 -10.258 -15.859 1 98.62 257 GLU B O 1
ATOM 6169 N N . VAL B 1 258 ? -8.125 -9.711 -15.305 1 98.69 258 VAL B N 1
ATOM 6170 C CA . VAL B 1 258 ? -8.023 -10.727 -14.266 1 98.69 258 VAL B CA 1
ATOM 6171 C C . VAL B 1 258 ? -9.117 -10.5 -13.219 1 98.69 258 VAL B C 1
ATOM 6173 O O . VAL B 1 258 ? -9.82 -11.438 -12.836 1 98.69 258 VAL B O 1
ATOM 6176 N N . SER B 1 259 ? -9.242 -9.281 -12.789 1 98.81 259 SER B N 1
ATOM 6177 C CA . SER B 1 259 ? -10.25 -8.922 -11.797 1 98.81 259 SER B CA 1
ATOM 6178 C C . SER B 1 259 ? -11.656 -9.234 -12.305 1 98.81 259 SER B C 1
ATOM 6180 O O . SER B 1 259 ? -12.508 -9.703 -11.547 1 98.81 259 SER B O 1
ATOM 6182 N N . TRP B 1 260 ? -11.883 -8.953 -13.516 1 98.75 260 TRP B N 1
ATOM 6183 C CA . TRP B 1 260 ? -13.18 -9.25 -14.133 1 98.75 260 TRP B CA 1
ATOM 6184 C C . TRP B 1 260 ? -13.484 -10.742 -14.062 1 98.75 260 TRP B C 1
ATOM 6186 O O . TRP B 1 260 ? -14.594 -11.141 -13.703 1 98.75 260 TRP B O 1
ATOM 6196 N N . VAL B 1 261 ? -12.531 -11.578 -14.375 1 98.81 261 VAL B N 1
ATOM 6197 C CA . VAL B 1 261 ? -12.711 -13.023 -14.336 1 98.81 261 VAL B CA 1
ATOM 6198 C C . VAL B 1 261 ? -13.078 -13.461 -12.922 1 98.81 261 VAL B C 1
ATOM 6200 O O . VAL B 1 261 ? -14.008 -14.25 -12.734 1 98.81 261 VAL B O 1
ATOM 6203 N N . VAL B 1 262 ? -12.367 -12.938 -11.953 1 98.88 262 VAL B N 1
ATOM 6204 C CA . VAL B 1 262 ? -12.656 -13.266 -10.562 1 98.88 262 VAL B CA 1
ATOM 6205 C C . VAL B 1 262 ? -14.094 -12.875 -10.227 1 98.88 262 VAL B C 1
ATOM 6207 O O . VAL B 1 262 ? -14.828 -13.648 -9.617 1 98.88 262 VAL B O 1
ATOM 6210 N N . GLY B 1 263 ? -14.461 -11.711 -10.633 1 98.88 263 GLY B N 1
ATOM 6211 C CA . GLY B 1 263 ? -15.828 -11.273 -10.43 1 98.88 263 GLY B CA 1
ATOM 6212 C C . GLY B 1 263 ? -16.859 -12.211 -11.031 1 98.88 263 GLY B C 1
ATOM 6213 O O . GLY B 1 263 ? -17.859 -12.523 -10.398 1 98.88 263 GLY B O 1
ATOM 6214 N N . GLU B 1 264 ? -16.609 -12.656 -12.234 1 98.81 264 GLU B N 1
ATOM 6215 C CA . GLU B 1 264 ? -17.516 -13.555 -12.938 1 98.81 264 GLU B CA 1
ATOM 6216 C C . GLU B 1 264 ? -17.641 -14.891 -12.211 1 98.81 264 GLU B C 1
ATOM 6218 O O . GLU B 1 264 ? -18.719 -15.469 -12.148 1 98.81 264 GLU B O 1
ATOM 6223 N N . ILE B 1 265 ? -16.547 -15.359 -11.695 1 98.88 265 ILE B N 1
ATOM 6224 C CA . ILE B 1 265 ? -16.562 -16.609 -10.945 1 98.88 265 ILE B CA 1
ATOM 6225 C C . ILE B 1 265 ? -17.406 -16.453 -9.688 1 98.88 265 ILE B C 1
ATOM 6227 O O . ILE B 1 265 ? -18.266 -17.281 -9.383 1 98.88 265 ILE B O 1
ATOM 6231 N N . LEU B 1 266 ? -17.203 -15.352 -8.938 1 98.81 266 LEU B N 1
ATOM 6232 C CA . LEU B 1 266 ? -17.984 -15.094 -7.73 1 98.81 266 LEU B CA 1
ATOM 6233 C C . LEU B 1 266 ? -19.469 -14.969 -8.047 1 98.81 266 LEU B C 1
ATOM 6235 O O . LEU B 1 266 ? -20.312 -15.523 -7.332 1 98.81 266 LEU B O 1
ATOM 6239 N N . GLU B 1 267 ? -19.75 -14.266 -9.125 1 98.56 267 GLU B N 1
ATOM 6240 C CA . GLU B 1 267 ? -21.141 -14.094 -9.523 1 98.56 267 GLU B CA 1
ATOM 6241 C C . GLU B 1 267 ? -21.781 -15.422 -9.914 1 98.56 267 GLU B C 1
ATOM 6243 O O . GLU B 1 267 ? -22.953 -15.656 -9.664 1 98.56 267 GLU B O 1
ATOM 6248 N N . THR B 1 268 ? -21 -16.266 -10.586 1 98.62 268 THR B N 1
ATOM 6249 C CA . THR B 1 268 ? -21.484 -17.594 -10.938 1 98.62 268 THR B CA 1
ATOM 6250 C C . THR B 1 268 ? -21.859 -18.375 -9.68 1 98.62 268 THR B C 1
ATOM 6252 O O . THR B 1 268 ? -22.922 -18.984 -9.617 1 98.62 268 THR B O 1
ATOM 6255 N N . LEU B 1 269 ? -21.047 -18.344 -8.688 1 98.56 269 LEU B N 1
ATOM 6256 C CA . LEU B 1 269 ? -21.312 -19.031 -7.426 1 98.56 269 LEU B CA 1
ATOM 6257 C C . LEU B 1 269 ? -22.594 -18.484 -6.777 1 98.56 269 LEU B C 1
ATOM 6259 O O . LEU B 1 269 ? -23.406 -19.25 -6.27 1 98.56 269 LEU B O 1
ATOM 6263 N N . LYS B 1 270 ? -22.766 -17.156 -6.785 1 98 270 LYS B N 1
ATOM 6264 C CA . LYS B 1 270 ? -23.938 -16.531 -6.195 1 98 270 LYS B CA 1
ATOM 6265 C C . LYS B 1 270 ? -25.203 -16.906 -6.965 1 98 270 LYS B C 1
ATOM 6267 O O . LYS B 1 270 ? -26.219 -17.25 -6.359 1 98 270 LYS B O 1
ATOM 6272 N N . SER B 1 271 ? -25.062 -16.859 -8.305 1 97.75 271 SER B N 1
ATOM 6273 C CA . SER B 1 271 ? -26.219 -17.156 -9.148 1 97.75 271 SER B CA 1
ATOM 6274 C C . SER B 1 271 ? -26.703 -18.594 -8.945 1 97.75 271 SER B C 1
ATOM 6276 O O . SER B 1 271 ? -27.891 -18.875 -9.094 1 97.75 271 SER B O 1
ATOM 6278 N N . LEU B 1 272 ? -25.828 -19.469 -8.531 1 97.25 272 LEU B N 1
ATOM 6279 C CA . LEU B 1 272 ? -26.156 -20.859 -8.305 1 97.25 272 LEU B CA 1
ATOM 6280 C C . LEU B 1 272 ? -26.406 -21.141 -6.828 1 97.25 272 LEU B C 1
ATOM 6282 O O . LEU B 1 272 ? -26.594 -22.297 -6.426 1 97.25 272 LEU B O 1
ATOM 6286 N N . LYS B 1 273 ? -26.344 -20.062 -5.988 1 96.88 273 LYS B N 1
ATOM 6287 C CA . LYS B 1 273 ? -26.594 -20.125 -4.551 1 96.88 273 LYS B CA 1
ATOM 6288 C C . LYS B 1 273 ? -25.578 -21.031 -3.859 1 96.88 273 LYS B C 1
ATOM 6290 O O . LYS B 1 273 ? -25.922 -21.781 -2.947 1 96.88 273 LYS B O 1
ATOM 6295 N N . LEU B 1 274 ? -24.359 -20.969 -4.34 1 97.69 274 LEU B N 1
ATOM 6296 C CA . LEU B 1 274 ? -23.297 -21.797 -3.797 1 97.69 274 LEU B CA 1
ATOM 6297 C C . LEU B 1 274 ? -22.375 -20.984 -2.902 1 97.69 274 LEU B C 1
ATOM 6299 O O . LEU B 1 274 ? -21.453 -21.531 -2.281 1 97.69 274 LEU B O 1
ATOM 6303 N N . GLU B 1 275 ? -22.578 -19.656 -2.805 1 97.25 275 GLU B N 1
ATOM 6304 C CA . GLU B 1 275 ? -21.609 -18.75 -2.188 1 97.25 275 GLU B CA 1
ATOM 6305 C C . GLU B 1 275 ? -21.375 -19.109 -0.722 1 97.25 275 GLU B C 1
ATOM 6307 O O . GLU B 1 275 ? -20.266 -18.938 -0.205 1 97.25 275 GLU B O 1
ATOM 6312 N N . ARG B 1 276 ? -22.328 -19.625 -0.009 1 96.69 276 ARG B N 1
ATOM 6313 C CA . ARG B 1 276 ? -22.203 -19.891 1.421 1 96.69 276 ARG B CA 1
ATOM 6314 C C . ARG B 1 276 ? -21.531 -21.234 1.678 1 96.69 276 ARG B C 1
ATOM 6316 O O . ARG B 1 276 ? -21.109 -21.516 2.803 1 96.69 276 ARG B O 1
ATOM 6323 N N . ASN B 1 277 ? -21.438 -22.031 0.638 1 97.44 277 ASN B N 1
ATOM 6324 C CA . ASN B 1 277 ? -20.797 -23.344 0.757 1 97.44 277 ASN B CA 1
ATOM 6325 C C . ASN B 1 277 ? -19.516 -23.406 -0.067 1 97.44 277 ASN B C 1
ATOM 6327 O O . ASN B 1 277 ? -19.094 -24.5 -0.477 1 97.44 277 ASN B O 1
ATOM 6331 N N . THR B 1 278 ? -18.922 -22.266 -0.424 1 98.62 278 THR B N 1
ATOM 6332 C CA . THR B 1 278 ? -17.719 -22.266 -1.243 1 98.62 278 THR B CA 1
ATOM 6333 C C . THR B 1 278 ? -16.656 -21.359 -0.638 1 98.62 278 THR B C 1
ATOM 6335 O O . THR B 1 278 ? -16.906 -20.172 -0.398 1 98.62 278 THR B O 1
ATOM 6338 N N . LEU B 1 279 ? -15.492 -21.906 -0.353 1 98.81 279 LEU B N 1
ATOM 6339 C CA . LEU B 1 279 ? -14.305 -21.109 -0.083 1 98.81 279 LEU B CA 1
ATOM 6340 C C . LEU B 1 279 ? -13.602 -20.719 -1.381 1 98.81 279 LEU B C 1
ATOM 6342 O O . LEU B 1 279 ? -13.195 -21.594 -2.156 1 98.81 279 LEU B O 1
ATOM 6346 N N . VAL B 1 280 ? -13.547 -19.438 -1.655 1 98.94 280 VAL B N 1
ATOM 6347 C CA . VAL B 1 280 ? -12.711 -18.922 -2.738 1 98.94 280 VAL B CA 1
ATOM 6348 C C . VAL B 1 280 ? -11.445 -18.297 -2.164 1 98.94 280 VAL B C 1
ATOM 6350 O O . VAL B 1 280 ? -11.516 -17.391 -1.333 1 98.94 280 VAL B O 1
ATOM 6353 N N . LEU B 1 281 ? -10.344 -18.844 -2.539 1 98.94 281 LEU B N 1
ATOM 6354 C CA . LEU B 1 281 ? -9.039 -18.328 -2.139 1 98.94 281 LEU B CA 1
ATOM 6355 C C . LEU B 1 281 ? -8.289 -17.75 -3.336 1 98.94 281 LEU B C 1
ATOM 6357 O O . LEU B 1 281 ? -8.133 -18.422 -4.355 1 98.94 281 LEU B O 1
ATOM 6361 N N . PHE B 1 282 ? -7.934 -16.469 -3.277 1 98.94 282 PHE B N 1
ATOM 6362 C CA . PHE B 1 282 ? -7.117 -15.789 -4.277 1 98.94 282 PHE B CA 1
ATOM 6363 C C . PHE B 1 282 ? -5.703 -15.562 -3.758 1 98.94 282 PHE B C 1
ATOM 6365 O O . PHE B 1 282 ? -5.516 -14.984 -2.684 1 98.94 282 PHE B O 1
ATOM 6372 N N . ILE B 1 283 ? -4.633 -15.992 -4.535 1 98.88 283 ILE B N 1
ATOM 6373 C CA . ILE B 1 283 ? -3.246 -15.781 -4.129 1 98.88 283 ILE B CA 1
ATOM 6374 C C . ILE B 1 283 ? -2.387 -15.5 -5.359 1 98.88 283 ILE B C 1
ATOM 6376 O O . ILE B 1 283 ? -2.852 -15.625 -6.492 1 98.88 283 ILE B O 1
ATOM 6380 N N . SER B 1 284 ? -1.234 -15.008 -5.121 1 98.75 284 SER B N 1
ATOM 6381 C CA . SER B 1 284 ? -0.183 -15.047 -6.133 1 98.75 284 SER B CA 1
ATOM 6382 C C . SER B 1 284 ? 0.794 -16.188 -5.867 1 98.75 284 SER B C 1
ATOM 6384 O O . SER B 1 284 ? 0.976 -16.609 -4.719 1 98.75 284 SER B O 1
ATOM 6386 N N . ASP B 1 285 ? 1.378 -16.672 -6.891 1 98.31 285 ASP B N 1
ATOM 6387 C CA . ASP B 1 285 ? 2.271 -17.812 -6.719 1 98.31 285 ASP B CA 1
ATOM 6388 C C . ASP B 1 285 ? 3.607 -17.391 -6.117 1 98.31 285 ASP B C 1
ATOM 6390 O O . ASP B 1 285 ? 4.262 -18.156 -5.418 1 98.31 285 ASP B O 1
ATOM 6394 N N . HIS B 1 286 ? 4.078 -16.234 -6.387 1 98.25 286 HIS B N 1
ATOM 6395 C CA . HIS B 1 286 ? 5.254 -15.617 -5.793 1 98.25 286 HIS B CA 1
ATOM 6396 C C . HIS B 1 286 ? 5.363 -14.148 -6.184 1 98.25 286 HIS B C 1
ATOM 6398 O O . HIS B 1 286 ? 4.457 -13.609 -6.824 1 98.25 286 HIS B O 1
ATOM 6404 N N . GLY B 1 287 ? 6.398 -13.445 -5.68 1 97.44 287 GLY B N 1
ATOM 6405 C CA . GLY B 1 287 ? 6.566 -12.031 -5.98 1 97.44 287 GLY B CA 1
ATOM 6406 C C . GLY B 1 287 ? 6.805 -11.758 -7.453 1 97.44 287 GLY B C 1
ATOM 6407 O O . GLY B 1 287 ? 7.129 -12.672 -8.211 1 97.44 287 GLY B O 1
ATOM 6408 N N . SER B 1 288 ? 6.715 -10.523 -7.832 1 96.31 288 SER B N 1
ATOM 6409 C CA . SER B 1 288 ? 6.73 -10.141 -9.242 1 96.31 288 SER B CA 1
ATOM 6410 C C . SER B 1 288 ? 8.156 -10 -9.758 1 96.31 288 SER B C 1
ATOM 6412 O O . SER B 1 288 ? 9.102 -9.867 -8.969 1 96.31 288 SER B O 1
ATOM 6414 N N . HIS B 1 289 ? 8.242 -10.086 -11.086 1 93.5 289 HIS B N 1
ATOM 6415 C CA . HIS B 1 289 ? 9.5 -9.891 -11.789 1 93.5 289 HIS B CA 1
ATOM 6416 C C . HIS B 1 289 ? 9.789 -8.406 -11.992 1 93.5 289 HIS B C 1
ATOM 6418 O O . HIS B 1 289 ? 9.531 -7.859 -13.07 1 93.5 289 HIS B O 1
ATOM 6424 N N . VAL B 1 290 ? 10.484 -7.797 -11.078 1 89 290 VAL B N 1
ATOM 6425 C CA . VAL B 1 290 ? 10.562 -6.34 -11.023 1 89 290 VAL B CA 1
ATOM 6426 C C . VAL B 1 290 ? 11.562 -5.84 -12.062 1 89 290 VAL B C 1
ATOM 6428 O O . VAL B 1 290 ? 11.469 -4.695 -12.523 1 89 290 VAL B O 1
ATOM 6431 N N . GLU B 1 291 ? 12.453 -6.652 -12.586 1 89 291 GLU B N 1
ATOM 6432 C CA . GLU B 1 291 ? 13.516 -6.234 -13.492 1 89 291 GLU B CA 1
ATOM 6433 C C . GLU B 1 291 ? 12.977 -5.992 -14.898 1 89 291 GLU B C 1
ATOM 6435 O O . GLU B 1 291 ? 13.664 -5.41 -15.742 1 89 291 GLU B O 1
ATOM 6440 N N . ILE B 1 292 ? 11.773 -6.363 -15.109 1 90.44 292 ILE B N 1
ATOM 6441 C CA . ILE B 1 292 ? 11.25 -6.18 -16.469 1 90.44 292 ILE B CA 1
ATOM 6442 C C . ILE B 1 292 ? 10.398 -4.91 -16.516 1 90.44 292 ILE B C 1
ATOM 6444 O O . ILE B 1 292 ? 9.68 -4.68 -17.5 1 90.44 292 ILE B O 1
ATOM 6448 N N . CYS B 1 293 ? 10.516 -4.086 -15.578 1 90.25 293 CYS B N 1
ATOM 6449 C CA . CYS B 1 293 ? 10.055 -2.705 -15.578 1 90.25 293 CYS B CA 1
ATOM 6450 C C . CYS B 1 293 ? 8.531 -2.643 -15.664 1 90.25 293 CYS B C 1
ATOM 6452 O O . CYS B 1 293 ? 7.832 -3.256 -14.859 1 90.25 293 CYS B O 1
ATOM 6454 N N . SER B 1 294 ? 7.945 -2.057 -16.703 1 89.69 294 SER B N 1
ATOM 6455 C CA . SER B 1 294 ? 6.508 -1.839 -16.797 1 89.69 294 SER B CA 1
ATOM 6456 C C . SER B 1 294 ? 5.77 -3.135 -17.109 1 89.69 294 SER B C 1
ATOM 6458 O O . SER B 1 294 ? 4.547 -3.211 -16.969 1 89.69 294 SER B O 1
ATOM 6460 N N . ASP B 1 295 ? 6.527 -4.117 -17.453 1 90.56 295 ASP B N 1
ATOM 6461 C CA . ASP B 1 295 ? 5.91 -5.406 -17.766 1 90.56 295 ASP B CA 1
ATOM 6462 C C . ASP B 1 295 ? 5.789 -6.266 -16.5 1 90.56 295 ASP B C 1
ATOM 6464 O O . ASP B 1 295 ? 5.094 -7.285 -16.516 1 90.56 295 ASP B O 1
ATOM 6468 N N . GLY B 1 296 ? 6.406 -5.855 -15.492 1 93.12 296 GLY B N 1
ATOM 6469 C CA . GLY B 1 296 ? 6.336 -6.598 -14.242 1 93.12 296 GLY B CA 1
ATOM 6470 C C . GLY B 1 296 ? 5.441 -5.941 -13.203 1 93.12 296 GLY B C 1
ATOM 6471 O O . GLY B 1 296 ? 5.113 -4.758 -13.32 1 93.12 296 GLY B O 1
ATOM 6472 N N . GLY B 1 297 ? 5.027 -6.703 -12.219 1 95.06 297 GLY B N 1
ATOM 6473 C CA . GLY B 1 297 ? 4.211 -6.195 -11.133 1 95.06 297 GLY B CA 1
ATOM 6474 C C . GLY B 1 297 ? 4.996 -5.367 -10.133 1 95.06 297 GLY B C 1
ATOM 6475 O O . GLY B 1 297 ? 6.156 -5.027 -10.375 1 95.06 297 GLY B O 1
ATOM 6476 N N . LYS B 1 298 ? 4.293 -4.961 -9.086 1 95.38 298 LYS B N 1
ATOM 6477 C CA . LYS B 1 298 ? 4.887 -4.152 -8.031 1 95.38 298 LYS B CA 1
ATOM 6478 C C . LYS B 1 298 ? 4.855 -4.891 -6.691 1 95.38 298 LYS B C 1
ATOM 6480 O O . LYS B 1 298 ? 3.791 -5.312 -6.234 1 95.38 298 LYS B O 1
ATOM 6485 N N . ASN B 1 299 ? 6.047 -4.969 -6.086 1 95.38 299 ASN B N 1
ATOM 6486 C CA . ASN B 1 299 ? 6.16 -5.656 -4.801 1 95.38 299 ASN B CA 1
ATOM 6487 C C . ASN B 1 299 ? 6.16 -4.668 -3.639 1 95.38 299 ASN B C 1
ATOM 6489 O O . ASN B 1 299 ? 6.02 -5.066 -2.48 1 95.38 299 ASN B O 1
ATOM 6493 N N . SER B 1 300 ? 6.316 -3.385 -3.91 1 92.62 300 SER B N 1
ATOM 6494 C CA . SER B 1 300 ? 6.387 -2.385 -2.85 1 92.62 300 SER B CA 1
ATOM 6495 C C . SER B 1 300 ? 5.27 -2.576 -1.831 1 92.62 300 SER B C 1
ATOM 6497 O O . SER B 1 300 ? 4.141 -2.916 -2.197 1 92.62 300 SER B O 1
ATOM 6499 N N . PRO B 1 301 ? 5.684 -2.443 -0.567 1 93.5 301 PRO B N 1
ATOM 6500 C CA . PRO B 1 301 ? 6.863 -1.8 0.01 1 93.5 301 PRO B CA 1
ATOM 6501 C C . PRO B 1 301 ? 8.031 -2.766 0.193 1 93.5 301 PRO B C 1
ATOM 6503 O O . PRO B 1 301 ? 9.102 -2.363 0.649 1 93.5 301 PRO B O 1
ATOM 6506 N N . PHE B 1 302 ? 7.922 -3.969 -0.237 1 95.56 302 PHE B N 1
ATOM 6507 C CA . PHE B 1 302 ? 8.922 -4.98 0.065 1 95.56 302 PHE B CA 1
ATOM 6508 C C . PHE B 1 302 ? 10.133 -4.84 -0.856 1 95.56 302 PHE B C 1
ATOM 6510 O O . PHE B 1 302 ? 9.984 -4.5 -2.031 1 95.56 302 PHE B O 1
ATOM 6517 N N . ARG B 1 303 ? 11.203 -5.129 -0.305 1 91.25 303 ARG B N 1
ATOM 6518 C CA . ARG B 1 303 ? 12.461 -5.199 -1.053 1 91.25 303 ARG B CA 1
ATOM 6519 C C . ARG B 1 303 ? 12.523 -6.469 -1.895 1 91.25 303 ARG B C 1
ATOM 6521 O O . ARG B 1 303 ? 12.094 -7.535 -1.451 1 91.25 303 ARG B O 1
ATOM 6528 N N . GLY B 1 304 ? 13.023 -6.344 -3.127 1 91.75 304 GLY B N 1
ATOM 6529 C CA . GLY B 1 304 ? 13.273 -7.492 -3.982 1 91.75 304 GLY B CA 1
ATOM 6530 C C . GLY B 1 304 ? 12.031 -7.957 -4.723 1 91.75 304 GLY B C 1
ATOM 6531 O O . GLY B 1 304 ? 11.031 -7.234 -4.793 1 91.75 304 GLY B O 1
ATOM 6532 N N . GLY B 1 305 ? 12.141 -9.156 -5.367 1 94.31 305 GLY B N 1
ATOM 6533 C CA . GLY B 1 305 ? 11.102 -9.773 -6.168 1 94.31 305 GLY B CA 1
ATOM 6534 C C . GLY B 1 305 ? 11.422 -11.195 -6.574 1 94.31 305 GLY B C 1
ATOM 6535 O O . GLY B 1 305 ? 12.18 -11.891 -5.891 1 94.31 305 GLY B O 1
ATOM 6536 N N . LYS B 1 306 ? 10.781 -11.578 -7.629 1 94.5 306 LYS B N 1
ATOM 6537 C CA . LYS B 1 306 ? 11.055 -12.891 -8.203 1 94.5 306 LYS B CA 1
ATOM 6538 C C . LYS B 1 306 ? 12.547 -13.203 -8.18 1 94.5 306 LYS B C 1
ATOM 6540 O O . LYS B 1 306 ? 13.375 -12.328 -8.43 1 94.5 306 LYS B O 1
ATOM 6545 N N . GLU B 1 307 ? 12.914 -14.406 -7.82 1 93.44 307 GLU B N 1
ATOM 6546 C CA . GLU B 1 307 ? 14.242 -15.008 -7.797 1 93.44 307 GLU B CA 1
ATOM 6547 C C . GLU B 1 307 ? 15.016 -14.602 -6.547 1 93.44 307 GLU B C 1
ATOM 6549 O O . GLU B 1 307 ? 16.062 -15.188 -6.234 1 93.44 307 GLU B O 1
ATOM 6554 N N . THR B 1 308 ? 14.547 -13.578 -5.758 1 94.19 308 THR B N 1
ATOM 6555 C CA . THR B 1 308 ? 15.273 -13.156 -4.566 1 94.19 308 THR B CA 1
ATOM 6556 C C . THR B 1 308 ? 14.641 -13.742 -3.311 1 94.19 308 THR B C 1
ATOM 6558 O O . THR B 1 308 ? 13.562 -14.344 -3.377 1 94.19 308 THR B O 1
ATOM 6561 N N . THR B 1 309 ? 15.359 -13.57 -2.174 1 95.88 309 THR B N 1
ATOM 6562 C CA . THR B 1 309 ? 14.844 -14.086 -0.908 1 95.88 309 THR B CA 1
ATOM 6563 C C . THR B 1 309 ? 14.523 -12.938 0.045 1 95.88 309 THR B C 1
ATOM 6565 O O . THR B 1 309 ? 14.422 -13.141 1.258 1 95.88 309 THR B O 1
ATOM 6568 N N . TRP B 1 310 ? 14.445 -11.719 -0.514 1 95.75 310 TRP B N 1
ATOM 6569 C CA . TRP B 1 310 ? 13.852 -10.617 0.235 1 95.75 310 TRP B CA 1
ATOM 6570 C C . TRP B 1 310 ? 12.336 -10.781 0.331 1 95.75 310 TRP B C 1
ATOM 6572 O O . TRP B 1 310 ? 11.758 -11.633 -0.345 1 95.75 310 TRP B O 1
ATOM 6582 N N . GLU B 1 311 ? 11.672 -9.984 1.16 1 97.31 311 GLU B N 1
ATOM 6583 C CA . GLU B 1 311 ? 10.234 -10.133 1.351 1 97.31 311 GLU B CA 1
ATOM 6584 C C . GLU B 1 311 ? 9.492 -10.047 0.022 1 97.31 311 GLU B C 1
ATOM 6586 O O . GLU B 1 311 ? 8.5 -10.75 -0.189 1 97.31 311 GLU B O 1
ATOM 6591 N N . GLY B 1 312 ? 9.992 -9.281 -0.894 1 96.56 312 GLY B N 1
ATOM 6592 C CA . GLY B 1 312 ? 9.297 -9.031 -2.145 1 96.56 312 GLY B CA 1
ATOM 6593 C C . GLY B 1 312 ? 9.211 -10.258 -3.035 1 96.56 312 GLY B C 1
ATOM 6594 O O . GLY B 1 312 ? 8.391 -10.305 -3.957 1 96.56 312 GLY B O 1
ATOM 6595 N N . GLY B 1 313 ? 10.07 -11.234 -2.811 1 97 313 GLY B N 1
ATOM 6596 C CA . GLY B 1 313 ? 10.031 -12.461 -3.594 1 97 313 GLY B CA 1
ATOM 6597 C C . GLY B 1 313 ? 9.07 -13.492 -3.043 1 97 313 GLY B C 1
ATOM 6598 O O . GLY B 1 313 ? 8.648 -14.406 -3.76 1 97 313 GLY B O 1
ATOM 6599 N N . PHE B 1 314 ? 8.734 -13.32 -1.765 1 98.44 314 PHE B N 1
ATOM 6600 C CA . PHE B 1 314 ? 8.023 -14.406 -1.101 1 98.44 314 PHE B CA 1
ATOM 6601 C C . PHE B 1 314 ? 6.664 -13.93 -0.593 1 98.44 314 PHE B C 1
ATOM 6603 O O . PHE B 1 314 ? 5.723 -14.719 -0.496 1 98.44 314 PHE B O 1
ATOM 6610 N N . ARG B 1 315 ? 6.562 -12.727 -0.104 1 98.31 315 ARG B N 1
ATOM 6611 C CA . ARG B 1 315 ? 5.324 -12.234 0.486 1 98.31 315 ARG B CA 1
ATOM 6612 C C . ARG B 1 315 ? 4.367 -11.727 -0.589 1 98.31 315 ARG B C 1
ATOM 6614 O O . ARG B 1 315 ? 4.707 -10.82 -1.355 1 98.31 315 ARG B O 1
ATOM 6621 N N . VAL B 1 316 ? 3.191 -12.312 -0.646 1 98.69 316 VAL B N 1
ATOM 6622 C CA . VAL B 1 316 ? 2.287 -12.086 -1.769 1 98.69 316 VAL B CA 1
ATOM 6623 C C . VAL B 1 316 ? 0.889 -11.758 -1.247 1 98.69 316 VAL B C 1
ATOM 6625 O O . VAL B 1 316 ? 0.599 -11.961 -0.065 1 98.69 316 VAL B O 1
ATOM 6628 N N . PRO B 1 317 ? 0.006 -11.18 -2.109 1 98.44 317 PRO B N 1
ATOM 6629 C CA . PRO B 1 317 ? -1.387 -10.977 -1.704 1 98.44 317 PRO B CA 1
ATOM 6630 C C . PRO B 1 317 ? -2.168 -12.281 -1.597 1 98.44 317 PRO B C 1
ATOM 6632 O O . PRO B 1 317 ? -1.948 -13.203 -2.387 1 98.44 317 PRO B O 1
ATOM 6635 N N . ALA B 1 318 ? -3.031 -12.305 -0.648 1 98.81 318 ALA B N 1
ATOM 6636 C CA . ALA B 1 318 ? -3.959 -13.422 -0.492 1 98.81 318 ALA B CA 1
ATOM 6637 C C . ALA B 1 318 ? -5.277 -12.961 0.125 1 98.81 318 ALA B C 1
ATOM 6639 O O . ALA B 1 318 ? -5.289 -12.078 0.981 1 98.81 318 ALA B O 1
ATOM 6640 N N . ILE B 1 319 ? -6.371 -13.484 -0.364 1 98.88 319 ILE B N 1
ATOM 6641 C CA . ILE B 1 319 ? -7.711 -13.109 0.072 1 98.88 319 ILE B CA 1
ATOM 6642 C C . ILE B 1 319 ? -8.594 -14.359 0.15 1 98.88 319 ILE B C 1
ATOM 6644 O O . ILE B 1 319 ? -8.578 -15.195 -0.757 1 98.88 319 ILE B O 1
ATOM 6648 N N . ALA B 1 320 ? -9.32 -14.492 1.213 1 98.88 320 ALA B N 1
ATOM 6649 C CA . ALA B 1 320 ? -10.328 -15.539 1.348 1 98.88 320 ALA B CA 1
ATOM 6650 C C . ALA B 1 320 ? -11.734 -14.953 1.36 1 98.88 320 ALA B C 1
ATOM 6652 O O . ALA B 1 320 ? -11.984 -13.93 2.008 1 98.88 320 ALA B O 1
ATOM 6653 N N . TRP B 1 321 ? -12.586 -15.516 0.602 1 98.81 321 TRP B N 1
ATOM 6654 C CA . TRP B 1 321 ? -13.984 -15.102 0.481 1 98.81 321 TRP B CA 1
ATOM 6655 C C . TRP B 1 321 ? -14.922 -16.281 0.718 1 98.81 321 TRP B C 1
ATOM 6657 O O . TRP B 1 321 ? -14.836 -17.297 0.028 1 98.81 321 TRP B O 1
ATOM 6667 N N . TRP B 1 322 ? -15.727 -16.266 1.726 1 98.56 322 TRP B N 1
ATOM 6668 C CA . TRP B 1 322 ? -16.672 -17.297 2.135 1 98.56 322 TRP B CA 1
ATOM 6669 C C . TRP B 1 322 ? -17.844 -16.688 2.906 1 98.56 322 TRP B C 1
ATOM 6671 O O . TRP B 1 322 ? -17.938 -16.844 4.125 1 98.56 322 TRP B O 1
ATOM 6681 N N . PRO B 1 323 ? -18.781 -16.078 2.107 1 97.25 323 PRO B N 1
ATOM 6682 C CA . PRO B 1 323 ? -19.906 -15.391 2.77 1 97.25 323 PRO B CA 1
ATOM 6683 C C . PRO B 1 323 ? -20.656 -16.297 3.744 1 97.25 323 PRO B C 1
ATOM 6685 O O . PRO B 1 32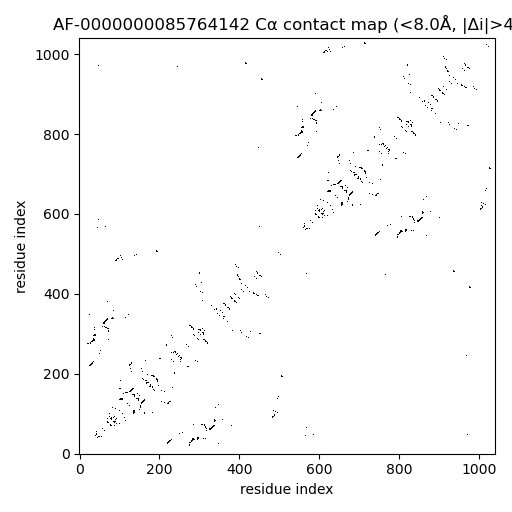3 ? -20.922 -17.469 3.43 1 97.25 323 PRO B O 1
ATOM 6688 N N . GLY B 1 324 ? -20.953 -15.742 4.922 1 96.25 324 GLY B N 1
ATOM 6689 C CA . GLY B 1 324 ? -21.703 -16.484 5.934 1 96.25 324 GLY B CA 1
ATOM 6690 C C . GLY B 1 324 ? -20.797 -17.266 6.867 1 96.25 324 GLY B C 1
ATOM 6691 O O . GLY B 1 324 ? -21.234 -17.688 7.945 1 96.25 324 GLY B O 1
ATOM 6692 N N . VAL B 1 325 ? -19.578 -17.469 6.492 1 97.12 325 VAL B N 1
ATOM 6693 C CA . VAL B 1 325 ? -18.656 -18.234 7.316 1 97.12 325 VAL B CA 1
ATOM 6694 C C . VAL B 1 325 ? -17.516 -17.344 7.781 1 97.12 325 VAL B C 1
ATOM 6696 O O . VAL B 1 325 ? -17.219 -17.266 8.977 1 97.12 325 VAL B O 1
ATOM 6699 N N . ILE B 1 326 ? -16.859 -16.625 6.816 1 97.12 326 ILE B N 1
ATOM 6700 C CA . ILE B 1 326 ? -15.82 -15.641 7.125 1 97.12 326 ILE B CA 1
ATOM 6701 C C . ILE B 1 326 ? -16.453 -14.258 7.277 1 97.12 326 ILE B C 1
ATOM 6703 O O . ILE B 1 326 ? -17.203 -13.812 6.41 1 97.12 326 ILE B O 1
ATOM 6707 N N . GLN B 1 327 ? -16.156 -13.648 8.391 1 96.06 327 GLN B N 1
ATOM 6708 C CA . GLN B 1 327 ? -16.641 -12.281 8.594 1 96.06 327 GLN B CA 1
ATOM 6709 C C . GLN B 1 327 ? -16.062 -11.336 7.539 1 96.06 327 GLN B C 1
ATOM 6711 O O . GLN B 1 327 ? -14.898 -11.469 7.148 1 96.06 327 GLN B O 1
ATOM 6716 N N . ALA B 1 328 ? -16.859 -10.398 7.094 1 94.81 328 ALA B N 1
ATOM 6717 C CA . ALA B 1 328 ? -16.438 -9.438 6.078 1 94.81 328 ALA B CA 1
ATOM 6718 C C . ALA B 1 328 ? -15.453 -8.43 6.648 1 94.81 328 ALA B C 1
ATOM 6720 O O . ALA B 1 328 ? -15.562 -8.031 7.809 1 94.81 328 ALA B O 1
ATOM 6721 N N . GLY B 1 329 ? -14.469 -8.062 5.809 1 93.75 329 GLY B N 1
ATOM 6722 C CA . GLY B 1 329 ? -13.602 -6.934 6.094 1 93.75 329 GLY B CA 1
ATOM 6723 C C . GLY B 1 329 ? -12.531 -7.25 7.121 1 93.75 329 GLY B C 1
ATOM 6724 O O . GLY B 1 329 ? -12.023 -6.352 7.801 1 93.75 329 GLY B O 1
ATOM 6725 N N . VAL B 1 330 ? -12.156 -8.516 7.289 1 95.56 330 VAL B N 1
ATOM 6726 C CA . VAL B 1 330 ? -11.156 -8.93 8.273 1 95.56 330 VAL B CA 1
ATOM 6727 C C . VAL B 1 330 ? -9.766 -8.875 7.656 1 95.56 330 VAL B C 1
ATOM 6729 O O . VAL B 1 330 ? -9.586 -9.203 6.484 1 95.56 330 VAL B O 1
ATOM 6732 N N . VAL B 1 331 ? -8.797 -8.422 8.453 1 96.12 331 VAL B N 1
ATOM 6733 C CA . VAL B 1 331 ? -7.395 -8.438 8.047 1 96.12 331 VAL B CA 1
ATOM 6734 C C . VAL B 1 331 ? -6.602 -9.359 8.977 1 96.12 331 VAL B C 1
ATOM 6736 O O . VAL B 1 331 ? -6.617 -9.18 10.195 1 96.12 331 VAL B O 1
ATOM 6739 N N . SER B 1 332 ? -5.984 -10.352 8.422 1 97.38 332 SER B N 1
ATOM 6740 C CA . SER B 1 332 ? -5.121 -11.258 9.172 1 97.38 332 SER B CA 1
ATOM 6741 C C . SER B 1 332 ? -3.652 -10.891 9 1 97.38 332 SER B C 1
ATOM 6743 O O . SER B 1 332 ? -3.188 -10.68 7.875 1 97.38 332 SER B O 1
ATOM 6745 N N . GLN B 1 333 ? -2.943 -10.875 10.078 1 95.44 333 GLN B N 1
ATOM 6746 C CA . GLN B 1 333 ? -1.508 -10.617 10.047 1 95.44 333 GLN B CA 1
ATOM 6747 C C . GLN B 1 333 ? -0.713 -11.852 10.445 1 95.44 333 GLN B C 1
ATOM 6749 O O . GLN B 1 333 ? 0.477 -11.766 10.758 1 95.44 333 GLN B O 1
ATOM 6754 N N . ASP B 1 334 ? -1.398 -12.977 10.516 1 97.31 334 ASP B N 1
ATOM 6755 C CA . ASP B 1 334 ? -0.708 -14.211 10.883 1 97.31 334 ASP B CA 1
ATOM 6756 C C . ASP B 1 334 ? 0.177 -14.703 9.742 1 97.31 334 ASP B C 1
ATOM 6758 O O . ASP B 1 334 ? -0.071 -14.383 8.57 1 97.31 334 ASP B O 1
ATOM 6762 N N . ILE B 1 335 ? 1.211 -15.453 10.148 1 98.25 335 ILE B N 1
ATOM 6763 C CA . ILE B 1 335 ? 2.146 -16.016 9.188 1 98.25 335 ILE B CA 1
ATOM 6764 C C . ILE B 1 335 ? 1.529 -17.25 8.531 1 98.25 335 ILE B C 1
ATOM 6766 O O . ILE B 1 335 ? 1.234 -18.234 9.211 1 98.25 335 ILE B O 1
ATOM 6770 N N . ILE B 1 336 ? 1.323 -17.156 7.227 1 98.62 336 ILE B N 1
ATOM 6771 C CA . ILE B 1 336 ? 0.761 -18.266 6.473 1 98.62 336 ILE B CA 1
ATOM 6772 C C . ILE B 1 336 ? 1.64 -18.578 5.262 1 98.62 336 ILE B C 1
ATOM 6774 O O . ILE B 1 336 ? 2.203 -17.656 4.652 1 98.62 336 ILE B O 1
ATOM 6778 N N . SER B 1 337 ? 1.836 -19.797 4.945 1 98.81 337 SER B N 1
ATOM 6779 C CA . SER B 1 337 ? 2.51 -20.234 3.727 1 98.81 337 SER B CA 1
ATOM 6780 C C . SER B 1 337 ? 1.521 -20.844 2.734 1 98.81 337 SER B C 1
ATOM 6782 O O . SER B 1 337 ? 0.559 -21.5 3.133 1 98.81 337 SER B O 1
ATOM 6784 N N . SER B 1 338 ? 1.783 -20.641 1.444 1 98.88 338 SER B N 1
ATOM 6785 C CA . SER B 1 338 ? 0.943 -21.297 0.448 1 98.88 338 SER B CA 1
ATOM 6786 C C . SER B 1 338 ? 0.952 -22.812 0.627 1 98.88 338 SER B C 1
ATOM 6788 O O . SER B 1 338 ? 0.036 -23.5 0.174 1 98.88 338 SER B O 1
ATOM 6790 N N . MET B 1 339 ? 1.895 -23.375 1.332 1 98.81 339 MET B N 1
ATOM 6791 C CA . MET B 1 339 ? 1.909 -24.797 1.637 1 98.81 339 MET B CA 1
ATOM 6792 C C . MET B 1 339 ? 0.772 -25.172 2.584 1 98.81 339 MET B C 1
ATOM 6794 O O . MET B 1 339 ? 0.333 -26.312 2.619 1 98.81 339 MET B O 1
ATOM 6798 N N . ASP B 1 340 ? 0.321 -24.219 3.359 1 98.88 340 ASP B N 1
ATOM 6799 C CA . ASP B 1 340 ? -0.725 -24.469 4.348 1 98.88 340 ASP B CA 1
ATOM 6800 C C . ASP B 1 340 ? -2.062 -24.766 3.672 1 98.88 340 ASP B C 1
ATOM 6802 O O . ASP B 1 340 ? -2.975 -25.297 4.301 1 98.88 340 ASP B O 1
ATOM 6806 N N . ILE B 1 341 ? -2.176 -24.406 2.381 1 98.88 341 ILE B N 1
ATOM 6807 C CA . ILE B 1 341 ? -3.389 -24.656 1.61 1 98.88 341 ILE B CA 1
ATOM 6808 C C . ILE B 1 341 ? -3.684 -26.156 1.573 1 98.88 341 ILE B C 1
ATOM 6810 O O . ILE B 1 341 ? -4.832 -26.562 1.749 1 98.88 341 ILE B O 1
ATOM 6814 N N . PHE B 1 342 ? -2.637 -26.953 1.381 1 98.88 342 PHE B N 1
ATOM 6815 C CA . PHE B 1 342 ? -2.771 -28.406 1.287 1 98.88 342 PHE B CA 1
ATOM 6816 C C . PHE B 1 342 ? -3.445 -28.969 2.533 1 98.88 342 PHE B C 1
ATOM 6818 O O . PHE B 1 342 ? -4.508 -29.578 2.445 1 98.88 342 PHE B O 1
ATOM 6825 N N . SER B 1 343 ? -2.898 -28.656 3.691 1 98.81 343 SER B N 1
ATOM 6826 C CA . SER B 1 343 ? -3.404 -29.172 4.953 1 98.81 343 SER B CA 1
ATOM 6827 C C . SER B 1 343 ? -4.781 -28.609 5.277 1 98.81 343 SER B C 1
ATOM 6829 O O . SER B 1 343 ? -5.641 -29.312 5.812 1 98.81 343 SER B O 1
ATOM 6831 N N . THR B 1 344 ? -5.008 -27.391 4.961 1 98.81 344 THR B N 1
ATOM 6832 C CA . THR B 1 344 ? -6.281 -26.734 5.238 1 98.81 344 THR B CA 1
ATOM 6833 C C . THR B 1 344 ? -7.398 -27.344 4.398 1 98.81 344 THR B C 1
ATOM 6835 O O . THR B 1 344 ? -8.461 -27.672 4.918 1 98.81 344 THR B O 1
ATOM 6838 N N . PHE B 1 345 ? -7.156 -27.531 3.076 1 98.88 345 PHE B N 1
ATOM 6839 C CA . PHE B 1 345 ? -8.172 -28.062 2.178 1 98.88 345 PHE B CA 1
ATOM 6840 C C . PHE B 1 345 ? -8.492 -29.516 2.523 1 98.88 345 PHE B C 1
ATOM 6842 O O . PHE B 1 345 ? -9.648 -29.922 2.479 1 98.88 345 PHE B O 1
ATOM 6849 N N . LEU B 1 346 ? -7.465 -30.297 2.865 1 98.69 346 LEU B N 1
ATOM 6850 C CA . LEU B 1 346 ? -7.707 -31.672 3.275 1 98.69 346 LEU B CA 1
ATOM 6851 C C . LEU B 1 346 ? -8.586 -31.734 4.52 1 98.69 346 LEU B C 1
ATOM 6853 O O . LEU B 1 346 ? -9.555 -32.5 4.57 1 98.69 346 LEU B O 1
ATOM 6857 N N . GLU B 1 347 ? -8.258 -30.859 5.461 1 98.44 347 GLU B N 1
ATOM 6858 C CA . GLU B 1 347 ? -9.039 -30.844 6.695 1 98.44 347 GLU B CA 1
ATOM 6859 C C . GLU B 1 347 ? -10.477 -30.422 6.434 1 98.44 347 GLU B C 1
ATOM 6861 O O . GLU B 1 347 ? -11.414 -31.016 6.949 1 98.44 347 GLU B O 1
ATOM 6866 N N . LEU B 1 348 ? -10.688 -29.422 5.645 1 98.25 348 LEU B N 1
ATOM 6867 C CA . LEU B 1 348 ? -12.023 -28.938 5.309 1 98.25 348 LEU B CA 1
ATOM 6868 C C . LEU B 1 348 ? -12.828 -30.031 4.609 1 98.25 348 LEU B C 1
ATOM 6870 O O . LEU B 1 348 ? -14.047 -30.125 4.801 1 98.25 348 LEU B O 1
ATOM 6874 N N . ALA B 1 349 ? -12.133 -30.875 3.822 1 98.06 349 ALA B N 1
ATOM 6875 C CA . ALA B 1 349 ? -12.789 -31.875 2.998 1 98.06 349 ALA B CA 1
ATOM 6876 C C . ALA B 1 349 ? -13.016 -33.156 3.783 1 98.06 349 ALA B C 1
ATOM 6878 O O . ALA B 1 349 ? -13.781 -34.031 3.357 1 98.06 349 ALA B O 1
ATOM 6879 N N . GLY B 1 350 ? -12.344 -33.281 4.914 1 97.25 350 GLY B N 1
ATOM 6880 C CA . GLY B 1 350 ? -12.391 -34.5 5.664 1 97.25 350 GLY B CA 1
ATOM 6881 C C . GLY B 1 350 ? -11.445 -35.562 5.125 1 97.25 350 GLY B C 1
ATOM 6882 O O . GLY B 1 350 ? -11.656 -36.781 5.344 1 97.25 350 GLY B O 1
ATOM 6883 N N . ALA B 1 351 ? -10.5 -35.125 4.359 1 97.5 351 ALA B N 1
ATOM 6884 C CA . ALA B 1 351 ? -9.492 -36.031 3.82 1 97.5 351 ALA B CA 1
ATOM 6885 C C . ALA B 1 351 ? -8.359 -36.25 4.82 1 97.5 351 ALA B C 1
ATOM 6887 O O . ALA B 1 351 ? -8.086 -35.406 5.66 1 97.5 351 ALA B O 1
ATOM 6888 N N . ILE B 1 352 ? -7.684 -37.375 4.703 1 94.94 352 ILE B N 1
ATOM 6889 C CA . ILE B 1 352 ? -6.602 -37.719 5.621 1 94.94 352 ILE B CA 1
ATOM 6890 C C . ILE B 1 352 ? -5.262 -37.312 5.008 1 94.94 352 ILE B C 1
ATOM 6892 O O . ILE B 1 352 ? -5 -37.594 3.836 1 94.94 352 ILE B O 1
ATOM 6896 N N . SER B 1 353 ? -4.473 -36.688 5.754 1 96.5 353 SER B N 1
ATOM 6897 C CA . SER B 1 353 ? -3.123 -36.344 5.328 1 96.5 353 SER B CA 1
ATOM 6898 C C . SER B 1 353 ? -2.232 -37.562 5.215 1 96.5 353 SER B C 1
ATOM 6900 O O . SER B 1 353 ? -2.309 -38.469 6.051 1 96.5 353 SER B O 1
ATOM 6902 N N . PRO B 1 354 ? -1.364 -37.562 4.211 1 96.12 354 PRO B N 1
ATOM 6903 C CA . PRO B 1 354 ? -0.43 -38.688 4.125 1 96.12 354 PRO B CA 1
ATOM 6904 C C . PRO B 1 354 ? 0.495 -38.781 5.336 1 96.12 354 PRO B C 1
ATOM 6906 O O . PRO B 1 354 ? 0.93 -37.75 5.863 1 96.12 354 PRO B O 1
ATOM 6909 N N . ASP B 1 355 ? 0.83 -40.031 5.738 1 95.19 355 ASP B N 1
ATOM 6910 C CA . ASP B 1 355 ? 1.657 -40.219 6.93 1 95.19 355 ASP B CA 1
ATOM 6911 C C . ASP B 1 355 ? 3.018 -40.812 6.566 1 95.19 355 ASP B C 1
ATOM 6913 O O . ASP B 1 355 ? 3.852 -41.031 7.441 1 95.19 355 ASP B O 1
ATOM 6917 N N . ASP B 1 356 ? 3.291 -41.031 5.34 1 96.12 356 ASP B N 1
ATOM 6918 C CA . ASP B 1 356 ? 4.527 -41.688 4.898 1 96.12 356 ASP B CA 1
ATOM 6919 C C . ASP B 1 356 ? 5.562 -40.625 4.477 1 96.12 356 ASP B C 1
ATOM 6921 O O . ASP B 1 356 ? 6.613 -40.969 3.936 1 96.12 356 ASP B O 1
ATOM 6925 N N . ARG B 1 357 ? 5.227 -39.406 4.613 1 96.06 357 ARG B N 1
ATOM 6926 C CA . ARG B 1 357 ? 6.121 -38.312 4.246 1 96.06 357 ARG B CA 1
ATOM 6927 C C . ARG B 1 357 ? 5.914 -37.125 5.152 1 96.06 357 ARG B C 1
ATOM 6929 O O . ARG B 1 357 ? 4.898 -37.031 5.848 1 96.06 357 ARG B O 1
ATOM 6936 N N . VAL B 1 358 ? 6.875 -36.25 5.168 1 96.81 358 VAL B N 1
ATOM 6937 C CA . VAL B 1 358 ? 6.766 -35 5.938 1 96.81 358 VAL B CA 1
ATOM 6938 C C . VAL B 1 358 ? 5.93 -34 5.164 1 96.81 358 VAL B C 1
ATOM 6940 O O . VAL B 1 358 ? 6.227 -33.688 4.008 1 96.81 358 VAL B O 1
ATOM 6943 N N . ILE B 1 359 ? 4.848 -33.531 5.727 1 98.12 359 ILE B N 1
ATOM 6944 C CA . ILE B 1 359 ? 4.043 -32.438 5.207 1 98.12 359 ILE B CA 1
ATOM 6945 C C . ILE B 1 359 ? 4.391 -31.156 5.945 1 98.12 359 ILE B C 1
ATOM 6947 O O . ILE B 1 359 ? 4.25 -31.078 7.168 1 98.12 359 ILE B O 1
ATOM 6951 N N . ASP B 1 360 ? 4.883 -30.188 5.199 1 98.19 360 ASP B N 1
ATOM 6952 C CA . ASP B 1 360 ? 5.305 -28.938 5.797 1 98.19 360 ASP B CA 1
ATOM 6953 C C . ASP B 1 360 ? 4.113 -28 6.008 1 98.19 360 ASP B C 1
ATOM 6955 O O . ASP B 1 360 ? 4.188 -27.062 6.797 1 98.19 360 ASP B O 1
ATOM 6959 N N . GLY B 1 361 ? 2.996 -28.172 5.285 1 98.38 361 GLY B N 1
ATOM 6960 C CA . GLY B 1 361 ? 1.792 -27.375 5.438 1 98.38 361 GLY B CA 1
ATOM 6961 C C . GLY B 1 361 ? 1.118 -27.562 6.781 1 98.38 361 GLY B C 1
ATOM 6962 O O . GLY B 1 361 ? 1.071 -28.672 7.309 1 98.38 361 GLY B O 1
ATOM 6963 N N . ILE B 1 362 ? 0.645 -26.469 7.363 1 98.38 362 ILE B N 1
ATOM 6964 C CA . ILE B 1 362 ? -0.116 -26.453 8.609 1 98.38 362 ILE B CA 1
ATOM 6965 C C . ILE B 1 362 ? -1.505 -25.875 8.359 1 98.38 362 ILE B C 1
ATOM 6967 O O . ILE B 1 362 ? -1.637 -24.781 7.805 1 98.38 362 ILE B O 1
ATOM 6971 N N . SER B 1 363 ? -2.516 -26.578 8.789 1 98.69 363 SER B N 1
ATOM 6972 C CA . SER B 1 363 ? -3.879 -26.125 8.523 1 98.69 363 SER B CA 1
ATOM 6973 C C . SER B 1 363 ? -4.191 -24.844 9.281 1 98.69 363 SER B C 1
ATOM 6975 O O . SER B 1 363 ? -3.922 -24.734 10.477 1 98.69 363 SER B O 1
ATOM 6977 N N . PHE B 1 364 ? -4.727 -23.859 8.523 1 98.44 364 PHE B N 1
ATOM 6978 C CA . PHE B 1 364 ? -5.188 -22.641 9.164 1 98.44 364 PHE B CA 1
ATOM 6979 C C . PHE B 1 364 ? -6.711 -22.594 9.195 1 98.44 364 PHE B C 1
ATOM 6981 O O . PHE B 1 364 ? -7.293 -21.5 9.258 1 98.44 364 PHE B O 1
ATOM 6988 N N . LYS B 1 365 ? -7.387 -23.781 9.141 1 98.12 365 LYS B N 1
ATOM 6989 C CA . LYS B 1 365 ? -8.844 -23.891 9.203 1 98.12 365 LYS B CA 1
ATOM 6990 C C . LYS B 1 365 ? -9.391 -23.203 10.445 1 98.12 365 LYS B C 1
ATOM 6992 O O . LYS B 1 365 ? -10.312 -22.391 10.352 1 98.12 365 LYS B O 1
ATOM 6997 N N . PRO B 1 366 ? -8.836 -23.391 11.656 1 98.06 366 PRO B N 1
ATOM 6998 C CA . PRO B 1 366 ? -9.391 -22.688 12.82 1 98.06 366 PRO B CA 1
ATOM 6999 C C . PRO B 1 366 ? -9.297 -21.172 12.688 1 98.06 366 PRO B C 1
ATOM 7001 O O . PRO B 1 366 ? -10.195 -20.453 13.125 1 98.06 366 PRO B O 1
ATOM 7004 N N . HIS B 1 367 ? -8.172 -20.734 12.055 1 97.62 367 HIS B N 1
ATOM 7005 C CA . HIS B 1 367 ? -7.98 -19.312 11.828 1 97.62 367 HIS B CA 1
ATOM 7006 C C . HIS B 1 367 ? -9.031 -18.75 10.875 1 97.62 367 HIS B C 1
ATOM 7008 O O . HIS B 1 367 ? -9.602 -17.688 11.125 1 97.62 367 HIS B O 1
ATOM 7014 N N . LEU B 1 368 ? -9.328 -19.469 9.844 1 97.31 368 LEU B N 1
ATOM 7015 C CA . LEU B 1 368 ? -10.312 -19.078 8.836 1 97.31 368 LEU B CA 1
ATOM 7016 C C . LEU B 1 368 ? -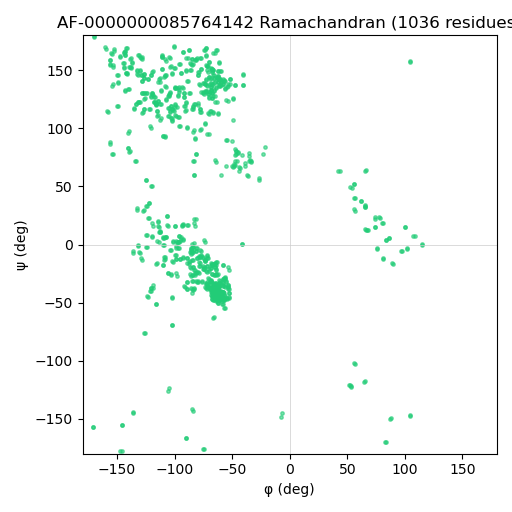11.719 -19.047 9.43 1 97.31 368 LEU B C 1
ATOM 7018 O O . LEU B 1 368 ? -12.438 -18.047 9.266 1 97.31 368 LEU B O 1
ATOM 7022 N N . LEU B 1 369 ? -12.125 -20.078 10.164 1 97 369 LEU B N 1
ATOM 7023 C CA . LEU B 1 369 ? -13.5 -20.25 10.633 1 97 369 LEU B CA 1
ATOM 7024 C C . LEU B 1 369 ? -13.797 -19.297 11.789 1 97 369 LEU B C 1
ATOM 7026 O O . LEU B 1 369 ? -14.961 -19 12.055 1 97 369 LEU B O 1
ATOM 7030 N N . SER B 1 370 ? -12.734 -18.844 12.43 1 96.69 370 SER B N 1
ATOM 7031 C CA . SER B 1 370 ? -12.93 -17.891 13.516 1 96.69 370 SER B CA 1
ATOM 7032 C C . SER B 1 370 ? -12.766 -16.453 13.031 1 96.69 370 SER B C 1
ATOM 7034 O O . SER B 1 370 ? -12.758 -15.516 13.828 1 96.69 370 SER B O 1
ATOM 7036 N N . SER B 1 371 ? -12.547 -16.344 11.75 1 94.94 371 SER B N 1
ATOM 7037 C CA . SER B 1 371 ? -12.312 -15.039 11.148 1 94.94 371 SER B CA 1
ATOM 7038 C C . SER B 1 371 ? -11.148 -14.32 11.836 1 94.94 371 SER B C 1
ATOM 7040 O O . SER B 1 371 ? -11.266 -13.148 12.188 1 94.94 371 SER B O 1
ATOM 7042 N N . GLY B 1 372 ? -10.133 -15.109 12.141 1 92.88 372 GLY B N 1
ATOM 7043 C CA . GLY B 1 372 ? -8.883 -14.523 12.617 1 92.88 372 GLY B CA 1
ATOM 7044 C C . GLY B 1 372 ? -8.766 -14.531 14.133 1 92.88 372 GLY B C 1
ATOM 7045 O O . GLY B 1 372 ? -7.723 -14.164 14.68 1 92.88 372 GLY B O 1
ATOM 7046 N N . LYS B 1 373 ? -9.727 -14.906 14.891 1 93.44 373 LYS B N 1
ATOM 7047 C CA . LYS B 1 373 ? -9.68 -14.883 16.359 1 93.44 373 LYS B CA 1
ATOM 7048 C C . LYS B 1 373 ? -8.734 -15.945 16.891 1 93.44 373 LYS B C 1
ATOM 7050 O O . LYS B 1 373 ? -8.047 -15.727 17.891 1 93.44 373 LYS B O 1
ATOM 7055 N N . VAL B 1 374 ? -8.711 -17.141 16.203 1 95.56 374 VAL B N 1
ATOM 7056 C CA . VAL B 1 374 ? -7.746 -18.188 16.547 1 95.56 374 VAL B CA 1
ATOM 7057 C C . VAL B 1 374 ? -6.477 -18 15.711 1 95.56 374 VAL B C 1
ATOM 7059 O O . VAL B 1 374 ? -6.508 -18.109 14.484 1 95.56 374 VAL B O 1
ATOM 7062 N N . PRO B 1 375 ? -5.363 -17.703 16.359 1 95.25 375 PRO B N 1
ATOM 7063 C CA . PRO B 1 375 ? -4.129 -17.484 15.594 1 95.25 375 PRO B CA 1
ATOM 7064 C C . PRO B 1 375 ? -3.641 -18.75 14.891 1 95.25 375 PRO B C 1
ATOM 7066 O O . PRO B 1 375 ? -3.832 -19.859 15.398 1 95.25 375 PRO B O 1
ATOM 7069 N N . HIS B 1 376 ? -3.105 -18.531 13.703 1 94.44 376 HIS B N 1
ATOM 7070 C CA . HIS B 1 376 ? -2.404 -19.625 13.039 1 94.44 376 HIS B CA 1
ATOM 7071 C C . HIS B 1 376 ? -1.12 -20 13.773 1 94.44 376 HIS B C 1
ATOM 7073 O O . HIS B 1 376 ? -0.461 -19.125 14.344 1 94.44 376 HIS B O 1
ATOM 7079 N N . THR B 1 377 ? -0.665 -21.203 13.727 1 92.69 377 THR B N 1
ATOM 7080 C CA . THR B 1 377 ? 0.385 -21.703 14.617 1 92.69 377 THR B CA 1
ATOM 7081 C C . THR B 1 377 ? 1.753 -21.594 13.945 1 92.69 377 THR B C 1
ATOM 7083 O O . THR B 1 377 ? 2.785 -21.734 14.609 1 92.69 377 THR B O 1
ATOM 7086 N N . ARG B 1 378 ? 1.807 -21.344 12.656 1 96.69 378 ARG B N 1
ATOM 7087 C CA . ARG B 1 378 ? 3.096 -21.234 11.984 1 96.69 378 ARG B CA 1
ATOM 7088 C C . ARG B 1 378 ? 3.896 -20.047 12.508 1 96.69 378 ARG B C 1
ATOM 7090 O O . ARG B 1 378 ? 3.367 -18.938 12.633 1 96.69 378 ARG B O 1
ATOM 7097 N N . VAL B 1 379 ? 5.238 -20.328 12.75 1 96.88 379 VAL B N 1
ATOM 7098 C CA . VAL B 1 379 ? 6.062 -19.234 13.25 1 96.88 379 VAL B CA 1
ATOM 7099 C C . VAL B 1 379 ? 7.355 -19.156 12.445 1 96.88 379 VAL B C 1
ATOM 7101 O O . VAL B 1 379 ? 8.195 -18.281 12.695 1 96.88 379 VAL B O 1
ATOM 7104 N N . THR B 1 380 ? 7.535 -20.094 11.438 1 98 380 THR B N 1
ATOM 7105 C CA . THR B 1 380 ? 8.766 -20.094 10.648 1 98 380 THR B CA 1
ATOM 7106 C C . THR B 1 380 ? 8.453 -20.047 9.156 1 98 380 THR B C 1
ATOM 7108 O O . THR B 1 380 ? 7.395 -20.516 8.727 1 98 380 THR B O 1
ATOM 7111 N N . ILE B 1 381 ? 9.242 -19.438 8.406 1 98.56 381 ILE B N 1
ATOM 7112 C CA . ILE B 1 381 ? 9.312 -19.484 6.949 1 98.56 381 ILE B CA 1
ATOM 7113 C C . ILE B 1 381 ? 10.727 -19.828 6.504 1 98.56 381 ILE B C 1
ATOM 7115 O O . ILE B 1 381 ? 11.703 -19.266 7.02 1 98.56 381 ILE B O 1
ATOM 7119 N N . HIS B 1 382 ? 10.914 -20.75 5.648 1 98.62 382 HIS B N 1
ATOM 7120 C CA . HIS B 1 382 ? 12.188 -21.141 5.062 1 98.62 382 HIS B CA 1
ATOM 7121 C C . HIS B 1 382 ? 12.359 -20.547 3.666 1 98.62 382 HIS B C 1
ATOM 7123 O O . HIS B 1 382 ? 11.602 -20.875 2.752 1 98.62 382 HIS B O 1
ATOM 7129 N N . TYR B 1 383 ? 13.32 -19.688 3.514 1 98.56 383 TYR B N 1
ATOM 7130 C CA . TYR B 1 383 ? 13.586 -19.047 2.227 1 98.56 383 TYR B CA 1
ATOM 7131 C C . TYR B 1 383 ? 14.688 -19.797 1.474 1 98.56 383 TYR B C 1
ATOM 7133 O O . TYR B 1 383 ? 15.875 -19.594 1.746 1 98.56 383 TYR B O 1
ATOM 7141 N N . TYR B 1 384 ? 14.297 -20.562 0.536 1 98.06 384 TYR B N 1
ATOM 7142 C CA . TYR B 1 384 ? 15.258 -21.328 -0.246 1 98.06 384 TYR B CA 1
ATOM 7143 C C . TYR B 1 384 ? 15.492 -20.672 -1.604 1 98.06 384 TYR B C 1
ATOM 7145 O O . TYR B 1 384 ? 14.609 -20 -2.143 1 98.06 384 TYR B O 1
ATOM 7153 N N . CYS B 1 385 ? 16.594 -20.766 -2.113 1 97.44 385 CYS B N 1
ATOM 7154 C CA . CYS B 1 385 ? 17.016 -20.703 -3.512 1 97.44 385 CYS B CA 1
ATOM 7155 C C . CYS B 1 385 ? 17.594 -22.031 -3.975 1 97.44 385 CYS B C 1
ATOM 7157 O O . CYS B 1 385 ? 18.688 -22.406 -3.557 1 97.44 385 CYS B O 1
ATOM 7159 N N . ALA B 1 386 ? 16.828 -22.672 -4.859 1 96.81 386 ALA B N 1
ATOM 7160 C CA . ALA B 1 386 ? 17.172 -24.062 -5.152 1 96.81 386 ALA B CA 1
ATOM 7161 C C . ALA B 1 386 ? 17.266 -24.875 -3.871 1 96.81 386 ALA B C 1
ATOM 7163 O O . ALA B 1 386 ? 16.312 -24.938 -3.086 1 96.81 386 ALA B O 1
ATOM 7164 N N . ASP B 1 387 ? 18.375 -25.516 -3.566 1 97.38 387 ASP B N 1
ATOM 7165 C CA . ASP B 1 387 ? 18.469 -26.312 -2.344 1 97.38 387 ASP B CA 1
ATOM 7166 C C . ASP B 1 387 ? 19.312 -25.594 -1.289 1 97.38 387 ASP B C 1
ATOM 7168 O O . ASP B 1 387 ? 19.75 -26.219 -0.316 1 97.38 387 ASP B O 1
ATOM 7172 N N . ARG B 1 388 ? 19.547 -24.312 -1.444 1 97.19 388 ARG B N 1
ATOM 7173 C CA . ARG B 1 388 ? 20.281 -23.5 -0.473 1 97.19 388 ARG B CA 1
ATOM 7174 C C . ARG B 1 388 ? 19.328 -22.703 0.407 1 97.19 388 ARG B C 1
ATOM 7176 O O . ARG B 1 388 ? 18.531 -21.906 -0.095 1 97.19 388 ARG B O 1
ATOM 7183 N N . LEU B 1 389 ? 19.406 -22.953 1.66 1 97.94 389 LEU B N 1
ATOM 7184 C CA . LEU B 1 389 ? 18.641 -22.141 2.6 1 97.94 389 LEU B CA 1
ATOM 7185 C C . LEU B 1 389 ? 19.25 -20.75 2.752 1 97.94 389 LEU B C 1
ATOM 7187 O O . LEU B 1 389 ? 20.266 -20.594 3.441 1 97.94 389 LEU B O 1
ATOM 7191 N N . MET B 1 390 ? 18.641 -19.766 2.154 1 97.94 390 MET B N 1
ATOM 7192 C CA . MET B 1 390 ? 19.172 -18.422 2.076 1 97.94 390 MET B CA 1
ATOM 7193 C C . MET B 1 390 ? 18.859 -17.625 3.344 1 97.94 390 MET B C 1
ATOM 7195 O O . MET B 1 390 ? 19.641 -16.781 3.77 1 97.94 390 MET B O 1
ATOM 7199 N N . ALA B 1 391 ? 17.688 -17.828 3.893 1 98.5 391 ALA B N 1
ATOM 7200 C CA . ALA B 1 391 ? 17.188 -17.109 5.062 1 98.5 391 ALA B CA 1
ATOM 7201 C C . ALA B 1 391 ? 16.141 -17.922 5.812 1 98.5 391 ALA B C 1
ATOM 7203 O O . ALA B 1 391 ? 15.641 -18.922 5.297 1 98.5 391 ALA B O 1
ATOM 7204 N N . MET B 1 392 ? 15.875 -17.531 6.984 1 98.25 392 MET B N 1
ATOM 7205 C CA . MET B 1 392 ? 14.812 -18.109 7.797 1 98.25 392 MET B CA 1
ATOM 7206 C C . MET B 1 392 ? 14.117 -17.047 8.641 1 98.25 392 MET B C 1
ATOM 7208 O O . MET B 1 392 ? 14.773 -16.172 9.195 1 98.25 392 MET B O 1
ATOM 7212 N N . ARG B 1 393 ? 12.812 -17.094 8.586 1 98.5 393 ARG B N 1
ATOM 7213 C CA . ARG B 1 393 ? 12.031 -16.281 9.5 1 98.5 393 ARG B CA 1
ATOM 7214 C C . ARG B 1 393 ? 11.602 -17.078 10.727 1 98.5 393 ARG B C 1
ATOM 7216 O O . ARG B 1 393 ? 11.203 -18.234 10.609 1 98.5 393 ARG B O 1
ATOM 7223 N N . TYR B 1 394 ? 11.711 -16.547 11.859 1 98.25 394 TYR B N 1
ATOM 7224 C CA . TYR B 1 394 ? 11.164 -17.016 13.133 1 98.25 394 TYR B CA 1
ATOM 7225 C C . TYR B 1 394 ? 10.391 -15.906 13.828 1 98.25 394 TYR B C 1
ATOM 7227 O O . TYR B 1 394 ? 10.977 -14.914 14.266 1 98.25 394 TYR B O 1
ATOM 7235 N N . LYS B 1 395 ? 9.039 -16.125 13.938 1 97.44 395 LYS B N 1
ATOM 7236 C CA . LYS B 1 395 ? 8.164 -15.086 14.461 1 97.44 395 LYS B CA 1
ATOM 7237 C C . LYS B 1 395 ? 8.375 -13.766 13.727 1 97.44 395 LYS B C 1
ATOM 7239 O O . LYS B 1 395 ? 8.289 -13.703 12.5 1 97.44 395 LYS B O 1
ATOM 7244 N N . ALA B 1 396 ? 8.75 -12.688 14.414 1 97.81 396 ALA B N 1
ATOM 7245 C CA . ALA B 1 396 ? 8.844 -11.375 13.789 1 97.81 396 ALA B CA 1
ATOM 7246 C C . ALA B 1 396 ? 10.203 -11.172 13.125 1 97.81 396 ALA B C 1
ATOM 7248 O O . ALA B 1 396 ? 10.414 -10.195 12.414 1 97.81 396 ALA B O 1
ATOM 7249 N N . TYR B 1 397 ? 11.102 -12.141 13.289 1 98.44 397 TYR B N 1
ATOM 7250 C CA . TYR B 1 397 ? 12.484 -11.906 12.906 1 98.44 397 TYR B CA 1
ATOM 7251 C C . TYR B 1 397 ? 12.883 -12.773 11.719 1 98.44 397 TYR B C 1
ATOM 7253 O O . TYR B 1 397 ? 12.477 -13.93 11.625 1 98.44 397 TYR B O 1
ATOM 7261 N N . LYS B 1 398 ? 13.672 -12.227 10.867 1 98.44 398 LYS B N 1
ATOM 7262 C CA . LYS B 1 398 ? 14.227 -12.914 9.703 1 98.44 398 LYS B CA 1
ATOM 7263 C C . LYS B 1 398 ? 15.742 -12.758 9.641 1 98.44 398 LYS B C 1
ATOM 7265 O O . LYS B 1 398 ? 16.266 -11.648 9.75 1 98.44 398 LYS B O 1
ATOM 7270 N N . ALA B 1 399 ? 16.422 -13.812 9.477 1 98.5 399 ALA B N 1
ATOM 7271 C CA . ALA B 1 399 ? 17.875 -13.82 9.328 1 98.5 399 ALA B CA 1
ATOM 7272 C C . ALA B 1 399 ? 18.281 -14.289 7.934 1 98.5 399 ALA B C 1
ATOM 7274 O O . ALA B 1 399 ? 17.891 -15.367 7.496 1 98.5 399 ALA B O 1
ATOM 7275 N N . HIS B 1 400 ? 19.031 -13.453 7.254 1 97.81 400 HIS B N 1
ATOM 7276 C CA . HIS B 1 400 ? 19.641 -13.852 5.984 1 97.81 400 HIS B CA 1
ATOM 7277 C C . HIS B 1 400 ? 21.016 -14.461 6.199 1 97.81 400 HIS B C 1
ATOM 7279 O O . HIS B 1 400 ? 21.906 -13.805 6.746 1 97.81 400 HIS B O 1
ATOM 7285 N N . PHE B 1 401 ? 21.188 -15.641 5.758 1 97.81 401 PHE B N 1
ATOM 7286 C CA . PHE B 1 401 ? 22.5 -16.281 5.758 1 97.81 401 PHE B CA 1
ATOM 7287 C C . PHE B 1 401 ? 23.25 -15.984 4.461 1 97.81 401 PHE B C 1
ATOM 7289 O O . PHE B 1 401 ? 24.484 -16.031 4.422 1 97.81 401 PHE B O 1
ATOM 7296 N N . PHE B 1 402 ? 22.5 -15.859 3.432 1 97.12 402 PHE B N 1
ATOM 7297 C CA . PHE B 1 402 ? 22.938 -15.406 2.117 1 97.12 402 PHE B CA 1
ATOM 7298 C C . PHE B 1 402 ? 22 -14.344 1.567 1 97.12 402 PHE B C 1
ATOM 7300 O O . PHE B 1 402 ? 20.812 -14.312 1.927 1 97.12 402 PHE B O 1
ATOM 7307 N N . SER B 1 403 ? 22.484 -13.445 0.77 1 93.31 403 SER B N 1
ATOM 7308 C CA . SER B 1 403 ? 21.609 -12.438 0.167 1 93.31 403 SER B CA 1
ATOM 7309 C C . SER B 1 403 ? 21.969 -12.211 -1.299 1 93.31 403 SER B C 1
ATOM 7311 O O . SER B 1 403 ? 23.094 -12.492 -1.724 1 93.31 403 SER B O 1
ATOM 7313 N N . LYS B 1 404 ? 21 -11.812 -2.043 1 92.06 404 LYS B N 1
ATOM 7314 C CA . LYS B 1 404 ? 21.156 -11.398 -3.436 1 92.06 404 LYS B CA 1
ATOM 7315 C C . LYS B 1 404 ? 21.094 -9.883 -3.57 1 92.06 404 LYS B C 1
ATOM 7317 O O . LYS B 1 404 ? 20.516 -9.203 -2.723 1 92.06 404 LYS B O 1
ATOM 7322 N N . PRO B 1 405 ? 21.75 -9.383 -4.605 1 86.12 405 PRO B N 1
ATOM 7323 C CA . PRO B 1 405 ? 21.672 -7.93 -4.801 1 86.12 405 PRO B CA 1
ATOM 7324 C C . PRO B 1 405 ? 20.266 -7.473 -5.207 1 86.12 405 PRO B C 1
ATOM 7326 O O . PRO B 1 405 ? 19.469 -8.273 -5.703 1 86.12 405 PRO B O 1
ATOM 7329 N N . ASN B 1 406 ? 19.938 -6.262 -4.863 1 78.44 406 ASN B N 1
ATOM 7330 C CA . ASN B 1 406 ? 18.703 -5.621 -5.289 1 78.44 406 ASN B CA 1
ATOM 7331 C C . ASN B 1 406 ? 18.969 -4.359 -6.102 1 78.44 406 ASN B C 1
ATOM 7333 O O . ASN B 1 406 ? 19.969 -3.668 -5.871 1 78.44 406 ASN B O 1
ATOM 7337 N N . PHE B 1 407 ? 18.062 -4.121 -7.004 1 75.44 407 PHE B N 1
ATOM 7338 C CA . PHE B 1 407 ? 18.203 -2.908 -7.801 1 75.44 407 PHE B CA 1
ATOM 7339 C C . PHE B 1 407 ? 17.906 -1.673 -6.965 1 75.44 407 PHE B C 1
ATOM 7341 O O . PHE B 1 407 ? 16.922 -1.654 -6.211 1 75.44 407 PHE B O 1
ATOM 7348 N N . SER B 1 408 ? 18.766 -0.741 -7.074 1 74.94 408 SER B N 1
ATOM 7349 C CA . SER B 1 408 ? 18.469 0.583 -6.539 1 74.94 408 SER B CA 1
ATOM 7350 C C . SER B 1 408 ? 17.531 1.359 -7.473 1 74.94 408 SER B C 1
ATOM 7352 O O . SER B 1 408 ? 17.406 1.021 -8.648 1 74.94 408 SER B O 1
ATOM 7354 N N . PRO B 1 409 ? 16.875 2.365 -6.969 1 75.06 409 PRO B N 1
ATOM 7355 C CA . PRO B 1 409 ? 16.078 3.207 -7.863 1 75.06 409 PRO B CA 1
ATOM 7356 C C . PRO B 1 409 ? 16.875 3.734 -9.055 1 75.06 409 PRO B C 1
ATOM 7358 O O . PRO B 1 409 ? 16.375 3.781 -10.172 1 75.06 409 PRO B O 1
ATOM 7361 N N . ASP B 1 410 ? 18.094 4.086 -8.852 1 75.38 410 ASP B N 1
ATOM 7362 C CA . ASP B 1 410 ? 18.938 4.594 -9.93 1 75.38 410 ASP B CA 1
ATOM 7363 C C . ASP B 1 410 ? 19.203 3.516 -10.977 1 75.38 410 ASP B C 1
ATOM 7365 O O . ASP B 1 410 ? 19.266 3.801 -12.172 1 75.38 410 ASP B O 1
ATOM 7369 N N . ARG B 1 411 ? 19.406 2.33 -10.484 1 78.25 411 ARG B N 1
ATOM 7370 C CA . ARG B 1 411 ? 19.641 1.232 -11.414 1 78.25 411 ARG B CA 1
ATOM 7371 C C . ARG B 1 411 ? 18.391 0.957 -12.258 1 7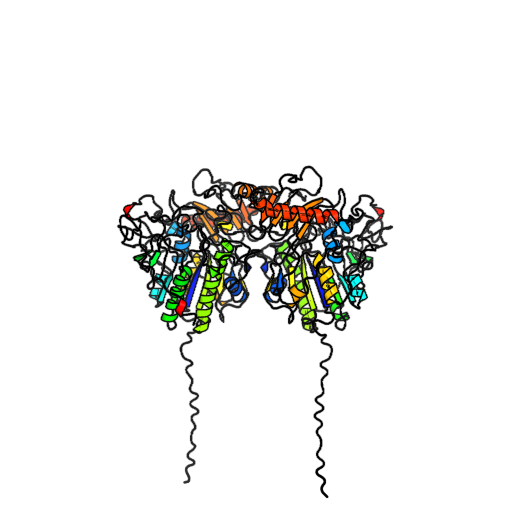8.25 411 ARG B C 1
ATOM 7373 O O . ARG B 1 411 ? 18.5 0.663 -13.445 1 78.25 411 ARG B O 1
ATOM 7380 N N . TYR B 1 412 ? 17.281 1.045 -11.633 1 79.19 412 TYR B N 1
ATOM 7381 C CA . TYR B 1 412 ? 16.031 0.909 -12.391 1 79.19 412 TYR B CA 1
ATOM 7382 C C . TYR B 1 412 ? 15.93 1.99 -13.461 1 79.19 412 TYR B C 1
ATOM 7384 O O . TYR B 1 412 ? 15.578 1.704 -14.602 1 79.19 412 TYR B O 1
ATOM 7392 N N . SER B 1 413 ? 16.234 3.162 -13.055 1 76.81 413 SER B N 1
ATOM 7393 C CA . SER B 1 413 ? 16.156 4.277 -13.992 1 76.81 413 SER B CA 1
ATOM 7394 C C . SER B 1 413 ? 17.062 4.043 -15.203 1 76.81 413 SER B C 1
ATOM 7396 O O . SER B 1 413 ? 16.719 4.422 -16.328 1 76.81 413 SER B O 1
ATOM 7398 N N . ALA B 1 414 ? 18.172 3.367 -14.977 1 81 414 ALA B N 1
ATOM 7399 C CA . ALA B 1 414 ? 19.141 3.127 -16.031 1 81 414 ALA B CA 1
ATOM 7400 C C . ALA B 1 414 ? 18.703 1.971 -16.938 1 81 414 ALA B C 1
ATOM 7402 O O . ALA B 1 414 ? 18.906 2.006 -18.141 1 81 414 ALA B O 1
ATOM 7403 N N . LEU B 1 415 ? 18 1.03 -16.297 1 86.38 415 LEU B N 1
ATOM 7404 C CA . LEU B 1 415 ? 17.734 -0.209 -17.016 1 86.38 415 LEU B CA 1
ATOM 7405 C C . LEU B 1 415 ? 16.312 -0.234 -17.547 1 86.38 415 LEU B C 1
ATOM 7407 O O . LEU B 1 415 ? 15.969 -1.062 -18.391 1 86.38 415 LEU B O 1
ATOM 7411 N N . CYS B 1 416 ? 15.5 0.651 -17.062 1 88.62 416 CYS B N 1
ATOM 7412 C CA . CYS B 1 416 ? 14.078 0.65 -17.422 1 88.62 416 CYS B CA 1
ATOM 7413 C C . CYS B 1 416 ? 13.68 1.964 -18.078 1 88.62 416 CYS B C 1
ATOM 7415 O O . CYS B 1 416 ? 12.648 2.545 -17.734 1 88.62 416 CYS B O 1
ATOM 7417 N N . ARG B 1 417 ? 14.461 2.396 -19.094 1 81.88 417 ARG B N 1
ATOM 7418 C CA . ARG B 1 417 ? 14.109 3.615 -19.828 1 81.88 417 ARG B CA 1
ATOM 7419 C C . ARG B 1 417 ? 12.844 3.416 -20.641 1 81.88 417 ARG B C 1
ATOM 7421 O O . ARG B 1 417 ? 12.672 2.381 -21.297 1 81.88 417 ARG B O 1
ATOM 7428 N N . GLU B 1 418 ? 11.93 4.344 -20.531 1 85.5 418 GLU B N 1
ATOM 7429 C CA . GLU B 1 418 ? 10.641 4.309 -21.219 1 85.5 418 GLU B CA 1
ATOM 7430 C C . GLU B 1 418 ? 9.781 3.15 -20.719 1 85.5 418 GLU B C 1
ATOM 7432 O O . GLU B 1 418 ? 8.82 2.756 -21.375 1 85.5 418 GLU B O 1
ATOM 7437 N N . GLY B 1 419 ? 10.258 2.6 -19.578 1 85.19 419 GLY B N 1
ATOM 7438 C CA . GLY B 1 419 ? 9.508 1.502 -18.984 1 85.19 419 GLY B CA 1
ATOM 7439 C C . GLY B 1 419 ? 9.836 0.155 -19.609 1 85.19 419 GLY B C 1
ATOM 7440 O O . GLY B 1 419 ? 9.195 -0.849 -19.297 1 85.19 419 GLY B O 1
ATOM 7441 N N . TRP B 1 420 ? 10.719 0.123 -20.469 1 86.56 420 TRP B N 1
ATOM 7442 C CA . TRP B 1 420 ? 11.117 -1.113 -21.125 1 86.56 420 TRP B CA 1
ATOM 7443 C C . TRP B 1 420 ? 12.5 -1.554 -20.656 1 86.56 420 TRP B C 1
ATOM 7445 O O . TRP B 1 420 ? 13.422 -0.736 -20.562 1 86.56 420 TRP B O 1
ATOM 7455 N N . PRO B 1 421 ? 12.609 -2.82 -20.391 1 86.12 421 PRO B N 1
ATOM 7456 C CA . PRO B 1 421 ? 13.922 -3.281 -19.953 1 86.12 421 PRO B CA 1
ATOM 7457 C C . PRO B 1 421 ? 14.953 -3.332 -21.078 1 86.12 421 PRO B C 1
ATOM 7459 O O . PRO B 1 421 ? 14.648 -3.82 -22.172 1 86.12 421 PRO B O 1
ATOM 7462 N N . GLU B 1 422 ? 16.109 -2.764 -20.797 1 81 422 GLU B N 1
ATOM 7463 C CA . GLU B 1 422 ? 17.203 -2.877 -21.75 1 81 422 GLU B CA 1
ATOM 7464 C C . GLU B 1 422 ? 17.625 -4.332 -21.938 1 81 422 GLU B C 1
ATOM 7466 O O . GLU B 1 422 ? 17.953 -4.75 -23.062 1 81 422 GLU B O 1
ATOM 7471 N N . ILE B 1 423 ? 17.594 -4.949 -20.812 1 74.88 423 ILE B N 1
ATOM 7472 C CA . ILE B 1 423 ? 17.922 -6.375 -20.797 1 74.88 423 ILE B CA 1
ATOM 7473 C C . ILE B 1 423 ? 16.875 -7.121 -19.953 1 74.88 423 ILE B C 1
ATOM 7475 O O . ILE B 1 423 ? 16.594 -6.73 -18.828 1 74.88 423 ILE B O 1
ATOM 7479 N N . ARG B 1 424 ? 16.297 -7.988 -20.625 1 73.44 424 ARG B N 1
ATOM 7480 C CA . ARG B 1 424 ? 15.344 -8.812 -19.891 1 73.44 424 ARG B CA 1
ATOM 7481 C C . ARG B 1 424 ? 16.047 -9.938 -19.141 1 73.44 424 ARG B C 1
ATOM 7483 O O . ARG B 1 424 ? 16.234 -11.031 -19.672 1 73.44 424 ARG B O 1
ATOM 7490 N N . SER B 1 425 ? 16.641 -9.461 -17.984 1 74.12 425 SER B N 1
ATOM 7491 C CA . SER B 1 425 ? 17.391 -10.438 -17.203 1 74.12 425 SER B CA 1
ATOM 7492 C C . SER B 1 425 ? 17.125 -10.266 -15.711 1 74.12 425 SER B C 1
ATOM 7494 O O . SER B 1 425 ? 16.547 -9.266 -15.289 1 74.12 425 SER B O 1
ATOM 7496 N N . TYR B 1 426 ? 17.438 -11.352 -15.062 1 82.75 426 TYR B N 1
ATOM 7497 C CA . TYR B 1 426 ? 17.406 -11.352 -13.602 1 82.75 426 TYR B CA 1
ATOM 7498 C C . TYR B 1 426 ? 18.656 -10.703 -13.031 1 82.75 426 TYR B C 1
ATOM 7500 O O . TYR B 1 426 ? 19.734 -10.75 -13.648 1 82.75 426 TYR B O 1
ATOM 7508 N N . SER B 1 427 ? 18.516 -10.062 -11.891 1 79.31 427 SER B N 1
ATOM 7509 C CA . SER B 1 427 ? 19.672 -9.484 -11.219 1 79.31 427 SER B CA 1
ATOM 7510 C C . SER B 1 427 ? 20.641 -10.562 -10.781 1 79.31 427 SER B C 1
ATOM 7512 O O . SER B 1 427 ? 21.859 -10.391 -10.891 1 79.31 427 SER B O 1
ATOM 7514 N N . CYS B 1 428 ? 20.141 -11.617 -10.312 1 89 428 CYS B N 1
ATOM 7515 C CA . CYS B 1 428 ? 20.938 -12.766 -9.867 1 89 428 CYS B CA 1
ATOM 7516 C C . CYS B 1 428 ? 20.109 -14.047 -9.914 1 89 428 CYS B C 1
ATOM 7518 O O . CYS B 1 428 ? 19.578 -14.484 -8.891 1 89 428 CYS B O 1
ATOM 7520 N N . TYR B 1 429 ? 20.094 -14.695 -11 1 90.75 429 TYR B N 1
ATOM 7521 C CA . TYR B 1 429 ? 19.266 -15.875 -11.219 1 90.75 429 TYR B CA 1
ATOM 7522 C C . TYR B 1 429 ? 19.828 -17.078 -10.477 1 90.75 429 TYR B C 1
ATOM 7524 O O . TYR B 1 429 ? 19.094 -17.844 -9.867 1 90.75 429 TYR B O 1
ATOM 7532 N N . SER B 1 430 ? 21.156 -17.172 -10.422 1 91.44 430 SER B N 1
ATOM 7533 C CA . SER B 1 430 ? 21.828 -18.312 -9.82 1 91.44 430 SER B CA 1
ATOM 7534 C C . SER B 1 430 ? 21.688 -18.297 -8.305 1 91.44 430 SER B C 1
ATOM 7536 O O . SER B 1 430 ? 21.609 -17.234 -7.688 1 91.44 430 SER B O 1
ATOM 7538 N N . CYS B 1 431 ? 21.688 -19.484 -7.723 1 95.44 431 CYS B N 1
ATOM 7539 C CA . CYS B 1 431 ? 21.609 -19.609 -6.27 1 95.44 431 CYS B CA 1
ATOM 7540 C C . CYS B 1 431 ? 22.984 -19.906 -5.668 1 95.44 431 CYS B C 1
ATOM 7542 O O . CYS B 1 431 ? 23.109 -20 -4.445 1 95.44 431 CYS B O 1
ATOM 7544 N N . TYR B 1 432 ? 24.047 -19.969 -6.539 1 92.69 432 TYR B N 1
ATOM 7545 C CA . TYR B 1 432 ? 25.328 -20.453 -6.031 1 92.69 432 TYR B CA 1
ATOM 7546 C C . TYR B 1 432 ? 26.484 -19.578 -6.527 1 92.69 432 TYR B C 1
ATOM 7548 O O . TYR B 1 432 ? 27.609 -19.703 -6.055 1 92.69 432 TYR B O 1
ATOM 7556 N N . ASN B 1 433 ? 26.25 -18.672 -7.352 1 88.56 433 ASN B N 1
ATOM 7557 C CA . ASN B 1 433 ? 27.344 -17.969 -8.008 1 88.56 433 ASN B CA 1
ATOM 7558 C C . ASN B 1 433 ? 27.781 -16.734 -7.211 1 88.56 433 ASN B C 1
ATOM 7560 O O . ASN B 1 433 ? 27.375 -16.562 -6.059 1 88.56 433 ASN B O 1
ATOM 7564 N N . SER B 1 434 ? 28.594 -15.883 -7.918 1 87 434 SER B N 1
ATOM 7565 C CA . SER B 1 434 ? 29.328 -14.828 -7.23 1 87 434 SER B CA 1
ATOM 7566 C C . SER B 1 434 ? 28.422 -13.648 -6.898 1 87 434 SER B C 1
ATOM 7568 O O . SER B 1 434 ? 28.781 -12.789 -6.098 1 87 434 SER B O 1
ATOM 7570 N N . CYS B 1 435 ? 27.266 -13.68 -7.445 1 89.31 435 CYS B N 1
ATOM 7571 C CA . CYS B 1 435 ? 26.406 -12.555 -7.129 1 89.31 435 CYS B CA 1
ATOM 7572 C C . CYS B 1 435 ? 25.781 -12.719 -5.75 1 89.31 435 CYS B C 1
ATOM 7574 O O . CYS B 1 435 ? 25.219 -11.773 -5.199 1 89.31 435 CYS B O 1
ATOM 7576 N N . ILE B 1 436 ? 25.938 -13.844 -5.203 1 93.62 436 ILE B N 1
ATOM 7577 C CA . ILE B 1 436 ? 25.406 -14.133 -3.875 1 93.62 436 ILE B CA 1
ATOM 7578 C C . ILE B 1 436 ? 26.422 -13.711 -2.814 1 93.62 436 ILE B C 1
ATOM 7580 O O . ILE B 1 436 ? 27.594 -14.055 -2.9 1 93.62 436 ILE B O 1
ATOM 7584 N N . ARG B 1 437 ? 26 -12.969 -1.822 1 93.31 437 ARG B N 1
ATOM 7585 C CA . ARG B 1 437 ? 26.844 -12.578 -0.695 1 93.31 437 ARG B CA 1
ATOM 7586 C C . ARG B 1 437 ? 26.578 -13.461 0.519 1 93.31 437 ARG B C 1
ATOM 7588 O O . ARG B 1 437 ? 25.422 -13.664 0.905 1 93.31 437 ARG B O 1
ATOM 7595 N N . SER B 1 438 ? 27.609 -13.898 1.14 1 95.62 438 SER B N 1
ATOM 7596 C CA . SER B 1 438 ? 27.469 -14.758 2.316 1 95.62 438 SER B CA 1
ATOM 7597 C C . SER B 1 438 ? 27.469 -13.93 3.598 1 95.62 438 SER B C 1
ATOM 7599 O O . SER B 1 438 ? 28.219 -12.969 3.732 1 95.62 438 SER B O 1
ATOM 7601 N N . HIS B 1 439 ? 26.5 -14.305 4.461 1 95.06 439 HIS B N 1
ATOM 7602 C CA . HIS B 1 439 ? 26.406 -13.734 5.797 1 95.06 439 HIS B CA 1
ATOM 7603 C C . HIS B 1 439 ? 26.359 -14.82 6.863 1 95.06 439 HIS B C 1
ATOM 7605 O O . HIS B 1 439 ? 25.719 -14.648 7.906 1 95.06 439 HIS B O 1
ATOM 7611 N N . GLU B 1 440 ? 26.922 -15.891 6.648 1 89.69 440 GLU B N 1
ATOM 7612 C CA . GLU B 1 440 ? 26.797 -17.078 7.5 1 89.69 440 GLU B CA 1
ATOM 7613 C C . GLU B 1 440 ? 27.422 -16.828 8.867 1 89.69 440 GLU B C 1
ATOM 7615 O O . GLU B 1 440 ? 26.906 -17.312 9.883 1 89.69 440 GLU B O 1
ATOM 7620 N N . LEU B 1 441 ? 28.453 -16.078 8.953 1 88.69 441 LEU B N 1
ATOM 7621 C CA . LEU B 1 441 ? 29.109 -15.82 10.227 1 88.69 441 LEU B CA 1
ATOM 7622 C C . LEU B 1 441 ? 28.375 -14.734 11 1 88.69 441 LEU B C 1
ATOM 7624 O O . LEU B 1 441 ? 28.344 -14.758 12.234 1 88.69 441 LEU B O 1
ATOM 7628 N N . SER B 1 442 ? 27.797 -13.852 10.289 1 92.56 442 SER B N 1
ATOM 7629 C CA . SER B 1 442 ? 27.016 -12.758 10.867 1 92.56 442 SER B CA 1
ATOM 7630 C C . SER B 1 442 ? 25.766 -12.469 10.047 1 92.56 442 SER B C 1
ATOM 7632 O O . SER B 1 442 ? 25.734 -11.516 9.266 1 92.56 442 SER B O 1
ATOM 7634 N N . PRO B 1 443 ? 24.75 -13.25 10.305 1 96.69 443 PRO B N 1
ATOM 7635 C CA . PRO B 1 443 ? 23.531 -13.109 9.508 1 96.69 443 PRO B CA 1
ATOM 7636 C C . PRO B 1 443 ? 22.953 -11.703 9.555 1 96.69 443 PRO B C 1
ATOM 7638 O O . PRO B 1 443 ? 23.047 -11.031 10.586 1 96.69 443 PRO B O 1
ATOM 7641 N N . LEU B 1 444 ? 22.406 -11.211 8.367 1 95.19 444 LEU B N 1
ATOM 7642 C CA . LEU B 1 444 ? 21.625 -9.984 8.383 1 95.19 444 LEU B CA 1
ATOM 7643 C C . LEU B 1 444 ? 20.281 -10.211 9.078 1 95.19 444 LEU B C 1
ATOM 7645 O O . LEU B 1 444 ? 19.438 -10.953 8.578 1 95.19 444 LEU B O 1
ATOM 7649 N N . LEU B 1 445 ? 20.109 -9.594 10.211 1 96.56 445 LEU B N 1
ATOM 7650 C CA . LEU B 1 445 ? 18.906 -9.789 11.023 1 96.56 445 LEU B CA 1
ATOM 7651 C C . LEU B 1 445 ? 17.969 -8.602 10.906 1 96.56 445 LEU B C 1
ATOM 7653 O O . LEU B 1 445 ? 18.406 -7.449 10.992 1 96.56 445 LEU B O 1
ATOM 7657 N N . TYR B 1 446 ? 16.703 -8.891 10.664 1 96.31 446 TYR B N 1
ATOM 7658 C CA . TYR B 1 446 ? 15.672 -7.859 10.586 1 96.31 446 TYR B CA 1
ATOM 7659 C C . TYR B 1 446 ? 14.445 -8.258 11.406 1 96.31 446 TYR B C 1
ATOM 7661 O O . TYR B 1 446 ? 14.172 -9.445 11.586 1 96.31 446 TYR B O 1
ATOM 7669 N N . ASN B 1 447 ? 13.727 -7.305 12.016 1 97.12 447 ASN B N 1
ATOM 7670 C CA . ASN B 1 447 ? 12.352 -7.469 12.461 1 97.12 447 ASN B CA 1
ATOM 7671 C C . ASN B 1 447 ? 11.359 -7.09 11.367 1 97.12 447 ASN B C 1
ATOM 7673 O O . ASN B 1 447 ? 11.078 -5.906 11.164 1 97.12 447 ASN B O 1
ATOM 7677 N N . VAL B 1 448 ? 10.781 -8.055 10.656 1 97.38 448 VAL B N 1
ATOM 7678 C CA . VAL B 1 448 ? 10.039 -7.801 9.43 1 97.38 448 VAL B CA 1
ATOM 7679 C C . VAL B 1 448 ? 8.602 -7.41 9.766 1 97.38 448 VAL B C 1
ATOM 7681 O O . VAL B 1 448 ? 7.793 -7.16 8.867 1 97.38 448 VAL B O 1
ATOM 7684 N N . GLU B 1 449 ? 8.172 -7.375 10.984 1 96.31 449 GLU B N 1
ATOM 7685 C CA . GLU B 1 449 ? 6.898 -6.781 11.398 1 96.31 449 GLU B CA 1
ATOM 7686 C C . GLU B 1 449 ? 7.039 -5.281 11.633 1 96.31 449 GLU B C 1
ATOM 7688 O O . GLU B 1 449 ? 6.176 -4.5 11.219 1 96.31 449 GLU B O 1
ATOM 7693 N N . LYS B 1 450 ? 8.188 -4.836 12.211 1 94.94 450 LYS B N 1
ATOM 7694 C CA . LYS B 1 450 ? 8.469 -3.426 12.461 1 94.94 450 LYS B CA 1
ATOM 7695 C C . LYS B 1 450 ? 9.055 -2.754 11.219 1 94.94 450 LYS B C 1
ATOM 7697 O O . LYS B 1 450 ? 8.852 -1.557 11.008 1 94.94 450 LYS B O 1
ATOM 7702 N N . ASP B 1 451 ? 9.75 -3.521 10.484 1 94.31 451 ASP B N 1
ATOM 7703 C CA . ASP B 1 451 ? 10.461 -3.084 9.289 1 94.31 451 ASP B CA 1
ATOM 7704 C C . ASP B 1 451 ? 10.227 -4.051 8.133 1 94.31 451 ASP B C 1
ATOM 7706 O O . ASP B 1 451 ? 11.164 -4.699 7.66 1 94.31 451 ASP B O 1
ATOM 7710 N N . PRO B 1 452 ? 9.039 -4.023 7.598 1 95.06 452 PRO B N 1
ATOM 7711 C CA . PRO B 1 452 ? 8.734 -4.984 6.531 1 95.06 452 PRO B CA 1
ATOM 7712 C C . PRO B 1 452 ? 9.578 -4.758 5.277 1 95.06 452 PRO B C 1
ATOM 7714 O O . PRO B 1 452 ? 9.672 -5.645 4.426 1 95.06 452 PRO B O 1
ATOM 7717 N N . GLU B 1 453 ? 10.203 -3.604 5.137 1 93.19 453 GLU B N 1
ATOM 7718 C CA . GLU B 1 453 ? 11 -3.279 3.955 1 93.19 453 GLU B CA 1
ATOM 7719 C C . GLU B 1 453 ? 12.43 -3.795 4.09 1 93.19 453 GLU B C 1
ATOM 7721 O O . GLU B 1 453 ? 13.211 -3.73 3.139 1 93.19 453 GLU B O 1
ATOM 7726 N N . GLU B 1 454 ? 12.797 -4.332 5.273 1 93.31 454 GLU B N 1
ATOM 7727 C CA . GLU B 1 454 ? 14.133 -4.848 5.566 1 93.31 454 GLU B CA 1
ATOM 7728 C C . GLU B 1 454 ? 15.195 -3.787 5.32 1 93.31 454 GLU B C 1
ATOM 7730 O O . GLU B 1 454 ? 16.188 -4.039 4.621 1 93.31 454 GLU B O 1
ATOM 7735 N N . LEU B 1 455 ? 14.969 -2.66 5.91 1 90.38 455 LEU B N 1
ATOM 7736 C CA . LEU B 1 455 ? 15.875 -1.525 5.734 1 90.38 455 LEU B CA 1
ATOM 7737 C C . LEU B 1 455 ? 16.766 -1.352 6.953 1 90.38 455 LEU B C 1
ATOM 7739 O O . LEU B 1 455 ? 17.875 -0.794 6.848 1 90.38 455 LEU B O 1
ATOM 7743 N N . HIS B 1 456 ? 16.297 -1.832 8.133 1 92.12 456 HIS B N 1
ATOM 7744 C CA . HIS B 1 456 ? 16.969 -1.567 9.406 1 92.12 456 HIS B CA 1
ATOM 7745 C C . HIS B 1 456 ? 17.609 -2.834 9.969 1 92.12 456 HIS B C 1
ATOM 7747 O O . HIS B 1 456 ? 16.984 -3.541 10.766 1 92.12 456 HIS B O 1
ATOM 7753 N N . GLN B 1 457 ? 18.828 -3 9.656 1 92.62 457 GLN B N 1
ATOM 7754 C CA . GLN B 1 457 ? 19.5 -4.184 10.164 1 92.62 457 GLN B CA 1
ATOM 7755 C C . GLN B 1 457 ? 19.656 -4.125 11.68 1 92.62 457 GLN B C 1
ATOM 7757 O O . GLN B 1 457 ? 19.969 -3.066 12.234 1 92.62 457 GLN B O 1
ATOM 7762 N N . LEU B 1 458 ? 19.422 -5.242 12.328 1 94.81 458 LEU B N 1
ATOM 7763 C CA . LEU B 1 458 ? 19.562 -5.348 13.773 1 94.81 458 LEU B CA 1
ATOM 7764 C C . LEU B 1 458 ? 20.938 -5.879 14.156 1 94.81 458 LEU B C 1
ATOM 7766 O O . LEU B 1 458 ? 21.516 -6.691 13.43 1 94.81 458 LEU B O 1
ATOM 7770 N N . SER B 1 459 ? 21.438 -5.434 15.273 1 92.25 459 SER B N 1
ATOM 7771 C CA . SER B 1 459 ? 22.719 -5.914 15.797 1 92.25 459 SER B CA 1
ATOM 7772 C C . SER B 1 459 ? 22.609 -7.352 16.281 1 92.25 459 SER B C 1
ATOM 7774 O O . SER B 1 459 ? 21.781 -7.656 17.156 1 92.25 459 SER B O 1
ATOM 7776 N N . SER B 1 460 ? 23.469 -8.133 15.797 1 90.56 460 SER B N 1
ATOM 7777 C CA . SER B 1 460 ? 23.484 -9.523 16.234 1 90.56 460 SER B CA 1
ATOM 7778 C C . SER B 1 460 ? 23.812 -9.633 17.719 1 90.56 460 SER B C 1
ATOM 7780 O O . SER B 1 460 ? 23.281 -10.508 18.422 1 90.56 460 SER B O 1
ATOM 7782 N N . LYS B 1 461 ? 24.625 -8.734 18.203 1 91.56 461 LYS B N 1
ATOM 7783 C CA . LYS B 1 461 ? 25.047 -8.742 19.594 1 91.56 461 LYS B CA 1
ATOM 7784 C C . LYS B 1 461 ? 23.859 -8.406 20.516 1 91.56 461 LYS B C 1
ATOM 7786 O O . LYS B 1 461 ? 23.641 -9.086 21.516 1 91.56 461 LYS B O 1
ATOM 7791 N N . LYS B 1 462 ? 23.094 -7.414 20.109 1 93.88 462 LYS B N 1
ATOM 7792 C CA . LYS B 1 462 ? 21.984 -6.965 20.938 1 93.88 462 LYS B CA 1
ATOM 7793 C C . LYS B 1 462 ? 20.812 -7.945 20.859 1 93.88 462 LYS B C 1
ATOM 7795 O O . LYS B 1 462 ? 19.969 -7.973 21.75 1 93.88 462 LYS B O 1
ATOM 7800 N N . HIS B 1 463 ? 20.844 -8.758 19.812 1 96.31 463 HIS B N 1
ATOM 7801 C CA . HIS B 1 463 ? 19.734 -9.672 19.594 1 96.31 463 HIS B CA 1
ATOM 7802 C C . HIS B 1 463 ? 20.203 -11.117 19.547 1 96.31 463 HIS B C 1
ATOM 7804 O O . HIS B 1 463 ? 19.719 -11.914 18.734 1 96.31 463 HIS B O 1
ATOM 7810 N N . ASN B 1 464 ? 21.125 -11.391 20.312 1 95.88 464 ASN B N 1
ATOM 7811 C CA . ASN B 1 464 ? 21.75 -12.703 20.312 1 95.88 464 ASN B CA 1
ATOM 7812 C C . ASN B 1 464 ? 20.75 -13.797 20.672 1 95.88 464 ASN B C 1
ATOM 7814 O O . ASN B 1 464 ? 20.812 -14.906 20.141 1 95.88 464 ASN B O 1
ATOM 7818 N N . LYS B 1 465 ? 19.828 -13.516 21.562 1 97.12 465 LYS B N 1
ATOM 7819 C CA . LYS B 1 465 ? 18.844 -14.516 21.984 1 97.12 465 LYS B CA 1
ATOM 7820 C C . LYS B 1 465 ? 17.984 -14.953 20.812 1 97.12 465 LYS B C 1
ATOM 7822 O O . LYS B 1 465 ? 17.781 -16.156 20.594 1 97.12 465 LYS B O 1
ATOM 7827 N N . ILE B 1 466 ? 17.484 -14.016 20.094 1 96.88 466 ILE B N 1
ATOM 7828 C CA . ILE B 1 466 ? 16.641 -14.32 18.953 1 96.88 466 ILE B CA 1
ATOM 7829 C C . ILE B 1 466 ? 17.453 -15.047 17.891 1 96.88 466 ILE B C 1
ATOM 7831 O O . ILE B 1 466 ? 16.953 -15.969 17.234 1 96.88 466 ILE B O 1
ATOM 7835 N N . LEU B 1 467 ? 18.641 -14.641 17.672 1 96.94 467 LEU B N 1
ATOM 7836 C CA . LEU B 1 467 ? 19.5 -15.297 16.688 1 96.94 467 LEU B CA 1
ATOM 7837 C C . LEU B 1 467 ? 19.75 -16.75 17.062 1 96.94 467 LEU B C 1
ATOM 7839 O O . LEU B 1 467 ? 19.781 -17.625 16.188 1 96.94 467 LEU B O 1
ATOM 7843 N N . MET B 1 468 ? 19.922 -17 18.312 1 97.06 468 MET B N 1
ATOM 7844 C CA . MET B 1 468 ? 20.109 -18.375 18.781 1 97.06 468 MET B CA 1
ATOM 7845 C C . MET B 1 468 ? 18.859 -19.203 18.531 1 97.06 468 MET B C 1
ATOM 7847 O O . MET B 1 468 ? 18.953 -20.375 18.141 1 97.06 468 MET B O 1
ATOM 7851 N N . GLU B 1 469 ? 17.719 -18.594 18.766 1 97.81 469 GLU B N 1
ATOM 7852 C CA . GLU B 1 469 ? 16.469 -19.297 18.484 1 97.81 469 GLU B CA 1
ATOM 7853 C C . GLU B 1 469 ? 16.344 -19.625 17 1 97.81 469 GLU B C 1
ATOM 7855 O O . GLU B 1 469 ? 15.883 -20.703 16.625 1 97.81 469 GLU B O 1
ATOM 7860 N N . ILE B 1 470 ? 16.734 -18.734 16.172 1 98 470 ILE B N 1
ATOM 7861 C CA . ILE B 1 470 ? 16.703 -18.953 14.727 1 98 470 ILE B CA 1
ATOM 7862 C C . ILE B 1 470 ? 17.672 -20.062 14.344 1 98 470 ILE B C 1
ATOM 7864 O O . ILE B 1 470 ? 17.328 -20.938 13.547 1 98 470 ILE B O 1
ATOM 7868 N N . TRP B 1 471 ? 18.844 -20.078 14.93 1 96.88 471 TRP B N 1
ATOM 7869 C CA . TRP B 1 471 ? 19.828 -21.109 14.664 1 96.88 471 TRP B CA 1
ATOM 7870 C C . TRP B 1 471 ? 19.312 -22.484 15.094 1 96.88 471 TRP B C 1
ATOM 7872 O O . TRP B 1 471 ? 19.531 -23.469 14.391 1 96.88 471 TRP B O 1
ATOM 7882 N N . GLN B 1 472 ? 18.703 -22.5 16.234 1 97.69 472 GLN B N 1
ATOM 7883 C CA . GLN B 1 472 ? 18.141 -23.75 16.703 1 97.69 472 GLN B CA 1
ATOM 7884 C C . GLN B 1 472 ? 17.047 -24.266 15.75 1 97.69 472 GLN B C 1
ATOM 7886 O O . GLN B 1 472 ? 17.016 -25.453 15.422 1 97.69 472 GLN B O 1
ATOM 7891 N N . ALA B 1 473 ? 16.203 -23.391 15.367 1 97.5 473 ALA B N 1
ATOM 7892 C CA . ALA B 1 473 ? 15.156 -23.766 14.406 1 97.5 473 ALA B CA 1
ATOM 7893 C C . ALA B 1 473 ? 15.773 -24.234 13.094 1 97.5 473 ALA B C 1
ATOM 7895 O O . ALA B 1 473 ? 15.289 -25.188 12.484 1 97.5 473 ALA B O 1
ATOM 7896 N N . LYS B 1 474 ? 16.781 -23.516 12.656 1 97.44 474 LYS B N 1
ATOM 7897 C CA . LYS B 1 474 ? 17.5 -23.891 11.438 1 97.44 474 LYS B CA 1
ATOM 7898 C C . LYS B 1 474 ? 18.094 -25.297 11.562 1 97.44 474 LYS B C 1
ATOM 7900 O O . LYS B 1 474 ? 17.969 -26.109 10.648 1 97.44 474 LYS B O 1
ATOM 7905 N N . GLU B 1 475 ? 18.766 -25.547 12.656 1 97.19 475 GLU B N 1
ATOM 7906 C CA . GLU B 1 475 ? 19.375 -26.844 12.891 1 97.19 475 GLU B CA 1
ATOM 7907 C C . GLU B 1 475 ? 18.328 -27.953 12.914 1 97.19 475 GLU B C 1
ATOM 7909 O O . GLU B 1 475 ? 18.547 -29.031 12.336 1 97.19 475 GLU B O 1
ATOM 7914 N N . GLN B 1 476 ? 17.281 -27.703 13.594 1 97.06 476 GLN B N 1
ATOM 7915 C CA . GLN B 1 476 ? 16.203 -28.688 13.641 1 97.06 476 GLN B CA 1
ATOM 7916 C C . GLN B 1 476 ? 15.656 -28.984 12.242 1 97.06 476 GLN B C 1
ATOM 7918 O O . GLN B 1 476 ? 15.414 -30.141 11.898 1 97.06 476 GLN B O 1
ATOM 7923 N N . HIS B 1 477 ? 15.484 -27.953 11.453 1 97.5 477 HIS B N 1
ATOM 7924 C CA . HIS B 1 477 ? 15 -28.094 10.086 1 97.5 477 HIS B CA 1
ATOM 7925 C C . HIS B 1 477 ? 15.977 -28.906 9.234 1 97.5 477 HIS B C 1
ATOM 7927 O O . HIS B 1 477 ? 15.57 -29.844 8.562 1 97.5 477 HIS B O 1
ATOM 7933 N N . LEU B 1 478 ? 17.25 -28.562 9.328 1 97.06 478 LEU B N 1
ATOM 7934 C CA . LEU B 1 478 ? 18.25 -29.219 8.492 1 97.06 478 LEU B CA 1
ATOM 7935 C C . LEU B 1 478 ? 18.438 -30.672 8.906 1 97.06 478 LEU B C 1
ATOM 7937 O O . LEU B 1 478 ? 18.672 -31.547 8.062 1 97.06 478 LEU B O 1
ATOM 7941 N N . ASN B 1 479 ? 18.281 -30.922 10.172 1 96 479 ASN B N 1
ATOM 7942 C CA . ASN B 1 479 ? 18.438 -32.281 10.68 1 96 479 ASN B CA 1
ATOM 7943 C C . ASN B 1 479 ? 17.297 -33.188 10.227 1 96 479 ASN B C 1
ATOM 7945 O O . ASN B 1 479 ? 17.469 -34.406 10.062 1 96 479 ASN B O 1
ATOM 7949 N N . SER B 1 480 ? 16.156 -32.594 10.031 1 93.44 480 SER B N 1
ATOM 7950 C CA . SER B 1 480 ? 14.984 -33.406 9.672 1 93.44 480 SER B CA 1
ATOM 7951 C C . SER B 1 480 ? 14.766 -33.406 8.156 1 93.44 480 SER B C 1
ATOM 7953 O O . SER B 1 480 ? 13.906 -34.125 7.656 1 93.44 480 SER B O 1
ATOM 7955 N N . LEU B 1 481 ? 15.57 -32.688 7.48 1 97.19 481 LEU B N 1
ATOM 7956 C CA . LEU B 1 481 ? 15.352 -32.5 6.055 1 97.19 481 LEU B CA 1
ATOM 7957 C C . LEU B 1 481 ? 15.93 -33.656 5.254 1 97.19 481 LEU B C 1
ATOM 7959 O O . LEU B 1 481 ? 17.125 -33.969 5.375 1 97.19 481 LEU B O 1
ATOM 7963 N N . VAL B 1 482 ? 15.125 -34.344 4.547 1 96.81 482 VAL B N 1
ATOM 7964 C CA . VAL B 1 482 ? 15.531 -35.281 3.492 1 96.81 482 VAL B CA 1
ATOM 7965 C C . VAL B 1 482 ? 15.242 -34.656 2.127 1 96.81 482 VAL B C 1
ATOM 7967 O O . VAL B 1 482 ? 14.086 -34.531 1.732 1 96.81 482 VAL B O 1
ATOM 7970 N N . LYS B 1 483 ? 16.312 -34.312 1.42 1 97.31 483 LYS B N 1
ATOM 7971 C CA . LYS B 1 483 ? 16.156 -33.656 0.118 1 97.31 483 LYS B CA 1
ATOM 7972 C C . LYS B 1 483 ? 15.695 -34.656 -0.938 1 97.31 483 LYS B C 1
ATOM 7974 O O . LYS B 1 483 ? 16.141 -35.812 -0.958 1 97.31 483 LYS B O 1
ATOM 7979 N N . GLY B 1 484 ? 14.797 -34.219 -1.739 1 97.38 484 GLY B N 1
ATOM 7980 C CA . GLY B 1 484 ? 14.484 -35 -2.93 1 97.38 484 GLY B CA 1
ATOM 7981 C C . GLY B 1 484 ? 15.562 -34.938 -3.988 1 97.38 484 GLY B C 1
ATOM 7982 O O . GLY B 1 484 ? 16.453 -34.062 -3.922 1 97.38 484 GLY B O 1
ATOM 7983 N N . ARG B 1 485 ? 15.523 -35.875 -4.918 1 95.69 485 ARG B N 1
ATOM 7984 C CA . ARG B 1 485 ? 16.438 -35.781 -6.062 1 95.69 485 ARG B CA 1
ATOM 7985 C C . ARG B 1 485 ? 16.109 -34.562 -6.926 1 95.69 485 ARG B C 1
ATOM 7987 O O . ARG B 1 485 ? 14.938 -34.281 -7.219 1 95.69 485 ARG B O 1
ATOM 7994 N N . PRO B 1 486 ? 17.156 -33.781 -7.297 1 97.06 486 PRO B N 1
ATOM 7995 C CA . PRO B 1 486 ? 16.891 -32.594 -8.125 1 97.06 486 PRO B CA 1
ATOM 7996 C C . PRO B 1 486 ? 16.156 -32.938 -9.422 1 97.06 486 PRO B C 1
ATOM 7998 O O . PRO B 1 486 ? 16.547 -33.906 -10.117 1 97.06 486 PRO B O 1
ATOM 8001 N N . LEU B 1 487 ? 15.172 -32.156 -9.68 1 97.56 487 LEU B N 1
ATOM 8002 C CA . LEU B 1 487 ? 14.336 -32.469 -10.836 1 97.56 487 LEU B CA 1
ATOM 8003 C C . LEU B 1 487 ? 14.625 -31.516 -11.984 1 97.56 487 LEU B C 1
ATOM 8005 O O . LEU B 1 487 ? 14.305 -31.812 -13.141 1 97.56 487 LEU B O 1
ATOM 8009 N N . PHE B 1 488 ? 15.141 -30.312 -11.672 1 96.81 488 PHE B N 1
ATOM 8010 C CA . PHE B 1 488 ? 15.484 -29.375 -12.727 1 96.81 488 PHE B CA 1
ATOM 8011 C C . PHE B 1 488 ? 16.875 -29.672 -13.289 1 96.81 488 PHE B C 1
ATOM 8013 O O . PHE B 1 488 ? 17.812 -28.922 -13.055 1 96.81 488 PHE B O 1
ATOM 8020 N N . THR B 1 489 ? 16.969 -30.766 -14.031 1 89.19 489 THR B N 1
ATOM 8021 C CA . THR B 1 489 ? 18.25 -31.219 -14.547 1 89.19 489 THR B CA 1
ATOM 8022 C C . THR B 1 489 ? 18.344 -30.969 -16.047 1 89.19 489 THR B C 1
ATOM 8024 O O . THR B 1 489 ? 17.344 -30.703 -16.703 1 89.19 489 THR B O 1
ATOM 8027 N N . SER B 1 490 ? 19.516 -30.906 -16.562 1 78.5 490 SER B N 1
ATOM 8028 C CA . SER B 1 490 ? 19.781 -30.625 -17.969 1 78.5 490 SER B CA 1
ATOM 8029 C C . SER B 1 490 ? 19.641 -31.891 -18.812 1 78.5 490 SER B C 1
ATOM 8031 O O . SER B 1 490 ? 20.078 -31.906 -19.969 1 78.5 490 SER B O 1
ATOM 8033 N N . ASP B 1 491 ? 19.078 -32.875 -18.375 1 77.88 491 ASP B N 1
ATOM 8034 C CA . ASP B 1 491 ? 18.969 -34.125 -19.125 1 77.88 491 ASP B CA 1
ATOM 8035 C C . ASP B 1 491 ? 17.828 -34.062 -20.125 1 77.88 491 ASP B C 1
ATOM 8037 O O . ASP B 1 491 ? 17.453 -35.094 -20.719 1 77.88 491 ASP B O 1
ATOM 8041 N N . GLY B 1 492 ? 17.484 -32.938 -20.453 1 81.12 492 GLY B N 1
ATOM 8042 C CA . GLY B 1 492 ? 16.359 -32.812 -21.375 1 81.12 492 GLY B CA 1
ATOM 8043 C C . GLY B 1 492 ? 16.75 -33.031 -22.828 1 81.12 492 GLY B C 1
ATOM 8044 O O . GLY B 1 492 ? 17.938 -33.219 -23.125 1 81.12 492 GLY B O 1
ATOM 8045 N N . SER B 1 493 ? 15.75 -33.312 -23.578 1 90.31 493 SER B N 1
ATOM 8046 C CA . SER B 1 493 ? 15.898 -33.531 -25.016 1 90.31 493 SER B CA 1
ATOM 8047 C C . SER B 1 493 ? 14.93 -32.625 -25.797 1 90.31 493 SER B C 1
ATOM 8049 O O . SER B 1 493 ? 13.773 -32.5 -25.422 1 90.31 493 SER B O 1
ATOM 8051 N N . VAL B 1 494 ? 15.398 -32.188 -26.875 1 90.88 494 VAL B N 1
ATOM 8052 C CA . VAL B 1 494 ? 14.586 -31.375 -27.75 1 90.88 494 VAL B CA 1
ATOM 8053 C C . VAL B 1 494 ? 13.398 -32.188 -28.266 1 90.88 494 VAL B C 1
ATOM 8055 O O . VAL B 1 494 ? 12.359 -31.625 -28.625 1 90.88 494 VAL B O 1
ATOM 8058 N N . SER B 1 495 ? 13.555 -33.469 -28.234 1 92.38 495 SER B N 1
ATOM 8059 C CA . SER B 1 495 ? 12.508 -34.375 -28.766 1 92.38 495 SER B CA 1
ATOM 8060 C C . SER B 1 495 ? 11.297 -34.375 -27.828 1 92.38 495 SER B C 1
ATOM 8062 O O . SER B 1 495 ? 10.234 -34.875 -28.219 1 92.38 495 SER B O 1
ATOM 8064 N N . LEU B 1 496 ? 11.461 -33.781 -26.672 1 95.06 496 LEU B N 1
ATOM 8065 C CA . LEU B 1 496 ? 10.359 -33.781 -25.703 1 95.06 496 LEU B CA 1
ATOM 8066 C C . LEU B 1 496 ? 9.508 -32.531 -25.859 1 95.06 496 LEU B C 1
ATOM 8068 O O . LEU B 1 496 ? 8.406 -32.438 -25.297 1 95.06 496 LEU B O 1
ATOM 8072 N N . ILE B 1 497 ? 9.992 -31.578 -26.609 1 96.31 497 ILE B N 1
ATOM 8073 C CA . ILE B 1 497 ? 9.266 -30.328 -26.797 1 96.31 497 ILE B CA 1
ATOM 8074 C C . ILE B 1 497 ? 7.953 -30.594 -27.531 1 96.31 497 ILE B C 1
ATOM 8076 O O . ILE B 1 497 ? 7.949 -31.219 -28.594 1 96.31 497 ILE B O 1
ATOM 8080 N N . PRO B 1 498 ? 6.855 -30.156 -27.031 1 96.44 498 PRO B N 1
ATOM 8081 C CA . PRO B 1 498 ? 5.562 -30.391 -27.672 1 96.44 498 PRO B CA 1
ATOM 8082 C C . PRO B 1 498 ? 5.504 -29.844 -29.094 1 96.44 498 PRO B C 1
ATOM 8084 O O . PRO B 1 498 ? 6.027 -28.766 -29.359 1 96.44 498 PRO B O 1
ATOM 8087 N N . CYS B 1 499 ? 4.934 -30.594 -29.969 1 95.06 499 CYS B N 1
ATOM 8088 C CA . CYS B 1 499 ? 4.73 -30.203 -31.344 1 95.06 499 CYS B CA 1
ATOM 8089 C C . CYS B 1 499 ? 3.479 -30.859 -31.922 1 95.06 499 CYS B C 1
ATOM 8091 O O . CYS B 1 499 ? 3.395 -32.094 -32 1 95.06 499 CYS B O 1
ATOM 8093 N N . CYS B 1 500 ? 2.562 -30.047 -32.312 1 93.31 500 CYS B N 1
ATOM 8094 C CA . CYS B 1 500 ? 1.265 -30.562 -32.75 1 93.31 500 CYS B CA 1
ATOM 8095 C C . CYS B 1 500 ? 1.373 -31.25 -34.094 1 93.31 500 CYS B C 1
ATOM 8097 O O . CYS B 1 500 ? 0.633 -32.188 -34.375 1 93.31 500 CYS B O 1
ATOM 8099 N N . ASN B 1 501 ? 2.193 -30.734 -35.031 1 90.62 501 ASN B N 1
ATOM 8100 C CA . ASN B 1 501 ? 2.406 -31.344 -36.344 1 90.62 501 ASN B CA 1
ATOM 8101 C C . ASN B 1 501 ? 3.875 -31.297 -36.75 1 90.62 501 ASN B C 1
ATOM 8103 O O . ASN B 1 501 ? 4.254 -30.516 -37.625 1 90.62 501 ASN B O 1
ATOM 8107 N N . PRO B 1 502 ? 4.574 -32.156 -36.25 1 87.69 502 PRO B N 1
ATOM 8108 C CA . PRO B 1 502 ? 6.004 -32.125 -36.562 1 87.69 502 PRO B CA 1
ATOM 8109 C C . PRO B 1 502 ? 6.281 -32.281 -38.062 1 87.69 502 PRO B C 1
ATOM 8111 O O . PRO B 1 502 ? 5.559 -33 -38.781 1 87.69 502 PRO B O 1
ATOM 8114 N N . PRO B 1 503 ? 7.184 -31.5 -38.594 1 88 503 PRO B N 1
ATOM 8115 C CA . PRO B 1 503 ? 8.133 -30.688 -37.844 1 88 503 PRO B CA 1
ATOM 8116 C C . PRO B 1 503 ? 7.703 -29.234 -37.719 1 88 503 PRO B C 1
ATOM 8118 O O . PRO B 1 503 ? 8.438 -28.406 -37.188 1 88 503 PRO B O 1
ATOM 8121 N N . TYR B 1 504 ? 6.617 -28.828 -38.312 1 90.44 504 TYR B N 1
ATOM 8122 C CA . TYR B 1 504 ? 6.223 -27.438 -38.438 1 90.44 504 TYR B CA 1
ATOM 8123 C C . TYR B 1 504 ? 5.812 -26.859 -37.094 1 90.44 504 TYR B C 1
ATOM 8125 O O . TYR B 1 504 ? 6.082 -25.688 -36.812 1 90.44 504 TYR B O 1
ATOM 8133 N N . CYS B 1 505 ? 5.152 -27.672 -36.25 1 93.38 505 CYS B N 1
ATOM 8134 C CA . CYS B 1 505 ? 4.68 -27.281 -34.906 1 93.38 505 CYS B CA 1
ATOM 8135 C C . CYS B 1 505 ? 3.811 -26.031 -35 1 93.38 505 CYS B C 1
ATOM 8137 O O . CYS B 1 505 ? 4.062 -25.062 -34.281 1 93.38 505 CYS B O 1
ATOM 8139 N N . TYR B 1 506 ? 2.904 -25.984 -35.844 1 94.25 506 TYR B N 1
ATOM 8140 C CA . TYR B 1 506 ? 1.931 -24.906 -36.031 1 94.25 506 TYR B CA 1
ATOM 8141 C C . TYR B 1 506 ? 0.529 -25.484 -36.219 1 94.25 506 TYR B C 1
ATOM 8143 O O . TYR B 1 506 ? 0.291 -26.281 -37.125 1 94.25 506 TYR B O 1
ATOM 8151 N N . CYS B 1 507 ? -0.372 -25.188 -35.344 1 93.44 507 CYS B N 1
ATOM 8152 C CA . CYS B 1 507 ? -1.752 -25.641 -35.438 1 93.44 507 CYS B CA 1
ATOM 8153 C C . CYS B 1 507 ? -2.703 -24.703 -34.719 1 93.44 507 CYS B C 1
ATOM 8155 O O . CYS B 1 507 ? -2.275 -23.891 -33.906 1 93.44 507 CYS B O 1
ATOM 8157 N N . ASN B 1 508 ? -3.953 -24.578 -35.062 1 92.12 508 ASN B N 1
ATOM 8158 C CA . ASN B 1 508 ? -5.051 -23.875 -34.406 1 92.12 508 ASN B CA 1
ATOM 8159 C C . ASN B 1 508 ? -6.348 -24.672 -34.469 1 92.12 508 ASN B C 1
ATOM 8161 O O . ASN B 1 508 ? -7.074 -24.609 -35.469 1 92.12 508 ASN B O 1
ATOM 8165 N N . TYR B 1 509 ? -6.668 -25.359 -33.469 1 81.31 509 TYR B N 1
ATOM 8166 C CA . TYR B 1 509 ? -7.883 -26.156 -33.344 1 81.31 509 TYR B CA 1
ATOM 8167 C C . TYR B 1 509 ? -8.859 -25.516 -32.344 1 81.31 509 TYR B C 1
ATOM 8169 O O . TYR B 1 509 ? -9.859 -26.125 -31.969 1 81.31 509 TYR B O 1
ATOM 8177 N N . PHE B 1 510 ? -8.5 -24.344 -31.875 1 72.19 510 PHE B N 1
ATOM 8178 C CA . PHE B 1 510 ? -9.273 -23.578 -30.906 1 72.19 510 PHE B CA 1
ATOM 8179 C C . PHE B 1 510 ? -10.57 -23.078 -31.516 1 72.19 510 PHE B C 1
ATOM 8181 O O . PHE B 1 510 ? -10.555 -22.422 -32.562 1 72.19 510 PHE B O 1
ATOM 8188 N N . PRO B 1 511 ? -11.781 -23.672 -30.891 1 65.69 511 PRO B N 1
ATOM 8189 C CA . PRO B 1 511 ? -13.039 -23.297 -31.547 1 65.69 511 PRO B CA 1
ATOM 8190 C C . PRO B 1 511 ? -13.234 -21.781 -31.641 1 65.69 511 PRO B C 1
ATOM 8192 O O . PRO B 1 511 ? -12.836 -21.047 -30.734 1 65.69 511 PRO B O 1
ATOM 8195 N N . LYS B 1 512 ? -13.422 -21.219 -32.656 1 55.59 512 LYS B N 1
ATOM 8196 C CA . LYS B 1 512 ? -13.797 -19.828 -32.844 1 55.59 512 LYS B CA 1
ATOM 8197 C C . LYS B 1 512 ? -15.172 -19.531 -32.25 1 55.59 512 LYS B C 1
ATOM 8199 O O . LYS B 1 512 ? -16.172 -20.141 -32.656 1 55.59 512 LYS B O 1
ATOM 8204 N N . TYR B 1 513 ? -15.32 -19.516 -30.938 1 48.81 513 TYR B N 1
ATOM 8205 C CA . TYR B 1 513 ? -16.641 -19.172 -30.422 1 48.81 513 TYR B CA 1
ATOM 8206 C C . TYR B 1 513 ? -17.109 -17.828 -30.969 1 48.81 513 TYR B C 1
ATOM 8208 O O . TYR B 1 513 ? -16.375 -16.844 -30.922 1 48.81 513 TYR B O 1
ATOM 8216 N N . SER B 1 514 ? -17.719 -17.797 -31.984 1 38.72 514 SER B N 1
ATOM 8217 C CA . SER B 1 514 ? -18.469 -16.562 -32.25 1 38.72 514 SER B CA 1
ATOM 8218 C C . SER B 1 514 ? -19.312 -16.172 -31.031 1 38.72 514 SER B C 1
ATOM 8220 O O . SER B 1 514 ? -20.312 -16.828 -30.719 1 38.72 514 SER B O 1
ATOM 8222 N N . LEU B 1 515 ? -18.766 -15.812 -29.938 1 38.78 515 LEU B N 1
ATOM 8223 C CA . LEU B 1 515 ? -19.438 -15.312 -28.734 1 38.78 515 LEU B CA 1
ATOM 8224 C C . LEU B 1 515 ? -20.562 -14.352 -29.109 1 38.78 515 LEU B C 1
ATOM 8226 O O . LEU B 1 515 ? -21.141 -13.695 -28.234 1 38.78 515 LEU B O 1
ATOM 8230 N N . ASN B 1 516 ? -20.875 -14.047 -30.297 1 34.47 516 ASN B N 1
ATOM 8231 C CA . ASN B 1 516 ? -22.047 -13.211 -30.531 1 34.47 516 ASN B CA 1
ATOM 8232 C C . ASN B 1 516 ? -23.281 -13.758 -29.844 1 34.47 516 ASN B C 1
ATOM 8234 O O . ASN B 1 516 ? -24.344 -13.148 -29.875 1 34.47 516 ASN B O 1
ATOM 8238 N N . GLN B 1 517 ? -23.391 -15.039 -29.484 1 31.88 517 GLN B N 1
ATOM 8239 C CA . GLN B 1 517 ? -24.703 -15.547 -29.109 1 31.88 517 GLN B CA 1
ATOM 8240 C C . GLN B 1 517 ? -25.016 -15.258 -27.656 1 31.88 517 GLN B C 1
ATOM 8242 O O . GLN B 1 517 ? -26.172 -15.383 -27.219 1 31.88 517 GLN B O 1
ATOM 8247 N N . TYR B 1 518 ? -24.125 -15.328 -26.656 1 30.3 518 TYR B N 1
ATOM 8248 C CA . TYR B 1 518 ? -24.656 -15.25 -25.297 1 30.3 518 TYR B CA 1
ATOM 8249 C C . TYR B 1 518 ? -24.828 -13.797 -24.859 1 30.3 518 TYR B C 1
ATOM 8251 O O . TYR B 1 518 ? -25.031 -13.516 -23.672 1 30.3 518 TYR B O 1
ATOM 8259 N N . THR B 1 519 ? -24.531 -12.82 -25.641 1 29.73 519 THR B N 1
ATOM 8260 C CA . THR B 1 519 ? -24.891 -11.469 -25.219 1 29.73 519 THR B CA 1
ATOM 8261 C C . THR B 1 519 ? -26.375 -11.227 -25.453 1 29.73 519 THR B C 1
ATOM 8263 O O . THR B 1 519 ? -26.859 -10.102 -25.266 1 29.73 519 THR B O 1
ATOM 8266 N N . GLU B 1 520 ? -27.109 -12.18 -26.078 1 24.95 520 GLU B N 1
ATOM 8267 C CA . GLU B 1 520 ? -28.547 -11.945 -26.016 1 24.95 520 GLU B CA 1
ATOM 8268 C C . GLU B 1 520 ? -29.125 -12.398 -24.688 1 24.95 520 GLU B C 1
ATOM 8270 O O . GLU B 1 520 ? -28.75 -13.445 -24.156 1 24.95 520 GLU B O 1
#